Protein AF-A0A5C9C806-F1 (afdb_monomer_lite)

Radius of gyration: 51.01 Å; chains: 1; bounding box: 147×121×142 Å

Foldseek 3Di:
DEAFFDKDKDKDFDFDFFDWKKKFFWDKDKDKDFDPDKDFPFPDFQDHAPPKDKDFDKDKDDDPVVDDVPDQAQDDDDDRPDHFIWIWHPFDAFKGKIKIFPRVDWAWAAVQKKKKWKKAFAPVKGFQKKKKFWALPPDRQQMEMAHDPPDPFHDEQARSYDDQYHDDDHPHIDMRIGTCVRNVRHRTTTGMMMIMTHGTIMIIGTIGIIGHRIDMDMDIDGDDMWTKDFDPDDPPDDDDDDDDDDDDDDDDDDDRPRTMIMTMDGPNAWGWMDMWTAGPVRDIDDGDDIDIDHHDHFDFKDKAFPFPRAAAEAQFFFWFKTKMKIFGDFAWAWKWKWKAWDPDDTDIDTDDGDPDRDGIDIDIDTHGRVVVPDDAATKMWMKMKTAGPVGRIDIYDIYMYHHHHPDCPHLVNLLVVLLVLLVVLLVLLVVLLVLLVVLLVLLVVLCVLCPVLLVVLVVLVVVLVVVVVVVVVVVVVVVVVVVVPPPDDDDDDDDDDDDDDDDDDDDDDDDDDDDDDDDDDDDDDDDDDDDDDDDRDDRPDDPVSVVSLLVSLVSLVVSLVSLVVSLVSLVVSLVSLVVSLVSLCNRRRFDPQLSQLSVLLSVLSCVQANVLSVVLSVLSVVLSDPPDSDSPSVVSSVSSVSSSVSSVLSSVSSVLSSVLRVCVSPPNVVSSLLSLLVLLLSVLVVLLVLLVVLLVVLVVLLVQLVVLLVVLVVLLVCLQVDDLVCLVVSVVVLVVSLVSLVVSLVVLCLLLPPPDDPPPVVVPPDDDDDDDDDDDDDDDDDDDDDDDDDDDDDDDDDDDDDDDDDDDDDDDYDDDDDDDDDDDDDDDDDDDDDDDDDDDDDDDDDDDDDDDDDDDDDDDDPPPPDSNVSSVVSSVSSVVSSVSSVVSSVVSVVLSVLSVVLSVQSCCLNPPDPPPPDDDDDDDDDDDDDDDDDDDDDDDDDDDDDDDDDDPPPDDGGDPVSSVVSVVSCVDPSVLSSVSSSVSVVVVVVPDDDDDPDPPDDDSDDGDDDRDGDDDDDDDDDDDDPVPVLLVVQLPPDDPVVSVVLVPDDPVLSVCQSVLCVPVNPVSVVVSVVVVVVVVVCVVDPPD

Sequence (1088 aa):
SGPIGSNVEVTVNVEGDASVGEIQLLREEIKALSVDDRPLRTWFENQLPKGHAVEGRWDWGPQEKDLNPNAAPQRRGADPAEWAKWHSHPAAPGLSYHLFHSAAVPFEVHAGDVLFAEVFIEPDQPAEELMLQFHDGVSWERRAFWGDNRIEAGATDSPSRLRAGNLPKTGEWVRLEVPACDLDLEGRSIRGVNFTQFSGKCLWGRVGTLPAATREVREFVIAERFPLKLKDDDASATNETSKVKSSASKHFAAIHEARRWTGTFPITGDGWYRVELKNEINAANLPMKEARITSVPDNPPQIMIERPGFDLVLSEPVKVPVVVASFDDFGLGELLLSVQRGDGGFVGRPVKTYSTVTRSDTTLVMLDLVNEGLKNGDVMKYRAEIRDRKGQSAQTQDYQIRIVSNDPNAADKQLAQLEKKEEEFAKKLDKLIEDQAKVQEKLEKIAEKSEPLTQKIEAAQEAVEKAADDAAEKAEQAAAQEQANKDNPAAKDQPKDQPKDQPKDQPKPKDQPKPNDPPKAQDQPKTADAAAPMPTPEPQLDAATKQELAQLKQELAQVQQEEVQNAETAKQLNEELKQLAQEAEKQQLLPPELQREMAALSEAFKEAATEPIKNLAEEIKKSADAKTTDPKLEKLEARADQVQENLEALKNRLEAVREAQKDAKQDAAMALDELHREMLQQAGELTADQLEELRKAIEALREKLQNLANEEAQMLEVTPQAPESLLPEIKNKQRDLERRADKELAKTKELQKRDDYKALKQKAQKQKPQPTSDDPTANDEPMPNTDPANGDDTPEMTAPDGNDAPMPDAGMPPDNGDEFQPAIADPTKPTPKKPSAGKPEKGKDSAKPQPGKDKPQSSQSKDKPAPAEQREQLAEREAKKLDQLQKADDSLAADQRALDELLKDIGELLNSEMAEKGEGNSPMPGEPNAPEQPQTPPNGEPTDAKGDPANASDQPPLSAEKAAELSQLLQSPKAQKAMQMASRLQAMQAGDPPEQPNKNQKDPNAPPPPLKSNPKPRSGLEGDNSSQFAMQAVLKDLDPATRSMILKMQPRVREELLQSLREEGPEGYQRFIRDYFKRLTKAGQPAK

pLDDT: mean 70.01, std 24.13, range [23.8, 97.44]

Secondary structure (DSSP, 8-state):
-EETTPEEEEEEEE-S---EEEEEEEEEEEEEEE------EEEESSSPPTT-EEEE--EEE--TTT--TTSPP--SSS-SS----EEE----SSEEEEEEE--SS-EE--TTEEEEEEEEE-TTS--SEEEEEEE-SS----EEEEES-----S-TTBTTBEEEESPPPBTSEEEEEEETTTTT-TT-EE-EEEEEEESS-EEEEEEEEEE-SEEEEEEEEEEEEEEEEE------S---------------------EEEEEEEE--SSEEEEEEEE-TT-PBPS-PPPEEE-EE--PPPEEEEEES-S-EEESS--EEEEEEEEE-SS-EEEEEEEEEETTSPPEEEEEEE--S--SEEEEEEEEETTTTT--TT-EEEEEEEEEESSS-EEEPPPEEEEE-TT-TTSHHHHHHHHHHHHHHHHHHHHHHHHHHHHHHHHHHHHHHHHHHHHHHHHHHHHHHHHHHHHHHHHHHHHHHHHHHT------------------------------PPP------PPPPPPPPPPPP------HHHHHHHHHHHHHHHHHHHHHHHHHHHHHHHHHHHHHHHHHHHH-SSS-HHHHHHHHHHHHHHIIIIIHHHHHHHHHHHHHHSTT-S---HHHHHHHHHHHHHHHHHHHHHHHHHHHHHHHHHHHHHHHHHHHHHHHHHHHHHHHHHHHHHHHHHHHHHHHHHHHHHHHHHHHHHHTTT--GGGHHHHHHHHHHHHHHHHHHHHHHHHHT--S-SSSGGGTTTS--PPPP------------------------------------------------------------------------------------------PPPPHHHHHHHHHHHHHHHHHHHHHHHHHHHHHHHHHHHHHHHHHHHHH--SSSSS---PPPP--------------------------TT-PPPPPHHHHHHHHHHHTSHHHHHHHHHHHHHHHHHH-PPPPPPPTT------PSPPP---PPP-------TTHHHHHHHHTTSS-HHHHHHHTTS-HHHHHHHHHHHHHTHHHHHHHHHHHHHHHHHTTT-S--

Structure (mmCIF, N/CA/C/O backbone):
data_AF-A0A5C9C806-F1
#
_entry.id   AF-A0A5C9C806-F1
#
loop_
_atom_site.group_PDB
_atom_site.id
_atom_site.type_symbol
_atom_site.label_atom_id
_atom_site.label_alt_id
_atom_site.label_comp_id
_atom_site.label_asym_id
_atom_site.label_entity_id
_atom_site.label_seq_id
_atom_site.pdbx_PDB_ins_code
_atom_site.Cartn_x
_atom_site.Cartn_y
_atom_site.Cartn_z
_atom_site.occupancy
_atom_site.B_iso_or_equiv
_atom_site.auth_seq_id
_atom_site.auth_comp_id
_atom_site.auth_asym_id
_atom_site.auth_atom_id
_atom_site.pdbx_PDB_model_num
ATOM 1 N N . SER A 1 1 ? 13.560 4.162 -28.703 1.00 68.50 1 SER A N 1
ATOM 2 C CA . SER A 1 1 ? 14.135 2.876 -28.261 1.00 68.50 1 SER A CA 1
ATOM 3 C C . SER A 1 1 ? 13.080 1.801 -28.420 1.00 68.50 1 SER A C 1
ATOM 5 O O . SER A 1 1 ? 11.901 2.132 -28.387 1.00 68.50 1 SER A O 1
ATOM 7 N N . GLY A 1 2 ? 13.476 0.547 -28.617 1.00 68.19 2 GLY A N 1
ATOM 8 C CA . GLY A 1 2 ? 12.538 -0.567 -28.774 1.00 68.19 2 GLY A CA 1
ATOM 9 C C . GLY A 1 2 ? 13.259 -1.914 -28.791 1.00 68.19 2 GLY A C 1
ATOM 10 O O . GLY A 1 2 ? 14.492 -1.931 -28.888 1.00 68.19 2 GLY A O 1
ATOM 11 N N . PRO A 1 3 ? 12.525 -3.030 -28.669 1.00 71.50 3 PRO A N 1
ATOM 12 C CA . PRO A 1 3 ? 13.141 -4.341 -28.597 1.00 71.50 3 PRO A CA 1
ATOM 13 C C . PRO A 1 3 ? 13.762 -4.739 -29.940 1.00 71.50 3 PRO A C 1
ATOM 15 O O . PRO A 1 3 ? 13.242 -4.391 -31.006 1.00 71.50 3 PRO A O 1
ATOM 18 N N . ILE A 1 4 ? 14.871 -5.478 -29.894 1.00 77.19 4 ILE A N 1
ATOM 19 C CA . ILE A 1 4 ? 15.541 -6.005 -31.095 1.00 77.19 4 ILE A CA 1
ATOM 20 C C . ILE A 1 4 ? 14.533 -6.803 -31.944 1.00 77.19 4 ILE A C 1
ATOM 22 O O . ILE A 1 4 ? 13.748 -7.592 -31.419 1.00 77.19 4 ILE A O 1
ATOM 26 N N . GLY A 1 5 ? 14.523 -6.565 -33.258 1.00 71.50 5 GLY A N 1
ATOM 27 C CA . GLY A 1 5 ? 13.608 -7.206 -34.210 1.00 71.50 5 GLY A CA 1
ATOM 28 C C . GLY A 1 5 ? 12.204 -6.592 -34.306 1.00 71.50 5 GLY A C 1
ATOM 29 O O . GLY A 1 5 ? 11.428 -7.005 -35.164 1.00 71.50 5 GLY A O 1
ATOM 30 N N . SER A 1 6 ? 11.861 -5.596 -33.479 1.00 75.50 6 SER A N 1
ATOM 31 C CA . SER A 1 6 ? 10.623 -4.818 -33.659 1.00 75.50 6 SER A CA 1
ATOM 32 C C . SER A 1 6 ? 10.723 -3.829 -34.823 1.00 75.50 6 SER A C 1
ATOM 34 O O . SER A 1 6 ? 11.814 -3.373 -35.164 1.00 75.50 6 SER A O 1
ATOM 36 N N . ASN A 1 7 ? 9.582 -3.474 -35.418 1.00 82.50 7 ASN A N 1
ATOM 37 C CA . ASN A 1 7 ? 9.507 -2.436 -36.446 1.00 82.50 7 ASN A CA 1
ATOM 38 C C . ASN A 1 7 ? 9.177 -1.076 -35.820 1.00 82.50 7 ASN A C 1
ATOM 40 O O . ASN A 1 7 ? 8.252 -0.970 -35.016 1.00 82.50 7 ASN A O 1
ATOM 44 N N . VAL A 1 8 ? 9.889 -0.031 -36.239 1.00 82.19 8 VAL A N 1
ATOM 45 C CA . VAL A 1 8 ? 9.555 1.371 -35.963 1.00 82.19 8 VAL A CA 1
ATOM 46 C C . VAL A 1 8 ? 8.742 1.906 -37.135 1.00 82.19 8 VAL A C 1
ATOM 48 O O . VAL A 1 8 ? 9.208 1.839 -38.270 1.00 82.19 8 VAL A O 1
ATOM 51 N N . GLU A 1 9 ? 7.559 2.461 -36.869 1.00 86.06 9 GLU A N 1
ATOM 52 C CA . GLU A 1 9 ? 6.843 3.305 -37.831 1.00 86.06 9 GLU A CA 1
ATOM 53 C C . GLU A 1 9 ? 7.298 4.762 -37.674 1.00 86.06 9 GLU A C 1
ATOM 55 O O . GLU A 1 9 ? 7.284 5.317 -36.573 1.00 86.06 9 GLU A O 1
ATOM 60 N N . VAL A 1 10 ? 7.705 5.386 -38.779 1.00 83.81 10 VAL A N 1
ATOM 61 C CA . VAL A 1 10 ? 8.060 6.806 -38.852 1.00 83.81 10 VAL A CA 1
ATOM 62 C C . VAL A 1 10 ? 7.026 7.516 -39.707 1.00 83.81 10 VAL A C 1
ATOM 64 O O . VAL A 1 10 ? 6.952 7.292 -40.912 1.00 83.81 10 VAL A O 1
ATOM 67 N N . THR A 1 11 ? 6.260 8.409 -39.082 1.00 84.19 11 THR A N 1
ATOM 68 C CA . THR A 1 11 ? 5.344 9.326 -39.766 1.00 84.19 11 THR A CA 1
ATOM 69 C C . THR A 1 11 ? 5.980 10.712 -39.883 1.00 84.19 11 THR A C 1
ATOM 71 O O . THR A 1 11 ? 6.433 11.274 -38.887 1.00 84.19 11 THR A O 1
ATOM 74 N N . VAL A 1 12 ? 5.983 11.279 -41.089 1.00 82.38 12 VAL A N 1
ATOM 75 C CA . VAL A 1 12 ? 6.511 12.613 -41.408 1.00 82.38 12 VAL A CA 1
ATOM 76 C C . VAL A 1 12 ? 5.403 13.444 -42.051 1.00 82.38 12 VAL A C 1
ATOM 78 O O . VAL A 1 12 ? 4.803 13.021 -43.037 1.00 82.38 12 VAL A O 1
ATOM 81 N N . ASN A 1 13 ? 5.131 14.633 -41.516 1.00 82.62 13 ASN A N 1
ATOM 82 C CA . ASN A 1 13 ? 4.250 15.608 -42.162 1.00 82.62 13 ASN A CA 1
ATOM 83 C C . ASN A 1 13 ? 5.103 16.480 -43.096 1.00 82.62 13 ASN A C 1
ATOM 85 O O . ASN A 1 13 ? 6.137 16.990 -42.665 1.00 82.62 13 ASN A O 1
ATOM 89 N N . VAL A 1 14 ? 4.696 16.631 -44.358 1.00 77.56 14 VAL A N 1
ATOM 90 C CA . VAL A 1 14 ? 5.484 17.327 -45.386 1.00 77.56 14 VAL A CA 1
ATOM 91 C C . VAL A 1 14 ? 4.763 18.579 -45.876 1.00 77.56 14 VAL A C 1
ATOM 93 O O . VAL A 1 14 ? 3.625 18.512 -46.337 1.00 77.56 14 VAL A O 1
ATOM 96 N N . GLU A 1 15 ? 5.460 19.712 -45.822 1.00 71.31 15 GLU A N 1
ATOM 97 C CA . GLU A 1 15 ? 5.027 20.987 -46.392 1.00 71.31 15 GLU A CA 1
ATOM 98 C C . GLU A 1 15 ? 5.756 21.228 -47.725 1.00 71.31 15 GLU A C 1
ATOM 100 O O . GLU A 1 15 ? 6.958 21.492 -47.747 1.00 71.31 15 GLU A O 1
ATOM 105 N N . GLY A 1 16 ? 5.031 21.125 -48.845 1.00 70.00 16 GLY A N 1
ATOM 106 C CA . GLY A 1 16 ? 5.558 21.345 -50.200 1.00 70.00 16 GLY A CA 1
ATOM 107 C C . GLY A 1 16 ? 5.608 20.087 -51.076 1.00 70.00 16 GLY A C 1
ATOM 108 O O . GLY A 1 16 ? 5.084 19.030 -50.720 1.00 70.00 16 GLY A O 1
ATOM 109 N N . ASP A 1 17 ? 6.225 20.216 -52.252 1.00 69.31 17 ASP A N 1
ATOM 110 C CA . ASP A 1 17 ? 6.247 19.168 -53.277 1.00 69.31 17 ASP A CA 1
ATOM 111 C C . ASP A 1 17 ? 7.259 18.058 -52.950 1.00 69.31 17 ASP A C 1
ATOM 113 O O . ASP A 1 17 ? 8.452 18.176 -53.231 1.00 69.31 17 ASP A O 1
ATOM 117 N N . ALA A 1 18 ? 6.769 16.947 -52.398 1.00 76.19 18 ALA A N 1
ATOM 118 C CA . ALA A 1 18 ? 7.506 15.689 -52.289 1.00 76.19 18 ALA A CA 1
ATOM 119 C C . ALA A 1 18 ? 6.821 14.580 -53.101 1.00 76.19 18 ALA A C 1
ATOM 121 O O . ALA A 1 18 ? 5.599 14.419 -53.059 1.00 76.19 18 ALA A O 1
ATOM 122 N N . SER A 1 19 ? 7.638 13.804 -53.810 1.00 75.00 19 SER A N 1
ATOM 123 C CA . SER A 1 19 ? 7.235 12.768 -54.770 1.00 75.00 19 SER A CA 1
ATOM 124 C C . SER A 1 19 ? 7.816 11.394 -54.423 1.00 75.00 19 SER A C 1
ATOM 126 O O . SER A 1 19 ? 7.228 10.374 -54.774 1.00 75.00 19 SER A O 1
ATOM 128 N N . VAL A 1 20 ? 8.958 11.351 -53.727 1.00 79.38 20 VAL A N 1
ATOM 129 C CA . VAL A 1 20 ? 9.607 10.127 -53.229 1.00 79.38 20 VAL A CA 1
ATOM 130 C C . VAL A 1 20 ? 10.160 10.389 -51.828 1.00 79.38 20 VAL A C 1
ATOM 132 O O . VAL A 1 20 ? 10.747 11.445 -51.594 1.00 79.38 20 VAL A O 1
ATOM 135 N N . GLY A 1 21 ? 10.022 9.430 -50.910 1.00 83.12 21 GLY A N 1
ATOM 136 C CA . GLY A 1 21 ? 10.629 9.484 -49.578 1.00 83.12 21 GLY A CA 1
ATOM 137 C C . GLY A 1 21 ? 11.346 8.189 -49.206 1.00 83.12 21 GLY A C 1
ATOM 138 O O . GLY A 1 21 ? 10.843 7.099 -49.477 1.00 83.12 21 GLY A O 1
ATOM 139 N N . GLU A 1 22 ? 12.504 8.300 -48.557 1.00 87.69 22 GLU A N 1
ATOM 140 C CA . GLU A 1 22 ? 13.253 7.166 -48.006 1.00 87.69 22 GLU A CA 1
ATOM 141 C C . GLU A 1 22 ? 13.753 7.444 -46.576 1.00 87.69 22 GLU A C 1
ATOM 143 O O . GLU A 1 22 ? 14.249 8.525 -46.259 1.00 87.69 22 GLU A O 1
ATOM 148 N N . ILE A 1 23 ? 13.622 6.448 -45.699 1.00 85.62 23 ILE A N 1
ATOM 149 C CA . ILE A 1 23 ? 14.264 6.397 -44.386 1.00 85.62 23 ILE A CA 1
ATOM 150 C C . ILE A 1 23 ? 15.658 5.812 -44.601 1.00 85.62 23 ILE A C 1
ATOM 152 O O . ILE A 1 23 ? 15.788 4.700 -45.111 1.00 85.62 23 ILE A O 1
ATOM 156 N N . GLN A 1 24 ? 16.695 6.545 -44.216 1.00 86.44 24 GLN A N 1
ATOM 157 C CA . GLN A 1 24 ? 18.087 6.116 -44.302 1.00 86.44 24 GLN A CA 1
ATOM 158 C C . GLN A 1 24 ? 18.577 5.717 -42.911 1.00 86.44 24 GLN A C 1
ATOM 160 O O . GLN A 1 24 ? 18.606 6.558 -42.011 1.00 86.44 24 GLN A O 1
ATOM 165 N N . LEU A 1 25 ? 18.994 4.460 -42.746 1.00 84.12 25 LEU A N 1
ATOM 166 C CA . LEU A 1 25 ? 19.764 4.035 -41.577 1.00 84.12 25 LEU A CA 1
ATOM 167 C C . LEU A 1 25 ? 21.231 4.410 -41.781 1.00 84.12 25 LEU A C 1
ATOM 169 O O . LEU A 1 25 ? 21.788 4.212 -42.860 1.00 84.12 25 LEU A O 1
ATOM 173 N N . LEU A 1 26 ? 21.851 4.952 -40.739 1.00 84.19 26 LEU A N 1
ATOM 174 C CA . LEU A 1 26 ? 23.182 5.542 -40.765 1.00 84.19 26 LEU A CA 1
ATOM 175 C C . LEU A 1 26 ? 24.117 4.806 -39.799 1.00 84.19 26 LEU A C 1
ATOM 177 O O . LEU A 1 26 ? 23.770 4.549 -38.642 1.00 84.19 26 LEU A O 1
ATOM 181 N N . ARG A 1 27 ? 25.332 4.525 -40.273 1.00 79.06 27 ARG A N 1
ATOM 182 C CA . ARG A 1 27 ? 26.464 4.017 -39.493 1.00 79.06 27 ARG A CA 1
ATOM 183 C C . ARG A 1 27 ? 27.496 5.128 -39.319 1.00 79.06 27 ARG A C 1
ATOM 185 O O . ARG A 1 27 ? 27.755 5.878 -40.252 1.00 79.06 27 ARG A O 1
ATOM 192 N N . GLU A 1 28 ? 28.092 5.210 -38.136 1.00 77.81 28 GLU A N 1
ATOM 193 C CA . GLU A 1 28 ? 29.226 6.095 -37.865 1.00 77.81 28 GLU A CA 1
ATOM 194 C C . GLU A 1 28 ? 30.530 5.429 -38.342 1.00 77.81 28 GLU A C 1
ATOM 196 O O . GLU A 1 28 ? 30.860 4.326 -37.906 1.00 77.81 28 GLU A O 1
ATOM 201 N N . GLU A 1 29 ? 31.258 6.089 -39.242 1.00 76.75 29 GLU A N 1
ATOM 202 C CA . GLU A 1 29 ? 32.619 5.729 -39.654 1.00 76.75 29 GLU A CA 1
ATOM 203 C C . GLU A 1 29 ? 33.597 6.857 -39.296 1.00 76.75 29 GLU A C 1
ATOM 205 O O . GLU A 1 29 ? 33.223 8.028 -39.230 1.00 76.75 29 GLU A O 1
ATOM 210 N N . ILE A 1 30 ? 34.865 6.508 -39.071 1.00 74.25 30 ILE A N 1
ATOM 211 C CA . ILE A 1 30 ? 35.939 7.463 -38.780 1.00 74.25 30 ILE A CA 1
ATOM 212 C C . ILE A 1 30 ? 36.894 7.481 -39.974 1.00 74.25 30 ILE A C 1
ATOM 214 O O . ILE A 1 30 ? 37.442 6.442 -40.342 1.00 74.25 30 ILE A O 1
ATOM 218 N N . LYS A 1 31 ? 37.110 8.656 -40.574 1.00 72.81 31 LYS A N 1
ATOM 219 C CA . LYS A 1 31 ? 38.085 8.857 -41.658 1.00 72.81 31 LYS A CA 1
ATOM 220 C C . LYS A 1 31 ? 39.211 9.778 -41.206 1.00 72.81 31 LYS A C 1
ATOM 222 O O . LYS A 1 31 ? 38.956 10.871 -40.706 1.00 72.81 31 LYS A O 1
ATOM 227 N N . ALA A 1 32 ? 40.452 9.359 -41.435 1.00 68.38 32 ALA A N 1
ATOM 228 C CA . ALA A 1 32 ? 41.625 10.214 -41.291 1.00 68.38 32 ALA A CA 1
ATOM 229 C C . ALA A 1 32 ? 41.806 11.077 -42.553 1.00 68.38 32 ALA A C 1
ATOM 231 O O . ALA A 1 32 ? 41.915 10.552 -43.661 1.00 68.38 32 ALA A O 1
ATOM 232 N N . LEU A 1 33 ? 41.837 12.399 -42.384 1.00 71.88 33 LEU A N 1
ATOM 233 C CA . LEU A 1 33 ? 42.081 13.381 -43.444 1.00 71.88 33 LEU A CA 1
ATOM 234 C C . LEU A 1 33 ? 43.461 14.025 -43.265 1.00 71.88 33 LEU A C 1
ATOM 236 O O . LEU A 1 33 ? 43.851 14.311 -42.134 1.00 71.88 33 LEU A O 1
ATOM 240 N N . SER A 1 34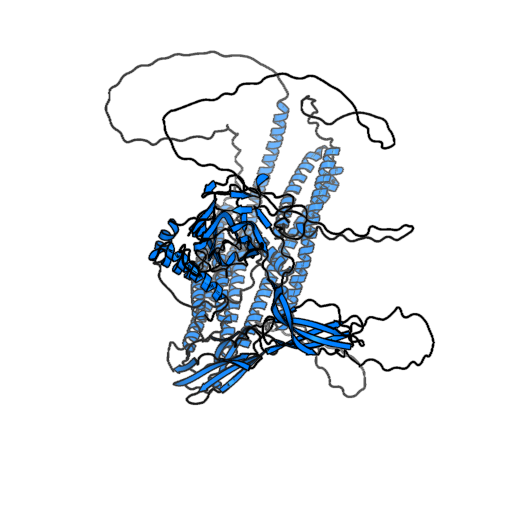 ? 44.174 14.277 -44.369 1.00 69.56 34 SER A N 1
ATOM 241 C CA . SER A 1 34 ? 45.434 15.045 -44.370 1.00 69.56 34 SER A CA 1
ATOM 242 C C . SER A 1 34 ? 45.198 16.479 -43.894 1.00 69.56 34 SER A C 1
ATOM 244 O O . SER A 1 34 ? 44.180 17.086 -44.237 1.00 69.56 34 SER A O 1
ATOM 246 N N . VAL A 1 35 ? 46.139 17.022 -43.123 1.00 73.19 35 VAL A N 1
ATOM 247 C CA . VAL A 1 35 ? 46.162 18.436 -42.727 1.00 73.19 35 VAL A CA 1
ATOM 248 C C . VAL A 1 35 ? 47.326 19.112 -43.445 1.00 73.19 35 VAL A C 1
ATOM 250 O O . VAL A 1 35 ? 48.472 19.032 -43.006 1.00 73.19 35 VAL A O 1
ATOM 253 N N . ASP A 1 36 ? 47.026 19.758 -44.572 1.00 63.28 36 ASP A N 1
ATOM 254 C CA . ASP A 1 36 ? 48.053 20.297 -45.474 1.00 63.28 36 ASP A CA 1
ATOM 255 C C . ASP A 1 36 ? 48.659 21.627 -44.976 1.00 63.28 36 ASP A C 1
ATOM 257 O O . ASP A 1 36 ? 49.808 21.937 -45.294 1.00 63.28 36 ASP A O 1
ATOM 261 N N . ASP A 1 37 ? 47.923 22.390 -44.157 1.00 71.69 37 ASP A N 1
ATOM 262 C CA . ASP A 1 37 ? 48.409 23.607 -43.492 1.00 71.69 37 ASP A CA 1
ATOM 263 C C . ASP A 1 37 ? 48.691 23.333 -42.005 1.00 71.69 37 ASP A C 1
ATOM 265 O O . ASP A 1 37 ? 47.776 23.151 -41.198 1.00 71.69 37 ASP A O 1
ATOM 269 N N . ARG A 1 38 ? 49.980 23.255 -41.649 1.00 79.31 38 ARG A N 1
ATOM 270 C CA . ARG A 1 38 ? 50.457 22.946 -40.291 1.00 79.31 38 ARG A CA 1
ATOM 271 C C . ARG A 1 38 ? 51.292 24.110 -39.743 1.00 79.31 38 ARG A C 1
ATOM 273 O O . ARG A 1 38 ? 52.505 24.140 -39.979 1.00 79.31 38 ARG A O 1
ATOM 280 N N . PRO A 1 39 ? 50.682 25.074 -39.025 1.00 80.88 39 PRO A N 1
ATOM 281 C CA . PRO A 1 39 ? 51.403 26.216 -38.471 1.00 80.88 39 PRO A CA 1
ATOM 282 C C . PRO A 1 39 ? 52.453 25.780 -37.439 1.00 80.88 39 PRO A C 1
ATOM 284 O O . PRO A 1 39 ? 52.230 24.877 -36.633 1.00 80.88 39 PRO A O 1
ATOM 287 N N . LEU A 1 40 ? 53.613 26.438 -37.467 1.00 82.75 40 LEU A N 1
ATOM 288 C CA . LEU A 1 40 ? 54.790 26.084 -36.668 1.00 82.75 40 LEU A CA 1
ATOM 289 C C . LEU A 1 40 ? 54.859 26.911 -35.383 1.00 82.75 40 LEU A C 1
ATOM 291 O O . LEU A 1 40 ? 55.103 28.119 -35.429 1.00 82.75 40 LEU A O 1
ATOM 295 N N . ARG A 1 41 ? 54.756 26.256 -34.227 1.00 89.31 41 ARG A N 1
ATOM 296 C CA . ARG A 1 41 ? 55.003 26.865 -32.916 1.00 89.31 41 ARG A CA 1
ATOM 297 C C . ARG A 1 41 ? 56.472 26.684 -32.542 1.00 89.31 41 ARG A C 1
ATOM 299 O O . ARG A 1 41 ? 56.854 25.738 -31.859 1.00 89.31 41 ARG A O 1
ATOM 306 N N . THR A 1 42 ? 57.311 27.590 -33.038 1.00 86.25 42 THR A N 1
ATOM 307 C CA . THR A 1 42 ? 58.759 27.598 -32.763 1.00 86.25 42 THR A CA 1
ATOM 308 C C . THR A 1 42 ? 59.027 27.944 -31.295 1.00 86.25 42 THR A C 1
ATOM 310 O O . THR A 1 42 ? 58.571 28.976 -30.811 1.00 86.25 42 THR A O 1
ATOM 313 N N . TRP A 1 43 ? 59.797 27.107 -30.600 1.00 85.19 43 TRP A N 1
ATOM 314 C CA . TRP A 1 43 ? 60.288 27.352 -29.243 1.00 85.19 43 TRP A CA 1
ATOM 315 C C . TRP A 1 43 ? 61.521 28.261 -29.246 1.00 85.19 43 TRP A C 1
ATOM 317 O O . TRP A 1 43 ? 61.570 29.238 -28.499 1.00 85.19 43 TRP A O 1
ATOM 327 N N . PHE A 1 44 ? 62.509 27.967 -30.096 1.00 82.81 44 PHE A N 1
ATOM 328 C CA . PHE A 1 44 ? 63.678 28.824 -30.293 1.00 82.81 44 PHE A CA 1
ATOM 329 C C . PHE A 1 44 ? 64.308 28.647 -31.686 1.00 82.81 44 PHE A C 1
ATOM 331 O O . PHE A 1 44 ? 64.027 27.688 -32.406 1.00 82.81 44 PHE A O 1
ATOM 338 N N . GLU A 1 45 ? 65.153 29.612 -32.061 1.00 75.31 45 GLU A N 1
ATOM 339 C CA . GLU A 1 45 ? 65.883 29.640 -33.342 1.00 75.31 45 GLU A CA 1
ATOM 340 C C . GLU A 1 45 ? 67.227 30.371 -33.215 1.00 75.31 45 GLU A C 1
ATOM 342 O O . GLU A 1 45 ? 68.259 29.864 -33.633 1.00 75.31 45 GLU A O 1
ATOM 347 N N . ASN A 1 46 ? 67.204 31.574 -32.624 1.00 72.25 46 ASN A N 1
ATOM 348 C CA . ASN A 1 46 ? 68.308 32.547 -32.686 1.00 72.25 46 ASN A CA 1
ATOM 349 C C . ASN A 1 46 ? 68.873 32.934 -31.309 1.00 72.25 46 ASN A C 1
ATOM 351 O O . ASN A 1 46 ? 69.886 33.621 -31.214 1.00 72.25 46 ASN A O 1
ATOM 355 N N . GLN A 1 47 ? 68.172 32.551 -30.244 1.00 78.62 47 GLN A N 1
ATOM 356 C CA . GLN A 1 47 ? 68.517 32.821 -28.856 1.00 78.62 47 GLN A CA 1
ATOM 357 C C . GLN A 1 47 ? 67.848 31.747 -28.000 1.00 78.62 47 GLN A C 1
ATOM 359 O O . GLN A 1 47 ? 66.675 31.439 -28.212 1.00 78.62 47 GLN A O 1
ATOM 364 N N . LEU A 1 48 ? 68.582 31.177 -27.047 1.00 83.31 48 LEU A N 1
ATOM 365 C CA . LEU A 1 48 ? 68.035 30.172 -26.136 1.00 83.31 48 LEU A CA 1
ATOM 366 C C . LEU A 1 48 ? 67.022 30.792 -25.151 1.00 83.31 48 LEU A C 1
ATOM 368 O O . LEU A 1 48 ? 67.179 31.962 -24.777 1.00 83.31 48 LEU A O 1
ATOM 372 N N . PRO A 1 49 ? 66.012 30.027 -24.689 1.00 84.19 49 PRO A N 1
ATOM 373 C CA . PRO A 1 49 ? 65.001 30.503 -23.740 1.00 84.19 49 PRO A CA 1
ATOM 374 C C . PRO A 1 49 ? 65.608 31.141 -22.482 1.00 84.19 49 PRO A C 1
ATOM 376 O O . PRO A 1 49 ? 66.653 30.710 -21.998 1.00 84.19 49 PRO A O 1
ATOM 379 N N . LYS A 1 50 ? 64.971 32.168 -21.909 1.00 80.00 50 LYS A N 1
ATOM 380 C CA . LYS A 1 50 ? 65.518 32.869 -20.729 1.00 80.00 50 LYS A CA 1
ATOM 381 C C . LYS A 1 50 ? 65.727 31.912 -19.543 1.00 80.00 50 LYS A C 1
ATOM 383 O O . LYS A 1 50 ? 64.913 31.024 -19.303 1.00 80.00 50 LYS A O 1
ATOM 388 N N . GLY A 1 51 ? 66.810 32.123 -18.793 1.00 77.94 51 GLY A N 1
ATOM 389 C CA . GLY A 1 51 ? 67.149 31.344 -17.594 1.00 77.94 51 GLY A CA 1
ATOM 390 C C . GLY A 1 51 ? 67.712 29.940 -17.846 1.00 77.94 51 GLY A C 1
ATOM 391 O O . GLY A 1 51 ? 67.894 29.202 -16.887 1.00 77.94 51 GLY A O 1
ATOM 392 N N . HIS A 1 52 ? 67.994 29.571 -19.099 1.00 84.25 52 HIS A N 1
ATOM 393 C CA . HIS A 1 52 ? 68.613 28.290 -19.433 1.00 84.25 52 HIS A CA 1
ATOM 394 C C . HIS A 1 52 ? 70.014 28.115 -18.811 1.00 84.25 52 HIS A C 1
ATOM 396 O O . HIS A 1 52 ? 70.787 29.066 -18.694 1.00 84.25 52 HIS A O 1
ATOM 402 N N . ALA A 1 53 ? 70.369 26.867 -18.516 1.00 85.25 53 ALA A N 1
ATOM 403 C CA . ALA A 1 53 ? 71.746 26.403 -18.393 1.00 85.25 53 ALA A CA 1
ATOM 404 C C . ALA A 1 53 ? 72.180 25.766 -19.726 1.00 85.25 53 ALA A C 1
ATOM 406 O O . ALA A 1 53 ? 71.367 25.108 -20.375 1.00 85.25 53 ALA A O 1
ATOM 407 N N . VAL A 1 54 ? 73.435 25.962 -20.145 1.00 87.38 54 VAL A N 1
ATOM 408 C CA . VAL A 1 54 ? 74.031 25.302 -21.325 1.00 87.38 54 VAL A CA 1
ATOM 409 C C . VAL A 1 54 ? 75.099 24.298 -20.912 1.00 87.38 54 VAL A C 1
ATOM 411 O O . VAL A 1 54 ? 75.904 24.581 -20.028 1.00 87.38 54 VAL A O 1
ATOM 414 N N . GLU A 1 55 ? 75.169 23.181 -21.633 1.00 83.25 55 GLU A N 1
ATOM 415 C CA . GLU A 1 55 ? 76.310 22.263 -21.606 1.00 83.25 55 GLU A CA 1
ATOM 416 C C . GLU A 1 55 ? 76.760 21.913 -23.034 1.00 83.25 55 GLU A C 1
ATOM 418 O O . GLU A 1 55 ? 76.011 22.037 -24.010 1.00 83.25 55 GLU A O 1
ATOM 423 N N . GLY A 1 56 ? 78.016 21.483 -23.163 1.00 80.69 56 GLY A N 1
ATOM 424 C CA . GLY A 1 56 ? 78.681 21.322 -24.456 1.00 80.69 56 GLY A CA 1
ATOM 425 C C . GLY A 1 56 ? 79.072 22.659 -25.100 1.00 80.69 56 GLY A C 1
ATOM 426 O O . GLY A 1 56 ? 78.766 23.746 -24.605 1.00 80.69 56 GLY A O 1
ATOM 427 N N . ARG A 1 57 ? 79.800 22.588 -26.219 1.00 82.06 57 ARG A N 1
ATOM 428 C CA . ARG A 1 57 ? 80.205 23.781 -26.978 1.00 82.06 57 ARG A CA 1
ATOM 429 C C . ARG A 1 57 ? 79.143 24.127 -28.018 1.00 82.06 57 ARG A C 1
ATOM 431 O O . ARG A 1 57 ? 78.855 23.306 -28.884 1.00 82.06 57 ARG A O 1
ATOM 438 N N . TRP A 1 58 ? 78.646 25.357 -27.941 1.00 85.25 58 TRP A N 1
ATOM 439 C CA . TRP A 1 58 ? 77.704 25.956 -28.881 1.00 85.25 58 TRP A CA 1
ATOM 440 C C . TRP A 1 58 ? 78.430 26.924 -29.823 1.00 85.25 58 TRP A C 1
ATOM 442 O O . TRP A 1 58 ? 78.874 27.988 -29.389 1.00 85.25 58 TRP A O 1
ATOM 452 N N . ASP A 1 59 ? 78.519 26.586 -31.108 1.00 83.75 59 ASP A N 1
ATOM 453 C CA . ASP A 1 59 ? 78.962 27.500 -32.163 1.00 83.75 59 ASP A CA 1
ATOM 454 C C . ASP A 1 59 ? 77.740 28.012 -32.943 1.00 83.75 59 ASP A C 1
ATOM 456 O O . ASP A 1 59 ? 77.102 27.263 -33.687 1.00 83.75 59 ASP A O 1
ATOM 460 N N . TRP A 1 60 ? 77.413 29.294 -32.750 1.00 82.75 60 TRP A N 1
ATOM 461 C CA . TRP A 1 60 ? 76.306 29.990 -33.416 1.00 82.75 60 TRP A CA 1
ATOM 462 C C . TRP A 1 60 ? 76.766 30.693 -34.692 1.00 82.75 60 TRP A C 1
ATOM 464 O O . TRP A 1 60 ? 77.833 31.321 -34.705 1.00 82.75 60 TRP A O 1
ATOM 474 N N . GLY A 1 61 ? 75.916 30.667 -35.718 1.00 76.19 61 GLY A N 1
ATOM 475 C CA . GLY A 1 61 ? 76.145 31.373 -36.970 1.00 76.19 61 GLY A CA 1
ATOM 476 C C . GLY A 1 61 ? 74.870 31.660 -37.780 1.00 76.19 61 GLY A C 1
ATOM 477 O O . GLY A 1 61 ? 73.763 31.348 -37.342 1.00 76.19 61 GLY A O 1
ATOM 478 N N . PRO A 1 62 ? 75.012 32.280 -38.965 1.00 68.69 62 PRO A N 1
ATOM 479 C CA . PRO A 1 62 ? 76.263 32.829 -39.488 1.00 68.69 62 PRO A CA 1
ATOM 480 C C . PRO A 1 62 ? 76.741 34.026 -38.653 1.00 68.69 62 PRO A C 1
ATOM 482 O O . PRO A 1 62 ? 75.940 34.877 -38.266 1.00 68.69 62 PRO A O 1
ATOM 485 N N . GLN A 1 63 ? 78.044 34.113 -38.372 1.00 65.94 63 GLN A N 1
ATOM 486 C CA . GLN A 1 63 ? 78.634 35.351 -37.854 1.00 65.94 63 GLN A CA 1
ATOM 487 C C . GLN A 1 63 ? 78.975 36.263 -39.036 1.00 65.94 63 GLN A C 1
ATOM 489 O O . GLN A 1 63 ? 79.164 35.792 -40.155 1.00 65.94 63 GLN A O 1
ATOM 494 N N . GLU A 1 64 ? 79.105 37.571 -38.810 1.00 61.56 64 GLU A N 1
ATOM 495 C CA . GLU A 1 64 ? 79.344 38.550 -39.887 1.00 61.56 64 GLU A CA 1
ATOM 496 C C . GLU A 1 64 ? 80.611 38.249 -40.718 1.00 61.56 64 GLU A C 1
ATOM 498 O O . GLU A 1 64 ? 80.654 38.507 -41.915 1.00 61.56 64 GLU A O 1
ATOM 503 N N . LYS A 1 65 ? 81.610 37.605 -40.101 1.00 56.78 65 LYS A N 1
ATOM 504 C CA . LYS A 1 65 ? 82.846 37.120 -40.743 1.00 56.78 65 LYS A CA 1
ATOM 505 C C . LYS A 1 65 ? 82.660 35.868 -41.627 1.00 56.78 65 LYS A C 1
ATOM 507 O O . LYS A 1 65 ? 83.512 35.594 -42.467 1.00 56.78 65 LYS A O 1
ATOM 512 N N . ASP A 1 66 ? 81.600 35.092 -41.391 1.00 58.91 66 ASP A N 1
ATOM 513 C CA . ASP A 1 66 ? 81.287 33.837 -42.092 1.00 58.91 66 ASP A CA 1
ATOM 514 C C . ASP A 1 66 ? 80.364 34.096 -43.303 1.00 58.91 66 ASP A C 1
ATOM 516 O O . ASP A 1 66 ? 80.178 33.230 -44.160 1.00 58.91 66 ASP A O 1
ATOM 520 N N . LEU A 1 67 ? 79.795 35.304 -43.393 1.00 59.34 67 LEU A N 1
ATOM 521 C CA . LEU A 1 67 ? 78.993 35.773 -44.518 1.00 59.34 67 LEU A CA 1
ATOM 522 C C . LEU A 1 67 ? 79.899 36.173 -45.690 1.00 59.34 67 LEU A C 1
ATOM 524 O O . LEU A 1 67 ? 80.495 37.248 -45.705 1.00 59.34 67 LEU A O 1
ATOM 528 N N . ASN A 1 68 ? 79.954 35.339 -46.729 1.00 58.66 68 ASN A N 1
ATOM 529 C CA . ASN A 1 68 ? 80.484 35.766 -48.022 1.00 58.66 68 ASN A CA 1
ATOM 530 C C . ASN A 1 68 ? 79.398 36.573 -48.768 1.00 58.66 68 ASN A C 1
ATOM 532 O O . ASN A 1 68 ? 78.395 35.976 -49.165 1.00 58.66 68 ASN A O 1
ATOM 536 N N . PRO A 1 69 ? 79.585 37.885 -49.030 1.00 55.47 69 PRO A N 1
ATOM 537 C CA . PRO A 1 69 ? 78.572 38.723 -49.680 1.00 55.47 69 PRO A CA 1
ATOM 538 C C . PRO A 1 69 ? 78.255 38.317 -51.131 1.00 55.47 69 PRO A C 1
ATOM 540 O O . PRO A 1 69 ? 77.251 38.765 -51.675 1.00 55.47 69 PRO A O 1
ATOM 543 N N . ASN A 1 70 ? 79.081 37.463 -51.749 1.00 55.34 70 ASN A N 1
ATOM 544 C CA . ASN A 1 70 ? 78.877 36.923 -53.096 1.00 55.34 70 ASN A CA 1
ATOM 545 C C . ASN A 1 70 ? 78.473 35.433 -53.114 1.00 55.34 70 ASN A C 1
ATOM 547 O O . ASN A 1 70 ? 78.366 34.852 -54.194 1.00 55.34 70 ASN A O 1
ATOM 551 N N . ALA A 1 71 ? 78.269 34.789 -51.959 1.00 56.31 71 ALA A N 1
ATOM 552 C CA . ALA A 1 71 ? 77.728 33.430 -51.909 1.00 56.31 71 ALA A CA 1
ATOM 553 C C . ALA A 1 71 ? 76.193 33.454 -51.916 1.00 56.31 71 ALA A C 1
ATOM 555 O O . ALA A 1 71 ? 75.568 34.342 -51.339 1.00 56.31 71 ALA A O 1
ATOM 556 N N . ALA A 1 72 ? 75.571 32.448 -52.536 1.00 55.06 72 ALA A N 1
ATOM 557 C CA . ALA A 1 72 ? 74.136 32.245 -52.379 1.00 55.06 72 ALA A CA 1
ATOM 558 C C . ALA A 1 72 ? 73.836 31.895 -50.906 1.00 55.06 72 ALA A C 1
ATOM 560 O O . ALA A 1 72 ? 74.478 30.983 -50.377 1.00 55.06 72 ALA A O 1
ATOM 561 N N . PRO A 1 73 ? 72.886 32.576 -50.236 1.00 54.44 73 PRO A N 1
ATOM 562 C CA . PRO A 1 73 ? 72.562 32.264 -48.851 1.00 54.44 73 PRO A CA 1
ATOM 563 C C . PRO A 1 73 ? 72.050 30.830 -48.720 1.00 54.44 73 PRO A C 1
ATOM 565 O O . PRO A 1 73 ? 71.253 30.380 -49.544 1.00 54.44 73 PRO A O 1
ATOM 568 N N . GLN A 1 74 ? 72.455 30.131 -47.656 1.00 57.25 74 GLN A N 1
ATOM 569 C CA . GLN A 1 74 ? 71.750 28.926 -47.218 1.00 57.25 74 GLN A CA 1
ATOM 570 C C . GLN A 1 74 ? 70.358 29.363 -46.742 1.00 57.25 74 GLN A C 1
ATOM 572 O O . GLN A 1 74 ? 70.235 30.059 -45.733 1.00 57.25 74 GLN A O 1
ATOM 577 N N . ARG A 1 75 ? 69.315 29.027 -47.510 1.00 61.81 75 ARG A N 1
ATOM 578 C CA . ARG A 1 75 ? 67.941 29.507 -47.280 1.00 61.81 75 ARG A CA 1
ATOM 579 C C . ARG A 1 75 ? 67.109 28.473 -46.531 1.00 61.81 75 ARG A C 1
ATOM 581 O O . ARG A 1 75 ? 67.202 27.282 -46.817 1.00 61.81 75 ARG A O 1
ATOM 588 N N . ARG A 1 76 ? 66.220 28.946 -45.654 1.00 61.31 76 ARG A N 1
ATOM 589 C CA . ARG A 1 76 ? 65.068 28.179 -45.155 1.00 61.31 76 ARG A CA 1
ATOM 590 C C . ARG A 1 76 ? 63.792 28.766 -45.755 1.00 61.31 76 ARG A C 1
ATOM 592 O O . ARG A 1 76 ? 63.244 29.722 -45.221 1.00 61.31 76 ARG A O 1
ATOM 599 N N . GLY A 1 77 ? 63.318 28.190 -46.859 1.00 53.03 77 GLY A N 1
ATOM 600 C CA . GLY A 1 77 ? 62.124 28.670 -47.562 1.00 53.03 77 GLY A CA 1
ATOM 601 C C . GLY A 1 77 ? 62.396 29.806 -48.558 1.00 53.03 77 GLY A C 1
ATOM 602 O O . GLY A 1 77 ? 63.501 29.936 -49.085 1.00 53.03 77 GLY A O 1
ATOM 603 N N . ALA A 1 78 ? 61.347 30.573 -48.872 1.00 45.34 78 ALA A N 1
ATOM 604 C CA . ALA A 1 78 ? 61.283 31.418 -50.068 1.00 45.34 78 ALA A CA 1
ATOM 605 C C . ALA A 1 78 ? 61.678 32.898 -49.878 1.00 45.34 78 ALA A C 1
ATOM 607 O O . ALA A 1 78 ? 61.855 33.589 -50.882 1.00 45.34 78 ALA A O 1
ATOM 608 N N . ASP A 1 79 ? 61.822 33.394 -48.644 1.00 45.59 79 ASP A N 1
ATOM 609 C CA . ASP A 1 79 ? 62.149 34.807 -48.403 1.00 45.59 79 ASP A CA 1
ATOM 610 C C . ASP A 1 79 ? 63.620 35.114 -48.783 1.00 45.59 79 ASP A C 1
ATOM 612 O O . ASP A 1 79 ? 64.528 34.426 -48.304 1.00 45.59 79 ASP A O 1
ATOM 616 N N . PRO A 1 80 ? 63.906 36.093 -49.667 1.00 45.69 80 PRO A N 1
ATOM 617 C CA . PRO A 1 80 ? 65.273 36.396 -50.091 1.00 45.69 80 PRO A CA 1
ATOM 618 C C . PRO A 1 80 ? 66.144 37.136 -49.065 1.00 45.69 80 PRO A C 1
ATOM 620 O O . PRO A 1 80 ? 67.345 37.251 -49.316 1.00 45.69 80 PRO A O 1
ATOM 623 N N . ALA A 1 81 ? 65.574 37.698 -47.991 1.00 50.12 81 ALA A N 1
ATOM 624 C CA . ALA A 1 81 ? 66.257 38.703 -47.168 1.00 50.12 81 ALA A CA 1
ATOM 625 C C . ALA A 1 81 ? 67.059 38.156 -45.970 1.00 50.12 81 ALA A C 1
ATOM 627 O O . ALA A 1 81 ? 67.980 38.832 -45.508 1.00 50.12 81 ALA A O 1
ATOM 628 N N . GLU A 1 82 ? 66.756 36.952 -45.471 1.00 56.56 82 GLU A N 1
ATOM 629 C CA . GLU A 1 82 ? 67.387 36.403 -44.261 1.00 56.56 82 GLU A CA 1
ATOM 630 C C . GLU A 1 82 ? 68.195 35.122 -44.525 1.00 56.56 82 GLU A C 1
ATOM 632 O O . GLU A 1 82 ? 67.732 34.167 -45.152 1.00 56.56 82 GLU A O 1
ATOM 637 N N . TRP A 1 83 ? 69.425 35.080 -44.003 1.00 61.78 83 TRP A N 1
ATOM 638 C CA . TRP A 1 83 ? 70.240 33.863 -43.971 1.00 61.78 83 TRP A CA 1
ATOM 639 C C . TRP A 1 83 ? 69.697 32.902 -42.909 1.00 61.78 83 TRP A C 1
ATOM 641 O O . TRP A 1 83 ? 69.346 33.334 -41.810 1.00 61.78 83 TRP A O 1
ATOM 651 N N . ALA A 1 84 ? 69.681 31.596 -43.193 1.00 67.44 84 ALA A N 1
ATOM 652 C CA . ALA A 1 84 ? 69.311 30.595 -42.198 1.00 67.44 84 ALA A CA 1
ATOM 653 C C . ALA A 1 84 ? 70.296 30.628 -41.020 1.00 67.44 84 ALA A C 1
ATOM 655 O O . ALA A 1 84 ? 71.453 30.237 -41.161 1.00 67.44 84 ALA A O 1
ATOM 656 N N . LYS A 1 85 ? 69.832 31.096 -39.860 1.00 77.88 85 LYS A N 1
ATOM 657 C CA . LYS A 1 85 ? 70.612 31.123 -38.618 1.00 77.88 85 LYS A CA 1
ATOM 658 C C . LYS A 1 85 ? 70.614 29.742 -37.967 1.00 77.88 85 LYS A C 1
ATOM 660 O O . LYS A 1 85 ? 69.616 29.015 -38.045 1.00 77.88 85 LYS A O 1
ATOM 665 N N . TRP A 1 86 ? 71.736 29.370 -37.370 1.00 83.31 86 TRP A N 1
ATOM 666 C CA . TRP A 1 86 ? 71.994 28.016 -36.904 1.00 83.31 86 TRP A CA 1
ATOM 667 C C . TRP A 1 86 ? 72.868 27.968 -35.654 1.00 83.31 86 TRP A C 1
ATOM 669 O O . TRP A 1 86 ? 73.629 28.890 -35.353 1.00 83.31 86 TRP A O 1
ATOM 679 N N . HIS A 1 87 ? 72.793 26.835 -34.964 1.00 86.19 87 HIS A N 1
ATOM 680 C CA . HIS A 1 87 ? 73.733 26.431 -33.926 1.00 86.19 87 HIS A CA 1
ATOM 681 C C . HIS A 1 87 ? 74.339 25.066 -34.259 1.00 86.19 87 HIS A C 1
ATOM 683 O O . HIS A 1 87 ? 73.734 24.245 -34.945 1.00 86.19 87 HIS A O 1
ATOM 689 N N . SER A 1 88 ? 75.571 24.833 -33.826 1.00 84.88 88 SER A N 1
ATOM 690 C CA . SER A 1 88 ? 76.327 23.627 -34.165 1.00 84.88 88 SER A CA 1
ATOM 691 C C . SER A 1 88 ? 77.358 23.283 -33.092 1.00 84.88 88 SER A C 1
ATOM 693 O O . SER A 1 88 ? 77.627 24.074 -32.185 1.00 84.88 88 SER A O 1
ATOM 695 N N . HIS A 1 89 ? 77.951 22.099 -33.229 1.00 80.69 89 HIS A N 1
ATOM 696 C CA . HIS A 1 89 ? 79.160 21.692 -32.520 1.00 80.69 89 HIS A CA 1
ATOM 697 C C . HIS A 1 89 ? 80.331 21.602 -33.520 1.00 80.69 89 HIS A C 1
ATOM 699 O O . HIS A 1 89 ? 80.087 21.317 -34.698 1.00 80.69 89 HIS A O 1
ATOM 705 N N . PRO A 1 90 ? 81.598 21.791 -33.101 1.00 75.25 90 PRO A N 1
ATOM 706 C CA . PRO A 1 90 ? 82.746 21.487 -33.950 1.00 75.25 90 PRO A CA 1
ATOM 707 C C . PRO A 1 90 ? 82.706 20.056 -34.493 1.00 75.25 90 PRO A C 1
ATOM 709 O O . PRO A 1 90 ? 82.339 19.129 -33.775 1.00 75.25 90 PRO A O 1
ATOM 712 N N . ALA A 1 91 ? 83.151 19.866 -35.735 1.00 72.75 91 ALA A N 1
ATOM 713 C CA . ALA A 1 91 ? 83.314 18.533 -36.305 1.00 72.75 91 ALA A CA 1
ATOM 714 C C . ALA A 1 91 ? 84.347 17.730 -35.495 1.00 72.75 91 ALA A C 1
ATOM 716 O O . ALA A 1 91 ? 85.503 18.145 -35.370 1.00 72.75 91 ALA A O 1
ATOM 717 N N . ALA A 1 92 ? 83.939 16.577 -34.968 1.00 72.69 92 ALA A N 1
ATOM 718 C CA . ALA A 1 92 ? 84.800 15.660 -34.230 1.00 72.69 92 ALA A CA 1
ATOM 719 C C . ALA A 1 92 ? 84.451 14.196 -34.568 1.00 72.69 92 ALA A C 1
ATOM 721 O O . ALA A 1 92 ? 83.297 13.895 -34.883 1.00 72.69 92 ALA A O 1
ATOM 722 N N . PRO A 1 93 ? 85.429 13.272 -34.534 1.00 72.25 93 PRO A N 1
ATOM 723 C CA . PRO A 1 93 ? 85.170 11.851 -34.744 1.00 72.25 93 PRO A CA 1
ATOM 724 C C . PRO A 1 93 ? 84.447 11.242 -33.531 1.00 72.25 93 PRO A C 1
ATOM 726 O O . PRO A 1 93 ? 84.896 11.403 -32.396 1.00 72.25 93 PRO A O 1
ATOM 729 N N . GLY A 1 94 ? 83.364 10.496 -33.773 1.00 79.81 94 GLY A N 1
ATOM 730 C CA . GLY A 1 94 ? 82.548 9.883 -32.719 1.00 79.81 94 GLY A CA 1
ATOM 731 C C . GLY A 1 94 ? 81.447 10.800 -32.173 1.00 79.81 94 GLY A C 1
ATOM 732 O O . GLY A 1 94 ? 80.963 11.695 -32.866 1.00 79.81 94 GLY A O 1
ATOM 733 N N . LEU A 1 95 ? 81.001 10.541 -30.941 1.00 83.75 95 LEU A N 1
ATOM 734 C CA . LEU A 1 95 ? 79.849 11.220 -30.340 1.00 83.75 95 LEU A CA 1
ATOM 735 C C . LEU A 1 95 ? 80.175 12.674 -29.971 1.00 83.75 95 LEU A C 1
ATOM 737 O O . LEU A 1 95 ? 81.099 12.938 -29.204 1.00 83.75 95 LEU A O 1
ATOM 741 N N . SER A 1 96 ? 79.364 13.602 -30.476 1.00 85.44 96 SER A N 1
ATOM 742 C CA . SER A 1 96 ? 79.429 15.039 -30.190 1.00 85.44 96 SER A CA 1
ATOM 743 C C . SER A 1 96 ? 78.053 15.568 -29.800 1.00 85.44 96 SER A C 1
ATOM 745 O O . SER A 1 96 ? 77.048 15.137 -30.367 1.00 85.44 96 SER A O 1
ATOM 747 N N . TYR A 1 97 ? 77.986 16.507 -28.853 1.00 88.88 97 TYR A N 1
ATOM 748 C CA . TYR A 1 97 ? 76.713 17.089 -28.427 1.00 88.88 97 TYR A CA 1
ATOM 749 C C . TYR A 1 97 ? 76.825 18.529 -27.921 1.00 88.88 97 TYR A C 1
ATOM 751 O O . TYR A 1 97 ? 77.874 18.985 -27.455 1.00 88.88 97 TYR A O 1
ATOM 759 N N . HIS A 1 98 ? 75.701 19.234 -27.990 1.00 90.12 98 HIS A N 1
ATOM 760 C CA . HIS A 1 98 ? 75.460 20.488 -27.285 1.00 90.12 98 HIS A CA 1
ATOM 761 C C . HIS A 1 98 ? 74.008 20.505 -26.806 1.00 90.12 98 HIS A C 1
ATOM 763 O O . HIS A 1 98 ? 73.103 20.055 -27.512 1.00 90.12 98 HIS A O 1
ATOM 769 N N . LEU A 1 99 ? 73.784 20.982 -25.584 1.00 89.75 99 LEU A N 1
ATOM 770 C CA . LEU A 1 99 ? 72.466 20.964 -24.960 1.00 89.75 99 LEU A CA 1
ATOM 771 C C . LEU A 1 99 ? 72.207 22.217 -24.136 1.00 89.75 99 LEU A C 1
ATOM 773 O O . LEU A 1 99 ? 73.125 22.945 -23.749 1.00 89.75 99 LEU A O 1
ATOM 777 N N . PHE A 1 100 ? 70.930 22.460 -23.876 1.00 90.50 100 PHE A N 1
ATOM 778 C CA . PHE A 1 100 ? 70.487 23.411 -22.870 1.00 90.50 100 PHE A CA 1
ATOM 779 C C . PHE A 1 100 ? 69.365 22.788 -22.045 1.00 90.50 100 PHE A C 1
ATOM 781 O O . PHE A 1 100 ? 68.615 21.947 -22.542 1.00 90.50 100 PHE A O 1
ATOM 788 N N . HIS A 1 101 ? 69.236 23.207 -20.792 1.00 87.31 101 HIS A N 1
ATOM 789 C CA . HIS A 1 101 ? 68.171 22.771 -19.894 1.00 87.31 101 HIS A CA 1
ATOM 790 C C . HIS A 1 101 ? 67.790 23.868 -18.900 1.00 87.31 101 HIS A C 1
ATOM 792 O O . HIS A 1 101 ? 68.299 24.986 -18.962 1.00 87.31 101 HIS A O 1
ATOM 798 N N . SER A 1 102 ? 66.871 23.552 -17.984 1.00 85.31 102 SER A N 1
ATOM 799 C CA . SER A 1 102 ? 66.399 24.465 -16.935 1.00 85.31 102 SER A CA 1
ATOM 800 C C . SER A 1 102 ? 65.889 25.820 -17.449 1.00 85.31 102 SER A C 1
ATOM 802 O O . SER A 1 102 ? 65.961 26.807 -16.725 1.00 85.31 102 SER A O 1
ATOM 804 N N . ALA A 1 103 ? 65.347 25.880 -18.673 1.00 85.94 103 ALA A N 1
ATOM 805 C CA . ALA A 1 103 ? 64.679 27.076 -19.180 1.00 85.94 103 ALA A CA 1
ATOM 806 C C . ALA A 1 103 ? 63.619 27.570 -18.175 1.00 85.94 103 ALA A C 1
ATOM 808 O O . ALA A 1 103 ? 62.763 26.794 -17.744 1.00 85.94 103 ALA A O 1
ATOM 809 N N . ALA A 1 104 ? 63.683 28.853 -17.798 1.00 81.94 104 ALA A N 1
ATOM 810 C CA . ALA A 1 104 ? 62.809 29.421 -16.768 1.00 81.94 104 ALA A CA 1
ATOM 811 C C . ALA A 1 104 ? 61.354 29.545 -17.245 1.00 81.94 104 ALA A C 1
ATOM 813 O O . ALA A 1 104 ? 60.433 29.434 -16.442 1.00 81.94 104 ALA A O 1
ATOM 814 N N . VAL A 1 105 ? 61.159 29.732 -18.554 1.00 85.12 105 VAL A N 1
ATOM 815 C CA . VAL A 1 105 ? 59.864 29.557 -19.218 1.00 85.12 105 VAL A CA 1
ATOM 816 C C . VAL A 1 105 ? 59.869 28.169 -19.869 1.00 85.12 105 VAL A C 1
ATOM 818 O O . VAL A 1 105 ? 60.646 27.963 -20.810 1.00 85.12 105 VAL A O 1
ATOM 821 N N . PRO A 1 106 ? 59.071 27.207 -19.374 1.00 85.25 106 PRO A N 1
ATOM 822 C CA . PRO A 1 106 ? 58.942 25.900 -20.003 1.00 85.25 106 PRO A CA 1
ATOM 823 C C . PRO A 1 106 ? 58.123 26.008 -21.298 1.00 85.25 106 PRO A C 1
ATOM 825 O O . PRO A 1 106 ? 57.319 26.923 -21.460 1.00 85.25 106 PRO A O 1
ATOM 828 N N . PHE A 1 107 ? 58.306 25.063 -22.217 1.00 88.69 107 PHE A N 1
ATOM 829 C CA . PHE A 1 107 ? 57.533 24.987 -23.456 1.00 88.69 107 PHE A CA 1
ATOM 830 C C . PHE A 1 107 ? 56.521 23.849 -23.369 1.00 88.69 107 PHE A C 1
ATOM 832 O O . PHE A 1 107 ? 56.890 22.683 -23.263 1.00 88.69 107 PHE A O 1
ATOM 839 N N . GLU A 1 108 ? 55.240 24.191 -23.365 1.00 89.81 108 GLU A N 1
ATOM 840 C CA . GLU A 1 108 ? 54.138 23.231 -23.259 1.00 89.81 108 GLU A CA 1
ATOM 841 C C . GLU A 1 108 ? 53.931 22.496 -24.582 1.00 89.81 108 GLU A C 1
ATOM 843 O O . GLU A 1 108 ? 53.865 23.138 -25.629 1.00 89.81 108 GLU A O 1
ATOM 848 N N . VAL A 1 109 ? 53.817 21.170 -24.537 1.00 89.56 109 VAL A N 1
ATOM 849 C CA . VAL A 1 109 ? 53.513 20.307 -25.685 1.00 89.56 109 VAL A CA 1
ATOM 850 C C . VAL A 1 109 ? 52.060 19.861 -25.555 1.00 89.56 109 VAL A C 1
ATOM 852 O O . VAL A 1 109 ? 51.688 19.253 -24.551 1.00 89.56 109 VAL A O 1
ATOM 855 N N . HIS A 1 110 ? 51.211 20.183 -26.530 1.00 87.88 110 HIS A N 1
ATOM 856 C CA . HIS A 1 110 ? 49.786 19.850 -26.448 1.00 87.88 110 HIS A CA 1
ATOM 857 C C . HIS A 1 110 ? 49.514 18.385 -26.843 1.00 87.88 110 HIS A C 1
ATOM 859 O O . HIS A 1 110 ? 50.372 17.699 -27.397 1.00 87.88 110 HIS A O 1
ATOM 865 N N . ALA A 1 111 ? 48.316 17.878 -26.545 1.00 80.69 111 ALA A N 1
ATOM 866 C CA . ALA A 1 111 ? 47.891 16.564 -27.032 1.00 80.69 111 ALA A CA 1
ATOM 867 C C . ALA A 1 111 ? 47.682 16.610 -28.558 1.00 80.69 111 ALA A C 1
ATOM 869 O O . ALA A 1 111 ? 46.999 17.506 -29.057 1.00 80.69 111 ALA A O 1
ATOM 870 N N . GLY A 1 112 ? 48.265 15.661 -29.293 1.00 80.44 112 GLY A N 1
ATOM 871 C CA . GLY A 1 112 ? 48.307 15.655 -30.756 1.00 80.44 112 GLY A CA 1
ATOM 872 C C . GLY A 1 112 ? 49.398 16.535 -31.385 1.00 80.44 112 GLY A C 1
ATOM 873 O O . GLY A 1 112 ? 49.429 16.650 -32.614 1.00 80.44 112 GLY A O 1
ATOM 874 N N . ASP A 1 113 ? 50.286 17.151 -30.593 1.00 87.75 113 ASP A N 1
ATOM 875 C CA . ASP A 1 113 ? 51.447 17.876 -31.125 1.00 87.75 113 ASP A CA 1
ATOM 876 C C . ASP A 1 113 ? 52.512 16.905 -31.671 1.00 87.75 113 ASP A C 1
ATOM 878 O O . ASP A 1 113 ? 52.811 15.846 -31.114 1.00 87.75 113 ASP A O 1
ATOM 882 N N . VAL A 1 114 ? 53.165 17.324 -32.748 1.00 90.19 114 VAL A N 1
ATOM 883 C CA . VAL A 1 114 ? 54.381 16.719 -33.294 1.00 90.19 114 VAL A CA 1
ATOM 884 C C . VAL A 1 114 ? 55.548 17.634 -32.942 1.00 90.19 114 VAL A C 1
ATOM 886 O O . VAL A 1 114 ? 55.516 18.829 -33.237 1.00 90.19 114 VAL A O 1
ATOM 889 N N . LEU A 1 115 ? 56.584 17.094 -32.305 1.00 90.81 115 LEU A N 1
ATOM 890 C CA . LEU A 1 115 ? 57.829 17.809 -32.026 1.00 90.81 115 LEU A CA 1
ATOM 891 C C . LEU A 1 115 ? 58.678 17.870 -33.295 1.00 90.81 115 LEU A C 1
ATOM 893 O O . LEU A 1 115 ? 58.789 16.878 -34.019 1.00 90.81 115 LEU A O 1
ATOM 897 N N . PHE A 1 116 ? 59.312 19.014 -33.551 1.00 91.69 116 PHE A N 1
ATOM 898 C CA . PHE A 1 116 ? 60.206 19.172 -34.693 1.00 91.69 116 PHE A CA 1
ATOM 899 C C . PHE A 1 116 ? 61.539 19.833 -34.352 1.00 91.69 116 PHE A C 1
ATOM 901 O O . PHE A 1 116 ? 61.627 20.668 -33.450 1.00 91.69 116 PHE A O 1
ATOM 908 N N . ALA A 1 117 ? 62.555 19.501 -35.149 1.00 89.25 117 ALA A N 1
ATOM 909 C CA . ALA A 1 117 ? 63.812 20.235 -35.237 1.00 89.25 117 ALA A CA 1
ATOM 910 C C . ALA A 1 117 ? 64.280 20.310 -36.696 1.00 89.25 117 ALA A C 1
ATOM 912 O O . ALA A 1 117 ? 64.232 19.323 -37.427 1.00 89.25 117 ALA A O 1
ATOM 913 N N . GLU A 1 118 ? 64.744 21.472 -37.138 1.00 88.06 118 GLU A N 1
ATOM 914 C CA . GLU A 1 118 ? 65.379 21.634 -38.448 1.00 88.06 118 GLU A CA 1
ATOM 915 C C . GLU A 1 118 ? 66.877 21.306 -38.358 1.00 88.06 118 GLU A C 1
ATOM 917 O O . GLU A 1 118 ? 67.562 21.763 -37.441 1.00 88.06 118 GLU A O 1
ATOM 922 N N . VAL A 1 119 ? 67.400 20.549 -39.323 1.00 87.62 119 VAL A N 1
ATOM 923 C CA . VAL A 1 119 ? 68.817 20.174 -39.410 1.00 87.62 119 VAL A CA 1
ATOM 924 C C . VAL A 1 119 ? 69.330 20.266 -40.848 1.00 87.62 119 VAL A C 1
ATOM 926 O O . VAL A 1 119 ? 68.601 20.011 -41.805 1.00 87.62 119 VAL A O 1
ATOM 929 N N . PHE A 1 120 ? 70.601 20.617 -40.995 1.00 83.81 120 PHE A N 1
ATOM 930 C CA . PHE A 1 120 ? 71.363 20.590 -42.238 1.00 83.81 120 PHE A CA 1
ATOM 931 C C . PHE A 1 120 ? 72.637 19.774 -41.996 1.00 83.81 120 PHE A C 1
ATOM 933 O O . PHE A 1 120 ? 73.444 20.131 -41.137 1.00 83.81 120 PHE A O 1
ATOM 940 N N . ILE A 1 121 ? 72.827 18.682 -42.739 1.00 85.12 121 ILE A N 1
ATOM 941 C CA . ILE A 1 121 ? 74.043 17.854 -42.663 1.00 85.12 121 ILE A CA 1
ATOM 942 C C . ILE A 1 121 ? 74.997 18.276 -43.784 1.00 85.12 121 ILE A C 1
ATOM 944 O O . ILE A 1 121 ? 74.588 18.334 -44.948 1.00 85.12 121 ILE A O 1
ATOM 948 N N . GLU A 1 122 ? 76.263 18.554 -43.464 1.00 81.69 122 GLU A N 1
ATOM 949 C CA . GLU A 1 122 ? 77.243 18.978 -44.471 1.00 81.69 122 GLU A CA 1
ATOM 950 C C . GLU A 1 122 ? 77.600 17.831 -45.442 1.00 81.69 122 GLU A C 1
ATOM 952 O O . GLU A 1 122 ? 77.989 16.754 -44.985 1.00 81.69 122 GLU A O 1
ATOM 957 N N . PRO A 1 123 ? 77.515 18.030 -46.778 1.00 80.56 123 PRO A N 1
ATOM 958 C CA . PRO A 1 123 ? 77.789 16.976 -47.765 1.00 80.56 123 PRO A CA 1
ATOM 959 C C . PRO A 1 123 ? 79.187 16.365 -47.670 1.00 80.56 123 PRO A C 1
ATOM 961 O O . PRO A 1 123 ? 79.343 15.159 -47.844 1.00 80.56 123 PRO A O 1
ATOM 964 N N . ASP A 1 124 ? 80.188 17.198 -47.379 1.00 79.69 124 ASP A N 1
ATOM 965 C CA . ASP A 1 124 ? 81.597 16.801 -47.328 1.00 79.69 124 ASP A CA 1
ATOM 966 C C . ASP A 1 124 ? 81.986 16.166 -45.977 1.00 79.69 124 ASP A C 1
ATOM 968 O O . ASP A 1 124 ? 83.087 15.632 -45.833 1.00 79.69 124 ASP A O 1
ATOM 972 N N . GLN A 1 125 ? 81.099 16.234 -44.974 1.00 78.06 125 GLN A N 1
ATOM 973 C CA . GLN A 1 125 ? 81.289 15.699 -43.620 1.00 78.06 125 GLN A CA 1
ATOM 974 C C . GLN A 1 125 ? 79.971 15.102 -43.077 1.00 78.06 125 GLN A C 1
ATOM 976 O O . GLN A 1 125 ? 79.427 15.609 -42.091 1.00 78.06 125 GLN A O 1
ATOM 981 N N . PRO A 1 126 ? 79.431 14.036 -43.700 1.00 79.94 126 PRO A N 1
ATOM 982 C CA . PRO A 1 126 ? 78.160 13.450 -43.289 1.00 79.94 126 PRO A CA 1
ATOM 983 C C . PRO A 1 126 ? 78.244 12.837 -41.883 1.00 79.94 126 PRO A C 1
ATOM 985 O O . PRO A 1 126 ? 79.249 12.225 -41.519 1.00 79.94 126 PRO A O 1
ATOM 988 N N . ALA A 1 127 ? 77.175 12.989 -41.099 1.00 84.94 127 ALA A N 1
ATOM 989 C CA . ALA A 1 127 ? 76.984 12.258 -39.846 1.00 84.94 127 ALA A CA 1
ATOM 990 C C . ALA A 1 127 ? 76.449 10.839 -40.118 1.00 84.94 127 ALA A C 1
ATOM 992 O O . ALA A 1 127 ? 75.772 10.620 -41.119 1.00 84.94 127 ALA A O 1
ATOM 993 N N . GLU A 1 128 ? 76.715 9.886 -39.222 1.00 85.62 128 GLU A N 1
ATOM 994 C CA . GLU A 1 128 ? 76.154 8.521 -39.295 1.00 85.62 128 GLU A CA 1
ATOM 995 C C . GLU A 1 128 ? 74.820 8.403 -38.532 1.00 85.62 128 GLU A C 1
ATOM 997 O O . GLU A 1 128 ? 73.967 7.572 -38.852 1.00 85.62 128 GLU A O 1
ATOM 1002 N N . GLU A 1 129 ? 74.619 9.250 -37.519 1.00 87.19 129 GLU A N 1
ATOM 1003 C CA . GLU A 1 129 ? 73.401 9.294 -36.711 1.00 87.19 129 GLU A CA 1
ATOM 1004 C C . GLU A 1 129 ? 73.178 10.683 -36.105 1.00 87.19 129 GLU A C 1
ATOM 1006 O O . GLU A 1 129 ? 74.128 11.359 -35.697 1.00 87.19 129 GLU A O 1
ATOM 1011 N N . LEU A 1 130 ? 71.906 11.070 -35.995 1.00 90.06 130 LEU A N 1
ATOM 1012 C CA . LEU A 1 130 ? 71.426 12.212 -35.221 1.00 90.06 130 LEU A CA 1
ATOM 1013 C C . LEU A 1 130 ? 70.480 11.734 -34.120 1.00 90.06 130 LEU A C 1
ATOM 1015 O O . LEU A 1 130 ? 69.625 10.889 -34.373 1.00 90.06 130 LEU A O 1
ATOM 1019 N N . MET A 1 131 ? 70.569 12.324 -32.930 1.00 89.12 131 MET A N 1
ATOM 1020 C CA . MET A 1 131 ? 69.648 12.062 -31.826 1.00 89.12 131 MET A CA 1
ATOM 1021 C C . MET A 1 131 ? 69.244 13.365 -31.131 1.00 89.12 131 MET A C 1
ATOM 1023 O O . MET A 1 131 ? 70.089 14.147 -30.693 1.00 89.12 131 MET A O 1
ATOM 1027 N N . LEU A 1 132 ? 67.934 13.562 -31.000 1.00 92.31 132 LEU A N 1
ATOM 1028 C CA . LEU A 1 132 ? 67.320 14.602 -30.181 1.00 92.31 132 LEU A CA 1
ATOM 1029 C C . LEU A 1 132 ? 66.917 13.997 -28.843 1.00 92.31 132 LEU A C 1
ATOM 1031 O O . LEU A 1 132 ? 66.281 12.945 -28.812 1.00 92.31 132 LEU A O 1
ATOM 1035 N N . GLN A 1 133 ? 67.257 14.668 -27.745 1.00 90.94 133 GLN A N 1
ATOM 1036 C CA . GLN A 1 133 ? 66.801 14.295 -26.405 1.00 90.94 133 GLN A CA 1
ATOM 1037 C C . GLN A 1 133 ? 66.095 15.493 -25.780 1.00 90.94 133 GLN A C 1
ATOM 1039 O O . GLN A 1 133 ? 66.662 16.583 -25.738 1.00 90.94 133 GLN A O 1
ATOM 1044 N N . PHE A 1 134 ? 64.876 15.306 -25.293 1.00 91.94 134 PHE A N 1
ATOM 1045 C CA . PHE A 1 134 ? 64.076 16.352 -24.665 1.00 91.94 134 PHE A CA 1
ATOM 1046 C C . PHE A 1 134 ? 64.114 16.190 -23.143 1.00 91.94 134 PHE A C 1
ATOM 1048 O O . PHE A 1 134 ? 64.063 15.073 -22.628 1.00 91.94 134 PHE A O 1
ATOM 1055 N N . HIS A 1 135 ? 64.204 17.303 -22.417 1.00 87.62 135 HIS A N 1
ATOM 1056 C CA . HIS A 1 135 ? 64.162 17.308 -20.957 1.00 87.62 135 HIS A CA 1
ATOM 1057 C C . HIS A 1 135 ? 62.778 17.744 -20.479 1.00 87.62 135 HIS A C 1
ATOM 1059 O O . HIS A 1 135 ? 62.411 18.906 -20.661 1.00 87.62 135 HIS A O 1
ATOM 1065 N N . ASP A 1 136 ? 62.031 16.852 -19.828 1.00 82.38 136 ASP A N 1
ATOM 1066 C CA . ASP A 1 136 ? 60.676 17.114 -19.301 1.00 82.38 136 ASP A CA 1
ATOM 1067 C C . ASP A 1 136 ? 60.664 17.911 -17.978 1.00 82.38 136 ASP A C 1
ATOM 1069 O O . ASP A 1 136 ? 59.621 18.141 -17.373 1.00 82.38 136 ASP A O 1
ATOM 1073 N N . GLY A 1 137 ? 61.842 18.346 -17.520 1.00 77.88 137 GLY A N 1
ATOM 1074 C CA . GLY A 1 137 ? 62.036 19.019 -16.236 1.00 77.88 137 GLY A CA 1
ATOM 1075 C C . GLY A 1 137 ? 62.547 18.097 -15.130 1.00 77.88 137 GLY A C 1
ATOM 1076 O O . GLY A 1 137 ? 63.061 18.617 -14.142 1.00 77.88 137 GLY A O 1
ATOM 1077 N N . VAL A 1 138 ? 62.475 16.774 -15.314 1.00 80.62 138 VAL A N 1
ATOM 1078 C CA . VAL A 1 138 ? 62.916 15.761 -14.338 1.00 80.62 138 VAL A CA 1
ATOM 1079 C C . VAL A 1 138 ? 63.952 14.802 -14.936 1.00 80.62 138 VAL A C 1
ATOM 1081 O O . VAL A 1 138 ? 64.872 14.383 -14.236 1.00 80.62 138 VAL A O 1
ATOM 1084 N N . SER A 1 139 ? 63.816 14.443 -16.215 1.00 84.56 139 SER A N 1
ATOM 1085 C CA . SER A 1 139 ? 64.632 13.422 -16.874 1.00 84.56 139 SER A CA 1
ATOM 1086 C C . SER A 1 139 ? 64.952 13.756 -18.335 1.00 84.56 139 SER A C 1
ATOM 1088 O O . SER A 1 139 ? 64.275 14.551 -18.986 1.00 84.56 139 SER A O 1
ATOM 1090 N N . TRP A 1 140 ? 65.984 13.093 -18.867 1.00 83.88 140 TRP A N 1
ATOM 1091 C CA . TRP A 1 140 ? 66.369 13.116 -20.287 1.00 83.88 140 TRP A CA 1
ATOM 1092 C C . TRP A 1 140 ? 65.909 11.864 -21.051 1.00 83.88 140 TRP A C 1
ATOM 1094 O O . TRP A 1 140 ? 66.390 11.589 -22.150 1.00 83.88 140 TRP A O 1
ATOM 1104 N N . GLU A 1 141 ? 65.021 11.049 -20.476 1.00 85.56 141 GLU A N 1
ATOM 1105 C CA . GLU A 1 141 ? 64.630 9.740 -21.027 1.00 85.56 141 GLU A CA 1
ATOM 1106 C C . GLU A 1 141 ? 63.596 9.839 -22.158 1.00 85.56 141 GLU A C 1
ATOM 1108 O O . GLU A 1 141 ? 62.704 9.003 -22.264 1.00 85.56 141 GLU A O 1
ATOM 1113 N N . ARG A 1 142 ? 63.717 10.873 -22.998 1.00 89.62 142 ARG A N 1
ATOM 1114 C CA . ARG A 1 142 ? 62.795 11.233 -24.083 1.00 89.62 142 ARG A CA 1
ATOM 1115 C C . ARG A 1 142 ? 63.603 11.485 -25.348 1.00 89.62 142 ARG A C 1
ATOM 1117 O O . ARG A 1 142 ? 64.022 12.614 -25.595 1.00 89.62 142 ARG A O 1
ATOM 1124 N N . ARG A 1 143 ? 63.922 10.425 -26.094 1.00 90.56 143 ARG A N 1
ATOM 1125 C CA . ARG A 1 143 ? 64.919 10.454 -27.176 1.00 90.56 143 ARG A CA 1
ATOM 1126 C C . ARG A 1 143 ? 64.368 9.920 -28.485 1.00 90.56 143 ARG A C 1
ATOM 1128 O O . ARG A 1 143 ? 63.836 8.816 -28.519 1.00 90.56 143 ARG A O 1
ATOM 1135 N N . ALA A 1 144 ? 64.602 10.663 -29.560 1.00 90.38 144 ALA A N 1
ATOM 1136 C CA . ALA A 1 144 ? 64.328 10.256 -30.933 1.00 90.38 144 ALA A CA 1
ATOM 1137 C C . ALA A 1 144 ? 65.630 10.276 -31.745 1.00 90.38 144 ALA A C 1
ATOM 1139 O O . ALA A 1 144 ? 66.393 11.239 -31.644 1.00 90.38 144 ALA A O 1
ATOM 1140 N N . PHE A 1 145 ? 65.892 9.236 -32.540 1.00 90.56 145 PHE A N 1
ATOM 1141 C CA . PHE A 1 145 ? 67.098 9.144 -33.369 1.00 90.56 145 PHE A CA 1
ATOM 1142 C C . PHE A 1 145 ? 66.821 8.799 -34.840 1.00 90.56 145 PHE A C 1
ATOM 1144 O O . PHE A 1 145 ? 65.831 8.144 -35.181 1.00 90.56 145 PHE A O 1
ATOM 1151 N N . TRP A 1 146 ? 67.740 9.233 -35.704 1.00 91.12 146 TRP A N 1
ATOM 1152 C CA . TRP A 1 146 ? 67.728 9.045 -37.153 1.00 91.12 146 TRP A CA 1
ATOM 1153 C C . TRP A 1 146 ? 69.108 8.578 -37.629 1.00 91.12 146 TRP A C 1
ATOM 1155 O O . TRP A 1 146 ? 70.097 9.275 -37.406 1.00 91.12 146 TRP A O 1
ATOM 1165 N N . GLY A 1 147 ? 69.178 7.430 -38.312 1.00 86.06 147 GLY A N 1
ATOM 1166 C CA . GLY A 1 147 ? 70.433 6.865 -38.837 1.00 86.06 147 GLY A CA 1
ATOM 1167 C C . GLY A 1 147 ? 70.784 5.479 -38.285 1.00 86.06 147 GLY A C 1
ATOM 1168 O O . GLY A 1 147 ? 69.891 4.669 -38.015 1.00 86.06 147 GLY A O 1
ATOM 1169 N N . ASP A 1 148 ? 72.087 5.214 -38.151 1.00 80.31 148 ASP A N 1
ATOM 1170 C CA . ASP A 1 148 ? 72.674 3.869 -37.984 1.00 80.31 148 ASP A CA 1
ATOM 1171 C C . ASP A 1 148 ? 72.684 3.310 -36.541 1.00 80.31 148 ASP A C 1
ATOM 1173 O O . ASP A 1 148 ? 73.196 2.214 -36.308 1.00 80.31 148 ASP A O 1
ATOM 1177 N N . ASN A 1 149 ? 72.081 4.014 -35.574 1.00 82.31 149 ASN A N 1
ATOM 1178 C CA . ASN A 1 149 ? 71.894 3.561 -34.184 1.00 82.31 149 ASN A CA 1
ATOM 1179 C C . ASN A 1 149 ? 73.200 3.233 -33.414 1.00 82.31 149 ASN A C 1
ATOM 1181 O O . ASN A 1 149 ? 73.277 2.255 -32.665 1.00 82.31 149 ASN A O 1
ATOM 1185 N N . ARG A 1 150 ? 74.233 4.060 -33.605 1.00 79.81 150 ARG A N 1
ATOM 1186 C CA . ARG A 1 150 ? 75.545 4.037 -32.935 1.00 79.81 150 ARG A CA 1
ATOM 1187 C C . ARG A 1 150 ? 75.518 4.592 -31.502 1.00 79.81 150 ARG A C 1
ATOM 1189 O O . ARG A 1 150 ? 76.411 4.277 -30.720 1.00 79.81 150 ARG A O 1
ATOM 1196 N N . ILE A 1 151 ? 74.537 5.426 -31.152 1.00 80.44 151 ILE A N 1
ATOM 1197 C CA . ILE A 1 151 ? 74.417 6.075 -29.840 1.00 80.44 151 ILE A CA 1
ATOM 1198 C C . ILE A 1 151 ? 73.636 5.162 -28.880 1.00 80.44 151 ILE A C 1
ATOM 1200 O O . ILE A 1 151 ? 72.405 5.112 -28.882 1.00 80.44 151 ILE A O 1
ATOM 1204 N N . GLU A 1 152 ? 74.359 4.439 -28.023 1.00 78.88 152 GLU A N 1
ATOM 1205 C CA . GLU A 1 152 ? 73.797 3.522 -27.018 1.00 78.88 152 GLU A CA 1
ATOM 1206 C C . GLU A 1 152 ? 73.302 4.257 -25.752 1.00 78.88 152 GLU A C 1
ATOM 1208 O O . GLU A 1 152 ? 73.811 4.057 -24.650 1.00 78.88 152 GLU A O 1
ATOM 1213 N N . ALA A 1 153 ? 72.298 5.128 -25.905 1.00 71.12 153 ALA A N 1
ATOM 1214 C CA . ALA A 1 153 ? 71.673 5.864 -24.802 1.00 71.12 153 ALA A CA 1
ATOM 1215 C C . ALA A 1 153 ? 70.169 5.553 -24.691 1.00 71.12 153 ALA A C 1
ATOM 1217 O O . ALA A 1 153 ? 69.387 5.941 -25.555 1.00 71.12 153 ALA A O 1
ATOM 1218 N N . GLY A 1 154 ? 69.763 4.894 -23.599 1.00 77.12 154 GLY A N 1
ATOM 1219 C CA . GLY A 1 154 ? 68.373 4.488 -23.338 1.00 77.12 154 GLY A CA 1
ATOM 1220 C C . GLY A 1 154 ? 68.000 3.103 -23.885 1.00 77.12 154 GLY A C 1
ATOM 1221 O O . GLY A 1 154 ? 68.800 2.429 -24.535 1.00 77.12 154 GLY A O 1
ATOM 1222 N N . ALA A 1 155 ? 66.774 2.664 -23.596 1.00 79.19 155 ALA A N 1
ATOM 1223 C CA . ALA A 1 155 ? 66.244 1.369 -24.017 1.00 79.19 155 ALA A CA 1
ATOM 1224 C C . ALA A 1 155 ? 65.589 1.462 -25.405 1.00 79.19 155 ALA A C 1
ATOM 1226 O O . ALA A 1 155 ? 64.677 2.264 -25.610 1.00 79.19 155 ALA A O 1
ATOM 1227 N N . THR A 1 156 ? 66.054 0.638 -26.346 1.00 77.38 156 THR A N 1
ATOM 1228 C CA . THR A 1 156 ? 65.561 0.571 -27.733 1.00 77.38 156 THR A CA 1
ATOM 1229 C C . THR A 1 156 ? 64.044 0.357 -27.797 1.00 77.38 156 THR A C 1
ATOM 1231 O O . THR A 1 156 ? 63.497 -0.381 -26.981 1.00 77.38 156 THR A O 1
ATOM 1234 N N . ASP A 1 157 ? 63.389 0.993 -28.772 1.00 77.75 157 ASP A N 1
ATOM 1235 C CA . ASP A 1 157 ? 61.940 0.912 -29.030 1.00 77.75 157 ASP A CA 1
ATOM 1236 C C . ASP A 1 157 ? 61.069 1.332 -27.827 1.00 77.75 157 ASP A C 1
ATOM 1238 O O . ASP A 1 157 ? 59.971 0.827 -27.600 1.00 77.75 157 ASP A O 1
ATOM 1242 N N . SER A 1 158 ? 61.564 2.305 -27.057 1.00 82.38 158 SER A N 1
ATOM 1243 C CA . SER A 1 158 ? 60.835 2.985 -25.981 1.00 82.38 158 SER A CA 1
ATOM 1244 C C . SER A 1 158 ? 60.978 4.507 -26.118 1.00 82.38 158 SER A C 1
ATOM 1246 O O . SER A 1 158 ? 61.901 4.955 -26.807 1.00 82.38 158 SER A O 1
ATOM 1248 N N . PRO A 1 159 ? 60.183 5.324 -25.394 1.00 81.62 159 PRO A N 1
ATOM 1249 C CA . PRO A 1 159 ? 60.378 6.776 -25.331 1.00 81.62 159 PRO A CA 1
ATOM 1250 C C . PRO A 1 159 ? 61.814 7.198 -24.977 1.00 81.62 159 PRO A C 1
ATOM 1252 O O . PRO A 1 159 ? 62.251 8.281 -25.359 1.00 81.62 159 PRO A O 1
ATOM 1255 N N . SER A 1 160 ? 62.582 6.335 -24.297 1.00 81.94 160 SER A N 1
ATOM 1256 C CA . SER A 1 160 ? 63.974 6.607 -23.920 1.00 81.94 160 SER A CA 1
ATOM 1257 C C . SER A 1 160 ? 65.009 6.413 -25.034 1.00 81.94 160 SER A C 1
ATOM 1259 O O . SER A 1 160 ? 66.135 6.888 -24.853 1.00 81.94 160 SER A O 1
ATOM 1261 N N . ARG A 1 161 ? 64.646 5.762 -26.156 1.00 84.69 161 ARG A N 1
ATOM 1262 C CA . ARG A 1 161 ? 65.445 5.596 -27.390 1.00 84.69 161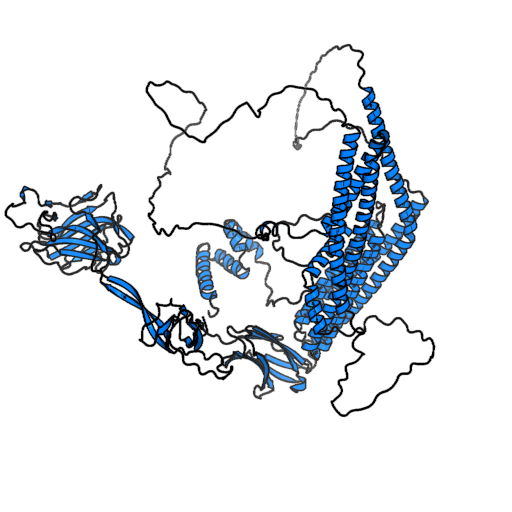 ARG A CA 1
ATOM 1263 C C . ARG A 1 161 ? 64.554 5.120 -28.556 1.00 84.69 161 ARG A C 1
ATOM 1265 O O . ARG A 1 161 ? 64.580 3.949 -28.943 1.00 84.69 161 ARG A O 1
ATOM 1272 N N . LEU A 1 162 ? 63.773 6.035 -29.125 1.00 86.75 162 LEU A N 1
ATOM 1273 C CA . LEU A 1 162 ? 62.857 5.778 -30.238 1.00 86.75 162 LEU A CA 1
ATOM 1274 C C . LEU A 1 162 ? 63.547 5.971 -31.599 1.00 86.75 162 LEU A C 1
ATOM 1276 O O . LEU A 1 162 ? 64.153 7.015 -31.853 1.00 86.75 162 LEU A O 1
ATOM 1280 N N . ARG A 1 163 ? 63.407 5.002 -32.513 1.00 87.81 163 ARG A N 1
ATOM 1281 C CA . ARG A 1 163 ? 63.878 5.138 -33.902 1.00 87.81 163 ARG A CA 1
ATOM 1282 C C . ARG A 1 163 ? 62.865 5.924 -34.736 1.00 87.81 163 ARG A C 1
ATOM 1284 O O . ARG A 1 163 ? 61.886 5.357 -35.208 1.00 87.81 163 ARG A O 1
ATOM 1291 N N . ALA A 1 164 ? 63.131 7.204 -34.969 1.00 84.88 164 ALA A N 1
ATOM 1292 C CA . ALA A 1 164 ? 62.229 8.093 -35.699 1.00 84.88 164 ALA A CA 1
ATOM 1293 C C . ALA A 1 164 ? 62.458 8.102 -37.226 1.00 84.88 164 ALA A C 1
ATOM 1295 O O . ALA A 1 164 ? 61.584 8.535 -37.976 1.00 84.88 164 ALA A O 1
ATOM 1296 N N . GLY A 1 165 ? 63.590 7.591 -37.732 1.00 85.62 165 GLY A N 1
ATOM 1297 C CA . GLY A 1 165 ? 63.750 7.386 -39.175 1.00 85.62 165 GLY A CA 1
ATOM 1298 C C . GLY A 1 165 ? 65.151 7.024 -39.666 1.00 85.62 165 GLY A C 1
ATOM 1299 O O . GLY A 1 165 ? 66.046 6.657 -38.906 1.00 85.62 165 GLY A O 1
ATOM 1300 N N . ASN A 1 166 ? 65.329 7.123 -40.983 1.00 87.44 166 ASN A N 1
ATOM 1301 C CA . ASN A 1 166 ? 66.647 7.117 -41.621 1.00 87.44 166 ASN A CA 1
ATOM 1302 C C . ASN A 1 166 ? 67.268 8.523 -41.532 1.00 87.44 166 ASN A C 1
ATOM 1304 O O . ASN A 1 166 ? 66.552 9.500 -41.312 1.00 87.44 166 ASN A O 1
ATOM 1308 N N . LEU A 1 167 ? 68.582 8.630 -41.736 1.00 84.81 167 LEU A N 1
ATOM 1309 C CA . LEU A 1 167 ? 69.278 9.918 -41.781 1.00 84.81 167 LEU A CA 1
ATOM 1310 C C . LEU A 1 167 ? 68.663 10.839 -42.866 1.00 84.81 167 LEU A C 1
ATOM 1312 O O . LEU A 1 167 ? 68.394 10.358 -43.974 1.00 84.81 167 LEU A O 1
ATOM 1316 N N . PRO A 1 168 ? 68.428 12.139 -42.591 1.00 84.94 168 PRO A N 1
ATOM 1317 C CA . PRO A 1 168 ? 67.953 13.077 -43.605 1.00 84.94 168 PRO A CA 1
ATOM 1318 C C . PRO A 1 168 ? 69.003 13.300 -44.705 1.00 84.94 168 PRO A C 1
ATOM 1320 O O . PRO A 1 168 ? 70.191 13.017 -44.538 1.00 84.94 168 PRO A O 1
ATOM 1323 N N . LYS A 1 169 ? 68.562 13.828 -45.850 1.00 80.94 169 LYS A N 1
ATOM 1324 C CA . LYS A 1 169 ? 69.447 14.143 -46.979 1.00 80.94 169 LYS A CA 1
ATOM 1325 C C . LYS A 1 169 ? 70.484 15.203 -46.593 1.00 80.94 169 LYS A C 1
ATOM 1327 O O . LYS A 1 169 ? 70.172 16.168 -45.899 1.00 80.94 169 LYS A O 1
ATOM 1332 N N . THR A 1 170 ? 71.707 15.037 -47.085 1.00 81.81 170 THR A N 1
ATOM 1333 C CA . THR A 1 170 ? 72.803 15.992 -46.885 1.00 81.81 170 THR A CA 1
ATOM 1334 C C . THR A 1 170 ? 72.711 17.156 -47.876 1.00 81.81 170 THR A C 1
ATOM 1336 O O . THR A 1 170 ? 72.202 17.007 -48.987 1.00 81.81 170 THR A O 1
ATOM 1339 N N . GLY A 1 171 ? 73.209 18.330 -47.482 1.00 77.69 171 GLY A N 1
ATOM 1340 C CA . GLY A 1 171 ? 73.265 19.519 -48.343 1.00 77.69 171 GLY A CA 1
ATOM 1341 C C . GLY A 1 171 ? 71.973 20.331 -48.469 1.00 77.69 171 GLY A C 1
ATOM 1342 O O . GLY A 1 171 ? 71.985 21.352 -49.155 1.00 77.69 171 GLY A O 1
ATOM 1343 N N . GLU A 1 172 ? 70.889 19.941 -47.796 1.00 81.12 172 GLU A N 1
ATOM 1344 C CA . GLU A 1 172 ? 69.651 20.721 -47.700 1.00 81.12 172 GLU A CA 1
ATOM 1345 C C . GLU A 1 172 ? 69.129 20.794 -46.255 1.00 81.12 172 GLU A C 1
ATOM 1347 O O . GLU A 1 172 ? 69.487 19.978 -45.406 1.00 81.12 172 GLU A O 1
ATOM 1352 N N . TRP A 1 173 ? 68.315 21.813 -45.956 1.00 81.25 173 TRP A N 1
ATOM 1353 C CA . TRP A 1 173 ? 67.653 21.953 -44.655 1.00 81.25 173 TRP A CA 1
ATOM 1354 C C . TRP A 1 173 ? 66.437 21.026 -44.603 1.00 81.25 173 TRP A C 1
ATOM 1356 O O . TRP A 1 173 ? 65.472 21.229 -45.340 1.00 81.25 173 TRP A O 1
ATOM 1366 N N . VAL A 1 174 ? 66.465 20.040 -43.710 1.00 83.44 174 VAL A N 1
ATOM 1367 C CA . VAL A 1 174 ? 65.390 19.060 -43.515 1.00 83.44 174 VAL A CA 1
ATOM 1368 C C . VAL A 1 174 ? 64.781 19.237 -42.128 1.00 83.44 174 VAL A C 1
ATOM 1370 O O . VAL A 1 174 ? 65.488 19.473 -41.150 1.00 83.44 174 VAL A O 1
ATOM 1373 N N . ARG A 1 175 ? 63.456 19.112 -42.025 1.00 87.94 175 ARG A N 1
ATOM 1374 C CA . ARG A 1 175 ? 62.762 19.046 -40.737 1.00 87.94 175 ARG A CA 1
ATOM 1375 C C . ARG A 1 175 ? 62.663 17.595 -40.281 1.00 87.94 175 ARG A C 1
ATOM 1377 O O . ARG A 1 175 ? 62.091 16.765 -40.982 1.00 87.94 175 ARG A O 1
ATOM 1384 N N . LEU A 1 176 ? 63.203 17.315 -39.105 1.00 89.31 176 LEU A N 1
ATOM 1385 C CA . LEU A 1 176 ? 62.930 16.102 -38.348 1.00 89.31 176 LEU A CA 1
ATOM 1386 C C . LEU A 1 176 ? 61.610 16.306 -37.602 1.00 89.31 176 LEU A C 1
ATOM 1388 O O . LEU A 1 176 ? 61.443 17.332 -36.945 1.00 89.31 176 LEU A O 1
ATOM 1392 N N . GLU A 1 177 ? 60.686 15.355 -37.713 1.00 90.50 177 GLU A N 1
ATOM 1393 C CA . GLU A 1 177 ? 59.389 15.354 -37.027 1.00 90.50 177 GLU A CA 1
ATOM 1394 C C . GLU A 1 177 ? 59.254 14.052 -36.221 1.00 90.50 177 GLU A C 1
ATOM 1396 O O . GLU A 1 177 ? 59.613 12.982 -36.715 1.00 90.50 177 GLU A O 1
ATOM 1401 N N . VAL A 1 178 ? 58.762 14.140 -34.983 1.00 89.69 178 VAL A N 1
ATOM 1402 C CA . VAL A 1 178 ? 58.453 12.988 -34.120 1.00 89.69 178 VAL A CA 1
ATOM 1403 C C . VAL A 1 178 ? 57.175 13.272 -33.315 1.00 89.69 178 VAL A C 1
ATOM 1405 O O . VAL A 1 178 ? 57.088 14.332 -32.688 1.00 89.69 178 VAL A O 1
ATOM 1408 N N . PRO A 1 179 ? 56.157 12.391 -33.328 1.00 89.88 179 PRO A N 1
ATOM 1409 C CA . PRO A 1 179 ? 54.947 12.583 -32.529 1.00 89.88 179 PRO A CA 1
ATOM 1410 C C . PRO A 1 179 ? 55.263 12.687 -31.033 1.00 89.88 179 PRO A C 1
ATOM 1412 O O . PRO A 1 179 ? 56.078 11.926 -30.508 1.00 89.88 179 PRO A O 1
ATOM 1415 N N . ALA A 1 180 ? 54.615 13.614 -30.322 1.00 88.12 180 ALA A N 1
ATOM 1416 C CA . ALA A 1 180 ? 54.828 13.745 -28.883 1.00 88.12 180 ALA A CA 1
ATOM 1417 C C . ALA A 1 180 ? 54.318 12.518 -28.106 1.00 88.12 180 ALA A C 1
ATOM 1419 O O . ALA A 1 180 ? 54.885 12.196 -27.061 1.00 88.12 180 ALA A O 1
ATOM 1420 N N . CYS A 1 181 ? 53.304 11.809 -28.617 1.00 87.44 181 CYS A N 1
ATOM 1421 C CA . CYS A 1 181 ? 52.760 10.587 -28.017 1.00 87.44 181 CYS A CA 1
ATOM 1422 C C . CYS A 1 181 ? 53.786 9.442 -27.969 1.00 87.44 181 CYS A C 1
ATOM 1424 O O . CYS A 1 181 ? 53.940 8.815 -26.923 1.00 87.44 181 CYS A O 1
ATOM 1426 N N . ASP A 1 182 ? 54.558 9.230 -29.040 1.00 86.00 182 ASP A N 1
ATOM 1427 C CA . ASP A 1 182 ? 55.594 8.186 -29.107 1.00 86.00 182 ASP A CA 1
ATOM 1428 C C . ASP A 1 182 ? 56.764 8.454 -28.137 1.00 86.00 182 ASP A C 1
ATOM 1430 O O . ASP A 1 182 ? 57.501 7.544 -27.750 1.00 86.00 182 ASP A O 1
ATOM 1434 N N . LEU A 1 183 ? 56.917 9.713 -27.712 1.00 85.88 183 LEU A N 1
ATOM 1435 C CA . LEU A 1 183 ? 57.839 10.141 -26.661 1.00 85.88 183 LEU A CA 1
ATOM 1436 C C . LEU A 1 183 ? 57.146 10.365 -25.301 1.00 85.88 183 LEU A C 1
ATOM 1438 O O . LEU A 1 183 ? 57.805 10.833 -24.377 1.00 85.88 183 LEU A O 1
ATOM 1442 N N . ASP A 1 184 ? 55.852 10.053 -25.136 1.00 87.31 184 ASP A N 1
ATOM 1443 C CA . ASP A 1 184 ? 55.055 10.285 -23.909 1.00 87.31 184 ASP A CA 1
ATOM 1444 C C . ASP A 1 184 ? 55.117 11.759 -23.409 1.00 87.31 184 ASP A C 1
ATOM 1446 O O . ASP A 1 184 ? 55.026 12.051 -22.217 1.00 87.31 184 ASP A O 1
ATOM 1450 N N . LEU A 1 185 ? 55.345 12.716 -24.316 1.00 86.56 185 LEU A N 1
ATOM 1451 C CA . LEU A 1 185 ? 55.517 14.148 -24.023 1.00 86.56 185 LEU A CA 1
ATOM 1452 C C . LEU A 1 185 ? 54.229 14.975 -24.170 1.00 86.56 185 LEU A C 1
ATOM 1454 O O . LEU A 1 185 ? 54.234 16.157 -23.835 1.00 86.56 185 LEU A O 1
ATOM 1458 N N . GLU A 1 186 ? 53.129 14.381 -24.632 1.00 87.44 186 GLU A N 1
ATOM 1459 C CA . GLU A 1 186 ? 51.832 15.064 -24.729 1.00 87.44 186 GLU A CA 1
ATOM 1460 C C . GLU A 1 186 ? 51.339 15.568 -23.368 1.00 87.44 186 GLU A C 1
ATOM 1462 O O . GLU A 1 186 ? 51.374 14.856 -22.364 1.00 87.44 186 GLU A O 1
ATOM 1467 N N . GLY A 1 187 ? 50.877 16.819 -23.331 1.00 85.94 187 GLY A N 1
ATOM 1468 C CA . GLY A 1 187 ? 50.421 17.480 -22.109 1.00 85.94 187 GLY A CA 1
ATOM 1469 C C . GLY A 1 187 ? 51.539 17.821 -21.116 1.00 85.94 187 GLY A C 1
ATOM 1470 O O . GLY A 1 187 ? 51.240 18.290 -20.018 1.00 85.94 187 GLY A O 1
ATOM 1471 N N . ARG A 1 188 ? 52.816 17.597 -21.463 1.00 87.75 188 ARG A N 1
ATOM 1472 C CA . ARG A 1 188 ? 53.973 17.916 -20.612 1.00 87.75 188 ARG A CA 1
ATOM 1473 C C . ARG A 1 188 ? 54.672 19.187 -21.079 1.00 87.75 188 ARG A C 1
ATOM 1475 O O . ARG A 1 188 ? 54.586 19.582 -22.240 1.00 87.75 188 ARG A O 1
ATOM 1482 N N . SER A 1 189 ? 55.418 19.817 -20.176 1.00 89.31 189 SER A N 1
ATOM 1483 C CA . SER A 1 189 ? 56.221 21.000 -20.492 1.00 89.31 189 SER A CA 1
ATOM 1484 C C . SER A 1 189 ? 57.710 20.650 -20.538 1.00 89.31 189 SER A C 1
ATOM 1486 O O . SER A 1 189 ? 58.288 20.240 -19.533 1.00 89.31 189 SER A O 1
ATOM 1488 N N . ILE A 1 190 ? 58.357 20.853 -21.684 1.00 90.75 190 ILE A N 1
ATOM 1489 C CA . ILE A 1 190 ? 59.796 20.621 -21.857 1.00 90.75 190 ILE A CA 1
ATOM 1490 C C . ILE A 1 190 ? 60.614 21.855 -21.441 1.00 90.75 190 ILE A C 1
ATOM 1492 O O . ILE A 1 190 ? 60.209 23.001 -21.634 1.00 90.75 190 ILE A O 1
ATOM 1496 N N . ARG A 1 191 ? 61.779 21.622 -20.826 1.00 89.19 191 ARG A N 1
ATOM 1497 C CA . ARG A 1 191 ? 62.684 22.653 -20.270 1.00 89.19 191 ARG A CA 1
ATOM 1498 C C . ARG A 1 191 ? 64.106 22.607 -20.829 1.00 89.19 191 ARG A C 1
ATOM 1500 O O . ARG A 1 191 ? 64.928 23.441 -20.450 1.00 89.19 191 ARG A O 1
ATOM 1507 N N . GLY A 1 192 ? 64.405 21.643 -21.696 1.00 88.06 192 GLY A N 1
ATOM 1508 C CA . GLY A 1 192 ? 65.690 21.517 -22.377 1.00 88.06 192 GLY A CA 1
ATOM 1509 C C . GLY A 1 192 ? 65.637 20.631 -23.616 1.00 88.06 192 GLY A C 1
ATOM 1510 O O . GLY A 1 192 ? 64.721 19.818 -23.757 1.00 88.06 192 GLY A O 1
ATOM 1511 N N . VAL A 1 193 ? 66.639 20.781 -24.482 1.00 91.62 193 VAL A N 1
ATOM 1512 C CA . VAL A 1 193 ? 66.907 19.895 -25.624 1.00 91.62 193 VAL A CA 1
ATOM 1513 C C . VAL A 1 193 ? 68.409 19.648 -25.726 1.00 91.62 193 VAL A C 1
ATOM 1515 O O . VAL A 1 193 ? 69.214 20.562 -25.535 1.00 91.62 193 VAL A O 1
ATOM 1518 N N . ASN A 1 194 ? 68.772 18.412 -26.045 1.00 90.69 194 ASN A N 1
ATOM 1519 C CA . ASN A 1 194 ? 70.119 17.974 -26.370 1.00 90.69 194 ASN A CA 1
ATOM 1520 C C . ASN A 1 194 ? 70.176 17.548 -27.840 1.00 90.69 194 ASN A C 1
ATOM 1522 O O . ASN A 1 194 ? 69.387 16.708 -28.279 1.00 90.69 194 ASN A O 1
ATOM 1526 N N . PHE A 1 195 ? 71.133 18.120 -28.565 1.00 90.94 195 PHE A N 1
ATOM 1527 C CA . PHE A 1 195 ? 71.433 17.834 -29.960 1.00 90.94 195 PHE A CA 1
ATOM 1528 C C . PHE A 1 195 ? 72.692 16.977 -30.001 1.00 90.94 195 PHE A C 1
ATOM 1530 O O . PHE A 1 195 ? 73.804 17.479 -29.827 1.00 90.94 195 PHE A O 1
ATOM 1537 N N . THR A 1 196 ? 72.517 15.672 -30.193 1.00 88.88 196 THR A N 1
ATOM 1538 C CA . THR A 1 196 ? 73.616 14.707 -30.289 1.00 88.88 196 THR A CA 1
ATOM 1539 C C . THR A 1 196 ? 73.792 14.260 -31.740 1.00 88.88 196 THR A C 1
ATOM 1541 O O . THR A 1 196 ? 72.817 14.007 -32.446 1.00 88.88 196 THR A O 1
ATOM 1544 N N . GLN A 1 197 ? 75.038 14.141 -32.188 1.00 88.06 197 GLN A N 1
ATOM 1545 C CA . GLN A 1 197 ? 75.407 13.606 -33.499 1.00 88.06 197 GLN A CA 1
ATOM 1546 C C . GLN A 1 197 ? 76.575 12.622 -33.364 1.00 88.06 197 GLN A C 1
ATOM 1548 O O . GLN A 1 197 ? 77.417 12.767 -32.471 1.00 88.06 197 GLN A O 1
ATOM 1553 N N . PHE A 1 198 ? 76.643 11.636 -34.256 1.00 86.06 198 PHE A N 1
ATOM 1554 C CA . PHE A 1 198 ? 77.749 10.684 -34.332 1.00 86.06 198 PHE A CA 1
ATOM 1555 C C . PHE A 1 198 ? 78.545 10.895 -35.625 1.00 86.06 198 PHE A C 1
ATOM 1557 O O . PHE A 1 198 ? 78.048 10.618 -36.720 1.00 86.06 198 PHE A O 1
ATOM 1564 N N . SER A 1 199 ? 79.783 11.382 -35.480 1.00 80.38 199 SER A N 1
ATOM 1565 C CA . SER A 1 199 ? 80.662 11.836 -36.568 1.00 80.38 199 SER A CA 1
ATOM 1566 C C . SER A 1 199 ? 80.067 12.980 -37.420 1.00 80.38 199 SER A C 1
ATOM 1568 O O . SER A 1 199 ? 78.940 13.434 -37.210 1.00 80.38 199 SER A O 1
ATOM 1570 N N . GLY A 1 200 ? 80.856 13.499 -38.367 1.00 83.19 200 GLY A N 1
ATOM 1571 C CA . GLY A 1 200 ? 80.422 14.530 -39.318 1.00 83.19 200 GLY A CA 1
ATOM 1572 C C . GLY A 1 200 ? 80.173 15.919 -38.715 1.00 83.19 200 GLY A C 1
ATOM 1573 O O . GLY A 1 200 ? 80.598 16.225 -37.597 1.00 83.19 200 GLY A O 1
ATOM 1574 N N . LYS A 1 201 ? 79.482 16.779 -39.473 1.00 83.94 201 LYS A N 1
ATOM 1575 C CA . LYS A 1 201 ? 79.109 18.145 -39.077 1.00 83.94 201 LYS A CA 1
ATOM 1576 C C . LYS A 1 201 ? 77.661 18.460 -39.449 1.00 83.94 201 LYS A C 1
ATOM 1578 O O . LYS A 1 201 ? 77.253 18.301 -40.600 1.00 83.94 201 LYS A O 1
ATOM 1583 N N . CYS A 1 202 ? 76.901 18.932 -38.461 1.00 84.62 202 CYS A N 1
ATOM 1584 C CA . CYS A 1 202 ? 75.491 19.278 -38.604 1.00 84.62 202 CYS A CA 1
ATOM 1585 C C . CYS A 1 202 ? 75.218 20.683 -38.063 1.00 84.62 202 CYS A C 1
ATOM 1587 O O . CYS A 1 202 ? 75.754 21.081 -37.025 1.00 84.62 202 CYS A O 1
ATOM 1589 N N . LEU A 1 203 ? 74.365 21.418 -38.769 1.00 85.81 203 LEU A N 1
ATOM 1590 C CA . LEU A 1 203 ? 73.850 22.722 -38.369 1.00 85.81 203 LEU A CA 1
ATOM 1591 C C . LEU A 1 203 ? 72.381 22.543 -37.976 1.00 85.81 203 LEU A C 1
ATOM 1593 O O . LEU A 1 203 ? 71.600 21.984 -38.743 1.00 85.81 203 LEU A O 1
ATOM 1597 N N . TRP A 1 204 ? 72.005 23.007 -36.793 1.00 86.81 204 TRP A N 1
ATOM 1598 C CA . TRP A 1 204 ? 70.657 22.892 -36.240 1.00 86.81 204 TRP A CA 1
ATOM 1599 C C . TRP A 1 204 ? 69.933 24.241 -36.302 1.00 86.81 204 TRP A C 1
ATOM 1601 O O . TRP A 1 204 ? 70.565 25.297 -36.228 1.00 86.81 204 TRP A O 1
ATOM 1611 N N . GLY A 1 205 ? 68.620 24.202 -36.527 1.00 85.12 205 GLY A N 1
ATOM 1612 C CA . GLY A 1 205 ? 67.770 25.355 -36.833 1.00 85.12 205 GLY A CA 1
ATOM 1613 C C . GLY A 1 205 ? 66.622 25.536 -35.842 1.00 85.12 205 GLY A C 1
ATOM 1614 O O . GLY A 1 205 ? 66.817 25.428 -34.636 1.00 85.12 205 GLY A O 1
ATOM 1615 N N . ARG A 1 206 ? 65.413 25.834 -36.3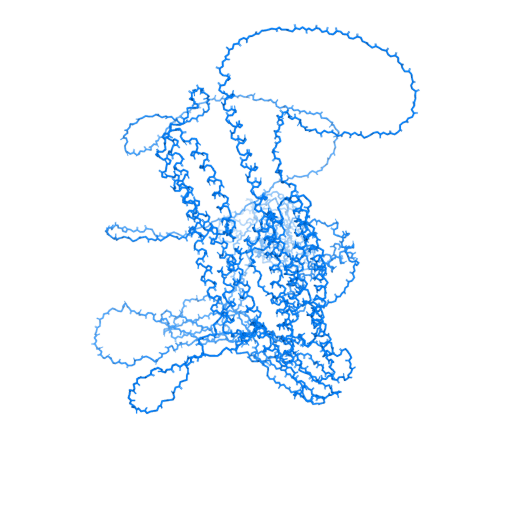39 1.00 87.75 206 ARG A N 1
ATOM 1616 C CA . ARG A 1 206 ? 64.237 25.974 -35.465 1.00 87.75 206 ARG A CA 1
ATOM 1617 C C . ARG A 1 206 ? 63.875 24.656 -34.805 1.00 87.75 206 ARG A C 1
ATOM 1619 O O . ARG A 1 206 ? 63.904 23.608 -35.449 1.00 87.75 206 ARG A O 1
ATOM 1626 N N . VAL A 1 207 ? 63.431 24.751 -33.559 1.00 88.81 207 VAL A N 1
ATOM 1627 C CA . VAL A 1 207 ? 62.884 23.639 -32.774 1.00 88.81 207 VAL A CA 1
ATOM 1628 C C . VAL A 1 207 ? 61.557 24.082 -32.168 1.00 88.81 207 VAL A C 1
ATOM 1630 O O . VAL A 1 207 ? 61.434 25.243 -31.778 1.00 88.81 207 VAL A O 1
ATOM 1633 N N . GLY A 1 208 ? 60.558 23.201 -32.093 1.00 89.19 208 GLY A N 1
ATOM 1634 C CA . GLY A 1 208 ? 59.227 23.534 -31.570 1.00 89.19 208 GLY A CA 1
ATOM 1635 C C . GLY A 1 208 ? 58.197 22.417 -31.757 1.00 89.19 208 GLY A C 1
ATOM 1636 O O . GLY A 1 208 ? 58.576 21.254 -31.893 1.00 89.19 208 GLY A O 1
ATOM 1637 N N . THR A 1 209 ? 56.907 22.769 -31.796 1.00 90.19 209 THR A N 1
ATOM 1638 C CA . THR A 1 209 ? 55.809 21.848 -32.158 1.00 90.19 209 THR A CA 1
ATOM 1639 C C . THR A 1 209 ? 55.008 22.313 -33.376 1.00 90.19 209 THR A C 1
ATOM 1641 O O . THR A 1 209 ? 55.044 23.484 -33.762 1.00 90.19 209 THR A O 1
ATOM 1644 N N . LEU A 1 210 ? 54.299 21.377 -34.008 1.00 88.62 210 LEU A N 1
ATOM 1645 C CA . LEU A 1 210 ? 53.280 21.614 -35.031 1.00 88.62 210 LEU A CA 1
ATOM 1646 C C . LEU A 1 210 ? 52.144 20.577 -34.900 1.00 88.62 210 LEU A C 1
ATOM 1648 O O . LEU A 1 210 ? 52.374 19.523 -34.308 1.00 88.62 210 LEU A O 1
ATOM 1652 N N . PRO A 1 211 ? 50.944 20.820 -35.460 1.00 83.06 211 PRO A N 1
ATOM 1653 C CA . PRO A 1 211 ? 49.849 19.849 -35.415 1.00 83.06 211 PRO A CA 1
ATOM 1654 C C . PRO A 1 211 ? 50.172 18.506 -36.094 1.00 83.06 211 PRO A C 1
ATOM 1656 O O . PRO A 1 211 ? 51.016 18.423 -36.996 1.00 83.06 211 PRO A O 1
ATOM 1659 N N . ALA A 1 212 ? 49.437 17.459 -35.711 1.00 77.88 212 ALA A N 1
ATOM 1660 C CA . ALA A 1 212 ? 49.448 16.164 -36.386 1.00 77.88 212 ALA A CA 1
ATOM 1661 C C . ALA A 1 212 ? 49.195 16.277 -37.905 1.00 77.88 212 ALA A C 1
ATOM 1663 O O . ALA A 1 212 ? 48.403 17.096 -38.371 1.00 77.88 212 ALA A O 1
ATOM 1664 N N . ALA A 1 213 ? 49.846 15.405 -38.683 1.00 74.31 213 ALA A N 1
ATOM 1665 C CA . ALA A 1 213 ? 49.702 15.347 -40.142 1.00 74.31 213 ALA A CA 1
ATOM 1666 C C . ALA A 1 213 ? 48.315 14.872 -40.617 1.00 74.31 213 ALA A C 1
ATOM 1668 O O . ALA A 1 213 ? 47.959 15.067 -41.779 1.00 74.31 213 ALA A O 1
ATOM 1669 N N . THR A 1 214 ? 47.527 14.258 -39.731 1.00 74.00 214 THR A N 1
ATOM 1670 C CA . THR A 1 214 ? 46.190 13.742 -40.032 1.00 74.00 214 THR A CA 1
ATOM 1671 C C . THR A 1 214 ? 45.203 14.068 -38.918 1.00 74.00 214 THR A C 1
ATOM 1673 O O . THR A 1 214 ? 45.554 13.975 -37.743 1.00 74.00 214 THR A O 1
ATOM 1676 N N . ARG A 1 215 ? 43.949 14.365 -39.276 1.00 70.25 215 ARG A N 1
ATOM 1677 C CA . ARG A 1 215 ? 42.833 14.526 -38.333 1.00 70.25 215 ARG A CA 1
ATOM 1678 C C . ARG A 1 215 ? 41.737 13.506 -38.612 1.00 70.25 215 ARG A C 1
ATOM 1680 O O . ARG A 1 215 ? 41.265 13.399 -39.742 1.00 70.25 215 ARG A O 1
ATOM 1687 N N . GLU A 1 216 ? 41.287 12.813 -37.575 1.00 75.81 216 GLU A N 1
ATOM 1688 C CA . GLU A 1 216 ? 40.110 11.949 -37.647 1.00 75.81 216 GLU A CA 1
ATOM 1689 C C . GLU A 1 216 ? 38.812 12.772 -37.658 1.00 75.81 216 GLU A C 1
ATOM 1691 O O . GLU A 1 216 ? 38.632 13.706 -36.873 1.00 75.81 216 GLU A O 1
ATOM 1696 N N . VAL A 1 217 ? 37.894 12.429 -38.562 1.00 74.00 217 VAL A N 1
ATOM 1697 C CA . VAL A 1 217 ? 36.560 13.030 -38.675 1.00 74.00 217 VAL A CA 1
ATOM 1698 C C . VAL A 1 217 ? 35.513 11.920 -38.715 1.00 74.00 217 VAL A C 1
ATOM 1700 O O . VAL A 1 217 ? 35.672 10.929 -39.427 1.00 74.00 217 VAL A O 1
ATOM 1703 N N . ARG A 1 218 ? 34.443 12.095 -37.933 1.00 72.38 218 ARG A N 1
ATOM 1704 C CA . ARG A 1 218 ? 33.273 11.207 -37.904 1.00 72.38 218 ARG A CA 1
ATOM 1705 C C . ARG A 1 218 ? 32.361 11.522 -39.087 1.00 72.38 218 ARG A C 1
ATOM 1707 O O . ARG A 1 218 ? 32.010 12.682 -39.293 1.00 72.38 218 ARG A O 1
ATOM 1714 N N . GLU A 1 219 ? 31.952 10.501 -39.825 1.00 78.06 219 GLU A N 1
ATOM 1715 C CA . GLU A 1 219 ? 31.049 10.605 -40.971 1.00 78.06 219 GLU A CA 1
ATOM 1716 C C . GLU A 1 219 ? 29.904 9.595 -40.829 1.00 78.06 219 GLU A C 1
ATOM 1718 O O . GLU A 1 219 ? 30.121 8.439 -40.465 1.00 78.06 219 GLU A O 1
ATOM 1723 N N . PHE A 1 220 ? 28.673 10.025 -41.118 1.00 77.69 220 PHE A N 1
ATOM 1724 C CA . PHE A 1 220 ? 27.506 9.144 -41.131 1.00 77.69 220 PHE A CA 1
ATOM 1725 C C . PHE A 1 220 ? 27.276 8.583 -42.536 1.00 77.69 220 PHE A C 1
ATOM 1727 O O . PHE A 1 220 ? 26.789 9.281 -43.427 1.00 77.69 220 PHE A O 1
ATOM 1734 N N . VAL A 1 221 ? 27.604 7.306 -42.725 1.00 80.06 221 VAL A N 1
ATOM 1735 C CA . VAL A 1 221 ? 27.435 6.584 -43.990 1.00 80.06 221 VAL A CA 1
ATOM 1736 C C . VAL A 1 221 ? 26.088 5.861 -43.996 1.00 80.06 221 VAL A C 1
ATOM 1738 O O . VAL A 1 221 ? 25.699 5.240 -43.007 1.00 80.06 221 VAL A O 1
ATOM 1741 N N . ILE A 1 222 ? 25.359 5.930 -45.114 1.00 83.31 222 ILE A N 1
ATOM 1742 C CA . ILE A 1 222 ? 24.071 5.240 -45.276 1.00 83.31 222 ILE A CA 1
ATOM 1743 C C . ILE A 1 222 ? 24.320 3.730 -45.350 1.00 83.31 222 ILE A C 1
ATOM 1745 O O . ILE A 1 222 ? 24.932 3.251 -46.303 1.00 83.31 222 ILE A O 1
ATOM 1749 N N . ALA A 1 223 ? 23.820 2.993 -44.361 1.00 80.88 223 ALA A N 1
ATOM 1750 C CA . ALA A 1 223 ? 23.899 1.539 -44.294 1.00 80.88 223 ALA A CA 1
ATOM 1751 C C . ALA A 1 223 ? 22.740 0.870 -45.051 1.00 80.88 223 ALA A C 1
ATOM 1753 O O . ALA A 1 223 ? 22.969 -0.015 -45.871 1.00 80.88 223 ALA A O 1
ATOM 1754 N N . GLU A 1 224 ? 21.502 1.312 -44.808 1.00 84.69 224 GLU A N 1
ATOM 1755 C CA . GLU A 1 224 ? 20.282 0.731 -45.390 1.00 84.69 224 GLU A CA 1
ATOM 1756 C C . GLU A 1 224 ? 19.243 1.816 -45.707 1.00 84.69 224 GLU A C 1
ATOM 1758 O O . GLU A 1 224 ? 19.322 2.940 -45.202 1.00 84.69 224 GLU A O 1
ATOM 1763 N N . ARG A 1 225 ? 18.267 1.484 -46.563 1.00 88.00 225 ARG A N 1
ATOM 1764 C CA . ARG A 1 225 ? 17.205 2.398 -47.009 1.00 88.00 225 ARG A CA 1
ATOM 1765 C C . ARG A 1 225 ? 15.846 1.704 -47.018 1.00 88.00 225 ARG A C 1
ATOM 1767 O O . ARG A 1 225 ? 15.724 0.615 -47.574 1.00 88.00 225 ARG A O 1
ATOM 1774 N N . PHE A 1 226 ? 14.825 2.370 -46.485 1.00 86.12 226 PHE A N 1
ATOM 1775 C CA . PHE A 1 226 ? 13.443 1.885 -46.441 1.00 86.12 226 PHE A CA 1
ATOM 1776 C C . PHE A 1 226 ? 12.505 2.914 -47.087 1.00 86.12 226 PHE A C 1
ATOM 1778 O O . PHE A 1 226 ? 12.652 4.106 -46.821 1.00 86.12 226 PHE A O 1
ATOM 1785 N N . PRO A 1 227 ? 11.545 2.514 -47.937 1.00 84.88 227 PRO A N 1
ATOM 1786 C CA . PRO A 1 227 ? 10.648 3.462 -48.591 1.00 84.88 227 PRO A CA 1
ATOM 1787 C C . PRO A 1 227 ? 9.629 4.046 -47.601 1.00 84.88 227 PRO A C 1
ATOM 1789 O O . PRO A 1 227 ? 8.981 3.301 -46.865 1.00 84.88 227 PRO A O 1
ATOM 1792 N N . LEU A 1 228 ? 9.419 5.365 -47.645 1.00 84.06 228 LEU A N 1
ATOM 1793 C CA . LEU A 1 228 ? 8.177 5.964 -47.154 1.00 84.06 228 LEU A CA 1
ATOM 1794 C C . LEU A 1 228 ? 7.130 5.951 -48.269 1.00 84.06 228 LEU A C 1
ATOM 1796 O O . LEU A 1 228 ? 7.446 6.087 -49.452 1.00 84.06 228 LEU A O 1
ATOM 1800 N N . LYS A 1 229 ? 5.865 5.841 -47.876 1.00 82.75 229 LYS A N 1
ATOM 1801 C CA . LYS A 1 229 ? 4.701 5.989 -48.750 1.00 82.75 229 LYS A CA 1
ATOM 1802 C C . LYS A 1 229 ? 3.848 7.146 -48.257 1.00 82.75 229 LYS A C 1
ATOM 1804 O O . LYS A 1 229 ? 3.803 7.404 -47.055 1.00 82.75 229 LYS A O 1
ATOM 1809 N N . LEU A 1 230 ? 3.149 7.814 -49.169 1.00 77.62 230 LEU A N 1
ATOM 1810 C CA . LEU A 1 230 ? 2.063 8.706 -48.783 1.00 77.62 230 LEU A CA 1
ATOM 1811 C C . LEU A 1 230 ? 1.013 7.882 -48.021 1.00 77.62 230 LEU A C 1
ATOM 1813 O O . LEU A 1 230 ? 0.691 6.761 -48.420 1.00 77.62 230 LEU A O 1
ATOM 1817 N N . LYS A 1 231 ? 0.527 8.410 -46.900 1.00 72.56 231 LYS A N 1
ATOM 1818 C CA . LYS A 1 231 ? -0.596 7.839 -46.170 1.00 72.56 231 LYS A CA 1
ATOM 1819 C C . LYS A 1 231 ? -1.872 8.375 -46.810 1.00 72.56 231 LYS A C 1
ATOM 1821 O O . LYS A 1 231 ? -2.161 9.563 -46.692 1.00 72.56 231 LYS A O 1
ATOM 1826 N N . ASP A 1 232 ? -2.592 7.501 -47.505 1.00 55.78 232 ASP A N 1
ATOM 1827 C CA . ASP A 1 232 ? -3.897 7.815 -48.086 1.00 55.78 232 ASP A CA 1
ATOM 1828 C C . ASP A 1 232 ? -4.930 7.975 -46.954 1.00 55.78 232 ASP A C 1
ATOM 1830 O O . ASP A 1 232 ? -5.564 7.007 -46.532 1.00 55.78 232 ASP A O 1
ATOM 1834 N N . ASP A 1 233 ? -5.066 9.192 -46.423 1.00 46.47 233 ASP A N 1
ATOM 1835 C CA . ASP A 1 233 ? -6.128 9.545 -45.477 1.00 46.47 233 ASP A CA 1
ATOM 1836 C C . ASP A 1 233 ? -7.454 9.737 -46.271 1.00 46.47 233 ASP A C 1
ATOM 1838 O O . ASP A 1 233 ? -7.621 10.706 -47.008 1.00 46.47 233 ASP A O 1
ATOM 1842 N N . ASP A 1 234 ? -8.362 8.758 -46.154 1.00 42.62 234 ASP A N 1
ATOM 1843 C CA . ASP A 1 234 ? -9.765 8.695 -46.624 1.00 42.62 234 ASP A CA 1
ATOM 1844 C C . ASP A 1 234 ? -10.157 9.384 -47.954 1.00 42.62 234 ASP A C 1
ATOM 1846 O O . ASP A 1 234 ? -10.801 10.436 -48.000 1.00 42.62 234 ASP A O 1
ATOM 1850 N N . ALA A 1 235 ? -9.978 8.664 -49.068 1.00 36.25 235 ALA A N 1
ATOM 1851 C CA . ALA A 1 235 ? -10.622 8.963 -50.355 1.00 36.25 235 ALA A CA 1
ATOM 1852 C C . ALA A 1 235 ? -12.134 8.602 -50.382 1.00 36.25 235 ALA A C 1
ATOM 1854 O O . ALA A 1 235 ? -12.619 7.966 -51.320 1.00 36.25 235 ALA A O 1
ATOM 1855 N N . SER A 1 236 ? -12.889 8.999 -49.349 1.00 36.06 236 SER A N 1
ATOM 1856 C CA . SER A 1 236 ? -14.327 8.722 -49.191 1.00 36.06 236 SER A CA 1
ATOM 1857 C C . SER A 1 236 ? -15.144 9.960 -48.780 1.00 36.06 236 SER A C 1
ATOM 1859 O O . SER A 1 236 ? -15.996 9.897 -47.892 1.00 36.06 236 SER A O 1
ATOM 1861 N N . ALA A 1 237 ? -14.948 11.086 -49.475 1.00 33.81 237 ALA A N 1
ATOM 1862 C CA . ALA A 1 237 ? -15.867 12.224 -49.412 1.00 33.81 237 ALA A CA 1
ATOM 1863 C C . ALA A 1 237 ? -16.143 12.832 -50.802 1.00 33.81 237 ALA A C 1
ATOM 1865 O O . ALA A 1 237 ? -15.281 13.439 -51.428 1.00 33.81 237 ALA A O 1
ATOM 1866 N N . THR A 1 238 ? -17.395 12.681 -51.245 1.00 30.86 238 THR A N 1
ATOM 1867 C CA . THR A 1 238 ? -18.091 13.506 -52.256 1.00 30.86 238 THR A CA 1
ATOM 1868 C C . THR A 1 238 ? -17.414 13.732 -53.615 1.00 30.86 238 THR A C 1
ATOM 1870 O O . THR A 1 238 ? -16.781 14.750 -53.884 1.00 30.86 238 THR A O 1
ATOM 1873 N N . ASN A 1 239 ? -17.734 12.834 -54.545 1.00 34.72 239 ASN A N 1
ATOM 1874 C CA . ASN A 1 239 ? -17.802 13.136 -55.971 1.00 34.72 239 ASN A CA 1
ATOM 1875 C C . ASN A 1 239 ? -19.026 14.033 -56.251 1.00 34.72 239 ASN A C 1
ATOM 1877 O O . ASN A 1 239 ? -20.145 13.527 -56.206 1.00 34.72 239 ASN A O 1
ATOM 1881 N N . GLU A 1 240 ? -18.843 15.316 -56.586 1.00 32.72 240 GLU A N 1
ATOM 1882 C CA . GLU A 1 240 ? -19.879 16.065 -57.312 1.00 32.72 240 GLU A CA 1
ATOM 1883 C C . GLU A 1 240 ? -19.324 17.158 -58.246 1.00 32.72 240 GLU A C 1
ATOM 1885 O O . GLU A 1 240 ? -18.199 17.641 -58.130 1.00 32.72 240 GLU A O 1
ATOM 1890 N N . THR A 1 241 ? -20.108 17.473 -59.274 1.00 37.34 241 THR A N 1
ATOM 1891 C CA . THR A 1 241 ? -19.677 18.127 -60.515 1.00 37.34 241 THR A CA 1
ATOM 1892 C C . THR A 1 241 ? -19.397 19.628 -60.414 1.00 37.34 241 THR A C 1
ATOM 1894 O O . THR A 1 241 ? -20.233 20.371 -59.909 1.00 37.34 241 THR A O 1
ATOM 1897 N N . SER A 1 242 ? -18.363 20.114 -61.120 1.00 30.84 242 SER A N 1
ATOM 1898 C CA . SER A 1 242 ? -18.392 21.443 -61.769 1.00 30.84 242 SER A CA 1
ATOM 1899 C C . SER A 1 242 ? -17.366 21.608 -62.901 1.00 30.84 242 SER A C 1
ATOM 1901 O O . SER A 1 242 ? -16.164 21.713 -62.678 1.00 30.84 242 SER A O 1
ATOM 1903 N N . LYS A 1 243 ? -17.850 21.712 -64.148 1.00 39.00 243 LYS A N 1
ATOM 1904 C CA . LYS A 1 243 ? -17.070 22.242 -65.282 1.00 39.00 243 LYS A CA 1
ATOM 1905 C C . LYS A 1 243 ? -17.107 23.771 -65.251 1.00 39.00 243 LYS A C 1
ATOM 1907 O O . LYS A 1 243 ? -18.154 24.334 -65.558 1.00 39.00 243 LYS A O 1
ATOM 1912 N N . VAL A 1 244 ? -15.965 24.437 -65.080 1.00 29.73 244 VAL A N 1
ATOM 1913 C CA . VAL A 1 244 ? -15.789 25.827 -65.544 1.00 29.73 244 VAL A CA 1
ATOM 1914 C C . VAL A 1 244 ? -14.442 25.973 -66.251 1.00 29.73 244 VAL A C 1
ATOM 1916 O O . VAL A 1 244 ? -13.396 25.631 -65.710 1.00 29.73 244 VAL A O 1
ATOM 1919 N N . LYS A 1 245 ? -14.472 26.492 -67.484 1.00 39.72 245 LYS A N 1
ATOM 1920 C CA . LYS A 1 245 ? -13.287 27.005 -68.182 1.00 39.72 245 LYS A CA 1
ATOM 1921 C C . LYS A 1 245 ? -13.200 28.510 -67.929 1.00 39.72 245 LYS A C 1
ATOM 1923 O O . LYS A 1 245 ? -14.078 29.221 -68.411 1.00 39.72 245 LYS A O 1
ATOM 1928 N N . SER A 1 246 ? -12.120 29.013 -67.336 1.00 30.02 246 SER A N 1
ATOM 1929 C CA . SER A 1 246 ? -11.717 30.411 -67.556 1.00 30.02 246 SER A CA 1
ATOM 1930 C C . SER A 1 246 ? -10.251 30.680 -67.231 1.00 30.02 246 SER A C 1
ATOM 1932 O O . SER A 1 246 ? -9.728 30.284 -66.196 1.00 30.02 246 SER A O 1
ATOM 1934 N N . SER A 1 247 ? -9.628 31.396 -68.160 1.00 31.20 247 SER A N 1
ATOM 1935 C CA . SER A 1 247 ? -8.268 31.930 -68.141 1.00 31.20 247 SER A CA 1
ATOM 1936 C C . SER A 1 247 ? -7.929 32.812 -66.925 1.00 31.20 247 SER A C 1
ATOM 1938 O O . SER A 1 247 ? -8.748 33.620 -66.504 1.00 31.20 247 SER A O 1
ATOM 1940 N N . ALA A 1 248 ? -6.665 32.722 -66.498 1.00 40.22 248 ALA A N 1
ATOM 1941 C CA . ALA A 1 248 ? -5.836 33.776 -65.896 1.00 40.22 248 ALA A CA 1
ATOM 1942 C C . ALA A 1 248 ? -6.338 34.558 -64.660 1.00 40.22 248 ALA A C 1
ATOM 1944 O O . ALA A 1 248 ? -6.999 35.588 -64.787 1.00 40.22 248 ALA A O 1
ATOM 1945 N N . SER A 1 249 ? -5.762 34.243 -63.490 1.00 30.88 249 SER A N 1
ATOM 1946 C CA . SER A 1 249 ? -4.857 35.171 -62.772 1.00 30.88 249 SER A CA 1
ATOM 1947 C C . SER A 1 249 ? -4.149 34.514 -61.575 1.00 30.88 249 SER A C 1
ATOM 1949 O O . SER A 1 249 ? -4.733 33.694 -60.881 1.00 30.88 249 SER A O 1
ATOM 1951 N N . LYS A 1 250 ? -2.880 34.902 -61.367 1.00 35.06 250 LYS A N 1
ATOM 1952 C CA . LYS A 1 250 ? -2.030 34.774 -60.157 1.00 35.06 250 LYS A CA 1
ATOM 1953 C C . LYS A 1 250 ? -2.449 33.740 -59.088 1.00 35.06 250 LYS A C 1
ATOM 1955 O O . LYS A 1 250 ? -3.257 34.035 -58.214 1.00 35.06 250 LYS A O 1
ATOM 1960 N N . HIS A 1 251 ? -1.776 32.586 -59.075 1.00 30.88 251 HIS A N 1
ATOM 1961 C CA . HIS A 1 251 ? -1.753 31.690 -57.912 1.00 30.88 251 HIS A CA 1
ATOM 1962 C C . HIS A 1 251 ? -0.989 32.335 -56.742 1.00 30.88 251 HIS A C 1
ATOM 1964 O O . HIS A 1 251 ? 0.230 32.466 -56.800 1.00 30.88 251 HIS A O 1
ATOM 1970 N N . PHE A 1 252 ? -1.712 32.703 -55.684 1.00 34.12 252 PHE A N 1
ATOM 1971 C CA . PHE A 1 252 ? -1.168 32.951 -54.343 1.00 34.12 252 PHE A CA 1
ATOM 1972 C C . PHE A 1 252 ? -2.232 32.586 -53.292 1.00 34.12 252 PHE A C 1
ATOM 1974 O O . PHE A 1 252 ? -2.749 33.436 -52.578 1.00 34.12 252 PHE A O 1
ATOM 1981 N N . ALA A 1 253 ? -2.622 31.307 -53.286 1.00 33.00 253 ALA A N 1
ATOM 1982 C CA . ALA A 1 253 ? -3.481 30.674 -52.278 1.00 33.00 253 ALA A CA 1
ATOM 1983 C C . ALA A 1 253 ? -3.457 29.142 -52.467 1.00 33.00 253 ALA A C 1
ATOM 1985 O O . ALA A 1 253 ? -4.487 28.520 -52.719 1.00 33.00 253 ALA A O 1
ATOM 1986 N N . ALA A 1 254 ? -2.270 28.531 -52.414 1.00 32.94 254 ALA A N 1
ATOM 1987 C CA . ALA A 1 254 ? -2.184 27.082 -52.266 1.00 32.94 254 ALA A CA 1
ATOM 1988 C C . ALA A 1 254 ? -2.441 26.752 -50.791 1.00 32.94 254 ALA A C 1
ATOM 1990 O O . ALA A 1 254 ? -1.672 27.151 -49.917 1.00 32.94 254 ALA A O 1
ATOM 1991 N N . ILE A 1 255 ? -3.545 26.059 -50.518 1.00 34.59 255 ILE A N 1
ATOM 1992 C CA . ILE A 1 255 ? -3.796 25.456 -49.211 1.00 34.59 255 ILE A CA 1
ATOM 1993 C C . ILE A 1 255 ? -2.714 24.388 -49.024 1.00 34.59 255 ILE A C 1
ATOM 1995 O O . ILE A 1 255 ? -2.664 23.424 -49.786 1.00 34.59 255 ILE A O 1
ATOM 1999 N N . HIS A 1 256 ? -1.820 24.580 -48.053 1.00 39.50 256 HIS A N 1
ATOM 2000 C CA . HIS A 1 256 ? -0.803 23.588 -47.711 1.00 39.50 256 HIS A CA 1
ATOM 2001 C C . HIS A 1 256 ? -1.464 22.415 -46.976 1.00 39.50 256 HIS A C 1
ATOM 2003 O O . HIS A 1 256 ? -1.453 22.341 -45.749 1.00 39.50 256 HIS A O 1
ATOM 2009 N N . GLU A 1 257 ? -2.044 21.485 -47.733 1.00 45.22 257 GLU A N 1
ATOM 2010 C CA . GLU A 1 257 ? -2.346 20.149 -47.225 1.00 45.22 257 GLU A CA 1
ATOM 2011 C C . GLU A 1 257 ? -1.022 19.471 -46.858 1.00 45.22 257 GLU A C 1
ATOM 2013 O O . GLU A 1 257 ? -0.235 19.095 -47.729 1.00 45.22 257 GLU A O 1
ATOM 2018 N N . ALA A 1 258 ? -0.756 19.355 -45.555 1.00 51.75 258 ALA A N 1
ATOM 2019 C CA . ALA A 1 258 ? 0.431 18.690 -45.041 1.00 51.75 258 ALA A CA 1
ATOM 2020 C C . ALA A 1 258 ? 0.368 17.196 -45.389 1.00 51.75 258 ALA A C 1
ATOM 2022 O O . ALA A 1 258 ? -0.259 16.398 -44.687 1.00 51.75 258 ALA A O 1
ATOM 2023 N N . ARG A 1 259 ? 1.014 16.813 -46.494 1.00 70.25 259 ARG A N 1
ATOM 2024 C CA . ARG A 1 259 ? 1.026 15.435 -46.987 1.00 70.25 259 ARG A CA 1
ATOM 2025 C C . ARG A 1 259 ? 1.766 14.560 -45.988 1.00 70.25 259 ARG A C 1
ATOM 2027 O O . ARG A 1 259 ? 2.962 14.736 -45.756 1.00 70.25 259 ARG A O 1
ATOM 2034 N N . ARG A 1 260 ? 1.047 13.623 -45.380 1.00 79.69 260 ARG A N 1
ATOM 2035 C CA . ARG A 1 260 ? 1.584 12.719 -44.368 1.00 79.69 260 ARG A CA 1
ATOM 2036 C C . ARG A 1 260 ? 2.197 11.499 -45.040 1.00 79.69 260 ARG A C 1
ATOM 2038 O O . ARG A 1 260 ? 1.509 10.761 -45.733 1.00 79.69 260 ARG A O 1
ATOM 2045 N N . TRP A 1 261 ? 3.484 11.274 -44.823 1.00 84.12 261 TRP A N 1
ATOM 2046 C CA . TRP A 1 261 ? 4.204 10.096 -45.299 1.00 84.12 261 TRP A CA 1
ATOM 2047 C C . TRP A 1 261 ? 4.472 9.158 -44.125 1.00 84.12 261 TRP A C 1
ATOM 2049 O O . TRP A 1 261 ? 4.870 9.622 -43.060 1.00 84.12 261 TRP A O 1
ATOM 2059 N N . THR A 1 262 ? 4.276 7.851 -44.303 1.00 84.31 262 THR A N 1
ATOM 2060 C CA . THR A 1 262 ? 4.646 6.837 -43.305 1.00 84.31 262 THR A CA 1
ATOM 2061 C C . THR A 1 262 ? 5.513 5.736 -43.913 1.00 84.31 262 THR A C 1
ATOM 2063 O O . THR A 1 262 ? 5.398 5.407 -45.095 1.00 84.31 262 THR A O 1
ATOM 2066 N N . GLY A 1 263 ? 6.418 5.178 -43.116 1.00 84.50 263 GLY A N 1
ATOM 2067 C CA . GLY A 1 263 ? 7.304 4.084 -43.504 1.00 84.50 263 GLY A CA 1
ATOM 2068 C C . GLY A 1 263 ? 7.786 3.314 -42.282 1.00 84.50 263 GLY A C 1
ATOM 2069 O O . GLY A 1 263 ? 7.811 3.852 -41.175 1.00 84.50 263 GLY A O 1
ATOM 2070 N N . THR A 1 264 ? 8.162 2.050 -42.472 1.00 87.38 264 THR A N 1
ATOM 2071 C CA . THR A 1 264 ? 8.575 1.155 -41.385 1.00 87.38 264 THR A CA 1
ATOM 2072 C C . THR A 1 264 ? 9.964 0.570 -41.621 1.00 87.38 264 THR A C 1
ATOM 2074 O O . THR A 1 264 ? 10.318 0.233 -42.752 1.00 87.38 264 THR A O 1
ATOM 2077 N N . PHE A 1 265 ? 10.748 0.425 -40.550 1.00 85.56 265 PHE A N 1
ATOM 2078 C CA . PHE A 1 265 ? 12.048 -0.256 -40.578 1.00 85.56 265 PHE A CA 1
ATOM 2079 C C . PHE A 1 265 ? 12.288 -1.079 -39.294 1.00 85.56 265 PHE A C 1
ATOM 2081 O O . PHE A 1 265 ? 11.780 -0.702 -38.234 1.00 85.56 265 PHE A O 1
ATOM 2088 N N . PRO A 1 266 ? 13.056 -2.183 -39.349 1.00 85.00 266 PRO A N 1
ATOM 2089 C CA . PRO A 1 266 ? 13.349 -3.019 -38.187 1.00 85.00 266 PRO A CA 1
ATOM 2090 C C . PRO A 1 266 ? 14.493 -2.462 -37.323 1.00 85.00 266 PRO A C 1
ATOM 2092 O O . PRO A 1 266 ? 15.502 -1.976 -37.834 1.00 85.00 266 PRO A O 1
ATOM 2095 N N . ILE A 1 267 ? 14.393 -2.609 -35.999 1.00 81.69 267 ILE A N 1
ATOM 2096 C CA . ILE A 1 267 ? 15.501 -2.358 -35.066 1.00 81.69 267 ILE A CA 1
ATOM 2097 C C . ILE A 1 267 ? 16.454 -3.558 -35.094 1.00 81.69 267 ILE A C 1
ATOM 2099 O O . ILE A 1 267 ? 16.234 -4.560 -34.411 1.00 81.69 267 ILE A O 1
ATOM 2103 N N . THR A 1 268 ? 17.528 -3.450 -35.872 1.00 79.56 268 THR A N 1
ATOM 2104 C CA . THR A 1 268 ? 18.600 -4.460 -35.952 1.00 79.56 268 THR A CA 1
ATOM 2105 C C . THR A 1 268 ? 19.713 -4.248 -34.919 1.00 79.56 268 THR A C 1
ATOM 2107 O O . THR A 1 268 ? 20.436 -5.188 -34.598 1.00 79.56 268 THR A O 1
ATOM 2110 N N . GLY A 1 269 ? 19.833 -3.038 -34.364 1.00 78.06 269 GLY A N 1
ATOM 2111 C CA . GLY A 1 269 ? 20.812 -2.677 -33.340 1.00 78.06 269 GLY A CA 1
ATOM 2112 C C . GLY A 1 269 ? 20.783 -1.183 -33.012 1.00 78.06 269 GLY A C 1
ATOM 2113 O O . GLY A 1 269 ? 19.872 -0.460 -33.423 1.00 78.06 269 GLY A O 1
ATOM 2114 N N . ASP A 1 270 ? 21.788 -0.722 -32.273 1.00 81.56 270 ASP A N 1
ATOM 2115 C CA . ASP A 1 270 ? 22.023 0.704 -32.032 1.00 81.56 270 ASP A CA 1
ATOM 2116 C C . ASP A 1 270 ? 22.541 1.398 -33.297 1.00 81.56 270 ASP A C 1
ATOM 2118 O O . ASP A 1 270 ? 23.345 0.847 -34.050 1.00 81.56 270 ASP A O 1
ATOM 2122 N N . GLY A 1 271 ? 22.101 2.634 -33.522 1.00 83.38 271 GLY A N 1
ATOM 2123 C CA . GLY A 1 271 ? 22.478 3.392 -34.711 1.00 83.38 271 GLY A CA 1
ATOM 2124 C C . GLY A 1 271 ? 21.745 4.720 -34.813 1.00 83.38 271 GLY A C 1
ATOM 2125 O O . GLY A 1 271 ? 21.198 5.227 -33.831 1.00 83.38 271 GLY A O 1
ATOM 2126 N N . TRP A 1 272 ? 21.715 5.274 -36.018 1.00 85.75 272 TRP A N 1
ATOM 2127 C CA . TRP A 1 272 ? 21.038 6.531 -36.317 1.00 85.75 272 TRP A CA 1
ATOM 2128 C C . TRP A 1 272 ? 20.142 6.359 -37.541 1.00 85.75 272 TRP A C 1
ATOM 2130 O O . TRP A 1 272 ? 20.416 5.522 -38.400 1.00 85.75 272 TRP A O 1
ATOM 2140 N N . TYR A 1 273 ? 19.082 7.155 -37.643 1.00 88.69 273 TYR A N 1
ATOM 2141 C CA . TYR A 1 273 ? 18.302 7.277 -38.870 1.00 88.69 273 TYR A CA 1
ATOM 2142 C C . TYR A 1 273 ? 18.031 8.738 -39.211 1.00 88.69 273 TYR A C 1
ATOM 2144 O O . TYR A 1 273 ? 18.006 9.608 -38.339 1.00 88.69 273 TYR A O 1
ATOM 2152 N N . ARG A 1 274 ? 17.789 8.993 -40.493 1.00 87.56 274 ARG A N 1
ATOM 2153 C CA . ARG A 1 274 ? 17.196 10.237 -40.994 1.00 87.56 274 ARG A CA 1
ATOM 2154 C C . ARG A 1 274 ? 16.206 9.914 -42.107 1.00 87.56 274 ARG A C 1
ATOM 2156 O O . ARG A 1 274 ? 16.149 8.781 -42.579 1.00 87.56 274 ARG A O 1
ATOM 2163 N N . VAL A 1 275 ? 15.445 10.909 -42.544 1.00 86.62 275 VAL A N 1
ATOM 2164 C CA . VAL A 1 275 ? 14.552 10.789 -43.701 1.00 86.62 275 VAL A CA 1
ATOM 2165 C C . VAL A 1 275 ? 15.003 11.761 -44.792 1.00 86.62 275 VAL A C 1
ATOM 2167 O O . VAL A 1 275 ? 15.320 12.915 -44.504 1.00 86.62 275 VAL A O 1
ATOM 2170 N N . GLU A 1 276 ? 15.036 11.287 -46.035 1.00 84.88 276 GLU A N 1
ATOM 2171 C CA . GLU A 1 276 ? 15.280 12.090 -47.236 1.00 84.88 276 GLU A CA 1
ATOM 2172 C C . GLU A 1 276 ? 14.008 12.082 -48.097 1.00 84.88 276 GLU A C 1
ATOM 2174 O O . GLU A 1 276 ? 13.419 11.032 -48.357 1.00 84.88 276 GLU A O 1
ATOM 2179 N N . LEU A 1 277 ? 13.570 13.266 -48.518 1.00 84.25 277 LEU A N 1
ATOM 2180 C CA . LEU A 1 277 ? 12.394 13.504 -49.355 1.00 84.25 277 LEU A CA 1
ATOM 2181 C C . LEU A 1 277 ? 12.848 14.198 -50.638 1.00 84.25 277 LEU A C 1
ATOM 2183 O O . LEU A 1 277 ? 13.675 15.109 -50.585 1.00 84.25 277 LEU A O 1
ATOM 2187 N N . LYS A 1 278 ? 12.310 13.781 -51.785 1.00 83.75 278 LYS A N 1
ATOM 2188 C CA . LYS A 1 278 ? 12.670 14.304 -53.111 1.00 83.75 278 LYS A CA 1
ATOM 2189 C C . LYS A 1 278 ? 11.442 14.730 -53.886 1.00 83.75 278 LYS A C 1
ATOM 2191 O O . LYS A 1 278 ? 10.419 14.046 -53.848 1.00 83.75 278 LYS A O 1
ATOM 2196 N N . ASN A 1 279 ? 11.567 15.835 -54.608 1.00 80.19 279 ASN A N 1
ATOM 2197 C CA . ASN A 1 279 ? 10.542 16.333 -55.524 1.00 80.19 279 ASN A CA 1
ATOM 2198 C C . ASN A 1 279 ? 10.661 15.696 -56.926 1.00 80.19 279 ASN A C 1
ATOM 2200 O O . ASN A 1 279 ? 11.562 14.895 -57.186 1.00 80.19 279 ASN A O 1
ATOM 2204 N N . GLU A 1 280 ? 9.775 16.073 -57.852 1.00 77.00 280 GLU A N 1
ATOM 2205 C CA . GLU A 1 280 ? 9.725 15.515 -59.217 1.00 77.00 280 GLU A CA 1
ATOM 2206 C C . GLU A 1 280 ? 11.007 15.744 -60.038 1.00 77.00 280 GLU A C 1
ATOM 2208 O O . GLU A 1 280 ? 11.323 14.951 -60.924 1.00 77.00 280 GLU A O 1
ATOM 2213 N N . ILE A 1 281 ? 11.781 16.790 -59.724 1.00 78.88 281 ILE A N 1
ATOM 2214 C CA . ILE A 1 281 ? 13.083 17.073 -60.355 1.00 78.88 281 ILE A CA 1
ATOM 2215 C C . ILE A 1 281 ? 14.262 16.410 -59.621 1.00 78.88 281 ILE A C 1
ATOM 2217 O O . ILE A 1 281 ? 15.418 16.733 -59.893 1.00 78.88 281 ILE A O 1
ATOM 2221 N N . ASN A 1 282 ? 13.980 15.469 -58.710 1.00 74.69 282 ASN A N 1
ATOM 2222 C CA . ASN A 1 282 ? 14.950 14.697 -57.927 1.00 74.69 282 ASN A CA 1
ATOM 2223 C C . ASN A 1 282 ? 15.851 15.553 -57.005 1.00 74.69 282 ASN A C 1
ATOM 2225 O O . ASN A 1 282 ? 16.932 15.115 -56.608 1.00 74.69 282 ASN A O 1
ATOM 2229 N N . ALA A 1 283 ? 15.413 16.765 -56.647 1.00 74.69 283 ALA A N 1
ATOM 2230 C CA . ALA A 1 283 ? 16.079 17.592 -55.646 1.00 74.69 283 ALA A CA 1
ATOM 2231 C C . ALA A 1 283 ? 15.662 17.143 -54.238 1.00 74.69 283 ALA A C 1
ATOM 2233 O O . ALA A 1 283 ? 14.471 16.970 -53.966 1.00 74.69 283 ALA A O 1
ATOM 2234 N N . ALA A 1 284 ? 16.646 16.946 -53.360 1.00 79.44 284 ALA A N 1
ATOM 2235 C CA . ALA A 1 284 ? 16.435 16.534 -51.976 1.00 79.44 284 ALA A CA 1
ATOM 2236 C C . ALA A 1 284 ? 16.021 17.707 -51.072 1.00 79.44 284 ALA A C 1
ATOM 2238 O O . ALA A 1 284 ? 16.357 18.866 -51.330 1.00 79.44 284 ALA A O 1
ATOM 2239 N N . ASN A 1 285 ? 15.319 17.387 -49.987 1.00 79.38 285 ASN A N 1
ATOM 2240 C CA . ASN A 1 285 ? 15.017 18.309 -48.899 1.00 79.38 285 ASN A CA 1
ATOM 2241 C C . ASN A 1 285 ? 16.286 18.777 -48.160 1.00 79.38 285 ASN A C 1
ATOM 2243 O O . ASN A 1 285 ? 17.361 18.185 -48.273 1.00 79.38 285 ASN A O 1
ATOM 2247 N N . LEU A 1 286 ? 16.147 19.838 -47.358 1.00 75.94 286 LEU A N 1
ATOM 2248 C CA . LEU A 1 286 ? 17.202 20.259 -46.432 1.00 75.94 286 LEU A CA 1
ATOM 2249 C C . LEU A 1 286 ? 17.586 19.100 -45.491 1.00 75.94 286 LEU A C 1
ATOM 2251 O O . LEU A 1 286 ? 16.698 18.352 -45.068 1.00 75.94 286 LEU A O 1
ATOM 2255 N N . PRO A 1 287 ? 18.879 18.951 -45.142 1.00 67.56 287 PRO A N 1
ATOM 2256 C CA . PRO A 1 287 ? 19.355 17.834 -44.335 1.00 67.56 287 PRO A CA 1
ATOM 2257 C C . PRO A 1 287 ? 18.662 17.820 -42.970 1.00 67.56 287 PRO A C 1
ATOM 2259 O O . PRO A 1 287 ? 18.837 18.727 -42.154 1.00 67.56 287 PRO A O 1
ATOM 2262 N N . MET A 1 288 ? 17.857 16.784 -42.727 1.00 73.38 288 MET A N 1
ATOM 2263 C CA . MET A 1 288 ? 17.192 16.594 -41.442 1.00 73.38 288 MET A CA 1
ATOM 2264 C C . MET A 1 288 ? 18.151 15.999 -40.416 1.00 73.38 288 MET A C 1
ATOM 2266 O O . MET A 1 288 ? 18.933 15.102 -40.725 1.00 73.38 288 MET A O 1
ATOM 2270 N N . LYS A 1 289 ? 18.039 16.496 -39.181 1.00 76.75 289 LYS A N 1
ATOM 2271 C CA . LYS A 1 289 ? 18.833 16.053 -38.034 1.00 76.75 289 LYS A CA 1
ATOM 2272 C C . LYS A 1 289 ? 18.628 14.562 -37.767 1.00 76.75 289 LYS A C 1
ATOM 2274 O O . LYS A 1 289 ? 17.497 14.082 -37.723 1.00 76.75 289 LYS A O 1
ATOM 2279 N N . GLU A 1 290 ? 19.726 13.859 -37.533 1.00 84.56 290 GLU A N 1
ATOM 2280 C CA . GLU A 1 290 ? 19.747 12.431 -37.251 1.00 84.56 290 GLU A CA 1
ATOM 2281 C C . GLU A 1 290 ? 19.071 12.112 -35.908 1.00 84.56 290 GLU A C 1
ATOM 2283 O O . GLU A 1 290 ? 19.310 12.761 -34.883 1.00 84.56 290 GLU A O 1
ATOM 2288 N N . ALA A 1 291 ? 18.246 11.067 -35.901 1.00 83.38 291 ALA A N 1
ATOM 2289 C CA . ALA A 1 291 ? 17.566 10.552 -34.722 1.00 83.38 291 ALA A CA 1
ATOM 2290 C C . ALA A 1 291 ? 18.186 9.215 -34.287 1.00 83.38 291 ALA A C 1
ATOM 2292 O O . ALA A 1 291 ? 18.471 8.342 -35.108 1.00 83.38 291 ALA A O 1
ATOM 2293 N N . ARG A 1 292 ? 18.412 9.049 -32.979 1.00 85.44 292 ARG A N 1
ATOM 2294 C CA . ARG A 1 292 ? 19.107 7.878 -32.430 1.00 85.44 292 ARG A CA 1
ATOM 2295 C C . ARG A 1 292 ? 18.173 6.678 -32.272 1.00 85.44 292 ARG A C 1
ATOM 2297 O O . ARG A 1 292 ? 17.101 6.781 -31.675 1.00 85.44 292 ARG A O 1
ATOM 2304 N N . ILE A 1 293 ? 18.639 5.521 -32.727 1.00 83.69 293 ILE A N 1
ATOM 2305 C CA . ILE A 1 293 ? 18.063 4.208 -32.444 1.00 83.69 293 ILE A CA 1
ATOM 2306 C C . ILE A 1 293 ? 18.808 3.625 -31.242 1.00 83.69 293 ILE A C 1
ATOM 2308 O O . ILE A 1 293 ? 20.038 3.640 -31.182 1.00 83.69 293 ILE A O 1
ATOM 2312 N N . THR A 1 294 ? 18.046 3.106 -30.284 1.00 78.38 294 THR A N 1
ATOM 2313 C CA . THR A 1 294 ? 18.574 2.336 -29.155 1.00 78.38 294 THR A CA 1
ATOM 2314 C C . THR A 1 294 ? 17.790 1.044 -29.075 1.00 78.38 294 THR A C 1
ATOM 2316 O O . THR A 1 294 ? 16.569 1.061 -28.871 1.00 78.38 294 THR A O 1
ATOM 2319 N N . SER A 1 295 ? 18.510 -0.044 -29.286 1.00 80.38 295 SER A N 1
ATOM 2320 C CA . SER A 1 295 ? 18.035 -1.408 -29.188 1.00 80.38 295 SER A CA 1
ATOM 2321 C C . SER A 1 295 ? 18.006 -1.845 -27.727 1.00 80.38 295 SER A C 1
ATOM 2323 O O . SER A 1 295 ? 18.903 -1.537 -26.945 1.00 80.38 295 SER A O 1
ATOM 2325 N N . VAL A 1 296 ? 16.935 -2.528 -27.337 1.00 80.06 296 VAL A N 1
ATOM 2326 C CA . VAL A 1 296 ? 16.774 -3.086 -25.992 1.00 80.06 296 VAL A CA 1
ATOM 2327 C C . VAL A 1 296 ? 16.646 -4.606 -26.136 1.00 80.06 296 VAL A C 1
ATOM 2329 O O . VAL A 1 296 ? 15.876 -5.059 -26.986 1.00 80.06 296 VAL A O 1
ATOM 2332 N N . PRO A 1 297 ? 17.402 -5.417 -25.379 1.00 76.31 297 PRO A N 1
ATOM 2333 C CA . PRO A 1 297 ? 17.151 -6.851 -25.305 1.00 76.31 297 PRO A CA 1
ATOM 2334 C C . PRO A 1 297 ? 15.761 -7.120 -24.724 1.00 76.31 297 PRO A C 1
ATOM 2336 O O . PRO A 1 297 ? 15.369 -6.496 -23.745 1.00 76.31 297 PRO A O 1
ATOM 2339 N N . ASP A 1 298 ? 15.039 -8.036 -25.353 1.00 82.12 298 ASP A N 1
ATOM 2340 C CA . ASP A 1 298 ? 13.690 -8.462 -24.985 1.00 82.12 298 ASP A CA 1
ATOM 2341 C C . ASP A 1 298 ? 13.810 -9.692 -24.085 1.00 82.12 298 ASP A C 1
ATOM 2343 O O . ASP A 1 298 ? 14.215 -10.757 -24.560 1.00 82.12 298 ASP A O 1
ATOM 2347 N N . ASN A 1 299 ? 13.575 -9.534 -22.784 1.00 84.31 299 ASN A N 1
ATOM 2348 C CA . ASN A 1 299 ? 13.796 -10.618 -21.830 1.00 84.31 299 ASN A CA 1
ATOM 2349 C C . ASN A 1 299 ? 12.583 -11.558 -21.803 1.00 84.31 299 ASN A C 1
ATOM 2351 O O . ASN A 1 299 ? 11.464 -11.100 -22.003 1.00 84.31 299 ASN A O 1
ATOM 2355 N N . PRO A 1 300 ? 12.766 -12.862 -21.530 1.00 86.69 300 PRO A N 1
ATOM 2356 C CA . PRO A 1 300 ? 11.628 -13.735 -21.299 1.00 86.69 300 PRO A CA 1
ATOM 2357 C C . PRO A 1 300 ? 10.874 -13.291 -20.033 1.00 86.69 300 PRO A C 1
ATOM 2359 O O . PRO A 1 300 ? 11.511 -12.831 -19.072 1.00 86.69 300 PRO A O 1
ATOM 2362 N N . PRO A 1 301 ? 9.546 -13.490 -19.991 1.00 93.19 301 PRO A N 1
ATOM 2363 C CA . PRO A 1 301 ? 8.729 -13.116 -18.846 1.00 93.19 301 PRO A CA 1
ATOM 2364 C C . PRO A 1 301 ? 9.167 -13.874 -17.589 1.00 93.19 301 PRO A C 1
ATOM 2366 O O . PRO A 1 301 ? 9.755 -14.953 -17.648 1.00 93.19 301 PRO A O 1
ATOM 2369 N N . GLN A 1 302 ? 8.851 -13.333 -16.419 1.00 93.44 302 GLN A N 1
ATOM 2370 C CA . GLN A 1 302 ? 9.081 -13.974 -15.127 1.00 93.44 302 GLN A CA 1
ATOM 2371 C C . GLN A 1 302 ? 7.750 -14.354 -14.485 1.00 93.44 302 GLN A C 1
ATOM 2373 O O . GLN A 1 302 ? 6.769 -13.616 -14.568 1.00 93.44 302 GLN A O 1
ATOM 2378 N N . ILE A 1 303 ? 7.723 -15.506 -13.818 1.00 94.38 303 ILE A N 1
ATOM 2379 C CA . ILE A 1 303 ? 6.542 -16.029 -13.134 1.00 94.38 303 ILE A CA 1
ATOM 2380 C C . ILE A 1 303 ? 6.936 -16.723 -11.834 1.00 94.38 303 ILE A C 1
ATOM 2382 O O . ILE A 1 303 ? 7.931 -17.447 -11.778 1.00 94.38 303 ILE A O 1
ATOM 2386 N N . MET A 1 304 ? 6.131 -16.530 -10.793 1.00 93.19 304 MET A N 1
ATOM 2387 C CA . MET A 1 304 ? 6.204 -17.306 -9.558 1.00 93.19 304 MET A CA 1
ATOM 2388 C C . MET A 1 304 ? 4.806 -17.578 -9.002 1.00 93.19 304 MET A C 1
ATOM 2390 O O . MET A 1 304 ? 3.895 -16.767 -9.157 1.00 93.19 304 MET A O 1
ATOM 2394 N N . ILE A 1 305 ? 4.652 -18.711 -8.318 1.00 92.50 305 ILE A N 1
ATOM 2395 C CA . ILE A 1 305 ? 3.496 -18.946 -7.452 1.00 92.50 305 ILE A CA 1
ATOM 2396 C C . ILE A 1 305 ? 3.855 -18.366 -6.084 1.00 92.50 305 ILE A C 1
ATOM 2398 O O . ILE A 1 305 ? 4.699 -18.927 -5.388 1.00 92.50 305 ILE A O 1
ATOM 2402 N N . GLU A 1 306 ? 3.256 -17.231 -5.721 1.00 88.88 306 GLU A N 1
ATOM 2403 C CA . GLU A 1 306 ? 3.488 -16.580 -4.425 1.00 88.88 306 GLU A CA 1
ATOM 2404 C C . GLU A 1 306 ? 2.877 -17.392 -3.279 1.00 88.88 306 GLU A C 1
ATOM 2406 O O . GLU A 1 306 ? 3.496 -17.524 -2.224 1.00 88.88 306 GLU A O 1
ATOM 2411 N N . ARG A 1 307 ? 1.678 -17.958 -3.488 1.00 87.12 307 ARG A N 1
ATOM 2412 C CA . ARG A 1 307 ? 0.999 -18.849 -2.534 1.00 87.12 307 ARG A CA 1
ATOM 2413 C C . ARG A 1 307 ? 0.280 -20.006 -3.248 1.00 87.12 307 ARG A C 1
ATOM 2415 O O . ARG A 1 307 ? -0.267 -19.779 -4.326 1.00 87.12 307 ARG A O 1
ATOM 2422 N N . PRO A 1 308 ? 0.283 -21.233 -2.690 1.00 83.50 308 PRO A N 1
ATOM 2423 C CA . PRO A 1 308 ? 0.960 -21.622 -1.446 1.00 83.50 308 PRO A CA 1
ATOM 2424 C C . PRO A 1 308 ? 2.497 -21.602 -1.549 1.00 83.50 308 PRO A C 1
ATOM 2426 O O . PRO A 1 308 ? 3.163 -21.434 -0.537 1.00 83.50 308 PRO A O 1
ATOM 2429 N N . GLY A 1 309 ? 3.070 -21.664 -2.758 1.00 83.50 309 GLY A N 1
ATOM 2430 C CA . GLY A 1 309 ? 4.504 -21.419 -2.987 1.00 83.50 309 GLY A CA 1
ATOM 2431 C C . GLY A 1 309 ? 5.449 -22.539 -2.523 1.00 83.50 309 GLY A C 1
ATOM 2432 O O . GLY A 1 309 ? 6.666 -22.388 -2.637 1.00 83.50 309 GLY A O 1
ATOM 2433 N N . PHE A 1 310 ? 4.907 -23.661 -2.042 1.00 88.19 310 PHE A N 1
ATOM 2434 C CA . PHE A 1 310 ? 5.603 -24.906 -1.698 1.00 88.19 310 PHE A CA 1
ATOM 2435 C C . PHE A 1 310 ? 4.630 -26.102 -1.747 1.00 88.19 310 PHE A C 1
ATOM 2437 O O . PHE A 1 310 ? 3.459 -25.936 -2.090 1.00 88.19 310 PHE A O 1
ATOM 2444 N N . ASP A 1 311 ? 5.124 -27.310 -1.454 1.00 90.75 311 ASP A N 1
ATOM 2445 C CA . ASP A 1 311 ? 4.320 -28.538 -1.472 1.00 90.75 311 ASP A CA 1
ATOM 2446 C C . ASP A 1 311 ? 3.289 -28.562 -0.328 1.00 90.75 311 ASP A C 1
ATOM 2448 O O . ASP A 1 311 ? 3.630 -28.414 0.847 1.00 90.75 311 ASP A O 1
ATOM 2452 N N . LEU A 1 312 ? 2.025 -28.794 -0.678 1.00 92.19 312 LEU A N 1
ATOM 2453 C CA . LEU A 1 312 ? 0.868 -28.693 0.208 1.00 92.19 312 LEU A CA 1
ATOM 2454 C C . LEU A 1 312 ? 0.385 -30.076 0.674 1.00 92.19 312 LEU A C 1
ATOM 2456 O O . LEU A 1 312 ? 0.231 -31.008 -0.121 1.00 92.19 312 LEU A O 1
ATOM 2460 N N . VAL A 1 313 ? 0.071 -30.191 1.966 1.00 92.88 313 VAL A N 1
ATOM 2461 C CA . VAL A 1 313 ? -0.595 -31.363 2.554 1.00 92.88 313 VAL A CA 1
ATOM 2462 C C . VAL A 1 313 ? -1.987 -30.958 3.029 1.00 92.88 313 VAL A C 1
ATOM 2464 O O . VAL A 1 313 ? -2.134 -29.994 3.782 1.00 92.88 313 VAL A O 1
ATOM 2467 N N . LEU A 1 314 ? -2.997 -31.701 2.582 1.00 93.06 314 LEU A N 1
ATOM 2468 C CA . LEU A 1 314 ? -4.412 -31.511 2.910 1.00 93.06 314 LEU A CA 1
ATOM 2469 C C . LEU A 1 314 ? -4.990 -32.813 3.459 1.00 93.06 314 LEU A C 1
ATOM 2471 O O . LEU A 1 314 ? -4.552 -33.884 3.050 1.00 93.06 314 LEU A O 1
ATOM 2475 N N . SER A 1 315 ? -5.978 -32.766 4.348 1.00 92.00 315 SER A N 1
ATOM 2476 C CA . SER A 1 315 ? -6.601 -33.986 4.879 1.00 92.00 315 SER A CA 1
ATOM 2477 C C . SER A 1 315 ? -7.752 -34.518 4.016 1.00 92.00 315 SER A C 1
ATOM 2479 O O . SER A 1 315 ? -8.049 -35.717 4.051 1.00 92.00 315 SER A O 1
ATOM 2481 N N . GLU A 1 316 ? -8.336 -33.643 3.193 1.00 90.38 316 GLU A N 1
ATOM 2482 C CA . GLU A 1 316 ? -9.420 -33.906 2.244 1.00 90.38 316 GLU A CA 1
ATOM 2483 C C . GLU A 1 316 ? -9.287 -33.000 0.996 1.00 90.38 316 GLU A C 1
ATOM 2485 O O . GLU A 1 316 ? -8.614 -31.966 1.064 1.00 90.38 316 GLU A O 1
ATOM 2490 N N . PRO A 1 317 ? -9.857 -33.371 -0.168 1.00 89.00 317 PRO A N 1
ATOM 2491 C CA . PRO A 1 317 ? -9.793 -32.538 -1.368 1.00 89.00 317 PRO A CA 1
ATOM 2492 C C . PRO A 1 317 ? -10.689 -31.299 -1.218 1.00 89.00 317 PRO A C 1
ATOM 2494 O O . PRO A 1 317 ? -11.913 -31.401 -1.207 1.00 89.00 317 PRO A O 1
ATOM 2497 N N . VAL A 1 318 ? -10.065 -30.123 -1.139 1.00 90.06 318 VAL A N 1
ATOM 2498 C CA . VAL A 1 318 ? -10.717 -28.802 -1.074 1.00 90.06 318 VAL A CA 1
ATOM 2499 C C . VAL A 1 318 ? -10.252 -27.914 -2.231 1.00 90.06 318 VAL A C 1
ATOM 2501 O O . VAL A 1 318 ? -9.269 -28.233 -2.899 1.00 90.06 318 VAL A O 1
ATOM 2504 N N . LYS A 1 319 ? -10.928 -26.790 -2.485 1.00 90.94 319 LYS A N 1
ATOM 2505 C CA . LYS A 1 319 ? -10.417 -25.765 -3.408 1.00 90.94 319 LYS A CA 1
ATOM 2506 C C . LYS A 1 319 ? -9.203 -25.067 -2.781 1.00 90.94 319 LYS A C 1
ATOM 2508 O O . LYS A 1 319 ? -9.225 -24.741 -1.597 1.00 90.94 319 LYS A O 1
ATOM 2513 N N . VAL A 1 320 ? -8.153 -24.840 -3.568 1.00 91.56 320 VAL A N 1
ATOM 2514 C CA . VAL A 1 320 ? -6.903 -24.206 -3.117 1.00 91.56 320 VAL A CA 1
ATOM 2515 C C . VAL A 1 320 ? -6.717 -22.863 -3.830 1.00 91.56 320 VAL A C 1
ATOM 2517 O O . VAL A 1 320 ? -6.646 -22.863 -5.060 1.00 91.56 320 VAL A O 1
ATOM 2520 N N . PRO A 1 321 ? -6.596 -21.730 -3.113 1.00 92.00 321 PRO A N 1
ATOM 2521 C CA . PRO A 1 321 ? -6.220 -20.463 -3.728 1.00 92.00 321 PRO A CA 1
ATOM 2522 C C . PRO A 1 321 ? -4.746 -20.497 -4.151 1.00 92.00 321 PRO A C 1
ATOM 2524 O O . PRO A 1 321 ? -3.840 -20.656 -3.332 1.00 92.00 321 PRO A O 1
ATOM 2527 N N . VAL A 1 322 ? -4.504 -20.337 -5.449 1.00 92.38 322 VAL A N 1
ATOM 2528 C CA . VAL A 1 322 ? -3.173 -20.251 -6.053 1.00 92.38 322 VAL A CA 1
ATOM 2529 C C . VAL A 1 322 ? -2.957 -18.818 -6.525 1.00 92.38 322 VAL A C 1
ATOM 2531 O O . VAL A 1 322 ? -3.627 -18.353 -7.445 1.00 92.38 322 VAL A O 1
ATOM 2534 N N . VAL A 1 323 ? -2.023 -18.111 -5.893 1.00 91.75 323 VAL A N 1
ATOM 2535 C CA . VAL A 1 323 ? -1.662 -16.730 -6.241 1.00 91.75 323 VAL A CA 1
ATOM 2536 C C . VAL A 1 323 ? -0.447 -16.767 -7.153 1.00 91.75 323 VAL A C 1
ATOM 2538 O O . VAL A 1 323 ? 0.622 -17.228 -6.747 1.00 91.75 323 VAL A O 1
ATOM 2541 N N . VAL A 1 324 ? -0.603 -16.286 -8.383 1.00 93.44 324 VAL A N 1
ATOM 2542 C CA . VAL A 1 324 ? 0.450 -16.286 -9.401 1.00 93.44 324 VAL A CA 1
ATOM 2543 C C . VAL A 1 324 ? 0.827 -14.852 -9.743 1.00 93.44 324 VAL A C 1
ATOM 2545 O O . VAL A 1 324 ? -0.001 -14.100 -10.252 1.00 93.44 324 VAL A O 1
ATOM 2548 N N . ALA A 1 325 ? 2.082 -14.486 -9.488 1.00 93.62 325 ALA A N 1
ATOM 2549 C CA . ALA A 1 325 ? 2.644 -13.199 -9.876 1.00 93.62 325 ALA A CA 1
ATOM 2550 C C . ALA A 1 325 ? 3.466 -13.352 -11.160 1.00 93.62 325 ALA A C 1
ATOM 2552 O O . ALA A 1 325 ? 4.281 -14.271 -11.291 1.00 93.62 325 ALA A O 1
ATOM 2553 N N . SER A 1 326 ? 3.240 -12.447 -12.109 1.00 94.00 326 SER A N 1
ATOM 2554 C CA . SER A 1 326 ? 3.844 -12.463 -13.441 1.00 94.00 326 SER A CA 1
ATOM 2555 C C . SER A 1 326 ? 4.360 -11.077 -13.827 1.00 94.00 326 SER A C 1
ATOM 2557 O O . SER A 1 326 ? 3.722 -10.070 -13.518 1.00 94.00 326 SER A O 1
ATOM 2559 N N . PHE A 1 327 ? 5.528 -11.021 -14.470 1.00 92.94 327 PHE A N 1
ATOM 2560 C CA . PHE A 1 327 ? 6.252 -9.786 -14.788 1.00 92.94 327 PHE A CA 1
ATOM 2561 C C . PHE A 1 327 ? 6.918 -9.874 -16.162 1.00 92.94 327 PHE A C 1
ATOM 2563 O O . PHE A 1 327 ? 7.464 -10.917 -16.507 1.00 92.94 327 PHE A O 1
ATOM 2570 N N . ASP A 1 328 ? 6.919 -8.780 -16.918 1.00 92.12 328 ASP A N 1
ATOM 2571 C CA . ASP A 1 328 ? 7.555 -8.681 -18.234 1.00 92.12 328 ASP A CA 1
ATOM 2572 C C . ASP A 1 328 ? 7.946 -7.223 -18.555 1.00 92.12 328 ASP A C 1
ATOM 2574 O O . ASP A 1 328 ? 7.305 -6.279 -18.079 1.00 92.12 328 ASP A O 1
ATOM 2578 N N . ASP A 1 329 ? 8.998 -7.002 -19.347 1.00 85.75 329 ASP A N 1
ATOM 2579 C CA . ASP A 1 329 ? 9.466 -5.659 -19.713 1.00 85.75 329 ASP A CA 1
ATOM 2580 C C . ASP A 1 329 ? 8.710 -5.046 -20.913 1.00 85.75 329 ASP A C 1
ATOM 2582 O O . ASP A 1 329 ? 8.543 -3.812 -20.971 1.00 85.75 329 ASP A O 1
ATOM 2586 N N . PHE A 1 330 ? 8.153 -5.869 -21.809 1.00 80.06 330 PHE A N 1
ATOM 2587 C CA . PHE A 1 330 ? 7.425 -5.434 -23.012 1.00 80.06 330 PHE A CA 1
ATOM 2588 C C . PHE A 1 330 ? 5.923 -5.762 -23.023 1.00 80.06 330 PHE A C 1
ATOM 2590 O O . PHE A 1 330 ? 5.163 -5.076 -23.714 1.00 80.06 330 PHE A O 1
ATOM 2597 N N . GLY A 1 331 ? 5.469 -6.707 -22.207 1.00 86.12 331 GLY A N 1
ATOM 2598 C CA . GLY A 1 331 ? 4.074 -6.977 -21.884 1.00 86.12 331 GLY A CA 1
ATOM 2599 C C . GLY A 1 331 ? 3.713 -8.465 -21.892 1.00 86.12 331 GLY A C 1
ATOM 2600 O O . GLY A 1 331 ? 3.980 -9.191 -22.850 1.00 86.12 331 GLY A O 1
ATOM 2601 N N . LEU A 1 332 ? 2.986 -8.873 -20.853 1.00 91.44 332 LEU A N 1
ATOM 2602 C CA . LEU A 1 332 ? 2.372 -10.190 -20.705 1.00 91.44 332 LEU A CA 1
ATOM 2603 C C . LEU A 1 332 ? 1.392 -10.483 -21.863 1.00 91.44 332 LEU A C 1
ATOM 2605 O O . LEU A 1 332 ? 0.780 -9.567 -22.431 1.00 91.44 332 LEU A O 1
ATOM 2609 N N . GLY A 1 333 ? 1.245 -11.766 -22.204 1.00 89.00 333 GLY A N 1
ATOM 2610 C CA . GLY A 1 333 ? 0.374 -12.280 -23.268 1.00 89.00 333 GLY A CA 1
ATOM 2611 C C . GLY A 1 333 ? -0.681 -13.266 -22.757 1.00 89.00 333 GLY A C 1
ATOM 2612 O O . GLY A 1 333 ? -1.871 -12.954 -22.782 1.00 89.00 333 GLY A O 1
ATOM 2613 N N . GLU A 1 334 ? -0.269 -14.432 -22.254 1.00 92.62 334 GLU A N 1
ATOM 2614 C CA . GLU A 1 334 ? -1.174 -15.507 -21.802 1.00 92.62 334 GLU A CA 1
ATOM 2615 C C . GLU A 1 334 ? -0.634 -16.199 -20.540 1.00 92.62 334 GLU A C 1
ATOM 2617 O O . GLU A 1 334 ? 0.505 -16.659 -20.528 1.00 92.62 334 GLU A O 1
ATOM 2622 N N . LEU A 1 335 ? -1.456 -16.294 -19.490 1.00 93.19 335 LEU A N 1
ATOM 2623 C CA . LEU A 1 335 ? -1.178 -17.060 -18.272 1.00 93.19 335 LEU A CA 1
ATOM 2624 C C . LEU A 1 335 ? -1.930 -18.396 -18.314 1.00 93.19 335 LEU A C 1
ATOM 2626 O O . LEU A 1 335 ? -3.153 -18.409 -18.459 1.00 93.19 335 LEU A O 1
ATOM 2630 N N . LEU A 1 336 ? -1.217 -19.506 -18.119 1.00 93.88 336 LEU A N 1
ATOM 2631 C CA . LEU A 1 336 ? -1.759 -20.861 -18.058 1.00 93.88 336 LEU A CA 1
ATOM 2632 C C . LEU A 1 336 ? -1.437 -21.520 -16.710 1.00 93.88 336 LEU A C 1
ATOM 2634 O O . LEU A 1 336 ? -0.314 -21.431 -16.213 1.00 93.88 336 LEU A O 1
ATOM 2638 N N . LEU A 1 337 ? -2.397 -22.258 -16.154 1.00 93.56 337 LEU A N 1
ATOM 2639 C CA . LEU A 1 337 ? -2.181 -23.156 -15.017 1.00 93.56 337 LEU A CA 1
ATOM 2640 C C . LEU A 1 337 ? -2.236 -24.599 -15.522 1.00 93.56 337 LEU A C 1
ATOM 2642 O O . LEU A 1 337 ? -3.192 -24.992 -16.191 1.00 93.56 337 LEU A O 1
ATOM 2646 N N . SER A 1 338 ? -1.201 -25.383 -15.226 1.00 93.00 338 SER A N 1
ATOM 2647 C CA . SER A 1 338 ? -1.074 -26.773 -15.670 1.00 93.00 338 SER A CA 1
ATOM 2648 C C . SER A 1 338 ? -1.044 -27.735 -14.495 1.00 93.00 338 SER A C 1
ATOM 2650 O O . SER A 1 338 ? -0.287 -27.528 -13.549 1.00 93.00 338 SER A O 1
ATOM 2652 N N . VAL A 1 339 ? -1.814 -28.821 -14.587 1.00 93.44 339 VAL A N 1
ATOM 2653 C CA . VAL A 1 339 ? -1.912 -29.870 -13.558 1.00 93.44 339 VAL A CA 1
ATOM 2654 C C . VAL A 1 339 ? -1.517 -31.241 -14.108 1.00 93.44 339 VAL A C 1
ATOM 2656 O O . VAL A 1 339 ? -1.750 -31.539 -15.277 1.00 93.44 339 VAL A O 1
ATOM 2659 N N . GLN A 1 340 ? -0.921 -32.087 -13.271 1.00 92.06 340 GLN A N 1
ATOM 2660 C CA . GLN A 1 340 ? -0.506 -33.454 -13.588 1.00 92.06 340 GLN A CA 1
ATOM 2661 C C . GLN A 1 340 ? -1.007 -34.403 -12.494 1.00 92.06 340 GLN A C 1
ATOM 2663 O O . GLN A 1 340 ? -0.699 -34.219 -11.315 1.00 92.06 340 GLN A O 1
ATOM 2668 N N . ARG A 1 341 ? -1.742 -35.451 -12.881 1.00 86.44 341 ARG A N 1
ATOM 2669 C CA . ARG A 1 341 ? -2.212 -36.508 -11.972 1.00 86.44 341 ARG A CA 1
ATOM 2670 C C . ARG A 1 341 ? -1.514 -37.832 -12.276 1.00 86.44 341 ARG A C 1
ATOM 2672 O O . ARG A 1 341 ? -1.522 -38.278 -13.423 1.00 86.44 341 ARG A O 1
ATOM 2679 N N . GLY A 1 342 ? -0.954 -38.469 -11.244 1.00 76.56 342 GLY A N 1
ATOM 2680 C CA . GLY A 1 342 ? -0.201 -39.720 -11.383 1.00 76.56 342 GLY A CA 1
ATOM 2681 C C . GLY A 1 342 ? 0.916 -39.614 -12.430 1.00 76.56 342 GLY A C 1
ATOM 2682 O O . GLY A 1 342 ? 1.579 -38.584 -12.531 1.00 76.56 342 GLY A O 1
ATOM 2683 N N . ASP A 1 343 ? 1.070 -40.659 -13.245 1.00 72.31 343 ASP A N 1
ATOM 2684 C CA . ASP A 1 343 ? 2.074 -40.735 -14.320 1.00 72.31 343 ASP A CA 1
ATOM 2685 C C . ASP A 1 343 ? 1.610 -40.103 -15.656 1.00 72.31 343 ASP A C 1
ATOM 2687 O O . ASP A 1 343 ? 2.232 -40.307 -16.700 1.00 72.31 343 ASP A O 1
ATOM 2691 N N . GLY A 1 344 ? 0.495 -39.359 -15.657 1.00 76.94 344 GLY A N 1
ATOM 2692 C CA . GLY A 1 344 ? -0.027 -38.673 -16.845 1.00 76.94 344 GLY A CA 1
ATOM 2693 C C . GLY A 1 344 ? 0.827 -37.476 -17.289 1.00 76.94 344 GLY A C 1
ATOM 2694 O O . GLY A 1 344 ? 1.765 -37.069 -16.611 1.00 76.94 344 GLY A O 1
ATOM 2695 N N . GLY A 1 345 ? 0.494 -36.871 -18.433 1.00 86.56 345 GLY A N 1
ATOM 2696 C CA . GLY A 1 345 ? 1.083 -35.590 -18.849 1.00 86.56 345 GLY A CA 1
ATOM 2697 C C . GLY A 1 345 ? 0.499 -34.394 -18.083 1.00 86.56 345 GLY A C 1
ATOM 2698 O O . GLY A 1 345 ? -0.569 -34.500 -17.482 1.00 86.56 345 GLY A O 1
ATOM 2699 N N . PHE A 1 346 ? 1.176 -33.242 -18.138 1.00 90.69 346 PHE A N 1
ATOM 2700 C CA . PHE A 1 346 ? 0.595 -31.974 -17.685 1.00 90.69 346 PHE A CA 1
ATOM 2701 C C . PHE A 1 346 ? -0.531 -31.528 -18.630 1.00 90.69 346 PHE A C 1
ATOM 2703 O O . PHE A 1 346 ? -0.344 -31.484 -19.846 1.00 90.69 346 PHE A O 1
ATOM 2710 N N . VAL A 1 347 ? -1.677 -31.154 -18.063 1.00 89.38 347 VAL A N 1
ATOM 2711 C CA . VAL A 1 347 ? -2.830 -30.582 -18.766 1.00 89.38 347 VAL A CA 1
ATOM 2712 C C . VAL A 1 347 ? -2.934 -29.106 -18.389 1.00 89.38 347 VAL A C 1
ATOM 2714 O O . VAL A 1 347 ? -3.242 -28.782 -17.244 1.00 89.38 347 VAL A O 1
ATOM 2717 N N . GLY A 1 348 ? -2.645 -28.223 -19.345 1.00 86.50 348 GLY A N 1
ATOM 2718 C CA . GLY A 1 348 ? -2.723 -26.769 -19.183 1.00 86.50 348 GLY A CA 1
ATOM 2719 C C . GLY A 1 348 ? -4.104 -26.203 -19.505 1.00 86.50 348 GLY A C 1
ATOM 2720 O O . GLY A 1 348 ? -4.733 -26.622 -20.477 1.00 86.50 348 GLY A O 1
ATOM 2721 N N . ARG A 1 349 ? -4.559 -25.225 -18.716 1.00 89.75 349 ARG A N 1
ATOM 2722 C CA . ARG A 1 349 ? -5.746 -24.400 -18.995 1.00 89.75 349 ARG A CA 1
ATOM 2723 C C . ARG A 1 349 ? -5.355 -22.916 -18.979 1.00 89.75 349 ARG A C 1
ATOM 2725 O O . ARG A 1 349 ? -4.613 -22.521 -18.076 1.00 89.75 349 ARG A O 1
ATOM 2732 N N . PRO A 1 350 ? -5.827 -22.093 -19.933 1.00 89.88 350 PRO A N 1
ATOM 2733 C CA . PRO A 1 350 ? -5.627 -20.652 -19.872 1.00 89.88 350 PRO A CA 1
ATOM 2734 C C . PRO A 1 350 ? -6.422 -20.074 -18.695 1.00 89.88 350 PRO A C 1
ATOM 2736 O O . PRO A 1 350 ? -7.594 -20.393 -18.507 1.00 89.88 350 PRO A O 1
ATOM 2739 N N . VAL A 1 351 ? -5.763 -19.236 -17.901 1.00 90.38 351 VAL A N 1
ATOM 2740 C CA . VAL A 1 351 ? -6.333 -18.526 -16.748 1.00 90.38 351 VAL A CA 1
ATOM 2741 C C . VAL A 1 351 ? -6.715 -17.104 -17.146 1.00 90.38 351 VAL A C 1
ATOM 2743 O O . VAL A 1 351 ? -7.807 -16.642 -16.832 1.00 90.38 351 VAL A O 1
ATOM 2746 N N . LYS A 1 352 ? -5.810 -16.394 -17.833 1.00 90.62 352 LYS A N 1
ATOM 2747 C CA . LYS A 1 352 ? -5.969 -14.973 -18.170 1.00 90.62 352 LYS A CA 1
ATOM 2748 C C . LYS A 1 352 ? -5.193 -14.638 -19.441 1.00 90.62 352 LYS A C 1
ATOM 2750 O O . LYS A 1 352 ? -4.071 -15.103 -19.625 1.00 90.62 352 LYS A O 1
ATOM 2755 N N . THR A 1 353 ? -5.793 -13.827 -20.309 1.00 91.00 353 THR A N 1
ATOM 2756 C CA . THR A 1 353 ? -5.179 -13.351 -21.560 1.00 91.00 353 THR A CA 1
ATOM 2757 C C . THR A 1 353 ? -5.114 -11.829 -21.540 1.00 91.00 353 THR A C 1
ATOM 2759 O O . THR A 1 353 ? -6.112 -11.172 -21.246 1.00 91.00 353 THR A O 1
ATOM 2762 N N . TYR A 1 354 ? -3.955 -11.259 -21.854 1.00 88.19 354 TYR A N 1
ATOM 2763 C CA . TYR A 1 354 ? -3.689 -9.826 -21.746 1.00 88.19 354 TYR A CA 1
ATOM 2764 C C . TYR A 1 354 ? -3.757 -9.164 -23.124 1.00 88.19 354 TYR A C 1
ATOM 2766 O O . TYR A 1 354 ? -2.782 -9.152 -23.876 1.00 88.19 354 TYR A O 1
ATOM 2774 N N . SER A 1 355 ? -4.909 -8.585 -23.468 1.00 82.75 355 SER A N 1
ATOM 2775 C CA . SER A 1 355 ? -5.102 -7.836 -24.721 1.00 82.75 355 SER A CA 1
ATOM 2776 C C . SER A 1 355 ? -4.382 -6.478 -24.725 1.00 82.75 355 SER A C 1
ATOM 2778 O O . SER A 1 355 ? -3.881 -6.043 -25.766 1.00 82.75 355 SER A O 1
ATOM 2780 N N . THR A 1 356 ? -4.215 -5.846 -23.562 1.00 84.00 356 THR A N 1
ATOM 2781 C CA . THR A 1 356 ? -3.477 -4.587 -23.350 1.00 84.00 356 THR A CA 1
ATOM 2782 C C . THR A 1 356 ? -2.048 -4.816 -22.833 1.00 84.00 356 THR A C 1
ATOM 2784 O O . THR A 1 356 ? -1.716 -5.888 -22.331 1.00 84.00 356 THR A O 1
ATOM 2787 N N . VAL A 1 357 ? -1.163 -3.820 -22.998 1.00 84.94 357 VAL A N 1
ATOM 2788 C CA . VAL A 1 357 ? 0.246 -3.903 -22.561 1.00 84.94 357 VAL A CA 1
ATOM 2789 C C . VAL A 1 357 ? 0.329 -3.850 -21.031 1.00 84.94 357 VAL A C 1
ATOM 2791 O O . VAL A 1 357 ? 0.467 -2.781 -20.439 1.00 84.94 357 VAL A O 1
ATOM 2794 N N . THR A 1 358 ? 0.261 -5.018 -20.397 1.00 87.44 358 THR A N 1
ATOM 2795 C CA . THR A 1 358 ? 0.392 -5.188 -18.945 1.00 87.44 358 THR A CA 1
ATOM 2796 C C . THR A 1 358 ? 1.776 -5.738 -18.622 1.00 87.44 358 THR A C 1
ATOM 2798 O O . THR A 1 358 ? 2.128 -6.817 -19.085 1.00 87.44 358 THR A O 1
ATOM 2801 N N . ARG A 1 359 ? 2.580 -5.002 -17.845 1.00 88.56 359 ARG A N 1
ATOM 2802 C CA . ARG A 1 359 ? 3.956 -5.400 -17.465 1.00 88.56 359 ARG A CA 1
ATOM 2803 C C . ARG A 1 359 ? 4.050 -6.234 -16.193 1.00 88.56 359 ARG A C 1
ATOM 2805 O O . ARG A 1 359 ? 5.067 -6.868 -15.945 1.00 88.56 359 ARG A O 1
ATOM 2812 N N . SER A 1 360 ? 3.027 -6.191 -15.353 1.00 91.50 360 SER A N 1
ATOM 2813 C CA . SER A 1 360 ? 2.988 -6.942 -14.105 1.00 91.50 360 SER A CA 1
ATOM 2814 C C . SER A 1 360 ? 1.547 -7.207 -13.723 1.00 91.50 360 SER A C 1
ATOM 2816 O O . SER A 1 360 ? 0.745 -6.272 -13.745 1.00 91.50 360 SER A O 1
ATOM 2818 N N . ASP A 1 361 ? 1.238 -8.438 -13.344 1.00 90.94 361 ASP A N 1
ATOM 2819 C CA . ASP A 1 361 ? -0.082 -8.825 -12.861 1.00 90.94 361 ASP A CA 1
ATOM 2820 C C . ASP A 1 361 ? 0.040 -9.953 -11.834 1.00 90.94 361 ASP A C 1
ATOM 2822 O O . ASP A 1 361 ? 0.828 -10.890 -12.016 1.00 90.94 361 ASP A O 1
ATOM 2826 N N . THR A 1 362 ? -0.757 -9.853 -10.772 1.00 90.88 362 THR A N 1
ATOM 2827 C CA . THR A 1 362 ? -0.931 -10.900 -9.765 1.00 90.88 362 THR A CA 1
ATOM 2828 C C . THR A 1 362 ? -2.361 -11.409 -9.875 1.00 90.88 362 THR A C 1
ATOM 2830 O O . THR A 1 362 ? -3.304 -10.662 -9.626 1.00 90.88 362 THR A O 1
ATOM 2833 N N . THR A 1 363 ? -2.525 -12.672 -10.261 1.00 89.31 363 THR A N 1
ATOM 2834 C CA . THR A 1 363 ? -3.834 -13.311 -10.441 1.00 89.31 363 THR A CA 1
ATOM 2835 C C . THR A 1 363 ? -4.048 -14.389 -9.378 1.00 89.31 363 THR A C 1
ATOM 2837 O O . THR A 1 363 ? -3.193 -15.254 -9.175 1.00 89.31 363 THR A O 1
ATOM 2840 N N . LEU A 1 364 ? -5.210 -14.346 -8.724 1.00 89.94 364 LEU A N 1
ATOM 2841 C CA . LEU A 1 364 ? -5.717 -15.384 -7.828 1.00 89.94 364 LEU A CA 1
ATOM 2842 C C . LEU A 1 364 ? -6.509 -16.422 -8.640 1.00 89.94 364 LEU A C 1
ATOM 2844 O O . LEU A 1 364 ? -7.378 -16.058 -9.429 1.00 89.94 364 LEU A O 1
ATOM 2848 N N . VAL A 1 365 ? -6.217 -17.709 -8.450 1.00 90.25 365 VAL A N 1
ATOM 2849 C CA . VAL A 1 365 ? -6.869 -18.826 -9.153 1.00 90.25 365 VAL A CA 1
ATOM 2850 C C . VAL A 1 365 ? -7.342 -19.868 -8.148 1.00 90.25 365 VAL A C 1
ATOM 2852 O O . VAL A 1 365 ? -6.541 -20.374 -7.367 1.00 90.25 365 VAL A O 1
ATOM 2855 N N . MET A 1 366 ? -8.619 -20.246 -8.194 1.00 89.75 366 MET A N 1
ATOM 2856 C CA . MET A 1 366 ? -9.148 -21.332 -7.362 1.00 89.75 366 MET A CA 1
ATOM 2857 C C . MET A 1 366 ? -8.911 -22.687 -8.038 1.00 89.75 366 MET A C 1
ATOM 2859 O O . MET A 1 366 ? -9.582 -23.045 -9.005 1.00 89.75 366 MET A O 1
ATOM 2863 N N . LEU A 1 367 ? -7.942 -23.449 -7.529 1.00 91.06 367 LEU A N 1
ATOM 2864 C CA . LEU A 1 367 ? -7.629 -24.798 -7.994 1.00 91.06 367 LEU A CA 1
ATOM 2865 C C . LEU A 1 367 ? -8.531 -25.819 -7.287 1.00 91.06 367 LEU A C 1
ATOM 2867 O O . LEU A 1 367 ? -8.313 -26.172 -6.128 1.00 91.06 367 LEU A O 1
ATOM 2871 N N . ASP A 1 368 ? -9.563 -26.282 -7.986 1.00 90.06 368 ASP A N 1
ATOM 2872 C CA . ASP A 1 368 ? -10.585 -27.176 -7.440 1.00 90.06 368 ASP A CA 1
ATOM 2873 C C . ASP A 1 368 ? -10.166 -28.655 -7.497 1.00 90.06 368 ASP A C 1
ATOM 2875 O O . ASP A 1 368 ? -10.320 -29.337 -8.511 1.00 90.06 368 ASP A O 1
ATOM 2879 N N . LEU A 1 369 ? -9.653 -29.173 -6.378 1.00 89.56 369 LEU A N 1
ATOM 2880 C CA . LEU A 1 369 ? -9.174 -30.556 -6.277 1.00 89.56 369 LEU A CA 1
ATOM 2881 C C . LEU A 1 369 ? -10.290 -31.610 -6.374 1.00 89.56 369 LEU A C 1
ATOM 2883 O O . LEU A 1 369 ? -10.004 -32.768 -6.695 1.00 89.56 369 LEU A O 1
ATOM 2887 N N . VAL A 1 370 ? -11.545 -31.228 -6.114 1.00 87.62 370 VAL A N 1
ATOM 2888 C CA . VAL A 1 370 ? -12.711 -32.116 -6.234 1.00 87.62 370 VAL A CA 1
ATOM 2889 C C . VAL A 1 370 ? -13.071 -32.287 -7.706 1.00 87.62 370 VAL A C 1
ATOM 2891 O O . VAL A 1 370 ? -13.249 -33.417 -8.162 1.00 87.62 370 VAL A O 1
ATOM 2894 N N . ASN A 1 371 ? -13.089 -31.192 -8.470 1.00 86.69 371 ASN A N 1
ATOM 2895 C CA . ASN A 1 371 ? -13.290 -31.218 -9.921 1.00 86.69 371 ASN A CA 1
ATOM 2896 C C . ASN A 1 371 ? -12.093 -31.826 -10.676 1.00 86.69 371 ASN A C 1
ATOM 2898 O O . ASN A 1 371 ? -12.297 -32.558 -11.644 1.00 86.69 371 ASN A O 1
ATOM 2902 N N . GLU A 1 372 ? -10.857 -31.646 -10.191 1.00 85.75 372 GLU A N 1
ATOM 2903 C CA . GLU A 1 372 ? -9.710 -32.435 -10.670 1.00 85.75 372 GLU A CA 1
ATOM 2904 C C . GLU A 1 372 ? -9.788 -33.918 -10.264 1.00 85.75 372 GLU A C 1
ATOM 2906 O O . GLU A 1 372 ? -9.021 -34.735 -10.776 1.00 85.75 372 GLU A O 1
ATOM 2911 N N . GLY A 1 373 ? -10.727 -34.305 -9.392 1.00 82.31 373 GLY A N 1
ATOM 2912 C CA . GLY A 1 373 ? -11.080 -35.690 -9.077 1.00 82.31 373 GLY A CA 1
ATOM 2913 C C . GLY A 1 373 ? -10.099 -36.420 -8.159 1.00 82.31 373 GLY A C 1
ATOM 2914 O O . GLY A 1 373 ? -9.958 -37.644 -8.293 1.00 82.31 373 GLY A O 1
ATOM 2915 N N . LEU A 1 374 ? -9.381 -35.695 -7.293 1.00 86.12 374 LEU A N 1
ATOM 2916 C CA . LEU A 1 374 ? -8.436 -36.262 -6.323 1.00 86.12 374 LEU A CA 1
ATOM 2917 C C . LEU A 1 374 ? -9.152 -37.058 -5.227 1.00 86.12 374 LEU A C 1
ATOM 2919 O O . LEU A 1 374 ? -10.271 -36.745 -4.823 1.00 86.12 374 LEU A O 1
ATOM 2923 N N . LYS A 1 375 ? -8.470 -38.083 -4.717 1.00 87.00 375 LYS A N 1
ATOM 2924 C CA . LYS A 1 375 ? -8.918 -38.912 -3.591 1.00 87.00 375 LYS A CA 1
ATOM 2925 C C . LYS A 1 375 ? -7.888 -38.917 -2.465 1.00 87.00 375 LYS A C 1
ATOM 2927 O O . LYS A 1 375 ? -6.727 -38.569 -2.658 1.00 87.00 375 LYS A O 1
ATOM 2932 N N . ASN A 1 376 ? -8.306 -39.364 -1.286 1.00 85.00 376 ASN A N 1
ATOM 2933 C CA . ASN A 1 376 ? -7.409 -39.540 -0.146 1.00 85.00 376 ASN A CA 1
ATOM 2934 C C . ASN A 1 376 ? -6.288 -40.533 -0.503 1.00 85.00 376 ASN A C 1
ATOM 2936 O O . ASN A 1 376 ? -6.565 -41.648 -0.943 1.00 85.00 376 ASN A O 1
ATOM 2940 N N . GLY A 1 377 ? -5.034 -40.119 -0.311 1.00 83.31 377 GLY A N 1
ATOM 2941 C CA . GLY A 1 377 ? -3.832 -40.839 -0.738 1.00 83.31 377 GLY A CA 1
ATOM 2942 C C . GLY A 1 377 ? -3.254 -40.398 -2.091 1.00 83.31 377 GLY A C 1
ATOM 2943 O O . GLY A 1 377 ? -2.100 -40.725 -2.366 1.00 83.31 377 GLY A O 1
ATOM 2944 N N . ASP A 1 378 ? -3.993 -39.644 -2.915 1.00 88.19 378 ASP A N 1
ATOM 2945 C CA . ASP A 1 378 ? -3.488 -39.150 -4.203 1.00 88.19 378 ASP A CA 1
ATOM 2946 C C . ASP A 1 378 ? -2.432 -38.042 -4.021 1.00 88.19 378 ASP A C 1
ATOM 2948 O O . ASP A 1 378 ? -2.446 -37.263 -3.059 1.00 88.19 378 ASP A O 1
ATOM 2952 N N . VAL A 1 379 ? -1.550 -37.937 -5.021 1.00 91.06 379 VAL A N 1
ATOM 2953 C CA . VAL A 1 379 ? -0.655 -36.795 -5.245 1.00 91.06 379 VAL A CA 1
ATOM 2954 C C . VAL A 1 379 ? -0.952 -36.200 -6.620 1.00 91.06 379 VAL A C 1
ATOM 2956 O O . VAL A 1 379 ? -1.035 -36.923 -7.617 1.00 91.06 379 VAL A O 1
ATOM 2959 N N . MET A 1 380 ? -1.076 -34.877 -6.679 1.00 92.50 380 MET A N 1
ATOM 2960 C CA . MET A 1 380 ? -1.149 -34.099 -7.916 1.00 92.50 380 MET A CA 1
ATOM 2961 C C . MET A 1 380 ? 0.014 -33.112 -7.952 1.00 92.50 380 MET A C 1
ATOM 2963 O O . MET A 1 380 ? 0.365 -32.547 -6.919 1.00 92.50 380 MET A O 1
ATOM 2967 N N . LYS A 1 381 ? 0.589 -32.874 -9.132 1.00 93.62 381 LYS A N 1
ATOM 2968 C CA . LYS A 1 381 ? 1.513 -31.756 -9.343 1.00 93.62 381 LYS A CA 1
ATOM 2969 C C . LYS A 1 381 ? 0.831 -30.629 -10.095 1.00 93.62 381 LYS A C 1
ATOM 2971 O O . LYS A 1 381 ? -0.055 -30.879 -10.910 1.00 93.62 381 LYS A O 1
ATOM 2976 N N . TYR A 1 382 ? 1.267 -29.402 -9.867 1.00 94.00 382 TYR A N 1
ATOM 2977 C CA . TYR A 1 382 ? 0.805 -28.236 -10.603 1.00 94.00 382 TYR A CA 1
ATOM 2978 C C . TYR A 1 382 ? 1.942 -27.233 -10.810 1.00 94.00 382 TYR A C 1
ATOM 2980 O O . TYR A 1 382 ? 2.911 -27.195 -10.053 1.00 94.00 382 TYR A O 1
ATOM 2988 N N . ARG A 1 383 ? 1.829 -26.435 -11.869 1.00 94.31 383 ARG A N 1
ATOM 2989 C CA . ARG A 1 383 ? 2.770 -25.365 -12.217 1.00 94.31 383 ARG A CA 1
ATOM 2990 C C . ARG A 1 383 ? 2.061 -24.296 -13.036 1.00 94.31 383 ARG A C 1
ATOM 2992 O O . ARG A 1 383 ? 1.093 -24.602 -13.734 1.00 94.31 383 ARG A O 1
ATOM 2999 N N . ALA A 1 384 ? 2.565 -23.072 -12.996 1.00 95.19 384 ALA A N 1
ATOM 3000 C CA . ALA A 1 384 ? 2.076 -21.995 -13.846 1.00 95.19 384 ALA A CA 1
ATOM 3001 C C . ALA A 1 384 ? 3.063 -21.721 -14.995 1.00 95.19 384 ALA A C 1
ATOM 3003 O O . ALA A 1 384 ? 4.274 -21.883 -14.834 1.00 95.19 384 ALA A O 1
ATOM 3004 N N . GLU A 1 385 ? 2.543 -21.311 -16.150 1.00 94.19 385 GLU A N 1
ATOM 3005 C CA . GLU A 1 385 ? 3.296 -20.897 -17.339 1.00 94.19 385 GLU A CA 1
ATOM 3006 C C . GLU A 1 385 ? 2.777 -19.527 -17.789 1.00 94.19 385 GLU A C 1
ATOM 3008 O O . GLU A 1 385 ? 1.570 -19.336 -17.913 1.00 94.19 385 GLU A O 1
ATOM 3013 N N . ILE A 1 386 ? 3.674 -18.576 -18.039 1.00 94.69 386 ILE A N 1
ATOM 3014 C CA . ILE A 1 386 ? 3.355 -17.285 -18.656 1.00 94.69 386 ILE A CA 1
ATOM 3015 C C . ILE A 1 386 ? 3.994 -17.231 -20.040 1.00 94.69 386 ILE A C 1
ATOM 3017 O O . ILE A 1 386 ? 5.116 -17.702 -20.239 1.00 94.69 386 ILE A O 1
ATOM 3021 N N . ARG A 1 387 ? 3.287 -16.619 -20.985 1.00 92.44 387 ARG A N 1
ATOM 3022 C CA . ARG A 1 387 ? 3.791 -16.253 -22.308 1.00 92.44 387 ARG A CA 1
ATOM 3023 C C . ARG A 1 387 ? 3.738 -14.746 -22.472 1.00 92.44 387 ARG A C 1
ATOM 3025 O O . ARG A 1 387 ? 2.763 -14.119 -22.051 1.00 92.44 387 ARG A O 1
ATOM 3032 N N . ASP A 1 388 ? 4.770 -14.181 -23.083 1.00 89.06 388 ASP A N 1
ATOM 3033 C CA . ASP A 1 388 ? 4.777 -12.790 -23.528 1.00 89.06 388 ASP A CA 1
ATOM 3034 C C . ASP A 1 388 ? 3.942 -12.623 -24.816 1.00 89.06 388 ASP A C 1
ATOM 3036 O O . ASP A 1 388 ? 3.238 -13.527 -25.279 1.00 89.06 388 ASP A O 1
ATOM 3040 N N . ARG A 1 389 ? 4.037 -11.442 -25.424 1.00 83.19 389 ARG A N 1
ATOM 3041 C CA . ARG A 1 389 ? 3.356 -11.097 -26.682 1.00 83.19 389 ARG A CA 1
ATOM 3042 C C . ARG A 1 389 ? 4.071 -11.567 -27.956 1.00 83.19 389 ARG A C 1
ATOM 3044 O O . ARG A 1 389 ? 3.527 -11.376 -29.043 1.00 83.19 389 ARG A O 1
ATOM 3051 N N . LYS A 1 390 ? 5.267 -12.155 -27.854 1.00 80.19 390 LYS A N 1
ATOM 3052 C CA . LYS A 1 390 ? 6.072 -12.666 -28.980 1.00 80.19 390 LYS A CA 1
ATOM 3053 C C . LYS A 1 390 ? 6.236 -14.190 -28.979 1.00 80.19 390 LYS A C 1
ATOM 3055 O O . LYS A 1 390 ? 6.806 -14.734 -29.923 1.00 80.19 390 LYS A O 1
ATOM 3060 N N . GLY A 1 391 ? 5.714 -14.878 -27.966 1.00 80.88 391 GLY A N 1
ATOM 3061 C CA . GLY A 1 391 ? 5.822 -16.322 -27.786 1.00 80.88 391 GLY A CA 1
ATOM 3062 C C . GLY A 1 391 ? 7.028 -16.776 -26.956 1.00 80.88 391 GLY A C 1
ATOM 3063 O O . GLY A 1 391 ? 7.275 -17.981 -26.903 1.00 80.88 391 GLY A O 1
ATOM 3064 N N . GLN A 1 392 ? 7.768 -15.872 -26.300 1.00 87.44 392 GLN A N 1
ATOM 3065 C CA . GLN A 1 392 ? 8.677 -16.269 -25.221 1.00 87.44 392 GLN A CA 1
ATOM 3066 C C . GLN A 1 392 ? 7.846 -16.748 -24.026 1.00 87.44 392 GLN A C 1
ATOM 3068 O O . GLN A 1 392 ? 6.800 -16.176 -23.715 1.00 87.44 392 GLN A O 1
ATOM 3073 N N . SER A 1 393 ? 8.303 -17.797 -23.343 1.00 91.50 393 SER A N 1
ATOM 3074 C CA . SER A 1 393 ? 7.588 -18.372 -22.205 1.00 91.50 393 SER A CA 1
ATOM 3075 C C . SER A 1 393 ? 8.497 -18.641 -21.016 1.00 91.50 393 SER A C 1
ATOM 3077 O O . SER A 1 393 ? 9.680 -18.956 -21.162 1.00 91.50 393 SER A O 1
ATOM 3079 N N . ALA A 1 394 ? 7.912 -18.558 -19.825 1.00 92.00 394 ALA A N 1
ATOM 3080 C CA . ALA A 1 394 ? 8.524 -19.014 -18.589 1.00 92.00 394 ALA A CA 1
ATOM 3081 C C . ALA A 1 394 ? 7.533 -19.852 -17.789 1.00 92.00 394 ALA A C 1
ATOM 3083 O O . ALA A 1 394 ? 6.324 -19.638 -17.838 1.00 92.00 394 ALA A O 1
ATOM 3084 N N . GLN A 1 395 ? 8.064 -20.808 -17.034 1.00 94.06 395 GLN A N 1
ATOM 3085 C CA . GLN A 1 395 ? 7.294 -21.723 -16.200 1.00 94.06 395 GLN A CA 1
ATOM 3086 C C . GLN A 1 395 ? 7.863 -21.739 -14.783 1.00 94.06 395 GLN A C 1
ATOM 3088 O O . GLN A 1 395 ? 9.068 -21.566 -14.585 1.00 94.06 395 GLN A O 1
ATOM 3093 N N . THR A 1 396 ? 7.001 -21.976 -13.801 1.00 94.12 396 THR A N 1
ATOM 3094 C CA . THR A 1 396 ? 7.423 -22.188 -12.414 1.00 94.12 396 THR A CA 1
ATOM 3095 C C . THR A 1 396 ? 8.027 -23.581 -12.235 1.00 94.12 396 THR A C 1
ATOM 3097 O O . THR A 1 396 ? 7.923 -24.443 -13.109 1.00 94.12 396 THR A O 1
ATOM 3100 N N . GLN A 1 397 ? 8.628 -23.831 -11.070 1.00 92.19 397 GLN A N 1
ATOM 3101 C CA . GLN A 1 397 ? 8.874 -25.205 -10.626 1.00 92.19 397 GLN A CA 1
ATOM 3102 C C . GLN A 1 397 ? 7.550 -25.977 -10.461 1.00 92.19 397 GLN A C 1
ATOM 3104 O O . GLN A 1 397 ? 6.482 -25.368 -10.323 1.00 92.19 397 GLN A O 1
ATOM 3109 N N . ASP A 1 398 ? 7.638 -27.307 -10.474 1.00 93.56 398 ASP A N 1
ATOM 3110 C CA . ASP A 1 398 ? 6.515 -28.197 -10.177 1.00 93.56 398 ASP A CA 1
ATOM 3111 C C . ASP A 1 398 ? 6.271 -28.219 -8.659 1.00 93.56 398 ASP A C 1
ATOM 3113 O O . ASP A 1 398 ? 7.160 -28.596 -7.894 1.00 93.56 398 ASP A O 1
ATOM 3117 N N . TYR A 1 399 ? 5.059 -27.872 -8.235 1.00 93.50 399 TYR A N 1
ATOM 3118 C CA . TYR A 1 399 ? 4.596 -27.959 -6.848 1.00 93.50 399 TYR A CA 1
ATOM 3119 C C . TYR A 1 399 ? 3.674 -29.163 -6.669 1.00 93.50 399 TYR A C 1
ATOM 3121 O O . TYR A 1 399 ? 2.963 -29.536 -7.603 1.00 93.50 399 TYR A O 1
ATOM 3129 N N . GLN A 1 400 ? 3.654 -29.777 -5.488 1.00 93.69 400 GLN A N 1
ATOM 3130 C CA . GLN A 1 400 ? 2.854 -30.972 -5.205 1.00 93.69 400 GLN A CA 1
ATOM 3131 C C . GLN A 1 400 ? 1.739 -30.690 -4.198 1.00 93.69 400 GLN A C 1
ATOM 3133 O O . GLN A 1 400 ? 1.931 -29.964 -3.230 1.00 93.69 400 GLN A O 1
ATOM 3138 N N . ILE A 1 401 ? 0.583 -31.319 -4.392 1.00 93.44 401 ILE A N 1
ATOM 3139 C CA . ILE A 1 401 ? -0.507 -31.373 -3.417 1.00 93.44 401 ILE A CA 1
ATOM 3140 C C . ILE A 1 401 ? -0.765 -32.843 -3.094 1.00 93.44 401 ILE A C 1
ATOM 3142 O O . ILE A 1 401 ? -0.961 -33.653 -4.004 1.00 93.44 401 ILE A O 1
ATOM 3146 N N . ARG A 1 402 ? -0.761 -33.195 -1.805 1.00 92.44 402 ARG A N 1
ATOM 3147 C CA . ARG A 1 402 ? -1.025 -34.555 -1.312 1.00 92.44 402 ARG A CA 1
ATOM 3148 C C . ARG A 1 402 ? -2.211 -34.562 -0.358 1.00 92.44 402 ARG A C 1
ATOM 3150 O O . ARG A 1 402 ? -2.240 -33.774 0.585 1.00 92.44 402 ARG A O 1
ATOM 3157 N N . ILE A 1 403 ? -3.125 -35.515 -0.545 1.00 93.00 403 ILE A N 1
ATOM 3158 C CA . ILE A 1 403 ? -4.239 -35.730 0.385 1.00 93.00 403 ILE A CA 1
ATOM 3159 C C . ILE A 1 403 ? -3.862 -36.816 1.411 1.00 93.00 403 ILE A C 1
ATOM 3161 O O . ILE A 1 403 ? -3.758 -37.990 1.058 1.00 93.00 403 ILE A O 1
ATOM 3165 N N . VAL A 1 404 ? -3.655 -36.448 2.678 1.00 91.19 404 VAL A N 1
ATOM 3166 C CA . VAL A 1 404 ? -3.284 -37.335 3.797 1.00 91.19 404 VAL A CA 1
ATOM 3167 C C . VAL A 1 404 ? -4.350 -37.277 4.890 1.00 91.19 404 VAL A C 1
ATOM 3169 O O . VAL A 1 404 ? -4.378 -36.368 5.717 1.00 91.19 404 VAL A O 1
ATOM 3172 N N . SER A 1 405 ? -5.227 -38.279 4.929 1.00 85.31 405 SER A N 1
ATOM 3173 C CA . SER A 1 405 ? -6.269 -38.360 5.958 1.00 85.31 405 SER A CA 1
ATOM 3174 C C . SER A 1 405 ? -5.687 -38.379 7.375 1.00 85.31 405 SER A C 1
ATOM 3176 O O . SER A 1 405 ? -4.748 -39.121 7.657 1.00 85.31 405 SER A O 1
ATOM 3178 N N . ASN A 1 406 ? -6.322 -37.625 8.275 1.00 81.56 406 ASN A N 1
ATOM 3179 C CA . ASN A 1 406 ? -6.002 -37.521 9.705 1.00 81.56 406 ASN A CA 1
ATOM 3180 C C . ASN A 1 406 ? -4.638 -36.889 10.061 1.00 81.56 406 ASN A C 1
ATOM 3182 O O . ASN A 1 406 ? -4.195 -37.053 11.198 1.00 81.56 406 ASN A O 1
ATOM 3186 N N . ASP A 1 407 ? -3.984 -36.147 9.160 1.00 86.88 407 ASP A N 1
ATOM 3187 C CA . ASP A 1 407 ? -2.835 -35.311 9.543 1.00 86.88 407 ASP A CA 1
ATOM 3188 C C . ASP A 1 407 ? -3.317 -34.017 10.243 1.00 86.88 407 ASP A C 1
ATOM 3190 O O . ASP A 1 407 ? -4.019 -33.216 9.619 1.00 86.88 407 ASP A O 1
ATOM 3194 N N . PRO A 1 408 ? -2.978 -33.776 11.528 1.00 85.12 408 PRO A N 1
ATOM 3195 C CA . PRO A 1 408 ? -3.380 -32.562 12.242 1.00 85.12 408 PRO A CA 1
ATOM 3196 C C . PRO A 1 408 ? -2.653 -31.295 11.760 1.00 85.12 408 PRO A C 1
ATOM 3198 O O . PRO A 1 408 ? -3.096 -30.196 12.088 1.00 85.12 408 PRO A O 1
ATOM 3201 N N . ASN A 1 409 ? -1.559 -31.435 11.000 1.00 88.00 409 ASN A N 1
ATOM 3202 C CA . ASN A 1 409 ? -0.798 -30.325 10.420 1.00 88.00 409 ASN A CA 1
ATOM 3203 C C . ASN A 1 409 ? -1.197 -30.022 8.966 1.00 88.00 409 ASN A C 1
ATOM 3205 O O . ASN A 1 409 ? -0.589 -29.156 8.339 1.00 88.00 409 ASN A O 1
ATOM 3209 N N . ALA A 1 410 ? -2.192 -30.726 8.417 1.00 91.44 410 ALA A N 1
ATOM 3210 C CA . ALA A 1 410 ? -2.735 -30.423 7.099 1.00 91.44 410 ALA A CA 1
ATOM 3211 C C . ALA A 1 410 ? -3.335 -29.005 7.064 1.00 91.44 410 ALA A C 1
ATOM 3213 O O . ALA A 1 410 ? -3.979 -28.572 8.023 1.00 91.44 410 ALA A O 1
ATOM 3214 N N . ALA A 1 411 ? -3.145 -28.279 5.960 1.00 91.12 411 ALA A N 1
ATOM 3215 C CA . ALA A 1 411 ? -3.459 -26.848 5.900 1.00 91.12 411 ALA A CA 1
ATOM 3216 C C . ALA A 1 411 ? -4.961 -26.544 6.083 1.00 91.12 411 ALA A C 1
ATOM 3218 O O . ALA A 1 411 ? -5.318 -25.530 6.675 1.00 91.12 411 ALA A O 1
ATOM 3219 N N . ASP A 1 412 ? -5.848 -27.444 5.652 1.00 90.62 412 ASP A N 1
ATOM 3220 C CA . ASP A 1 412 ? -7.297 -27.367 5.890 1.00 90.62 412 ASP A CA 1
ATOM 3221 C C . ASP A 1 412 ? -7.660 -27.556 7.371 1.00 90.62 412 ASP A C 1
ATOM 3223 O O . ASP A 1 412 ? -8.588 -26.925 7.876 1.00 90.62 412 ASP A O 1
ATOM 3227 N N . LYS A 1 413 ? -6.903 -28.384 8.101 1.00 91.69 413 LYS A N 1
ATOM 3228 C CA . LYS A 1 413 ? -7.093 -28.595 9.543 1.00 91.69 413 LYS A CA 1
ATOM 3229 C C . LYS A 1 413 ? -6.491 -27.464 10.374 1.00 91.69 413 LYS A C 1
ATOM 3231 O O . LYS A 1 413 ? -7.025 -27.185 11.444 1.00 91.69 413 LYS A O 1
ATOM 3236 N N . GLN A 1 414 ? -5.450 -26.791 9.883 1.00 91.38 414 GLN A N 1
ATOM 3237 C CA . GLN A 1 414 ? -4.925 -25.560 10.485 1.00 91.38 414 GLN A CA 1
ATOM 3238 C C . GLN A 1 414 ? -5.885 -24.378 10.283 1.00 91.38 414 GLN A C 1
ATOM 3240 O O . GLN A 1 414 ? -6.205 -23.695 11.254 1.00 91.38 414 GLN A O 1
ATOM 3245 N N . LEU A 1 415 ? -6.440 -24.205 9.079 1.00 91.75 415 LEU A N 1
ATOM 3246 C CA . LEU A 1 415 ? -7.468 -23.195 8.812 1.00 91.75 415 LEU A CA 1
ATOM 3247 C C . LEU A 1 415 ? -8.722 -23.417 9.686 1.00 91.75 415 LEU A C 1
ATOM 3249 O O . LEU A 1 415 ? -9.158 -22.509 10.386 1.00 91.75 415 LEU A O 1
ATOM 3253 N N . ALA A 1 416 ? -9.224 -24.653 9.777 1.00 91.81 416 ALA A N 1
ATOM 3254 C CA . ALA A 1 416 ? -10.359 -24.987 10.648 1.00 91.81 416 ALA A CA 1
ATOM 3255 C C . ALA A 1 416 ? -10.066 -24.877 12.167 1.00 91.81 416 ALA A C 1
ATOM 3257 O O . ALA A 1 416 ? -10.991 -24.953 12.980 1.00 91.81 416 ALA A O 1
ATOM 3258 N N . GLN A 1 417 ? -8.798 -24.747 12.580 1.00 92.44 417 GLN A N 1
ATOM 3259 C CA . GLN A 1 417 ? -8.428 -24.390 13.957 1.00 92.44 417 GLN A CA 1
ATOM 3260 C C . GLN A 1 417 ? -8.435 -22.873 14.163 1.00 92.44 417 GLN A C 1
ATOM 3262 O O . GLN A 1 417 ? -8.893 -22.426 15.213 1.00 92.44 417 GLN A O 1
ATOM 3267 N N . LEU A 1 418 ? -7.976 -22.097 13.174 1.00 93.44 418 LEU A N 1
ATOM 3268 C CA . LEU A 1 418 ? -8.037 -20.635 13.196 1.00 93.44 418 LEU A CA 1
ATOM 3269 C C . LEU A 1 418 ? -9.491 -20.153 13.319 1.00 93.44 418 LEU A C 1
ATOM 3271 O O . LEU A 1 418 ? -9.813 -19.450 14.270 1.00 93.44 418 LEU A O 1
ATOM 3275 N N . GLU A 1 419 ? -10.382 -20.643 12.455 1.00 93.62 419 GLU A N 1
ATOM 3276 C CA . GLU A 1 419 ? -11.815 -20.292 12.437 1.00 93.62 419 GLU A CA 1
ATOM 3277 C C . GLU A 1 419 ? -12.513 -20.511 13.791 1.00 93.62 419 GLU A C 1
ATOM 3279 O O . GLU A 1 419 ? -13.377 -19.733 14.196 1.00 93.62 419 GLU A O 1
ATOM 3284 N N . LYS A 1 420 ? -12.114 -21.553 14.534 1.00 95.12 420 LYS A N 1
ATOM 3285 C CA . LYS A 1 420 ? -12.635 -21.825 15.883 1.00 95.12 420 LYS A CA 1
ATOM 3286 C C . LYS A 1 420 ? -12.127 -20.831 16.918 1.00 95.12 420 LYS A C 1
ATOM 3288 O O . LYS A 1 420 ? -12.897 -20.413 17.776 1.00 95.12 420 LYS A O 1
ATOM 3293 N N . LYS A 1 421 ? -10.849 -20.446 16.847 1.00 95.25 421 LYS A N 1
ATOM 3294 C CA . LYS A 1 421 ? -10.298 -19.411 17.730 1.00 95.25 421 LYS A CA 1
ATOM 3295 C C . LYS A 1 421 ? -10.906 -18.039 17.420 1.00 95.25 421 LYS A C 1
ATOM 3297 O O . LYS A 1 421 ? -11.151 -17.276 18.344 1.00 95.25 421 LYS A O 1
ATOM 3302 N N . GLU A 1 422 ? -11.199 -17.745 16.153 1.00 94.81 422 GLU A N 1
ATOM 3303 C CA . GLU A 1 422 ? -11.942 -16.544 15.747 1.00 94.81 422 GLU A CA 1
ATOM 3304 C C . GLU A 1 422 ? -13.387 -16.554 16.277 1.00 94.81 422 GLU A C 1
ATOM 3306 O O . GLU A 1 422 ? -13.877 -15.527 16.738 1.00 94.81 422 GLU A O 1
ATOM 3311 N N . GLU A 1 423 ? -14.063 -17.710 16.288 1.00 95.31 423 GLU A N 1
ATOM 3312 C CA . GLU A 1 423 ? -15.388 -17.861 16.910 1.00 95.31 423 GLU A CA 1
ATOM 3313 C C . GLU A 1 423 ? -15.344 -17.677 18.440 1.00 95.31 423 GLU A C 1
ATOM 3315 O O . GLU A 1 423 ? -16.237 -17.059 19.022 1.00 95.31 423 GLU A O 1
ATOM 3320 N N . GLU A 1 424 ? -14.306 -18.188 19.112 1.00 96.00 424 GLU A N 1
ATOM 3321 C CA . GLU A 1 424 ? -14.076 -17.943 20.543 1.00 96.00 424 GLU A CA 1
ATOM 3322 C C . GLU A 1 424 ? -13.743 -16.472 20.832 1.00 96.00 424 GLU A C 1
ATOM 3324 O O . GLU A 1 424 ? -14.216 -15.931 21.831 1.00 96.00 424 GLU A O 1
ATOM 3329 N N . PHE A 1 425 ? -12.976 -15.813 19.960 1.00 97.00 425 PHE A N 1
ATOM 3330 C CA . PHE A 1 425 ? -12.672 -14.387 20.052 1.00 97.00 425 PHE A CA 1
ATOM 3331 C C . PHE A 1 425 ? -13.930 -13.526 19.888 1.00 97.00 425 PHE A C 1
ATOM 3333 O O . PHE A 1 425 ? -14.188 -12.676 20.738 1.00 97.00 425 PHE A O 1
ATOM 3340 N N . ALA A 1 426 ? -14.753 -13.793 18.867 1.00 96.31 426 ALA A N 1
ATOM 3341 C CA . ALA A 1 426 ? -16.009 -13.080 18.633 1.00 96.31 426 ALA A CA 1
ATOM 3342 C C . ALA A 1 426 ? -16.924 -13.114 19.870 1.00 96.31 426 ALA A C 1
ATOM 3344 O O . ALA A 1 426 ? -17.371 -12.070 20.329 1.00 96.31 426 ALA A O 1
ATOM 3345 N N . LYS A 1 427 ? -17.079 -14.280 20.513 1.00 97.19 427 LYS A N 1
ATOM 3346 C CA . LYS A 1 427 ? -17.869 -14.422 21.754 1.00 97.19 427 LYS A CA 1
ATOM 3347 C C . LYS A 1 427 ? -17.320 -13.615 22.933 1.00 97.19 427 LYS A C 1
ATOM 3349 O O . LYS A 1 427 ? -18.083 -13.208 23.808 1.00 97.19 427 LYS A O 1
ATOM 3354 N N . LYS A 1 428 ? -16.001 -13.406 23.009 1.00 97.44 428 LYS A N 1
ATOM 3355 C CA . LYS A 1 428 ? -15.403 -12.534 24.033 1.00 97.44 428 LYS A CA 1
ATOM 3356 C C . LYS A 1 428 ? -15.563 -11.053 23.681 1.00 97.44 428 LYS A C 1
ATOM 3358 O O . LYS A 1 428 ? -15.704 -10.250 24.599 1.00 97.44 428 LYS A O 1
ATOM 3363 N N . LEU A 1 429 ? -15.556 -10.702 22.393 1.00 97.25 429 LEU A N 1
ATOM 3364 C CA . LEU A 1 429 ? -15.857 -9.354 21.912 1.00 97.25 429 LEU A CA 1
ATOM 3365 C C . LEU A 1 429 ? -17.320 -8.985 22.190 1.00 97.25 429 LEU A C 1
ATOM 3367 O O . LEU A 1 429 ? -17.556 -7.946 22.794 1.00 97.25 429 LEU A O 1
ATOM 3371 N N . ASP A 1 430 ? -18.274 -9.867 21.876 1.00 97.44 430 ASP A N 1
ATOM 3372 C CA . ASP A 1 430 ? -19.687 -9.718 22.257 1.00 97.44 430 ASP A CA 1
ATOM 3373 C C . ASP A 1 430 ? -19.831 -9.453 23.762 1.00 97.44 430 ASP A C 1
ATOM 3375 O O . ASP A 1 430 ? -20.519 -8.526 24.180 1.00 97.44 430 ASP A O 1
ATOM 3379 N N . LYS A 1 431 ? -19.106 -10.213 24.595 1.00 97.38 431 LYS A N 1
ATOM 3380 C CA . LYS A 1 431 ? -19.108 -9.994 26.044 1.00 97.38 431 LYS A CA 1
ATOM 3381 C C . LYS A 1 431 ? -18.525 -8.631 26.443 1.00 97.38 431 LYS A C 1
ATOM 3383 O O . LYS A 1 431 ? -19.042 -8.014 27.368 1.00 97.38 431 LYS A O 1
ATOM 3388 N N . LEU A 1 432 ? -17.459 -8.163 25.789 1.00 97.25 432 LEU A N 1
ATOM 3389 C CA . LEU A 1 432 ? -16.908 -6.828 26.048 1.00 97.25 432 LEU A CA 1
ATOM 3390 C C . LEU A 1 432 ? -17.912 -5.733 25.656 1.00 97.25 432 LEU A C 1
ATOM 3392 O O . LEU A 1 432 ? -18.074 -4.792 26.419 1.00 97.25 432 LEU A O 1
ATOM 3396 N N . ILE A 1 433 ? -18.621 -5.889 24.535 1.00 97.31 433 ILE A N 1
ATOM 3397 C CA . ILE A 1 433 ? -19.711 -4.997 24.102 1.00 97.31 433 ILE A CA 1
ATOM 3398 C C . ILE A 1 433 ? -20.833 -4.972 25.154 1.00 97.31 433 ILE A C 1
ATOM 3400 O O . ILE A 1 433 ? -21.255 -3.902 25.582 1.00 97.31 433 ILE A O 1
ATOM 3404 N N . GLU A 1 434 ? -21.269 -6.133 25.656 1.00 97.44 434 GLU A N 1
ATOM 3405 C CA . GLU A 1 434 ? -22.253 -6.202 26.747 1.00 97.44 434 GLU A CA 1
ATOM 3406 C C . GLU A 1 434 ? -21.751 -5.565 28.056 1.00 97.44 434 GLU A C 1
ATOM 3408 O O . GLU A 1 434 ? -22.531 -4.964 28.796 1.00 97.44 434 GLU A O 1
ATOM 3413 N N . ASP A 1 435 ? -20.479 -5.761 28.411 1.00 95.94 435 ASP A N 1
ATOM 3414 C CA . ASP A 1 435 ? -19.881 -5.208 29.631 1.00 95.94 435 ASP A CA 1
ATOM 3415 C C . ASP A 1 435 ? -19.612 -3.690 29.509 1.00 95.94 435 ASP A C 1
ATOM 3417 O O . ASP A 1 435 ? -19.677 -2.985 30.519 1.00 95.94 435 ASP A O 1
ATOM 3421 N N . GLN A 1 436 ? -19.420 -3.168 28.293 1.00 96.25 436 GLN A N 1
ATOM 3422 C CA . GLN A 1 436 ? -19.303 -1.736 27.999 1.00 96.25 436 GLN A CA 1
ATOM 3423 C C . GLN A 1 436 ? -20.665 -1.027 28.006 1.00 96.25 436 GLN A C 1
ATOM 3425 O O . GLN A 1 436 ? -20.810 0.002 28.668 1.00 96.25 436 GLN A O 1
ATOM 3430 N N . ALA A 1 437 ? -21.696 -1.616 27.392 1.00 96.12 437 ALA A N 1
ATOM 3431 C CA . ALA A 1 437 ? -23.064 -1.091 27.430 1.00 96.12 437 ALA A CA 1
ATOM 3432 C C . ALA A 1 437 ? -23.592 -0.934 28.875 1.00 96.12 437 ALA A C 1
ATOM 3434 O O . ALA A 1 437 ? -24.313 0.009 29.193 1.00 96.12 437 ALA A O 1
ATOM 3435 N N . LYS A 1 438 ? -23.176 -1.812 29.804 1.00 95.69 438 LYS A N 1
ATOM 3436 C CA . LYS A 1 438 ? -23.481 -1.680 31.246 1.00 95.69 438 LYS A CA 1
ATOM 3437 C C . LYS A 1 438 ? -22.779 -0.488 31.905 1.00 95.69 438 LYS A C 1
ATOM 3439 O O . LYS A 1 438 ? -23.298 0.031 32.892 1.00 95.69 438 LYS A O 1
ATOM 3444 N N . VAL A 1 439 ? -21.603 -0.086 31.421 1.00 93.75 439 VAL A N 1
ATOM 3445 C CA . VAL A 1 439 ? -20.898 1.119 31.886 1.00 93.75 439 VAL A CA 1
ATOM 3446 C C . VAL A 1 439 ? -21.581 2.368 31.333 1.00 93.75 439 VAL A C 1
ATOM 3448 O O . VAL A 1 439 ? -21.865 3.275 32.112 1.00 93.75 439 VAL A O 1
ATOM 3451 N N . GLN A 1 440 ? -21.931 2.374 30.045 1.00 92.75 440 GLN A N 1
ATOM 3452 C CA . GLN A 1 440 ? -22.710 3.430 29.388 1.00 92.75 440 GLN A CA 1
ATOM 3453 C C . GLN A 1 440 ? -24.042 3.689 30.122 1.00 92.75 440 GLN A C 1
ATOM 3455 O O . GLN A 1 440 ? -24.243 4.780 30.651 1.00 92.75 440 GLN A O 1
ATOM 3460 N N . GLU A 1 441 ? -24.874 2.656 30.313 1.00 94.19 441 GLU A N 1
ATOM 3461 C CA . GLU A 1 441 ? -26.163 2.734 31.032 1.00 94.19 441 GLU A CA 1
ATOM 3462 C C . GLU A 1 441 ? -26.004 3.223 32.492 1.00 94.19 441 GLU A C 1
ATOM 3464 O O . GLU A 1 441 ? -26.905 3.828 33.080 1.00 94.19 441 GLU A O 1
ATOM 3469 N N . LYS A 1 442 ? -24.853 2.962 33.131 1.00 93.00 442 LYS A N 1
ATOM 3470 C CA . LYS A 1 442 ? -24.548 3.485 34.474 1.00 93.00 442 LYS A CA 1
ATOM 3471 C C . LYS A 1 442 ? -24.097 4.941 34.445 1.00 93.00 442 LYS A C 1
ATOM 3473 O O . LYS A 1 442 ? -24.409 5.654 35.396 1.00 93.00 442 LYS A O 1
ATOM 3478 N N . LEU A 1 443 ? -23.373 5.375 33.414 1.00 91.00 443 LEU A N 1
ATOM 3479 C CA . LEU A 1 443 ? -22.954 6.766 33.246 1.00 91.00 443 LEU A CA 1
ATOM 3480 C C . LEU A 1 443 ? -24.153 7.665 32.937 1.00 91.00 443 LEU A C 1
ATOM 3482 O O . LEU A 1 443 ? -24.314 8.650 33.650 1.00 91.00 443 LEU A O 1
ATOM 3486 N N . GLU A 1 444 ? -25.035 7.268 32.016 1.00 89.62 444 GLU A N 1
ATOM 3487 C CA . GLU A 1 444 ? -26.326 7.922 31.727 1.00 89.62 444 GLU A CA 1
ATOM 3488 C C . GLU A 1 444 ? -27.141 8.110 33.026 1.00 89.62 444 GLU A C 1
ATOM 3490 O O . GLU A 1 444 ? -27.437 9.227 33.452 1.00 89.62 444 GLU A O 1
ATOM 3495 N N . LYS A 1 445 ? -27.363 7.030 33.790 1.00 89.62 445 LYS A N 1
ATOM 3496 C CA . LYS A 1 445 ? -28.062 7.086 35.095 1.00 89.62 445 LYS A CA 1
ATOM 3497 C C . LYS A 1 445 ? -27.345 7.900 36.175 1.00 89.62 445 LYS A C 1
ATOM 3499 O O . LYS A 1 445 ? -27.960 8.218 37.196 1.00 89.62 445 LYS A O 1
ATOM 3504 N N . ILE A 1 446 ? -26.045 8.164 36.048 1.00 87.38 446 ILE A N 1
ATOM 3505 C CA . ILE A 1 446 ? -25.322 9.085 36.936 1.00 87.38 446 ILE A CA 1
ATOM 3506 C C . ILE A 1 446 ? -25.483 10.522 36.423 1.00 87.38 446 ILE A C 1
ATOM 3508 O O . ILE A 1 446 ? -25.700 11.412 37.246 1.00 87.38 446 ILE A O 1
ATOM 3512 N N . ALA A 1 447 ? -25.444 10.742 35.106 1.00 84.75 447 ALA A N 1
ATOM 3513 C CA . ALA A 1 447 ? -25.667 12.026 34.455 1.00 84.75 447 ALA A CA 1
ATOM 3514 C C . ALA A 1 447 ? -27.071 12.574 34.769 1.00 84.75 447 ALA A C 1
ATOM 3516 O O . ALA A 1 447 ? -27.160 13.655 35.357 1.00 84.75 447 ALA A O 1
ATOM 3517 N N . GLU A 1 448 ? -28.140 11.795 34.557 1.00 84.69 448 GLU A N 1
ATOM 3518 C CA . GLU A 1 448 ? -29.529 12.166 34.895 1.00 84.69 448 GLU A CA 1
ATOM 3519 C C . GLU A 1 448 ? -29.684 12.610 36.363 1.00 84.69 448 GLU A C 1
ATOM 3521 O O . GLU A 1 448 ? -30.260 13.654 36.672 1.00 84.69 448 GLU A O 1
ATOM 3526 N N . LYS A 1 449 ? -29.130 11.837 37.311 1.00 82.19 449 LYS A N 1
ATOM 3527 C CA . LYS A 1 449 ? -29.156 12.186 38.748 1.00 82.19 449 LYS A CA 1
ATOM 3528 C C . LYS A 1 449 ? -28.353 13.450 39.060 1.00 82.19 449 LYS A C 1
ATOM 3530 O O . LYS A 1 449 ? -28.594 14.089 40.087 1.00 82.19 449 LYS A O 1
ATOM 3535 N N . SER A 1 450 ? -27.351 13.758 38.239 1.00 73.50 450 SER A N 1
ATOM 3536 C CA . SER A 1 450 ? -26.406 14.852 38.452 1.00 73.50 450 SER A CA 1
ATOM 3537 C C . SER A 1 450 ? -26.852 16.180 37.860 1.00 73.50 450 SER A C 1
ATOM 3539 O O . SER A 1 450 ? -26.392 17.210 38.332 1.00 73.50 450 SER A O 1
ATOM 3541 N N . GLU A 1 451 ? -27.749 16.194 36.878 1.00 74.12 451 GLU A N 1
ATOM 3542 C CA . GLU A 1 451 ? -28.201 17.417 36.210 1.00 74.12 451 GLU A CA 1
ATOM 3543 C C . GLU A 1 451 ? -28.621 18.539 37.201 1.00 74.12 451 GLU A C 1
ATOM 3545 O O . GLU A 1 451 ? -28.065 19.643 37.129 1.00 74.12 451 GLU A O 1
ATOM 3550 N N . PRO A 1 452 ? -29.468 18.290 38.231 1.00 74.12 452 PRO A N 1
ATOM 3551 C CA . PRO A 1 452 ? -29.805 19.308 39.233 1.00 74.12 452 PRO A CA 1
ATOM 3552 C C . PRO A 1 452 ? -28.670 19.615 40.227 1.00 74.12 452 PRO A C 1
ATOM 3554 O O . PRO A 1 452 ? -28.772 20.574 40.992 1.00 74.12 452 PRO A O 1
ATOM 3557 N N . LEU A 1 453 ? -27.609 18.806 40.277 1.00 71.69 453 LEU A N 1
ATOM 3558 C CA . LEU A 1 453 ? -26.388 19.076 41.044 1.00 71.69 453 LEU A CA 1
ATOM 3559 C C . LEU A 1 453 ? -25.437 19.978 40.261 1.00 71.69 453 LEU A C 1
ATOM 3561 O O . LEU A 1 453 ? -24.948 20.956 40.823 1.00 71.69 453 LEU A O 1
ATOM 3565 N N . THR A 1 454 ? -25.227 19.693 38.977 1.00 69.31 454 THR A N 1
ATOM 3566 C CA . THR A 1 454 ? -24.422 20.500 38.056 1.00 69.31 454 THR A CA 1
ATOM 3567 C C . THR A 1 454 ? -24.962 21.925 38.004 1.00 69.31 454 THR A C 1
ATOM 3569 O O . THR A 1 454 ? -24.219 22.850 38.315 1.00 69.31 454 THR A O 1
ATOM 3572 N N . GLN A 1 455 ? -26.275 22.109 37.818 1.00 72.88 455 GLN A N 1
ATOM 3573 C CA . GLN A 1 455 ? -26.912 23.436 37.839 1.00 72.88 455 GLN A CA 1
ATOM 3574 C C . GLN A 1 455 ? -26.698 24.199 39.165 1.00 72.88 455 GLN A C 1
ATOM 3576 O O . GLN A 1 455 ? -26.476 25.410 39.155 1.00 72.88 455 GLN A O 1
ATOM 3581 N N . LYS A 1 456 ? -26.721 23.521 40.327 1.00 73.50 456 LYS A N 1
ATOM 3582 C CA . LYS A 1 456 ? -26.405 24.151 41.631 1.00 73.50 456 LYS A CA 1
ATOM 3583 C C . LYS A 1 456 ? -24.927 24.535 41.738 1.00 73.50 456 LYS A C 1
ATOM 3585 O O . LYS A 1 456 ? -24.608 25.561 42.338 1.00 73.50 456 LYS A O 1
ATOM 3590 N N . ILE A 1 457 ? -24.029 23.699 41.214 1.00 69.25 457 ILE A N 1
ATOM 3591 C CA . ILE A 1 457 ? -22.579 23.915 41.240 1.00 69.25 457 ILE A CA 1
ATOM 3592 C C . ILE A 1 457 ? -22.204 25.069 40.306 1.00 69.25 457 ILE A C 1
ATOM 3594 O O . ILE A 1 457 ? -21.477 25.960 40.735 1.00 69.25 457 ILE A O 1
ATOM 3598 N N . GLU A 1 458 ? -22.741 25.101 39.087 1.00 69.75 458 GLU A N 1
ATOM 3599 C CA . GLU A 1 458 ? -22.571 26.199 38.133 1.00 69.75 458 GLU A CA 1
ATOM 3600 C C . GLU A 1 458 ? -23.143 27.502 38.689 1.00 69.75 458 GLU A C 1
ATOM 3602 O O . GLU A 1 458 ? -22.409 28.479 38.783 1.00 69.75 458 GLU A O 1
ATOM 3607 N N . ALA A 1 459 ? -24.380 27.517 39.201 1.00 71.44 459 ALA A N 1
ATOM 3608 C CA . ALA A 1 459 ? -24.950 28.714 39.824 1.00 71.44 459 ALA A CA 1
ATOM 3609 C C . ALA A 1 459 ? -24.131 29.211 41.036 1.00 71.44 459 ALA A C 1
ATOM 3611 O O . ALA A 1 459 ? -24.039 30.416 41.278 1.00 71.44 459 ALA A O 1
ATOM 3612 N N . ALA A 1 460 ? -23.503 28.307 41.799 1.00 67.12 460 ALA A N 1
ATOM 3613 C CA . ALA A 1 460 ? -22.589 28.671 42.883 1.00 67.12 460 ALA A CA 1
ATOM 3614 C C . ALA A 1 460 ? -21.231 29.194 42.372 1.00 67.12 460 ALA A C 1
ATOM 3616 O O . ALA A 1 460 ? -20.642 30.068 43.009 1.00 67.12 460 ALA A O 1
ATOM 3617 N N . GLN A 1 461 ? -20.736 28.689 41.238 1.00 67.69 461 GLN A N 1
ATOM 3618 C CA . GLN A 1 461 ? -19.522 29.175 40.576 1.00 67.69 461 GLN A CA 1
ATOM 3619 C C . GLN A 1 461 ? -19.756 30.541 39.921 1.00 67.69 461 GLN A C 1
ATOM 3621 O O . GLN A 1 461 ? -19.000 31.463 40.209 1.00 67.69 461 GLN A O 1
ATOM 3626 N N . GLU A 1 462 ? -20.840 30.722 39.162 1.00 70.00 462 GLU A N 1
ATOM 3627 C CA . GLU A 1 462 ? -21.266 32.013 38.606 1.00 70.00 462 GLU A CA 1
ATOM 3628 C C . GLU A 1 462 ? -21.489 33.055 39.708 1.00 70.00 462 GLU A C 1
ATOM 3630 O O . GLU A 1 462 ? -21.095 34.209 39.558 1.00 70.00 462 GLU A O 1
ATOM 3635 N N . ALA A 1 463 ? -22.072 32.671 40.850 1.00 66.38 463 ALA A N 1
ATOM 3636 C CA . ALA A 1 463 ? -22.222 33.573 41.990 1.00 66.38 463 ALA A CA 1
ATOM 3637 C C . ALA A 1 463 ? -20.870 34.002 42.592 1.00 66.38 463 ALA A C 1
ATOM 3639 O O . ALA A 1 463 ? -20.754 35.133 43.064 1.00 66.38 463 ALA A O 1
ATOM 3640 N N . VAL A 1 464 ? -19.849 33.136 42.568 1.00 65.06 464 VAL A N 1
ATOM 3641 C CA . VAL A 1 464 ? -18.483 33.468 43.008 1.00 65.06 464 VAL A CA 1
ATOM 3642 C C . VAL A 1 464 ? -17.730 34.288 41.962 1.00 65.06 464 VAL A C 1
ATOM 3644 O O . VAL A 1 464 ? -17.060 35.243 42.345 1.00 65.06 464 VAL A O 1
ATOM 3647 N N . GLU A 1 465 ? -17.857 33.980 40.670 1.00 63.88 465 GLU A N 1
ATOM 3648 C CA . GLU A 1 465 ? -17.250 34.752 39.576 1.00 63.88 465 GLU A CA 1
ATOM 3649 C C . GLU A 1 465 ? -17.836 36.168 39.543 1.00 63.88 465 GLU A C 1
ATOM 3651 O O . GLU A 1 465 ? -17.101 37.145 39.656 1.00 63.88 465 GLU A O 1
ATOM 3656 N N . LYS A 1 466 ? -19.166 36.292 39.603 1.00 66.44 466 LYS A N 1
ATOM 3657 C CA . LYS A 1 466 ? -19.868 37.574 39.732 1.00 66.44 466 LYS A CA 1
ATOM 3658 C C . LYS A 1 466 ? -19.493 38.338 41.005 1.00 66.44 466 LYS A C 1
ATOM 3660 O O . LYS A 1 466 ? -19.342 39.554 40.959 1.00 66.44 466 LYS A O 1
ATOM 3665 N N . ALA A 1 467 ? -19.303 37.655 42.137 1.00 62.00 467 ALA A N 1
ATOM 3666 C CA . ALA A 1 467 ? -18.827 38.295 43.367 1.00 62.00 467 ALA A CA 1
ATOM 3667 C C . ALA A 1 467 ? -17.346 38.719 43.291 1.00 62.00 467 ALA A C 1
ATOM 3669 O O . ALA A 1 467 ? -16.958 39.685 43.953 1.00 62.00 467 ALA A O 1
ATOM 3670 N N . ALA A 1 468 ? -16.522 38.020 42.507 1.00 59.34 468 ALA A N 1
ATOM 3671 C CA . ALA A 1 468 ? -15.132 38.379 42.245 1.00 59.34 468 ALA A CA 1
ATOM 3672 C C . ALA A 1 468 ? -15.034 39.577 41.288 1.00 59.34 468 ALA A C 1
ATOM 3674 O O . ALA A 1 468 ? -14.251 40.488 41.556 1.00 59.34 468 ALA A O 1
ATOM 3675 N N . ASP A 1 469 ? -15.876 39.633 40.255 1.00 58.75 469 ASP A N 1
ATOM 3676 C CA . ASP A 1 469 ? -15.995 40.773 39.342 1.00 58.75 469 ASP A CA 1
ATOM 3677 C C . ASP A 1 469 ? -16.550 42.015 40.068 1.00 58.75 469 ASP A C 1
ATOM 3679 O O . ASP A 1 469 ? -15.925 43.076 40.030 1.00 58.75 469 ASP A O 1
ATOM 3683 N N . ASP A 1 470 ? -17.622 41.872 40.861 1.00 62.50 470 ASP A N 1
ATOM 3684 C CA . ASP A 1 470 ? -18.156 42.926 41.746 1.00 62.50 470 ASP A CA 1
ATOM 3685 C C . ASP A 1 470 ? -17.105 43.446 42.753 1.00 62.50 470 ASP A C 1
ATOM 3687 O O . ASP A 1 470 ? -17.196 44.583 43.235 1.00 62.50 470 ASP A O 1
ATOM 3691 N N . ALA A 1 471 ? -16.146 42.603 43.154 1.00 59.16 471 ALA A N 1
ATOM 3692 C CA . ALA A 1 471 ? -15.053 42.970 44.054 1.00 59.16 471 ALA A CA 1
ATOM 3693 C C . ALA A 1 471 ? -13.885 43.635 43.307 1.00 59.16 471 ALA A C 1
ATOM 3695 O O . ALA A 1 471 ? -13.295 44.585 43.829 1.00 59.16 471 ALA A O 1
ATOM 3696 N N . ALA A 1 472 ? -13.580 43.186 42.087 1.00 57.88 472 ALA A N 1
ATOM 3697 C CA . ALA A 1 472 ? -12.593 43.799 41.206 1.00 57.88 472 ALA A CA 1
ATOM 3698 C C . ALA A 1 472 ? -13.028 45.211 40.782 1.00 57.88 472 ALA A C 1
ATOM 3700 O O . ALA A 1 472 ? -12.235 46.148 40.888 1.00 57.88 472 ALA A O 1
ATOM 3701 N N . GLU A 1 473 ? -14.301 45.398 40.418 1.00 59.28 473 GLU A N 1
ATOM 3702 C CA . GLU A 1 473 ? -14.850 46.709 40.063 1.00 59.28 473 GLU A CA 1
ATOM 3703 C C . GLU A 1 473 ? -14.771 47.686 41.250 1.00 59.28 473 GLU A C 1
ATOM 3705 O O . GLU A 1 473 ? -14.299 48.817 41.111 1.00 59.28 473 GLU A O 1
ATOM 3710 N N . LYS A 1 474 ? -15.130 47.237 42.462 1.00 60.06 474 LYS A N 1
ATOM 3711 C CA . LYS A 1 474 ? -14.988 48.044 43.690 1.00 60.06 474 LYS A CA 1
ATOM 3712 C C . LYS A 1 474 ? -13.532 48.382 44.014 1.00 60.06 474 LYS A C 1
ATOM 3714 O O . LYS A 1 474 ? -13.267 49.478 44.508 1.00 60.06 474 LYS A O 1
ATOM 3719 N N . ALA A 1 475 ? -12.586 47.483 43.735 1.00 56.16 475 ALA A N 1
ATOM 3720 C CA . ALA A 1 475 ? -11.161 47.751 43.917 1.00 56.16 475 ALA A CA 1
ATOM 3721 C C . ALA A 1 475 ? -10.638 48.801 42.916 1.00 56.16 475 ALA A C 1
ATOM 3723 O O . ALA A 1 475 ? -9.876 49.688 43.307 1.00 56.16 475 ALA A O 1
ATOM 3724 N N . GLU A 1 476 ? -11.086 48.763 41.657 1.00 54.00 476 GLU A N 1
ATOM 3725 C CA . GLU A 1 476 ? -10.734 49.765 40.641 1.00 54.00 476 GLU A CA 1
ATOM 3726 C C . GLU A 1 476 ? -11.352 51.143 40.963 1.00 54.00 476 GLU A C 1
ATOM 3728 O O . GLU A 1 476 ? -10.664 52.168 40.899 1.00 54.00 476 GLU A O 1
ATOM 3733 N N . GLN A 1 477 ? -12.607 51.178 41.429 1.00 55.53 477 GLN A N 1
ATOM 3734 C CA . GLN A 1 477 ? -13.265 52.401 41.912 1.00 55.53 477 GLN A CA 1
ATOM 3735 C C . GLN A 1 477 ? -12.561 53.001 43.150 1.00 55.53 477 GLN A C 1
ATOM 3737 O O . GLN A 1 477 ? -12.386 54.221 43.233 1.00 55.53 477 GLN A O 1
ATOM 3742 N N . ALA A 1 478 ? -12.096 52.168 44.090 1.00 53.94 478 ALA A N 1
ATOM 3743 C CA . ALA A 1 478 ? -11.335 52.617 45.259 1.00 53.94 478 ALA A CA 1
ATOM 3744 C C . ALA A 1 478 ? -9.951 53.181 44.879 1.00 53.94 478 ALA A C 1
ATOM 3746 O O . ALA A 1 478 ? -9.552 54.236 45.382 1.00 53.94 478 ALA A O 1
ATOM 3747 N N . ALA A 1 479 ? -9.243 52.540 43.941 1.00 51.88 479 ALA A N 1
ATOM 3748 C CA . ALA A 1 479 ? -7.969 53.038 43.421 1.00 51.88 479 ALA A CA 1
ATOM 3749 C C . ALA A 1 479 ? -8.123 54.408 42.727 1.00 51.88 479 ALA A C 1
ATOM 3751 O O . ALA A 1 479 ? -7.292 55.301 42.918 1.00 51.88 479 ALA A O 1
ATOM 3752 N N . ALA A 1 480 ? -9.221 54.617 41.992 1.00 51.78 480 ALA A N 1
ATOM 3753 C CA . ALA A 1 480 ? -9.540 55.906 41.379 1.00 51.78 480 ALA A CA 1
ATOM 3754 C C . ALA A 1 480 ? -9.777 57.027 42.416 1.00 51.78 480 ALA A C 1
ATOM 3756 O O . ALA A 1 480 ? -9.371 58.169 42.184 1.00 51.78 480 ALA A O 1
ATOM 3757 N N . GLN A 1 481 ? -10.369 56.717 43.578 1.00 51.41 481 GLN A N 1
ATOM 3758 C CA . GLN A 1 481 ? -10.516 57.674 44.685 1.00 51.41 481 GLN A CA 1
ATOM 3759 C C . GLN A 1 481 ? -9.192 57.970 45.405 1.00 51.41 481 GLN A C 1
ATOM 3761 O O . GLN A 1 481 ? -8.921 59.127 45.729 1.00 51.41 481 GLN A O 1
ATOM 3766 N N . GLU A 1 482 ? -8.337 56.969 45.635 1.00 49.00 482 GLU A N 1
ATOM 3767 C CA . GLU A 1 482 ? -7.052 57.191 46.314 1.00 49.00 482 GLU A CA 1
ATOM 3768 C C . GLU A 1 482 ? -6.081 58.025 45.458 1.00 49.00 482 GLU A C 1
ATOM 3770 O O . GLU A 1 482 ? -5.287 58.815 45.978 1.00 49.00 482 GLU A O 1
ATOM 3775 N N . GLN A 1 483 ? -6.171 57.902 44.131 1.00 47.31 483 GLN A N 1
ATOM 3776 C CA . GLN A 1 483 ? -5.341 58.662 43.199 1.00 47.31 483 GLN A CA 1
ATOM 3777 C C . GLN A 1 483 ? -5.786 60.128 43.044 1.00 47.31 483 GLN A C 1
ATOM 3779 O O . GLN A 1 483 ? -4.948 60.980 42.753 1.00 47.31 483 GLN A O 1
ATOM 3784 N N . ALA A 1 484 ? -7.053 60.451 43.331 1.00 45.06 484 ALA A N 1
ATOM 3785 C CA . ALA A 1 484 ? -7.556 61.828 43.382 1.00 45.06 484 ALA A CA 1
ATOM 3786 C C . ALA A 1 484 ? -7.113 62.605 44.642 1.00 45.06 484 ALA A C 1
ATOM 3788 O O . ALA A 1 484 ? -7.175 63.832 44.664 1.00 45.06 484 ALA A O 1
ATOM 3789 N N . ASN A 1 485 ? -6.645 61.913 45.689 1.00 50.38 485 ASN A N 1
ATOM 3790 C CA . ASN A 1 485 ? -6.300 62.507 46.988 1.00 50.38 485 ASN A CA 1
ATOM 3791 C C . ASN A 1 485 ? -4.800 62.842 47.161 1.00 50.38 485 ASN A C 1
ATOM 3793 O O . ASN A 1 485 ? -4.384 63.230 48.253 1.00 50.38 485 ASN A O 1
ATOM 3797 N N . LYS A 1 486 ? -3.970 62.686 46.115 1.00 47.09 486 LYS A N 1
ATOM 3798 C CA . LYS A 1 486 ? -2.504 62.897 46.180 1.00 47.09 486 LYS A CA 1
ATOM 3799 C C . LYS A 1 486 ? -2.007 64.261 45.665 1.00 47.09 486 LYS A C 1
ATOM 3801 O O . LYS A 1 486 ? -0.833 64.566 45.853 1.00 47.09 486 LYS A O 1
ATOM 3806 N N . ASP A 1 487 ? -2.883 65.116 45.132 1.00 39.62 487 ASP A N 1
ATOM 3807 C CA . ASP A 1 487 ? -2.548 66.475 44.657 1.00 39.62 487 ASP A CA 1
ATOM 3808 C C . ASP A 1 487 ? -2.782 67.575 45.722 1.00 39.62 487 ASP A C 1
ATOM 3810 O O . ASP A 1 487 ? -3.485 68.559 45.489 1.00 39.62 487 ASP A O 1
ATOM 3814 N N . ASN A 1 488 ? -2.189 67.441 46.918 1.00 35.59 488 ASN A N 1
ATOM 3815 C CA . ASN A 1 488 ? -2.199 68.517 47.925 1.00 35.59 488 ASN A CA 1
ATOM 3816 C C . ASN A 1 488 ? -0.922 68.529 48.807 1.00 35.59 488 ASN A C 1
ATOM 3818 O O . ASN A 1 488 ? -0.751 67.630 49.633 1.00 35.59 488 ASN A O 1
ATOM 3822 N N . PRO A 1 489 ? -0.004 69.511 48.661 1.00 39.59 489 PRO A N 1
ATOM 3823 C CA . PRO A 1 489 ? 1.293 69.496 49.344 1.00 39.59 489 PRO A CA 1
ATOM 3824 C C . PRO A 1 489 ? 1.372 70.430 50.570 1.00 39.59 489 PRO A C 1
ATOM 3826 O O . PRO A 1 489 ? 1.357 71.654 50.427 1.00 39.59 489 PRO A O 1
ATOM 3829 N N . ALA A 1 490 ? 1.587 69.882 51.775 1.00 33.31 490 ALA A N 1
ATOM 3830 C CA . ALA A 1 490 ? 1.974 70.670 52.955 1.00 33.31 490 ALA A CA 1
ATOM 3831 C C . ALA A 1 490 ? 2.775 69.878 54.019 1.00 33.31 490 ALA A C 1
ATOM 3833 O O . ALA A 1 490 ? 2.505 68.708 54.263 1.00 33.31 490 ALA A O 1
ATOM 3834 N N . ALA A 1 491 ? 3.672 70.600 54.712 1.00 31.88 491 ALA A N 1
ATOM 3835 C CA . ALA A 1 491 ? 4.503 70.223 55.876 1.00 31.88 491 ALA A CA 1
ATOM 3836 C C . ALA A 1 491 ? 5.826 69.442 55.636 1.00 31.88 491 ALA A C 1
ATOM 3838 O O . ALA A 1 491 ? 5.988 68.699 54.673 1.00 31.88 491 ALA A O 1
ATOM 3839 N N . LYS A 1 492 ? 6.813 69.711 56.512 1.00 29.88 492 LYS A N 1
ATOM 3840 C CA . LYS A 1 492 ? 8.263 69.420 56.407 1.00 29.88 492 LYS A CA 1
ATOM 3841 C C . LYS A 1 492 ? 8.879 69.081 57.787 1.00 29.88 492 LYS A C 1
ATOM 3843 O O . LYS A 1 492 ? 8.246 69.388 58.790 1.00 29.88 492 LYS A O 1
ATOM 3848 N N . ASP A 1 493 ? 10.165 68.672 57.778 1.00 32.84 493 ASP A N 1
ATOM 3849 C CA . ASP A 1 493 ? 11.189 68.838 58.851 1.00 32.84 493 ASP A CA 1
ATOM 3850 C C . ASP A 1 493 ? 10.986 67.976 60.143 1.00 32.84 493 ASP A C 1
ATOM 3852 O O . ASP A 1 493 ? 9.855 67.729 60.533 1.00 32.84 493 ASP A O 1
ATOM 3856 N N . GLN A 1 494 ? 11.975 67.456 60.907 1.00 36.47 494 GLN A N 1
ATOM 3857 C CA . GLN A 1 494 ? 13.462 67.376 60.852 1.00 36.47 494 GLN A CA 1
ATOM 3858 C C . GLN A 1 494 ? 13.975 66.211 61.807 1.00 36.47 494 GLN A C 1
ATOM 3860 O O . GLN A 1 494 ? 13.209 65.264 61.955 1.00 36.47 494 GLN A O 1
ATOM 3865 N N . PRO A 1 495 ? 15.217 66.107 62.374 1.00 44.47 495 PRO A N 1
ATOM 3866 C CA . PRO A 1 495 ? 16.317 65.283 61.832 1.00 44.47 495 PRO A CA 1
ATOM 3867 C C . PRO A 1 495 ? 16.994 64.259 62.821 1.00 44.47 495 PRO A C 1
ATOM 3869 O O . PRO A 1 495 ? 16.399 63.816 63.795 1.00 44.47 495 PRO A O 1
ATOM 3872 N N . LYS A 1 496 ? 18.236 63.839 62.493 1.00 34.12 496 LYS A N 1
ATOM 3873 C CA . LYS A 1 496 ? 19.076 62.701 62.981 1.00 34.12 496 LYS A CA 1
ATOM 3874 C C . LYS A 1 496 ? 19.725 62.837 64.379 1.00 34.12 496 LYS A C 1
ATOM 3876 O O . LYS A 1 496 ? 19.934 63.960 64.812 1.00 34.12 496 LYS A O 1
ATOM 3881 N N . ASP A 1 497 ? 20.279 61.722 64.906 1.00 28.31 497 ASP A N 1
ATOM 3882 C CA . ASP A 1 497 ? 21.654 61.695 65.480 1.00 28.31 497 ASP A CA 1
ATOM 3883 C C . ASP A 1 497 ? 22.357 60.295 65.511 1.00 28.31 497 ASP A C 1
ATOM 3885 O O . ASP A 1 497 ? 21.750 59.288 65.142 1.00 28.31 497 ASP A O 1
ATOM 3889 N N . GLN A 1 498 ? 23.662 60.244 65.857 1.00 32.66 498 GLN A N 1
ATOM 3890 C CA . GLN A 1 498 ? 24.627 59.101 65.765 1.00 32.66 498 GLN A CA 1
ATOM 3891 C C . GLN A 1 498 ? 25.413 58.848 67.114 1.00 32.66 498 GLN A C 1
ATOM 3893 O O . GLN A 1 498 ? 24.989 59.403 68.121 1.00 32.66 498 GLN A O 1
ATOM 3898 N N . PRO A 1 499 ? 26.596 58.162 67.206 1.00 49.81 499 PRO A N 1
ATOM 3899 C CA . PRO A 1 499 ? 26.932 56.719 67.007 1.00 49.81 499 PRO A CA 1
ATOM 3900 C C . PRO A 1 499 ? 27.841 56.044 68.108 1.00 49.81 499 PRO A C 1
ATOM 3902 O O . PRO A 1 499 ? 28.482 56.755 68.865 1.00 49.81 499 PRO A O 1
ATOM 3905 N N . LYS A 1 500 ? 28.023 54.693 68.046 1.00 30.83 500 LYS A N 1
ATOM 3906 C CA . LYS A 1 500 ? 29.228 53.832 68.390 1.00 30.83 500 LYS A CA 1
ATOM 3907 C C . LYS A 1 500 ? 29.907 53.934 69.805 1.00 30.83 500 LYS A C 1
ATOM 3909 O O . LYS A 1 500 ? 29.698 54.901 70.509 1.00 30.83 500 LYS A O 1
ATOM 3914 N N . ASP A 1 501 ? 30.687 52.981 70.369 1.00 31.52 501 ASP A N 1
ATOM 3915 C CA . ASP A 1 501 ? 31.663 51.975 69.862 1.00 31.52 501 ASP A CA 1
ATOM 3916 C C . ASP A 1 501 ? 32.023 50.844 70.907 1.00 31.52 501 ASP A C 1
ATOM 3918 O O . ASP A 1 501 ? 32.102 51.149 72.089 1.00 31.52 501 ASP A O 1
ATOM 3922 N N . GLN A 1 502 ? 32.311 49.596 70.446 1.00 31.92 502 GLN A N 1
ATOM 3923 C CA . GLN A 1 502 ? 33.436 48.637 70.784 1.00 31.92 502 GLN A CA 1
ATOM 3924 C C . GLN A 1 502 ? 33.879 48.229 72.244 1.00 31.92 502 GLN A C 1
ATOM 3926 O O . GLN A 1 502 ? 33.398 48.838 73.193 1.00 31.92 502 GLN A O 1
ATOM 3931 N N . PRO A 1 503 ? 34.835 47.260 72.498 1.00 44.19 503 PRO A N 1
ATOM 3932 C CA . PRO A 1 503 ? 35.494 46.169 71.705 1.00 44.19 503 PRO A CA 1
ATOM 3933 C C . PRO A 1 503 ? 35.585 44.746 72.410 1.00 44.19 503 PRO A C 1
ATOM 3935 O O . PRO A 1 503 ? 34.771 44.424 73.269 1.00 44.19 503 PRO A O 1
ATOM 3938 N N . LYS A 1 504 ? 36.544 43.867 72.007 1.00 30.12 504 LYS A N 1
ATOM 3939 C CA . LYS A 1 504 ? 36.735 42.401 72.289 1.00 30.12 504 LYS A CA 1
ATOM 3940 C C . LYS A 1 504 ? 38.054 42.046 73.041 1.00 30.12 504 LYS A C 1
ATOM 3942 O O . LYS A 1 504 ? 38.926 42.903 73.055 1.00 30.12 504 LYS A O 1
ATOM 3947 N N . ASP A 1 505 ? 38.235 40.781 73.508 1.00 31.38 505 ASP A N 1
ATOM 3948 C CA . ASP A 1 505 ? 39.382 39.831 73.225 1.00 31.38 505 ASP A CA 1
ATOM 3949 C C . ASP A 1 505 ? 39.470 38.600 74.206 1.00 31.38 505 ASP A C 1
ATOM 3951 O O . ASP A 1 505 ? 39.307 38.789 75.403 1.00 31.38 505 ASP A O 1
ATOM 3955 N N . GLN A 1 506 ? 39.461 37.310 73.765 1.00 30.02 506 GLN A N 1
ATOM 3956 C CA . GLN A 1 506 ? 40.566 36.319 73.465 1.00 30.02 506 GLN A CA 1
ATOM 3957 C C . GLN A 1 506 ? 41.169 35.525 74.678 1.00 30.02 506 GLN A C 1
ATOM 3959 O O . GLN A 1 506 ? 40.978 36.001 75.793 1.00 30.02 506 GLN A O 1
ATOM 3964 N N . PRO A 1 507 ? 41.923 34.374 74.557 1.00 45.84 507 PRO A N 1
ATOM 3965 C CA . PRO A 1 507 ? 42.253 33.434 73.437 1.00 45.84 507 PRO A CA 1
ATOM 3966 C C . PRO A 1 507 ? 42.125 31.876 73.741 1.00 45.84 507 PRO A C 1
ATOM 3968 O O . PRO A 1 507 ? 41.477 31.476 74.701 1.00 45.84 507 PRO A O 1
ATOM 3971 N N . LYS A 1 508 ? 42.713 30.987 72.886 1.00 33.53 508 LYS A N 1
ATOM 3972 C CA . LYS A 1 508 ? 42.586 29.482 72.765 1.00 33.53 508 LYS A CA 1
ATOM 3973 C C . LYS A 1 508 ? 43.727 28.627 73.410 1.00 33.53 508 LYS A C 1
ATOM 3975 O O . LYS A 1 508 ? 44.717 29.230 73.817 1.00 33.53 508 LYS A O 1
ATOM 3980 N N . PRO A 1 509 ? 43.666 27.256 73.441 1.00 41.00 509 PRO A N 1
ATOM 3981 C CA . PRO A 1 509 ? 44.234 26.345 72.380 1.00 41.00 509 PRO A CA 1
ATOM 3982 C C . PRO A 1 509 ? 43.450 25.002 72.112 1.00 41.00 509 PRO A C 1
ATOM 3984 O O . PRO A 1 509 ? 42.876 24.441 73.032 1.00 41.00 509 PRO A O 1
ATOM 3987 N N . LYS A 1 510 ? 43.190 24.562 70.856 1.00 29.67 510 LYS A N 1
ATOM 3988 C CA . LYS A 1 510 ? 43.876 23.544 69.978 1.00 29.67 510 LYS A CA 1
ATOM 3989 C C . LYS A 1 510 ? 43.870 22.041 70.397 1.00 29.67 510 LYS A C 1
ATOM 3991 O O . LYS A 1 510 ? 44.622 21.684 71.290 1.00 29.67 510 LYS A O 1
ATOM 3996 N N . ASP A 1 511 ? 43.142 21.164 69.670 1.00 30.84 511 ASP A N 1
ATOM 3997 C CA . ASP A 1 511 ? 43.658 20.232 68.617 1.00 30.84 511 ASP A CA 1
ATOM 3998 C C . ASP A 1 511 ? 42.521 19.443 67.879 1.00 30.84 511 ASP A C 1
ATOM 4000 O O . ASP A 1 511 ? 41.348 19.720 68.121 1.00 30.84 511 ASP A O 1
ATOM 4004 N N . GLN A 1 512 ? 42.843 18.610 66.866 1.00 31.42 512 GLN A N 1
ATOM 4005 C CA . GLN A 1 512 ? 42.003 18.230 65.683 1.00 31.42 512 GLN A CA 1
ATOM 4006 C C . GLN A 1 512 ? 41.624 16.707 65.615 1.00 31.42 512 GLN A C 1
ATOM 4008 O O . GLN A 1 512 ? 42.015 16.012 66.552 1.00 31.42 512 GLN A O 1
ATOM 4013 N N . PRO A 1 513 ? 40.978 16.113 64.553 1.00 41.44 513 PRO A N 1
ATOM 4014 C CA . PRO A 1 513 ? 40.462 16.641 63.262 1.00 41.44 513 PRO A CA 1
ATOM 4015 C C . PRO A 1 513 ? 39.041 16.185 62.788 1.00 41.44 513 PRO A C 1
ATOM 4017 O O . PRO A 1 513 ? 38.320 15.465 63.470 1.00 41.44 513 PRO A O 1
ATOM 4020 N N . LYS A 1 514 ? 38.646 16.669 61.591 1.00 30.27 514 LYS A N 1
ATOM 4021 C CA . LYS A 1 514 ? 37.327 16.587 60.906 1.00 30.27 514 LYS A CA 1
ATOM 4022 C C . LYS A 1 514 ? 37.155 15.404 59.914 1.00 30.27 514 LYS A C 1
ATOM 4024 O O . LYS A 1 514 ? 38.148 14.781 59.546 1.00 30.27 514 LYS A O 1
ATOM 4029 N N . PRO A 1 515 ? 35.935 15.203 59.357 1.00 32.09 515 PRO A N 1
ATOM 4030 C CA . PRO A 1 515 ? 35.721 15.364 57.893 1.00 32.09 515 PRO A CA 1
ATOM 4031 C C . PRO A 1 515 ? 34.835 16.574 57.493 1.00 32.09 515 PRO A C 1
ATOM 4033 O O . PRO A 1 515 ? 34.212 17.201 58.345 1.00 32.09 515 PRO A O 1
ATOM 4036 N N . ASN A 1 516 ? 34.832 16.951 56.205 1.00 30.30 516 ASN A N 1
ATOM 4037 C CA . ASN A 1 516 ? 34.442 18.295 55.726 1.00 30.30 516 ASN A CA 1
ATOM 4038 C C . ASN A 1 516 ? 33.028 18.452 55.123 1.00 30.30 516 ASN A C 1
ATOM 4040 O O . ASN A 1 516 ? 32.486 17.532 54.517 1.00 30.30 516 ASN A O 1
ATOM 4044 N N . ASP A 1 517 ? 32.536 19.695 55.205 1.00 29.06 517 ASP A N 1
ATOM 4045 C CA . ASP A 1 517 ? 31.389 20.280 54.489 1.00 29.06 517 ASP A CA 1
ATOM 4046 C C . ASP A 1 517 ? 31.616 20.485 52.968 1.00 29.06 517 ASP A C 1
ATOM 4048 O O . ASP A 1 517 ? 32.767 20.550 52.519 1.00 29.06 517 ASP A O 1
ATOM 4052 N N . PRO A 1 518 ? 30.537 20.696 52.180 1.00 38.78 518 PRO A N 1
ATOM 4053 C CA . PRO A 1 518 ? 30.590 21.159 50.788 1.00 38.78 518 PRO A CA 1
ATOM 4054 C C . PRO A 1 518 ? 30.708 22.699 50.654 1.00 38.78 518 PRO A C 1
ATOM 4056 O O . PRO A 1 518 ? 30.414 23.432 51.602 1.00 38.78 518 PRO A O 1
ATOM 4059 N N . PRO A 1 519 ? 31.027 23.228 49.453 1.00 33.97 519 PRO A N 1
ATOM 4060 C CA . PRO A 1 519 ? 30.840 24.643 49.126 1.00 33.97 519 PRO A CA 1
ATOM 4061 C C . PRO A 1 519 ? 29.817 24.916 47.996 1.00 33.97 519 PRO A C 1
ATOM 4063 O O . PRO A 1 519 ? 29.926 24.370 46.906 1.00 33.97 519 PRO A O 1
ATOM 4066 N N . LYS A 1 520 ? 28.880 25.832 48.307 1.00 28.92 520 LYS A N 1
ATOM 4067 C CA . LYS A 1 520 ? 28.399 27.033 47.562 1.00 28.92 520 LYS A CA 1
ATOM 4068 C C . LYS A 1 520 ? 28.123 26.965 46.038 1.00 28.92 520 LYS A C 1
ATOM 4070 O O . LYS A 1 520 ? 28.968 26.506 45.290 1.00 28.92 520 LYS A O 1
ATOM 4075 N N . ALA A 1 521 ? 26.986 27.420 45.485 1.00 29.56 521 ALA A N 1
ATOM 4076 C CA . ALA A 1 521 ? 26.126 28.619 45.685 1.00 29.56 521 ALA A CA 1
ATOM 4077 C C . ALA A 1 521 ? 26.545 29.872 44.884 1.00 29.56 521 ALA A C 1
ATOM 4079 O O . ALA A 1 521 ? 27.700 30.265 44.994 1.00 29.56 521 ALA A O 1
ATOM 4080 N N . GLN A 1 522 ? 25.573 30.475 44.165 1.00 28.58 522 GLN A N 1
ATOM 4081 C CA . GLN A 1 522 ? 25.436 31.851 43.608 1.00 28.58 522 GLN A CA 1
ATOM 4082 C C . GLN A 1 522 ? 24.434 31.808 42.422 1.00 28.58 522 GLN A C 1
ATOM 4084 O O . GLN A 1 522 ? 24.373 30.787 41.745 1.00 28.58 522 GLN A O 1
ATOM 4089 N N . ASP A 1 523 ? 23.648 32.825 42.048 1.00 28.41 523 ASP A N 1
ATOM 4090 C CA . ASP A 1 523 ? 23.119 34.031 42.720 1.00 28.41 523 ASP A CA 1
ATOM 4091 C C . ASP A 1 523 ? 22.003 34.594 41.799 1.00 28.41 523 ASP A C 1
ATOM 4093 O O . ASP A 1 523 ? 22.276 34.780 40.615 1.00 28.41 523 ASP A O 1
ATOM 4097 N N . GLN A 1 524 ? 20.782 34.885 42.278 1.00 28.17 524 GLN A N 1
ATOM 4098 C CA . GLN A 1 524 ? 19.794 35.726 41.557 1.00 28.17 524 GLN A CA 1
ATOM 4099 C C . GLN A 1 524 ? 18.885 36.507 42.538 1.00 28.17 524 GLN A C 1
ATOM 4101 O O . GLN A 1 524 ? 18.661 36.047 43.660 1.00 28.17 524 GLN A O 1
ATOM 4106 N N . PRO A 1 525 ? 18.414 37.720 42.171 1.00 33.62 525 PRO A N 1
ATOM 4107 C CA . PRO A 1 525 ? 18.014 38.740 43.144 1.00 33.62 525 PRO A CA 1
ATOM 4108 C C . PRO A 1 525 ? 16.546 38.673 43.593 1.00 33.62 525 PRO A C 1
ATOM 4110 O O . PRO A 1 525 ? 15.649 38.341 42.824 1.00 33.62 525 PRO A O 1
ATOM 4113 N N . LYS A 1 526 ? 16.295 39.104 44.837 1.00 29.48 526 LYS A N 1
ATOM 4114 C CA . LYS A 1 526 ? 14.948 39.370 45.367 1.00 29.48 526 LYS A CA 1
ATOM 4115 C C . LYS A 1 526 ? 14.476 40.777 44.988 1.00 29.48 526 LYS A C 1
ATOM 4117 O O . LYS A 1 526 ? 15.153 41.751 45.312 1.00 29.48 526 LYS A O 1
ATOM 4122 N N . THR A 1 527 ? 13.289 40.884 44.400 1.00 27.67 527 THR A N 1
ATOM 4123 C CA . THR A 1 527 ? 12.486 42.118 44.375 1.00 27.67 527 THR A CA 1
ATOM 4124 C C . THR A 1 527 ? 11.547 42.182 45.588 1.00 27.67 527 THR A C 1
ATOM 4126 O O . THR A 1 527 ? 11.304 41.172 46.247 1.00 27.67 527 THR A O 1
ATOM 4129 N N . ALA A 1 528 ? 11.113 43.396 45.938 1.00 30.64 528 ALA A N 1
ATOM 4130 C CA . ALA A 1 528 ? 10.460 43.718 47.210 1.00 30.64 528 ALA A CA 1
ATOM 4131 C C . ALA A 1 528 ? 8.968 43.332 47.285 1.00 30.64 528 ALA A C 1
ATOM 4133 O O . ALA A 1 528 ? 8.344 43.042 46.265 1.00 30.64 528 ALA A O 1
ATOM 4134 N N . ASP A 1 529 ? 8.423 43.372 48.508 1.00 33.22 529 ASP A N 1
ATOM 4135 C CA . ASP A 1 529 ? 7.035 43.047 48.853 1.00 33.22 529 ASP A CA 1
ATOM 4136 C C . ASP A 1 529 ? 5.992 43.684 47.921 1.00 33.22 529 ASP A C 1
ATOM 4138 O O . ASP A 1 529 ? 5.890 44.908 47.804 1.00 33.22 529 ASP A O 1
ATOM 4142 N N . ALA A 1 530 ? 5.150 42.831 47.338 1.00 29.95 530 ALA A N 1
ATOM 4143 C CA . ALA A 1 530 ? 3.822 43.201 46.869 1.00 29.95 530 ALA A CA 1
ATOM 4144 C C . ALA A 1 530 ? 2.801 42.830 47.955 1.00 29.95 530 ALA A C 1
ATOM 4146 O O . ALA A 1 530 ? 2.940 41.797 48.613 1.00 29.95 530 ALA A O 1
ATOM 4147 N N . ALA A 1 531 ? 1.783 43.670 48.151 1.00 34.12 531 ALA A N 1
ATOM 4148 C CA . ALA A 1 531 ? 0.734 43.419 49.136 1.00 34.12 531 ALA A CA 1
ATOM 4149 C C . ALA A 1 531 ? 0.020 42.082 48.866 1.00 34.12 531 ALA A C 1
ATOM 4151 O O . ALA A 1 531 ? -0.237 41.729 47.714 1.00 34.12 531 ALA A O 1
ATOM 4152 N N . ALA A 1 532 ? -0.306 41.348 49.932 1.00 33.38 532 ALA A N 1
ATOM 4153 C CA . ALA A 1 532 ? -1.000 40.070 49.820 1.00 33.38 532 ALA A CA 1
ATOM 4154 C C . ALA A 1 532 ? -2.384 40.253 49.162 1.00 33.38 532 ALA A C 1
ATOM 4156 O O . ALA A 1 532 ? -3.119 41.162 49.562 1.00 33.38 532 ALA A O 1
ATOM 4157 N N . PRO A 1 533 ? -2.772 39.400 48.194 1.00 34.19 533 PRO A N 1
ATOM 4158 C CA . PRO A 1 533 ? -4.131 39.408 47.672 1.00 34.19 533 PRO A CA 1
ATOM 4159 C C . PRO A 1 533 ? -5.111 39.010 48.782 1.00 34.19 533 PRO A C 1
ATOM 4161 O O . PRO A 1 533 ? -4.834 38.111 49.581 1.00 34.19 533 PRO A O 1
ATOM 4164 N N . MET A 1 534 ? -6.267 39.675 48.829 1.00 37.78 534 MET A N 1
ATOM 4165 C CA . MET A 1 534 ? -7.378 39.236 49.675 1.00 37.78 534 MET A CA 1
ATOM 4166 C C . MET A 1 534 ? -7.843 37.842 49.220 1.00 37.78 534 MET A C 1
ATOM 4168 O O . MET A 1 534 ? -7.812 37.568 48.019 1.00 37.78 534 MET A O 1
ATOM 4172 N N . PRO A 1 535 ? -8.259 36.952 50.140 1.00 39.62 535 PRO A N 1
ATOM 4173 C CA . PRO A 1 535 ? -8.726 35.627 49.760 1.00 39.62 535 PRO A CA 1
ATOM 4174 C C . PRO A 1 535 ? -10.001 35.744 48.922 1.00 39.62 535 PRO A C 1
ATOM 4176 O O . PRO A 1 535 ? -10.989 36.334 49.364 1.00 39.62 535 PRO A O 1
ATOM 4179 N N . THR A 1 536 ? -9.982 35.153 47.730 1.00 42.31 536 THR A N 1
ATOM 4180 C CA . THR A 1 536 ? -11.191 34.872 46.953 1.00 42.31 536 THR A CA 1
ATOM 4181 C C . THR A 1 536 ? -12.144 34.044 47.823 1.00 42.31 536 THR A C 1
ATOM 4183 O O . THR A 1 536 ? -11.683 33.095 48.466 1.00 42.31 536 THR A O 1
ATOM 4186 N N . PRO A 1 537 ? -13.449 34.361 47.889 1.00 43.94 537 PRO A N 1
ATOM 4187 C CA . PRO A 1 537 ? -14.393 33.511 48.600 1.00 43.94 537 PRO A CA 1
ATOM 4188 C C . PRO A 1 537 ? -14.479 32.152 47.894 1.00 43.94 537 PRO A C 1
ATOM 4190 O O . PRO A 1 537 ? -14.944 32.065 46.761 1.00 43.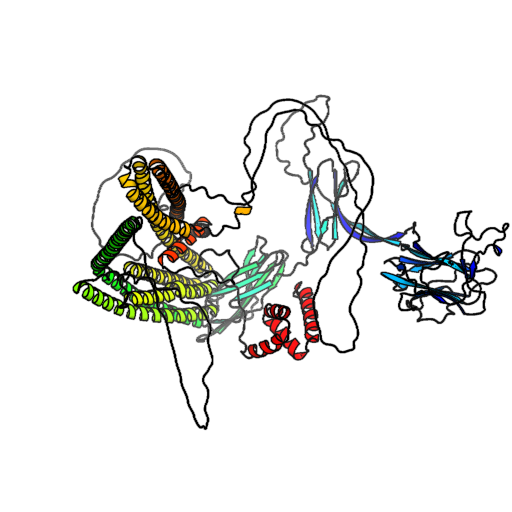94 537 PRO A O 1
ATOM 4193 N N . GLU A 1 538 ? -14.024 31.085 48.555 1.00 50.72 538 GLU A N 1
ATOM 4194 C CA . GLU A 1 538 ? -14.246 29.722 48.062 1.00 50.72 538 GLU A CA 1
ATOM 4195 C C . GLU A 1 538 ? -15.761 29.452 47.963 1.00 50.72 538 GLU A C 1
ATOM 4197 O O . GLU A 1 538 ? -16.494 29.819 48.892 1.00 50.72 538 GLU A O 1
ATOM 4202 N N . PRO A 1 539 ? -16.254 28.795 46.893 1.00 52.25 539 PRO A N 1
ATOM 4203 C CA . PRO A 1 539 ? -17.666 28.452 46.760 1.00 52.25 539 PRO A CA 1
ATOM 4204 C C . PRO A 1 539 ? -18.084 27.508 47.890 1.00 52.25 539 PRO A C 1
ATOM 4206 O O . PRO A 1 539 ? -17.817 26.303 47.873 1.00 52.25 539 PRO A O 1
ATOM 4209 N N . GLN A 1 540 ? -18.761 28.056 48.901 1.00 56.19 540 GLN A N 1
ATOM 4210 C CA . GLN A 1 540 ? -19.299 27.276 50.010 1.00 56.19 540 GLN A CA 1
ATOM 4211 C C . GLN A 1 540 ? -20.573 26.551 49.575 1.00 56.19 540 GLN A C 1
ATOM 4213 O O . GLN A 1 540 ? -21.678 26.919 49.964 1.00 56.19 540 GLN A O 1
ATOM 4218 N N . LEU A 1 541 ? -20.387 25.469 48.812 1.00 65.00 541 LEU A N 1
ATOM 4219 C CA . LEU A 1 541 ? -21.404 24.438 48.611 1.00 65.00 541 LEU A CA 1
ATOM 4220 C C . LEU A 1 541 ? -21.964 24.030 49.980 1.00 65.00 541 LEU A C 1
ATOM 4222 O O . LEU A 1 541 ? -21.202 23.796 50.932 1.00 65.00 541 LEU A O 1
ATOM 4226 N N . ASP A 1 542 ? -23.285 23.976 50.090 1.00 74.12 542 ASP A N 1
ATOM 4227 C CA . ASP A 1 542 ? -23.972 23.628 51.326 1.00 74.12 542 ASP A CA 1
ATOM 4228 C C . ASP A 1 542 ? -23.730 22.156 51.714 1.00 74.12 542 ASP A C 1
ATOM 4230 O O . ASP A 1 542 ? -23.186 21.350 50.952 1.00 74.12 542 ASP A O 1
ATOM 4234 N N . ALA A 1 543 ? -24.100 21.799 52.944 1.00 75.62 543 ALA A N 1
ATOM 4235 C CA . ALA A 1 543 ? -23.819 20.470 53.479 1.00 75.62 543 ALA A CA 1
ATOM 4236 C C . ALA A 1 543 ? -24.562 19.339 52.740 1.00 75.62 543 ALA A C 1
ATOM 4238 O O . ALA A 1 543 ? -24.026 18.233 52.683 1.00 75.62 543 ALA A O 1
ATOM 4239 N N . ALA A 1 544 ? -25.742 19.600 52.161 1.00 76.56 544 ALA A N 1
ATOM 4240 C CA . ALA A 1 544 ? -26.486 18.597 51.401 1.00 76.56 544 ALA A CA 1
ATOM 4241 C C . ALA A 1 544 ? -25.845 18.384 50.024 1.00 76.56 544 ALA A C 1
ATOM 4243 O O . ALA A 1 544 ? -25.485 17.256 49.699 1.00 76.56 544 ALA A O 1
ATOM 4244 N N . THR A 1 545 ? -25.563 19.461 49.284 1.00 73.94 545 THR A N 1
ATOM 4245 C CA . THR A 1 545 ? -24.876 19.390 47.979 1.00 73.94 545 THR A CA 1
ATOM 4246 C C . THR A 1 545 ? -23.495 18.720 48.090 1.00 73.94 545 THR A C 1
ATOM 4248 O O . THR A 1 545 ? -23.103 17.944 47.221 1.00 73.94 545 THR A O 1
ATOM 4251 N N . LYS A 1 546 ? -22.765 18.921 49.201 1.00 77.44 546 LYS A N 1
ATOM 4252 C CA . LYS A 1 546 ? -21.508 18.196 49.491 1.00 77.44 546 LYS A CA 1
ATOM 4253 C C . LYS A 1 546 ? -21.696 16.692 49.720 1.00 77.44 546 LYS A C 1
ATOM 4255 O O . LYS A 1 546 ? -20.811 15.919 49.359 1.00 77.44 546 LYS A O 1
ATOM 4260 N N . GLN A 1 547 ? -22.806 16.275 50.326 1.00 81.94 547 GLN A N 1
ATOM 4261 C CA . GLN A 1 547 ? -23.117 14.862 50.554 1.00 81.94 547 GLN A CA 1
ATOM 4262 C C . GLN A 1 547 ? -23.593 14.178 49.263 1.00 81.94 547 GLN A C 1
ATOM 4264 O O . GLN A 1 547 ? -23.132 13.082 48.954 1.00 81.94 547 GLN A O 1
ATOM 4269 N N . GLU A 1 548 ? -24.439 14.854 48.483 1.00 80.19 548 GLU A N 1
ATOM 4270 C CA . GLU A 1 548 ? -24.886 14.427 47.151 1.00 80.19 548 GLU A CA 1
ATOM 4271 C C . GLU A 1 548 ? -23.682 14.234 46.198 1.00 80.19 548 GLU A C 1
ATOM 4273 O O . GLU A 1 548 ? -23.524 13.170 45.599 1.00 80.19 548 GLU A O 1
ATOM 4278 N N . LEU A 1 549 ? -22.748 15.194 46.155 1.00 78.12 549 LEU A N 1
ATOM 4279 C CA . LEU A 1 549 ? -21.505 15.098 45.373 1.00 78.12 549 LEU A CA 1
ATOM 4280 C C . LEU A 1 549 ? -20.563 13.979 45.861 1.00 78.12 549 LEU A C 1
ATOM 4282 O O . LEU A 1 549 ? -19.883 13.349 45.050 1.00 78.12 549 LEU A O 1
ATOM 4286 N N . ALA A 1 550 ? -20.516 13.696 47.166 1.00 82.31 550 ALA A N 1
ATOM 4287 C CA . ALA A 1 550 ? -19.735 12.576 47.697 1.00 82.31 550 ALA A CA 1
ATOM 4288 C C . ALA A 1 550 ? -20.326 11.212 47.294 1.00 82.31 550 ALA A C 1
ATOM 4290 O O . ALA A 1 550 ? -19.569 10.299 46.960 1.00 82.31 550 ALA A O 1
ATOM 4291 N N . GLN A 1 551 ? -21.657 11.084 47.271 1.00 86.31 551 GLN A N 1
ATOM 4292 C CA . GLN A 1 551 ? -22.334 9.879 46.788 1.00 86.31 551 GLN A CA 1
ATOM 4293 C C . GLN A 1 551 ? -22.115 9.680 45.281 1.00 86.31 551 GLN A C 1
ATOM 4295 O O . GLN A 1 551 ? -21.749 8.583 44.863 1.00 86.31 551 GLN A O 1
ATOM 4300 N N . LEU A 1 552 ? -22.237 10.741 44.477 1.00 85.69 552 LEU A N 1
ATOM 4301 C CA . LEU A 1 552 ? -21.965 10.695 43.038 1.00 85.69 552 LEU A CA 1
ATOM 4302 C C . LEU A 1 552 ? -20.533 10.224 42.738 1.00 85.69 552 LEU A C 1
ATOM 4304 O O . LEU A 1 552 ? -20.330 9.360 41.889 1.00 85.69 552 LEU A O 1
ATOM 4308 N N . LYS A 1 553 ? -19.534 10.711 43.488 1.00 84.94 553 LYS A N 1
ATOM 4309 C CA . LYS A 1 553 ? -18.144 10.236 43.363 1.00 84.94 553 LYS A CA 1
ATOM 4310 C C . LYS A 1 553 ? -17.973 8.768 43.758 1.00 84.94 553 LYS A C 1
ATOM 4312 O O . LYS A 1 553 ? -17.120 8.092 43.191 1.00 84.94 553 LYS A O 1
ATOM 4317 N N . GLN A 1 554 ? -18.778 8.255 44.690 1.00 88.56 554 GLN A N 1
ATOM 4318 C CA . GLN A 1 554 ? -18.781 6.834 45.048 1.00 88.56 554 GLN A CA 1
ATOM 4319 C C . GLN A 1 554 ? -19.452 5.956 43.975 1.00 88.56 554 GLN A C 1
ATOM 4321 O O . GLN A 1 554 ? -19.012 4.824 43.767 1.00 88.56 554 GLN A O 1
ATOM 4326 N N . GLU A 1 555 ? -20.491 6.446 43.293 1.00 89.75 555 GLU A N 1
ATOM 4327 C CA . GLU A 1 555 ? -21.098 5.761 42.141 1.00 89.75 555 GLU A CA 1
ATOM 4328 C C . GLU A 1 555 ? -20.118 5.757 40.950 1.00 89.75 555 GLU A C 1
ATOM 4330 O O . GLU A 1 555 ? -19.790 4.682 40.445 1.00 89.75 555 GLU A O 1
ATOM 4335 N N . LEU A 1 556 ? -19.503 6.899 40.609 1.00 89.38 556 LEU A N 1
ATOM 4336 C CA . LEU A 1 556 ? -18.437 6.969 39.596 1.00 89.38 556 LEU A CA 1
ATOM 4337 C C . LEU A 1 556 ? -17.240 6.067 39.919 1.00 89.38 556 LEU A C 1
ATOM 4339 O O . LEU A 1 556 ? -16.716 5.417 39.023 1.00 89.38 556 LEU A O 1
ATOM 4343 N N . ALA A 1 557 ? -16.810 5.974 41.181 1.00 89.50 557 ALA A N 1
ATOM 4344 C CA . ALA A 1 557 ? -15.698 5.105 41.572 1.00 89.50 557 ALA A CA 1
ATOM 4345 C C . ALA A 1 557 ? -16.000 3.599 41.424 1.00 89.50 557 ALA A C 1
ATOM 4347 O O . ALA A 1 557 ? -15.061 2.810 41.342 1.00 89.50 557 ALA A O 1
ATOM 4348 N N . GLN A 1 558 ? -17.275 3.190 41.389 1.00 92.25 558 GLN A N 1
ATOM 4349 C CA . GLN A 1 558 ? -17.666 1.810 41.069 1.00 92.25 558 GLN A CA 1
ATOM 4350 C C . GLN A 1 558 ? -17.606 1.575 39.557 1.00 92.25 558 GLN A C 1
ATOM 4352 O O . GLN A 1 558 ? -16.943 0.639 39.118 1.00 92.25 558 GLN A O 1
ATOM 4357 N N . VAL A 1 559 ? -18.193 2.480 38.767 1.00 93.75 559 VAL A N 1
ATOM 4358 C CA . VAL A 1 559 ? -18.120 2.439 37.295 1.00 93.75 559 VAL A CA 1
ATOM 4359 C C . VAL A 1 559 ? -16.661 2.470 36.814 1.00 93.75 559 VAL A C 1
ATOM 4361 O O . VAL A 1 559 ? -16.284 1.728 35.918 1.00 93.75 559 VAL A O 1
ATOM 4364 N N . GLN A 1 560 ? -15.795 3.237 37.482 1.00 93.81 560 GLN A N 1
ATOM 4365 C CA . GLN A 1 560 ? -14.356 3.298 37.208 1.00 93.81 560 GLN A CA 1
ATOM 4366 C C . GLN A 1 560 ? -13.648 1.939 37.351 1.00 93.81 560 GLN A C 1
ATOM 4368 O O . GLN A 1 560 ? -12.704 1.670 36.613 1.00 93.81 560 GLN A O 1
ATOM 4373 N N . GLN A 1 561 ? -14.071 1.090 38.295 1.00 93.06 561 GLN A N 1
ATOM 4374 C CA . GLN A 1 561 ? -13.481 -0.242 38.487 1.00 93.06 561 GLN A CA 1
ATOM 4375 C C . GLN A 1 561 ? -13.934 -1.217 37.401 1.00 93.06 561 GLN A C 1
ATOM 4377 O O . GLN A 1 561 ? -13.122 -2.003 36.915 1.00 93.06 561 GLN A O 1
ATOM 4382 N N . GLU A 1 562 ? -15.204 -1.139 37.005 1.00 94.12 562 GLU A N 1
ATOM 4383 C CA . GLU A 1 562 ? -15.745 -1.907 35.883 1.00 94.12 562 GLU A CA 1
ATOM 4384 C C . GLU A 1 562 ? -15.050 -1.505 34.574 1.00 94.12 562 GLU A C 1
ATOM 4386 O O . GLU A 1 562 ? -14.544 -2.369 33.865 1.00 94.12 562 GLU A O 1
ATOM 4391 N N . GLU A 1 563 ? -14.871 -0.206 34.327 1.00 95.12 563 GLU A N 1
ATOM 4392 C CA . GLU A 1 563 ? -14.209 0.285 33.115 1.00 95.12 563 GLU A CA 1
ATOM 4393 C C . GLU A 1 563 ? -12.706 -0.050 33.065 1.00 95.12 563 GLU A C 1
ATOM 4395 O O . GLU A 1 563 ? -12.159 -0.343 32.003 1.00 95.12 563 GLU A O 1
ATOM 4400 N N . VAL A 1 564 ? -12.015 -0.110 34.212 1.00 96.00 564 VAL A N 1
ATOM 4401 C CA . VAL A 1 564 ? -10.649 -0.669 34.268 1.00 96.00 564 VAL A CA 1
ATOM 4402 C C . VAL A 1 564 ? -10.644 -2.158 33.910 1.00 96.00 564 VAL A C 1
ATOM 4404 O O . VAL A 1 564 ? -9.735 -2.609 33.210 1.00 96.00 564 VAL A O 1
ATOM 4407 N N . GLN A 1 565 ? -11.649 -2.925 34.341 1.00 95.69 565 GLN A N 1
ATOM 4408 C CA . GLN A 1 565 ? -11.760 -4.339 33.984 1.00 95.69 565 GLN A CA 1
ATOM 4409 C C . GLN A 1 565 ? -12.082 -4.530 32.492 1.00 95.69 565 GLN A C 1
ATOM 4411 O O . GLN A 1 565 ? -11.529 -5.447 31.872 1.00 95.69 565 GLN A O 1
ATOM 4416 N N . ASN A 1 566 ? -12.898 -3.649 31.905 1.00 96.19 566 ASN A N 1
ATOM 4417 C CA . ASN A 1 566 ? -13.150 -3.581 30.465 1.00 96.19 566 ASN A CA 1
ATOM 4418 C C . ASN A 1 566 ? -11.857 -3.242 29.707 1.00 96.19 566 ASN A C 1
ATOM 4420 O O . ASN A 1 566 ? -11.497 -3.958 28.776 1.00 96.19 566 ASN A O 1
ATOM 4424 N N . ALA A 1 567 ? -11.080 -2.251 30.163 1.00 96.56 567 ALA A N 1
ATOM 4425 C CA . ALA A 1 567 ? -9.795 -1.879 29.563 1.00 96.56 567 ALA A CA 1
ATOM 4426 C C . ALA A 1 567 ? -8.761 -3.024 29.604 1.00 96.56 567 ALA A C 1
ATOM 4428 O O . ALA A 1 567 ? -8.041 -3.258 28.629 1.00 96.56 567 ALA A O 1
ATOM 4429 N N . GLU A 1 568 ? -8.689 -3.778 30.707 1.00 96.00 568 GLU A N 1
ATOM 4430 C CA . GLU A 1 568 ? -7.848 -4.980 30.786 1.00 96.00 568 GLU A CA 1
ATOM 4431 C C . GLU A 1 568 ? -8.332 -6.094 29.846 1.00 96.00 568 GLU A C 1
ATOM 4433 O O . GLU A 1 568 ? -7.505 -6.762 29.220 1.00 96.00 568 GLU A O 1
ATOM 4438 N N . THR A 1 569 ? -9.649 -6.271 29.710 1.00 96.81 569 THR A N 1
ATOM 4439 C CA . THR A 1 569 ? -10.258 -7.260 28.806 1.00 96.81 569 THR A CA 1
ATOM 4440 C C . THR A 1 569 ? -9.997 -6.898 27.343 1.00 96.81 569 THR A C 1
ATOM 4442 O O . THR A 1 569 ? -9.504 -7.735 26.589 1.00 96.81 569 THR A O 1
ATOM 4445 N N . ALA A 1 570 ? -10.207 -5.637 26.955 1.00 96.06 570 ALA A N 1
ATOM 4446 C CA . ALA A 1 570 ? -9.869 -5.109 25.636 1.00 96.06 570 ALA A CA 1
ATOM 4447 C C . ALA A 1 570 ? -8.379 -5.309 25.320 1.00 96.06 570 ALA A C 1
ATOM 4449 O O . ALA A 1 570 ? -8.025 -5.821 24.261 1.00 96.06 570 ALA A O 1
ATOM 4450 N N . LYS A 1 571 ? -7.484 -5.017 26.269 1.00 96.12 571 LYS A N 1
ATOM 4451 C CA . LYS A 1 571 ? -6.045 -5.251 26.094 1.00 96.12 571 LYS A CA 1
ATOM 4452 C C . LYS A 1 571 ? -5.696 -6.732 25.883 1.00 96.12 571 LYS A C 1
ATOM 4454 O O . LYS A 1 571 ? -4.808 -7.028 25.084 1.00 96.12 571 LYS A O 1
ATOM 4459 N N . GLN A 1 572 ? -6.358 -7.653 26.587 1.00 96.38 572 GLN A N 1
ATOM 4460 C CA . GLN A 1 572 ? -6.183 -9.096 26.372 1.00 96.38 572 GLN A CA 1
ATOM 4461 C C . GLN A 1 572 ? -6.682 -9.505 24.981 1.00 96.38 572 GLN A C 1
ATOM 4463 O O . GLN A 1 572 ? -5.948 -10.163 24.245 1.00 96.38 572 GLN A O 1
ATOM 4468 N N . LEU A 1 573 ? -7.871 -9.040 24.588 1.00 97.00 573 LEU A N 1
ATOM 4469 C CA . LEU A 1 573 ? -8.445 -9.282 23.264 1.00 97.00 573 LEU A CA 1
ATOM 4470 C C . LEU A 1 573 ? -7.566 -8.739 22.138 1.00 97.00 573 LEU A C 1
ATOM 4472 O O . LEU A 1 573 ? -7.353 -9.436 21.153 1.00 97.00 573 LEU A O 1
ATOM 4476 N N . ASN A 1 574 ? -6.961 -7.566 22.300 1.00 95.81 574 ASN A N 1
ATOM 4477 C CA . ASN A 1 574 ? -6.038 -7.022 21.310 1.00 95.81 574 ASN A CA 1
ATOM 4478 C C . ASN A 1 574 ? -4.813 -7.933 21.076 1.00 95.81 574 ASN A C 1
ATOM 4480 O O . ASN A 1 574 ? -4.379 -8.114 19.939 1.00 95.81 574 ASN A O 1
ATOM 4484 N N . GLU A 1 575 ? -4.254 -8.541 22.129 1.00 96.25 575 GLU A N 1
ATOM 4485 C CA . GLU A 1 575 ? -3.144 -9.497 21.984 1.00 96.25 575 GLU A CA 1
ATOM 4486 C C . GLU A 1 575 ? -3.603 -10.875 21.465 1.00 96.25 575 GLU A C 1
ATOM 4488 O O . GLU A 1 575 ? -2.826 -11.538 20.775 1.00 96.25 575 GLU A O 1
ATOM 4493 N N . GLU A 1 576 ? -4.843 -11.305 21.732 1.00 96.50 576 GLU A N 1
ATOM 4494 C CA . GLU A 1 576 ? -5.440 -12.494 21.098 1.00 96.50 576 GLU A CA 1
ATOM 4495 C C . GLU A 1 576 ? -5.680 -12.274 19.594 1.00 96.50 576 GLU A C 1
ATOM 4497 O O . GLU A 1 576 ? -5.244 -13.081 18.777 1.00 96.50 576 GLU A O 1
ATOM 4502 N N . LEU A 1 577 ? -6.285 -11.149 19.205 1.00 96.06 577 LEU A N 1
ATOM 4503 C CA . LEU A 1 577 ? -6.549 -10.778 17.811 1.00 96.06 577 LEU A CA 1
ATOM 4504 C C . LEU A 1 577 ? -5.259 -10.628 16.996 1.00 96.06 577 LEU A C 1
ATOM 4506 O O . LEU A 1 577 ? -5.171 -11.067 15.851 1.00 96.06 577 LEU A O 1
ATOM 4510 N N . LYS A 1 578 ? -4.211 -10.084 17.612 1.00 95.38 578 LYS A N 1
ATOM 4511 C CA . LYS A 1 578 ? -2.867 -10.010 17.031 1.00 95.38 578 LYS A CA 1
ATOM 4512 C C . LYS A 1 578 ? -2.224 -11.387 16.843 1.00 95.38 578 LYS A C 1
ATOM 4514 O O . LYS A 1 578 ? -1.498 -11.585 15.869 1.00 95.38 578 LYS A O 1
ATOM 4519 N N . GLN A 1 579 ? -2.488 -12.348 17.733 1.00 95.81 579 GLN A N 1
ATOM 4520 C CA . GLN A 1 579 ? -2.085 -13.746 17.533 1.00 95.81 579 GLN A CA 1
ATOM 4521 C C . GLN A 1 579 ? -2.886 -14.395 16.398 1.00 95.81 579 GLN A C 1
ATOM 4523 O O . GLN A 1 579 ? -2.280 -15.030 15.538 1.00 95.81 579 GLN A O 1
ATOM 4528 N N . LEU A 1 580 ? -4.204 -14.165 16.327 1.00 95.94 580 LEU A N 1
ATOM 4529 C CA . LEU A 1 580 ? -5.049 -14.614 15.213 1.00 95.94 580 LEU A CA 1
ATOM 4530 C C . LEU A 1 580 ? -4.539 -14.082 13.870 1.00 95.94 580 LEU A C 1
ATOM 4532 O O . LEU A 1 580 ? -4.327 -14.869 12.955 1.00 95.94 580 LEU A O 1
ATOM 4536 N N . ALA A 1 581 ? -4.228 -12.788 13.765 1.00 94.69 581 ALA A N 1
ATOM 4537 C CA . ALA A 1 581 ? -3.661 -12.196 12.553 1.00 94.69 581 ALA A CA 1
ATOM 4538 C C . ALA A 1 581 ? -2.303 -12.822 12.157 1.00 94.69 581 ALA A C 1
ATOM 4540 O O . ALA A 1 581 ? -2.057 -13.084 10.979 1.00 94.69 581 ALA A O 1
ATOM 4541 N N . GLN A 1 582 ? -1.432 -13.132 13.126 1.00 93.94 582 GLN A N 1
ATOM 4542 C CA . GLN A 1 582 ? -0.156 -13.825 12.876 1.00 93.94 582 GLN A CA 1
ATOM 4543 C C . GLN A 1 582 ? -0.317 -15.308 12.506 1.00 93.94 582 GLN A C 1
ATOM 4545 O O . GLN A 1 582 ? 0.555 -15.879 11.845 1.00 93.94 582 GLN A O 1
ATOM 4550 N N . GLU A 1 583 ? -1.382 -15.966 12.964 1.00 93.12 583 GLU A N 1
ATOM 4551 C CA . GLU A 1 583 ? -1.739 -17.322 12.541 1.00 93.12 583 GLU A CA 1
ATOM 4552 C C . GLU A 1 583 ? -2.387 -17.318 11.149 1.00 93.12 583 GLU A C 1
ATOM 4554 O O . GLU A 1 583 ? -2.059 -18.188 10.340 1.00 93.12 583 GLU A O 1
ATOM 4559 N N . ALA A 1 584 ? -3.214 -16.314 10.843 1.00 92.81 584 ALA A N 1
ATOM 4560 C CA . ALA A 1 584 ? -3.823 -16.060 9.539 1.00 92.81 584 ALA A CA 1
ATOM 4561 C C . ALA A 1 584 ? -2.769 -15.803 8.450 1.00 92.81 584 ALA A C 1
ATOM 4563 O O . ALA A 1 584 ? -2.819 -16.436 7.398 1.00 92.81 584 ALA A O 1
ATOM 4564 N N . GLU A 1 585 ? -1.755 -14.965 8.713 1.00 90.75 585 GLU A N 1
ATOM 4565 C CA . GLU A 1 585 ? -0.653 -14.684 7.771 1.00 90.75 585 GLU A CA 1
ATOM 4566 C C . GLU A 1 585 ? 0.082 -15.966 7.316 1.00 90.75 585 GLU A C 1
ATOM 4568 O O . GLU A 1 585 ? 0.542 -16.078 6.171 1.00 90.75 585 GLU A O 1
ATOM 4573 N N . LYS A 1 586 ? 0.159 -16.960 8.211 1.00 89.75 586 LYS A N 1
ATOM 4574 C CA . LYS A 1 586 ? 0.788 -18.269 7.977 1.00 89.75 586 LYS A CA 1
ATOM 4575 C C . LYS A 1 586 ? -0.134 -19.271 7.277 1.00 89.75 586 LYS A C 1
ATOM 4577 O O . LYS A 1 586 ? 0.370 -20.276 6.775 1.00 89.75 586 LYS A O 1
ATOM 4582 N N . GLN A 1 587 ? -1.446 -19.026 7.211 1.00 90.31 587 GLN A N 1
ATOM 4583 C CA . GLN A 1 587 ? -2.354 -19.910 6.485 1.00 90.31 587 GLN A CA 1
ATOM 4584 C C . GLN A 1 587 ? -2.101 -19.820 4.976 1.00 90.31 587 GLN A C 1
ATOM 4586 O O . GLN A 1 587 ? -1.959 -18.749 4.383 1.00 90.31 587 GLN A O 1
ATOM 4591 N N . GLN A 1 588 ? -2.042 -20.986 4.340 1.00 84.62 588 GLN A N 1
ATOM 4592 C CA . GLN A 1 588 ? -1.828 -21.110 2.895 1.00 84.62 588 GLN A CA 1
ATOM 4593 C C . GLN A 1 588 ? -3.134 -21.094 2.101 1.00 84.62 588 GLN A C 1
ATOM 4595 O O . GLN A 1 588 ? -3.145 -20.667 0.952 1.00 84.62 588 GLN A O 1
ATOM 4600 N N . LEU A 1 589 ? -4.217 -21.576 2.716 1.00 89.62 589 LEU A N 1
ATOM 4601 C CA . LEU A 1 589 ? -5.551 -21.657 2.118 1.00 89.62 589 LEU A CA 1
ATOM 4602 C C . LEU A 1 589 ? -6.379 -20.381 2.309 1.00 89.62 589 LEU A C 1
ATOM 4604 O O . LEU A 1 589 ? -7.474 -20.288 1.769 1.00 89.62 589 LEU A O 1
ATOM 4608 N N . LEU A 1 590 ? -5.869 -19.414 3.073 1.00 91.25 590 LEU A N 1
ATOM 4609 C CA . LEU A 1 590 ? -6.514 -18.126 3.282 1.00 91.25 590 LEU A CA 1
ATOM 4610 C C . LEU A 1 590 ? -5.966 -17.122 2.251 1.00 91.25 590 LEU A C 1
ATOM 4612 O O . LEU A 1 590 ? -4.744 -16.943 2.212 1.00 91.25 590 LEU A O 1
ATOM 4616 N N . PRO A 1 591 ? -6.803 -16.470 1.421 1.00 91.06 591 PRO A N 1
ATOM 4617 C CA . PRO A 1 591 ? -6.352 -15.451 0.473 1.00 91.06 591 PRO A CA 1
ATOM 4618 C C . PRO A 1 591 ? -5.530 -14.331 1.139 1.00 91.06 591 PRO A C 1
ATOM 4620 O O . PRO A 1 591 ? -5.865 -13.926 2.256 1.00 91.06 591 PRO A O 1
ATOM 4623 N N . PRO A 1 592 ? -4.475 -13.798 0.485 1.00 87.94 592 PRO A N 1
ATOM 4624 C CA . PRO A 1 592 ? -3.633 -12.744 1.057 1.00 87.94 592 PRO A CA 1
ATOM 4625 C C . PRO A 1 592 ? -4.419 -11.524 1.539 1.00 87.94 592 PRO A C 1
ATOM 4627 O O . PRO A 1 592 ? -4.063 -10.925 2.544 1.00 87.94 592 PRO A O 1
ATOM 4630 N N . GLU A 1 593 ? -5.481 -11.154 0.835 1.00 88.56 593 GLU A N 1
ATOM 4631 C CA . GLU A 1 593 ? -6.339 -10.010 1.128 1.00 88.56 593 GLU A CA 1
ATOM 4632 C C . GLU A 1 593 ? -7.030 -10.169 2.496 1.00 88.56 593 GLU A C 1
ATOM 4634 O O . GLU A 1 593 ? -6.909 -9.283 3.338 1.00 88.56 593 GLU A O 1
ATOM 4639 N N . LEU A 1 594 ? -7.603 -11.340 2.798 1.00 91.81 594 LEU A N 1
ATOM 4640 C CA . LEU A 1 594 ? -8.208 -11.638 4.108 1.00 91.81 594 LEU A CA 1
ATOM 4641 C C . LEU A 1 594 ? -7.186 -11.624 5.256 1.00 91.81 594 LEU A C 1
ATOM 4643 O O . LEU A 1 594 ? -7.480 -11.141 6.347 1.00 91.81 594 LEU A O 1
ATOM 4647 N N . GLN A 1 595 ? -5.954 -12.084 5.012 1.00 90.56 595 GLN A N 1
ATOM 4648 C CA . GLN A 1 595 ? -4.871 -12.006 6.008 1.00 90.56 595 GLN A CA 1
ATOM 4649 C C . GLN A 1 595 ? -4.537 -10.554 6.374 1.00 90.56 595 GLN A C 1
ATOM 4651 O O . GLN A 1 595 ? -4.190 -10.245 7.515 1.00 90.56 595 GLN A O 1
ATOM 4656 N N . ARG A 1 596 ? -4.632 -9.655 5.390 1.00 90.56 596 ARG A N 1
ATOM 4657 C CA . ARG A 1 596 ? -4.354 -8.226 5.550 1.00 90.56 596 ARG A CA 1
ATOM 4658 C C . ARG A 1 596 ? -5.493 -7.520 6.265 1.00 90.56 596 ARG A C 1
ATOM 4660 O O . ARG A 1 596 ? -5.205 -6.699 7.129 1.00 90.56 596 ARG A O 1
ATOM 4667 N N . GLU A 1 597 ? -6.741 -7.891 5.985 1.00 91.38 597 GLU A N 1
ATOM 4668 C CA . GLU A 1 597 ? -7.894 -7.396 6.741 1.00 91.38 597 GLU A CA 1
ATOM 4669 C C . GLU A 1 597 ? -7.852 -7.849 8.206 1.00 91.38 597 GLU A C 1
ATOM 4671 O O . GLU A 1 597 ? -8.031 -7.014 9.086 1.00 91.38 597 GLU A O 1
ATOM 4676 N N . MET A 1 598 ? -7.471 -9.097 8.506 1.00 92.31 598 MET A N 1
ATOM 4677 C CA . MET A 1 598 ? -7.244 -9.545 9.893 1.00 92.31 598 MET A CA 1
ATOM 4678 C C . MET A 1 598 ? -6.139 -8.741 10.605 1.00 92.31 598 MET A C 1
ATOM 4680 O O . MET A 1 598 ? -6.284 -8.363 11.770 1.00 92.31 598 MET A O 1
ATOM 4684 N N . ALA A 1 599 ? -5.041 -8.421 9.912 1.00 91.00 599 ALA A N 1
ATOM 4685 C CA . ALA A 1 599 ? -3.990 -7.561 10.459 1.00 91.00 599 ALA A CA 1
ATOM 4686 C C . ALA A 1 599 ? -4.454 -6.101 10.651 1.00 91.00 599 ALA A C 1
ATOM 4688 O O . ALA A 1 599 ? -4.120 -5.473 11.657 1.00 91.00 599 ALA A O 1
ATOM 4689 N N . ALA A 1 600 ? -5.247 -5.563 9.721 1.00 90.00 600 ALA A N 1
ATOM 4690 C CA . ALA A 1 600 ? -5.816 -4.220 9.809 1.00 90.00 600 ALA A CA 1
ATOM 4691 C C . ALA A 1 600 ? -6.910 -4.112 10.886 1.00 90.00 600 ALA A C 1
ATOM 4693 O O . ALA A 1 600 ? -7.042 -3.061 11.511 1.00 90.00 600 ALA A O 1
ATOM 4694 N N . LEU A 1 601 ? -7.660 -5.188 11.134 1.00 92.00 601 LEU A N 1
ATOM 4695 C CA . LEU A 1 601 ? -8.618 -5.310 12.231 1.00 92.00 601 LEU A CA 1
ATOM 4696 C C . LEU A 1 601 ? -7.902 -5.279 13.588 1.00 92.00 601 LEU A C 1
ATOM 4698 O O . LEU A 1 601 ? -8.372 -4.603 14.497 1.00 92.00 601 LEU A O 1
ATOM 4702 N N . SER A 1 602 ? -6.729 -5.915 13.717 1.00 90.12 602 SER A N 1
ATOM 4703 C CA . SER A 1 602 ? -5.923 -5.843 14.946 1.00 90.12 602 SER A CA 1
ATOM 4704 C C . SER A 1 602 ? -5.436 -4.426 15.272 1.00 90.12 602 SER A C 1
ATOM 4706 O O . SER A 1 602 ? -5.457 -4.048 16.440 1.00 90.12 602 SER A O 1
ATOM 4708 N N . GLU A 1 603 ? -5.008 -3.629 14.287 1.00 89.50 603 GLU A N 1
ATOM 4709 C CA . GLU A 1 603 ? -4.609 -2.237 14.561 1.00 89.50 603 GLU A CA 1
ATOM 4710 C C . GLU A 1 603 ? -5.838 -1.349 14.828 1.00 89.50 603 GLU A C 1
ATOM 4712 O O . GLU A 1 603 ? -5.822 -0.558 15.769 1.00 89.50 603 GLU A O 1
ATOM 4717 N N . ALA A 1 604 ? -6.936 -1.544 14.085 1.00 89.31 604 ALA A N 1
ATOM 4718 C CA . ALA A 1 604 ? -8.195 -0.836 14.324 1.00 89.31 604 ALA A CA 1
ATOM 4719 C C . ALA A 1 604 ? -8.758 -1.111 15.730 1.00 89.31 604 ALA A C 1
ATOM 4721 O O . ALA A 1 604 ? -9.194 -0.186 16.406 1.00 89.31 604 ALA A O 1
ATOM 4722 N N . PHE A 1 605 ? -8.686 -2.353 16.220 1.00 94.69 605 PHE A N 1
ATOM 4723 C CA . PHE A 1 605 ? -9.127 -2.714 17.571 1.00 94.69 605 PHE A CA 1
ATOM 4724 C C . PHE A 1 605 ? -8.337 -1.977 18.665 1.00 94.69 605 PHE A C 1
ATOM 4726 O O . PHE A 1 605 ? -8.880 -1.548 19.689 1.00 94.69 605 PHE A O 1
ATOM 4733 N N . LYS A 1 606 ? -7.035 -1.781 18.448 1.00 89.62 606 LYS A N 1
ATOM 4734 C CA . LYS A 1 606 ? -6.188 -1.006 19.355 1.00 89.62 606 LYS A CA 1
ATOM 4735 C C . LYS A 1 606 ? -6.590 0.474 19.387 1.00 89.62 606 LYS A C 1
ATOM 4737 O O . LYS A 1 606 ? -6.693 1.041 20.475 1.00 89.62 606 LYS A O 1
ATOM 4742 N N . GLU A 1 607 ? -6.808 1.077 18.219 1.00 87.75 607 GLU A N 1
ATOM 4743 C CA . GLU A 1 607 ? -7.129 2.504 18.077 1.00 87.75 607 GLU A CA 1
ATOM 4744 C C . GLU A 1 607 ? -8.569 2.845 18.496 1.00 87.75 607 GLU A C 1
ATOM 4746 O O . GLU A 1 607 ? -8.771 3.861 19.156 1.00 87.75 607 GLU A O 1
ATOM 4751 N N . ALA A 1 608 ? -9.551 1.997 18.173 1.00 87.94 608 ALA A N 1
ATOM 4752 C CA . ALA A 1 608 ? -10.975 2.277 18.378 1.00 87.94 608 ALA A CA 1
ATOM 4753 C C . ALA A 1 608 ? -11.559 1.695 19.684 1.00 87.94 608 ALA A C 1
ATOM 4755 O O . ALA A 1 608 ? -12.511 2.261 20.218 1.00 87.94 608 ALA A O 1
ATOM 4756 N N . ALA A 1 609 ? -10.967 0.633 20.253 1.00 92.50 609 ALA A N 1
ATOM 4757 C CA . ALA A 1 609 ? -11.401 0.059 21.535 1.00 92.50 609 ALA A CA 1
ATOM 4758 C C . ALA A 1 609 ? -10.357 0.202 22.654 1.00 92.50 609 ALA A C 1
ATOM 4760 O O . ALA A 1 609 ? -10.650 0.751 23.715 1.00 92.50 609 ALA A O 1
ATOM 4761 N N . THR A 1 610 ? -9.121 -0.267 22.445 1.00 92.50 610 THR A N 1
ATOM 4762 C CA . THR A 1 610 ? -8.167 -0.437 23.564 1.00 92.50 610 THR A CA 1
ATOM 4763 C C . THR A 1 610 ? -7.736 0.886 24.206 1.00 92.50 610 THR A C 1
ATOM 4765 O O . THR A 1 610 ? -7.754 0.999 25.433 1.00 92.50 610 THR A O 1
ATOM 4768 N N . GLU A 1 611 ? -7.341 1.889 23.415 1.00 89.88 611 GLU A N 1
ATOM 4769 C CA . GLU A 1 611 ? -7.000 3.210 23.966 1.00 89.88 611 GLU A CA 1
ATOM 4770 C C . GLU A 1 611 ? -8.246 4.017 24.396 1.00 89.88 611 GLU A C 1
ATOM 4772 O O . GLU A 1 611 ? -8.196 4.593 25.483 1.00 89.88 611 GLU A O 1
ATOM 4777 N N . PRO A 1 612 ? -9.377 4.035 23.656 1.00 91.81 612 PRO A N 1
ATOM 4778 C CA . PRO A 1 612 ? -10.597 4.726 24.085 1.00 91.81 612 PRO A CA 1
ATOM 4779 C C . PRO A 1 612 ? -11.179 4.252 25.427 1.00 91.81 612 PRO A C 1
ATOM 4781 O O . PRO A 1 612 ? -11.364 5.093 26.305 1.00 91.81 612 PRO A O 1
ATOM 4784 N N . ILE A 1 613 ? -11.352 2.939 25.650 1.00 94.06 613 ILE A N 1
ATOM 4785 C CA . ILE A 1 613 ? -11.833 2.376 26.937 1.00 94.06 613 ILE A CA 1
ATOM 4786 C C . ILE A 1 613 ? -10.868 2.753 28.078 1.00 94.06 613 ILE A C 1
ATOM 4788 O O . ILE A 1 613 ? -11.270 3.188 29.157 1.00 94.06 613 ILE A O 1
ATOM 4792 N N . LYS A 1 614 ? -9.553 2.669 27.838 1.00 94.19 614 LYS A N 1
ATOM 4793 C CA . LYS A 1 614 ? -8.533 3.084 28.815 1.00 94.19 614 LYS A CA 1
ATOM 4794 C C . LYS A 1 614 ? -8.601 4.585 29.130 1.00 94.19 614 LYS A C 1
ATOM 4796 O O . LYS A 1 614 ? -8.469 4.971 30.292 1.00 94.19 614 LYS A O 1
ATOM 4801 N N . ASN A 1 615 ? -8.798 5.433 28.124 1.00 91.44 615 ASN A N 1
ATOM 4802 C CA . ASN A 1 615 ? -8.911 6.879 28.306 1.00 91.44 615 ASN A CA 1
ATOM 4803 C C . ASN A 1 615 ? -10.202 7.243 29.058 1.00 91.44 615 ASN A C 1
ATOM 4805 O O . ASN A 1 615 ? -10.163 8.099 29.942 1.00 91.44 615 ASN A O 1
ATOM 4809 N N . LEU A 1 616 ? -11.310 6.549 28.779 1.00 92.62 616 LEU A N 1
ATOM 4810 C CA . LEU A 1 616 ? -12.566 6.664 29.519 1.00 92.62 616 LEU A CA 1
ATOM 4811 C C . LEU A 1 616 ? -12.377 6.246 30.990 1.00 92.62 616 LEU A C 1
ATOM 4813 O O . LEU A 1 616 ? -12.699 7.023 31.890 1.00 92.62 616 LEU A O 1
ATOM 4817 N N . ALA A 1 617 ? -11.710 5.117 31.263 1.00 93.25 617 ALA A N 1
ATOM 4818 C CA . ALA A 1 617 ? -11.347 4.689 32.621 1.00 93.25 617 ALA A CA 1
ATOM 4819 C C . ALA A 1 617 ? -10.502 5.730 33.388 1.00 93.25 617 ALA A C 1
ATOM 4821 O O . ALA A 1 617 ? -10.663 5.905 34.604 1.00 93.25 617 ALA A O 1
ATOM 4822 N N . GLU A 1 618 ? -9.581 6.417 32.700 1.00 91.81 618 GLU A N 1
ATOM 4823 C CA . GLU A 1 618 ? -8.770 7.499 33.269 1.00 91.81 618 GLU A CA 1
ATOM 4824 C C . GLU A 1 618 ? -9.568 8.787 33.510 1.00 91.81 618 GLU A C 1
ATOM 4826 O O . GLU A 1 618 ? -9.276 9.510 34.465 1.00 91.81 618 GLU A O 1
ATOM 4831 N N . GLU A 1 619 ? -10.569 9.096 32.688 1.00 89.44 619 GLU A N 1
ATOM 4832 C CA . GLU A 1 619 ? -11.401 10.290 32.856 1.00 89.44 619 GLU A CA 1
ATOM 4833 C C . GLU A 1 619 ? -12.491 10.112 33.911 1.00 89.44 619 GLU A C 1
ATOM 4835 O O . GLU A 1 619 ? -12.597 10.972 34.785 1.00 89.44 619 GLU A O 1
ATOM 4840 N N . ILE A 1 620 ? -13.172 8.963 33.966 1.00 90.62 620 ILE A N 1
ATOM 4841 C CA . ILE A 1 620 ? -14.069 8.614 35.084 1.00 90.62 620 ILE A CA 1
ATOM 4842 C C . ILE A 1 620 ? -13.296 8.703 36.414 1.00 90.62 620 ILE A C 1
ATOM 4844 O O . ILE A 1 620 ? -13.793 9.247 37.402 1.00 90.62 620 ILE A O 1
ATOM 4848 N N . LYS A 1 621 ? -12.030 8.260 36.436 1.00 90.06 621 LYS A N 1
ATOM 4849 C CA . LYS A 1 621 ? -11.139 8.400 37.599 1.00 90.06 621 LYS A CA 1
ATOM 4850 C C . LYS A 1 621 ? -10.826 9.857 37.957 1.00 90.06 621 LYS A C 1
ATOM 4852 O O . LYS A 1 621 ? -10.791 10.179 39.144 1.00 90.06 621 LYS A O 1
ATOM 4857 N N . LYS A 1 622 ? -10.596 10.737 36.974 1.00 88.00 622 LYS A N 1
ATOM 4858 C CA . LYS A 1 622 ? -10.412 12.185 37.211 1.00 88.00 622 LYS A CA 1
ATOM 4859 C C . LYS A 1 622 ? -11.697 12.805 37.777 1.00 88.00 622 LYS A C 1
ATOM 4861 O O . LYS A 1 622 ? -11.619 13.584 38.725 1.00 88.00 622 LYS A O 1
ATOM 4866 N N . SER A 1 623 ? -12.865 12.419 37.271 1.00 83.62 623 SER A N 1
ATOM 4867 C CA . SER A 1 623 ? -14.168 12.910 37.743 1.00 83.62 623 SER A CA 1
ATOM 4868 C C . SER A 1 623 ? -14.549 12.393 39.137 1.00 83.62 623 SER A C 1
ATOM 4870 O O . SER A 1 623 ? -15.169 13.118 39.917 1.00 83.62 623 SER A O 1
ATOM 4872 N N . ALA A 1 624 ? -14.095 11.192 39.505 1.00 85.00 624 ALA A N 1
ATOM 4873 C CA . ALA A 1 624 ? -14.238 10.632 40.849 1.00 85.00 624 ALA A CA 1
ATOM 4874 C C . ALA A 1 624 ? -13.264 11.227 41.898 1.00 85.00 624 ALA A C 1
ATOM 4876 O O . ALA A 1 624 ? -13.471 11.020 43.097 1.00 85.00 624 ALA A O 1
ATOM 4877 N N . ASP A 1 625 ? -12.212 11.963 41.504 1.00 82.12 625 ASP A N 1
ATOM 4878 C CA . ASP A 1 625 ? -11.222 12.512 42.449 1.00 82.12 625 ASP A CA 1
ATOM 4879 C C . ASP A 1 625 ? -11.864 13.518 43.422 1.00 82.12 625 ASP A C 1
ATOM 4881 O O . ASP A 1 625 ? -12.665 14.380 43.049 1.00 82.12 625 ASP A O 1
ATOM 4885 N N . ALA A 1 626 ? -11.482 13.449 44.700 1.00 66.62 626 ALA A N 1
ATOM 4886 C CA . ALA A 1 626 ? -11.975 14.334 45.751 1.00 66.62 626 ALA A CA 1
ATOM 4887 C C . ALA A 1 626 ? -11.804 15.834 45.427 1.00 66.62 626 ALA A C 1
ATOM 4889 O O . ALA A 1 626 ? -12.648 16.630 45.837 1.00 66.62 626 ALA A O 1
ATOM 4890 N N . LYS A 1 627 ? -10.767 16.214 44.668 1.00 68.94 627 LYS A N 1
ATOM 4891 C CA . LYS A 1 627 ? -10.451 17.603 44.289 1.00 68.94 627 LYS A CA 1
ATOM 4892 C C . LYS A 1 627 ? -11.258 18.139 43.107 1.00 68.94 627 LYS A C 1
ATOM 4894 O O . LYS A 1 627 ? -11.279 19.350 42.909 1.00 68.94 627 LYS A O 1
ATOM 4899 N N . THR A 1 628 ? -11.897 17.275 42.323 1.00 69.31 628 THR A N 1
ATOM 4900 C CA . THR A 1 628 ? -12.646 17.686 41.129 1.00 69.31 628 THR A CA 1
ATOM 4901 C C . THR A 1 628 ? -13.961 18.359 41.526 1.00 69.31 628 THR A C 1
ATOM 4903 O O . THR A 1 628 ? -14.759 17.776 42.260 1.00 69.31 628 THR A O 1
ATOM 4906 N N . THR A 1 629 ? -14.175 19.599 41.087 1.00 63.28 629 THR A N 1
ATOM 4907 C CA . THR A 1 629 ? -15.367 20.407 41.416 1.00 63.28 629 THR A CA 1
ATOM 4908 C C . THR A 1 629 ? -16.506 20.250 40.413 1.00 63.28 629 THR A C 1
ATOM 4910 O O . THR A 1 629 ? -17.658 20.397 40.799 1.00 63.28 629 THR A O 1
ATOM 4913 N N . ASP A 1 630 ? -16.180 19.929 39.162 1.00 69.25 630 ASP A N 1
ATOM 4914 C CA . ASP A 1 630 ? -17.108 19.622 38.070 1.00 69.25 630 ASP A CA 1
ATOM 4915 C C . ASP A 1 630 ? -16.673 18.283 37.430 1.00 69.25 630 ASP A C 1
ATOM 4917 O O . ASP A 1 630 ? -15.544 18.202 36.930 1.00 69.25 630 ASP A O 1
ATOM 4921 N N . PRO A 1 631 ? -17.507 17.225 37.486 1.00 69.00 631 PRO A N 1
ATOM 4922 C CA . PRO A 1 631 ? -17.189 15.906 36.944 1.00 69.00 631 PRO A CA 1
ATOM 4923 C C . PRO A 1 631 ? -17.393 15.765 35.421 1.00 69.00 631 PRO A C 1
ATOM 4925 O O . PRO A 1 631 ? -17.034 14.712 34.896 1.00 69.00 631 PRO A O 1
ATOM 4928 N N . LYS A 1 632 ? -17.932 16.771 34.709 1.00 78.31 632 LYS A N 1
ATOM 4929 C CA . LYS A 1 632 ? -18.105 16.787 33.236 1.00 78.31 632 LYS A CA 1
ATOM 4930 C C . LYS A 1 632 ? -18.804 15.550 32.664 1.00 78.31 632 LYS A C 1
ATOM 4932 O O . LYS A 1 632 ? -18.306 14.925 31.730 1.00 78.31 632 LYS A O 1
ATOM 4937 N N . LEU A 1 633 ? -19.947 15.193 33.242 1.00 80.31 633 LEU A N 1
ATOM 4938 C CA . LEU A 1 633 ? -20.620 13.916 32.980 1.00 80.31 633 LEU A CA 1
ATOM 4939 C C . LEU A 1 633 ? -21.079 13.749 31.525 1.00 80.31 633 LEU A C 1
ATOM 4941 O O . LEU A 1 633 ? -20.786 12.707 30.951 1.00 80.31 633 LEU A O 1
ATOM 4945 N N . GLU A 1 634 ? -21.612 14.799 30.892 1.00 80.12 634 GLU A N 1
ATOM 4946 C CA . GLU A 1 634 ? -21.959 14.814 29.454 1.00 80.12 634 GLU A CA 1
ATOM 4947 C C . GLU A 1 634 ? -20.792 14.367 28.549 1.00 80.12 634 GLU A C 1
ATOM 4949 O O . GLU A 1 634 ? -20.983 13.721 27.523 1.00 80.12 634 GLU A O 1
ATOM 4954 N N . LYS A 1 635 ? -19.545 14.691 28.931 1.00 81.06 635 LYS A N 1
ATOM 4955 C CA . LYS A 1 635 ? -18.346 14.298 28.171 1.00 81.06 635 LYS A CA 1
ATOM 4956 C C . LYS A 1 635 ? -17.915 12.855 28.413 1.00 81.06 635 LYS A C 1
ATOM 4958 O O . LYS A 1 635 ? -17.182 12.314 27.591 1.00 81.06 635 LYS A O 1
ATOM 4963 N N . LEU A 1 636 ? -18.286 12.272 29.552 1.00 85.81 636 LEU A N 1
ATOM 4964 C CA . LEU A 1 636 ? -18.034 10.862 29.849 1.00 85.81 636 LEU A CA 1
ATOM 4965 C C . LEU A 1 636 ? -19.069 9.979 29.151 1.00 85.81 636 LEU A C 1
ATOM 4967 O O . LEU A 1 636 ? -18.699 8.945 28.612 1.00 85.81 636 LEU A O 1
ATOM 4971 N N . GLU A 1 637 ? -20.323 10.426 29.124 1.00 87.38 637 GLU A N 1
ATOM 4972 C CA . GLU A 1 637 ? -21.444 9.807 28.413 1.00 87.38 637 GLU A CA 1
ATOM 4973 C C . GLU A 1 637 ? -21.183 9.756 26.903 1.00 87.38 637 GLU A C 1
ATOM 4975 O O . GLU A 1 637 ? -20.954 8.671 26.381 1.00 87.38 637 GLU A O 1
ATOM 4980 N N . ALA A 1 638 ? -20.980 10.906 26.246 1.00 84.31 638 ALA A N 1
ATOM 4981 C CA . ALA A 1 638 ? -20.669 10.961 24.811 1.00 84.31 638 ALA A CA 1
ATOM 4982 C C . ALA A 1 638 ? -19.410 10.158 24.409 1.00 84.31 638 ALA A C 1
ATOM 4984 O O . ALA A 1 638 ? -19.261 9.732 23.265 1.00 84.31 638 ALA A O 1
ATOM 4985 N N . ARG A 1 639 ? -18.473 9.936 25.343 1.00 86.38 639 ARG A N 1
ATOM 4986 C CA . ARG A 1 639 ? -17.319 9.051 25.119 1.00 86.38 639 ARG A CA 1
ATOM 4987 C C . ARG A 1 639 ? -17.638 7.577 25.332 1.00 86.38 639 ARG A C 1
ATOM 4989 O O . ARG A 1 639 ? -17.034 6.758 24.650 1.00 86.38 639 ARG A O 1
ATOM 4996 N N . ALA A 1 640 ? -18.529 7.233 26.257 1.00 90.75 640 ALA A N 1
ATOM 4997 C CA . ALA A 1 640 ? -19.024 5.871 26.411 1.00 90.75 640 ALA A CA 1
ATOM 4998 C C . ALA A 1 640 ? -19.823 5.447 25.173 1.00 90.75 640 ALA A C 1
ATOM 5000 O O . ALA A 1 640 ? -19.578 4.359 24.659 1.00 90.75 640 ALA A O 1
ATOM 5001 N N . ASP A 1 641 ? -20.662 6.343 24.645 1.00 88.81 641 ASP A N 1
ATOM 5002 C CA . ASP A 1 641 ? -21.397 6.159 23.390 1.00 88.81 641 ASP A CA 1
ATOM 5003 C C . ASP A 1 641 ? -20.430 5.905 22.224 1.00 88.81 641 ASP A C 1
ATOM 5005 O O . ASP A 1 641 ? -20.490 4.862 21.576 1.00 88.81 641 ASP A O 1
ATOM 5009 N N . GLN A 1 642 ? -19.439 6.785 22.033 1.00 85.75 642 GLN A N 1
ATOM 5010 C CA . GLN A 1 642 ? -18.442 6.623 20.971 1.00 85.75 642 GLN A CA 1
ATOM 5011 C C . GLN A 1 642 ? -17.638 5.317 21.095 1.00 85.75 642 GLN A C 1
ATOM 5013 O O . GLN A 1 642 ? -17.268 4.713 20.087 1.00 85.75 642 GLN A O 1
ATOM 5018 N N . VAL A 1 643 ? -17.329 4.880 22.321 1.00 91.62 643 VAL A N 1
ATOM 5019 C CA . VAL A 1 643 ? -16.646 3.603 22.580 1.00 91.62 643 VAL A CA 1
ATOM 5020 C C . VAL A 1 643 ? -17.546 2.413 22.235 1.00 91.62 643 VAL A C 1
ATOM 5022 O O . VAL A 1 643 ? -17.050 1.432 21.678 1.00 91.62 643 VAL A O 1
ATOM 5025 N N . GLN A 1 644 ? -18.843 2.497 22.533 1.00 93.12 644 GLN A N 1
ATOM 5026 C CA . GLN A 1 644 ? -19.831 1.476 22.194 1.00 93.12 644 GLN A CA 1
ATOM 5027 C C . GLN A 1 644 ? -19.969 1.330 20.669 1.00 93.12 644 GLN A C 1
ATOM 5029 O O . GLN A 1 644 ? -19.759 0.236 20.144 1.00 93.12 644 GLN A O 1
ATOM 5034 N N . GLU A 1 645 ? -20.194 2.436 19.950 1.00 88.38 645 GLU A N 1
ATOM 5035 C CA . GLU A 1 645 ? -20.253 2.478 18.478 1.00 88.38 645 GLU A CA 1
ATOM 5036 C C . GLU A 1 645 ? -18.984 1.894 17.836 1.00 88.38 645 GLU A C 1
ATOM 5038 O O . GLU A 1 645 ? -19.049 1.063 16.928 1.00 88.38 645 GLU A O 1
ATOM 5043 N N . ASN A 1 646 ? -17.807 2.271 18.349 1.00 89.81 646 ASN A N 1
ATOM 5044 C CA . ASN A 1 646 ? -16.526 1.753 17.873 1.00 89.81 646 ASN A CA 1
ATOM 5045 C C . ASN A 1 646 ? -16.411 0.228 18.026 1.00 89.81 646 ASN A C 1
ATOM 5047 O O . ASN A 1 646 ? -15.870 -0.443 17.143 1.00 89.81 646 ASN A O 1
ATOM 5051 N N . LEU A 1 647 ? -16.877 -0.334 19.147 1.00 93.38 647 LEU A N 1
ATOM 5052 C CA . LEU A 1 647 ? -16.859 -1.780 19.379 1.00 93.38 647 LEU A CA 1
ATOM 5053 C C . LEU A 1 647 ? -17.844 -2.519 18.461 1.00 93.38 647 LEU A C 1
ATOM 5055 O O . LEU A 1 647 ? -17.515 -3.599 17.967 1.00 93.38 647 LEU A O 1
ATOM 5059 N N . GLU A 1 648 ? -19.014 -1.938 18.197 1.00 92.12 648 GLU A N 1
ATOM 5060 C CA . GLU A 1 648 ? -20.011 -2.491 17.275 1.00 92.12 648 GLU A CA 1
ATOM 5061 C C . GLU A 1 648 ? -19.508 -2.465 15.822 1.00 92.12 648 GLU A C 1
ATOM 5063 O O . GLU A 1 648 ? -19.552 -3.490 15.140 1.00 92.12 648 GLU A O 1
ATOM 5068 N N . ALA A 1 649 ? -18.881 -1.371 15.378 1.00 88.94 649 ALA A N 1
ATOM 5069 C CA . ALA A 1 649 ? -18.215 -1.302 14.076 1.00 88.94 649 ALA A CA 1
ATOM 5070 C C . ALA A 1 649 ? -17.077 -2.338 13.938 1.00 88.94 649 ALA A C 1
ATOM 5072 O O . ALA A 1 649 ? -16.935 -2.992 12.901 1.00 88.94 649 ALA A O 1
ATOM 5073 N N . LEU A 1 650 ? -16.279 -2.549 14.996 1.00 91.94 650 LEU A N 1
ATOM 5074 C CA . LEU A 1 650 ? -15.243 -3.591 15.030 1.00 91.94 650 LEU A CA 1
ATOM 5075 C C . LEU A 1 650 ? -15.827 -5.010 14.962 1.00 91.94 650 LEU A C 1
ATOM 5077 O O . LEU A 1 650 ? -15.223 -5.881 14.330 1.00 91.94 650 LEU A O 1
ATOM 5081 N N . LYS A 1 651 ? -16.983 -5.249 15.592 1.00 94.88 651 LYS A N 1
ATOM 5082 C CA . LYS A 1 651 ? -17.714 -6.518 15.506 1.00 94.88 651 LYS A CA 1
ATOM 5083 C C . LYS A 1 651 ? -18.236 -6.762 14.092 1.00 94.88 651 LYS A C 1
ATOM 5085 O O . LYS A 1 651 ? -17.950 -7.822 13.542 1.00 94.88 651 LYS A O 1
ATOM 5090 N N . ASN A 1 652 ? -18.923 -5.790 13.494 1.00 90.81 652 ASN A N 1
ATOM 5091 C CA . ASN A 1 652 ? -19.474 -5.914 12.142 1.00 90.81 652 ASN A CA 1
ATOM 5092 C C . ASN A 1 652 ? -18.354 -6.198 11.130 1.00 90.81 652 ASN A C 1
ATOM 5094 O O . ASN A 1 652 ? -18.456 -7.113 10.318 1.00 90.81 652 ASN A O 1
ATOM 5098 N N . ARG A 1 653 ? -17.211 -5.513 11.260 1.00 92.38 653 ARG A N 1
ATOM 5099 C CA . ARG A 1 653 ? -16.017 -5.793 10.454 1.00 92.38 653 ARG A CA 1
ATOM 5100 C C . ARG A 1 653 ? -15.438 -7.196 10.673 1.00 92.38 653 ARG A C 1
ATOM 5102 O O . ARG A 1 653 ? -14.986 -7.827 9.718 1.00 92.38 653 ARG A O 1
ATOM 5109 N N . LEU A 1 654 ? -15.400 -7.690 11.912 1.00 94.31 654 LEU A N 1
ATOM 5110 C CA . LEU A 1 654 ? -14.965 -9.062 12.201 1.00 94.31 654 LEU A CA 1
ATOM 5111 C C . LEU A 1 654 ? -15.905 -10.087 11.549 1.00 94.31 654 LEU A C 1
ATOM 5113 O O . LEU A 1 654 ? -15.433 -11.092 11.023 1.00 94.31 654 LEU A O 1
ATOM 5117 N N . GLU A 1 655 ? -17.214 -9.846 11.597 1.00 94.38 655 GLU A N 1
ATOM 5118 C CA . GLU A 1 655 ? -18.234 -10.723 11.021 1.00 94.38 655 GLU A CA 1
ATOM 5119 C C . GLU A 1 655 ? -18.141 -10.757 9.488 1.00 94.38 655 GLU A C 1
ATOM 5121 O O . GLU A 1 655 ? -17.989 -11.846 8.931 1.00 94.38 655 GLU A O 1
ATOM 5126 N N . ALA A 1 656 ? -18.044 -9.589 8.841 1.00 92.75 656 ALA A N 1
ATOM 5127 C CA . ALA A 1 656 ? -17.755 -9.425 7.413 1.00 92.75 656 ALA A CA 1
ATOM 5128 C C . ALA A 1 656 ? -16.522 -10.231 6.967 1.00 92.75 656 ALA A C 1
ATOM 5130 O O . ALA A 1 656 ? -16.576 -11.054 6.050 1.00 92.75 656 ALA A O 1
ATOM 5131 N N . VAL A 1 657 ? -15.391 -10.052 7.667 1.00 93.62 657 VAL A N 1
ATOM 5132 C CA . VAL A 1 657 ? -14.153 -10.785 7.366 1.00 93.62 657 VAL A CA 1
ATOM 5133 C C . VAL A 1 657 ? -14.362 -12.290 7.523 1.00 93.62 657 VAL A C 1
ATOM 5135 O O . VAL A 1 657 ? -13.935 -13.040 6.649 1.00 93.62 657 VAL A O 1
ATOM 5138 N N . ARG A 1 658 ? -15.020 -12.755 8.593 1.00 94.12 658 ARG A N 1
ATOM 5139 C CA . ARG A 1 658 ? -15.250 -14.189 8.852 1.00 94.12 658 ARG A CA 1
ATOM 5140 C C . ARG A 1 658 ? -16.182 -14.838 7.829 1.00 94.12 658 ARG A C 1
ATOM 5142 O O . ARG A 1 658 ? -15.915 -15.970 7.421 1.00 94.12 658 ARG A O 1
ATOM 5149 N N . GLU A 1 659 ? -17.224 -14.144 7.381 1.00 92.94 659 GLU A N 1
ATOM 5150 C CA . GLU A 1 659 ? -18.110 -14.655 6.333 1.00 92.94 659 GLU A CA 1
ATOM 5151 C C . GLU A 1 659 ? -17.381 -14.704 4.983 1.00 92.94 659 GLU A C 1
ATOM 5153 O O . GLU A 1 659 ? -17.374 -15.742 4.318 1.00 92.94 659 GLU A O 1
ATOM 5158 N N . ALA A 1 660 ? -16.599 -13.673 4.658 1.00 93.56 660 ALA A N 1
ATOM 5159 C CA . ALA A 1 660 ? -15.718 -13.690 3.496 1.00 93.56 660 ALA A CA 1
ATOM 5160 C C . ALA A 1 660 ? -14.635 -14.790 3.570 1.00 93.56 660 ALA A C 1
ATOM 5162 O O . ALA A 1 660 ? -14.320 -15.397 2.546 1.00 93.56 660 ALA A O 1
ATOM 5163 N N . GLN A 1 661 ? -14.096 -15.136 4.754 1.00 91.81 661 GLN A N 1
ATOM 5164 C CA . GLN A 1 661 ? -13.227 -16.318 4.914 1.00 91.81 661 GLN A CA 1
ATOM 5165 C C . GLN A 1 661 ? -13.972 -17.622 4.591 1.00 91.81 661 GLN A C 1
ATOM 5167 O O . GLN A 1 661 ? -13.417 -18.515 3.940 1.00 91.81 661 GLN A O 1
ATOM 5172 N N . LYS A 1 662 ? -15.222 -17.752 5.052 1.00 91.44 662 LYS A N 1
ATOM 5173 C CA . LYS A 1 662 ? -16.066 -18.932 4.829 1.00 91.44 662 LYS A CA 1
ATOM 5174 C C . LYS A 1 662 ? -16.393 -19.105 3.347 1.00 91.44 662 LYS A C 1
ATOM 5176 O O . LYS A 1 662 ? -16.235 -20.210 2.820 1.00 91.44 662 LYS A O 1
ATOM 5181 N N . ASP A 1 663 ? -16.764 -18.027 2.672 1.00 90.75 663 ASP A N 1
ATOM 5182 C CA . ASP A 1 663 ? -17.201 -18.057 1.278 1.00 90.75 663 ASP A CA 1
ATOM 5183 C C . ASP A 1 663 ? -16.025 -18.077 0.293 1.00 90.75 663 ASP A C 1
ATOM 5185 O O . ASP A 1 663 ? -16.116 -18.711 -0.763 1.00 90.75 663 ASP A O 1
ATOM 5189 N N . ALA A 1 664 ? -14.852 -17.564 0.687 1.00 89.19 664 ALA A N 1
ATOM 5190 C CA . ALA A 1 664 ? -13.617 -17.715 -0.082 1.00 89.19 664 ALA A CA 1
ATOM 5191 C C . ALA A 1 664 ? -13.182 -19.179 -0.275 1.00 89.19 664 ALA A C 1
ATOM 5193 O O . ALA A 1 664 ? -12.450 -19.486 -1.218 1.00 89.19 664 ALA A O 1
ATOM 5194 N N . LYS A 1 665 ? -13.673 -20.118 0.548 1.00 87.44 665 LYS A N 1
ATOM 5195 C CA . LYS A 1 665 ? -13.508 -21.566 0.314 1.00 87.44 665 LYS A CA 1
ATOM 5196 C C . LYS A 1 665 ? -14.230 -22.044 -0.947 1.00 87.44 665 LYS A C 1
ATOM 5198 O O . LYS A 1 665 ? -13.864 -23.084 -1.493 1.00 87.44 665 LYS A O 1
ATOM 5203 N N . GLN A 1 666 ? -15.266 -21.329 -1.387 1.00 88.00 666 GLN A N 1
ATOM 5204 C CA . GLN A 1 666 ? -16.04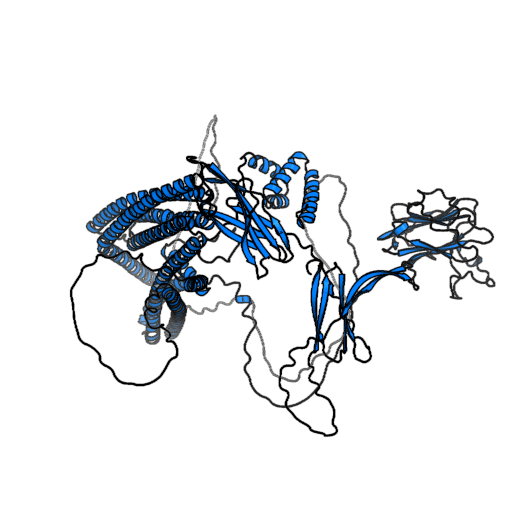2 -21.631 -2.587 1.00 88.00 666 GLN A CA 1
ATOM 5205 C C . GLN A 1 666 ? -15.645 -20.753 -3.768 1.00 88.00 666 GLN A C 1
ATOM 5207 O O . GLN A 1 666 ? -15.341 -21.305 -4.830 1.00 88.00 666 GLN A O 1
ATOM 5212 N N . ASP A 1 667 ? -15.623 -19.437 -3.574 1.00 87.75 667 ASP A N 1
ATOM 5213 C CA . ASP A 1 667 ? -15.197 -18.453 -4.566 1.00 87.75 667 ASP A CA 1
ATOM 5214 C C . ASP A 1 667 ? -14.503 -17.272 -3.872 1.00 87.75 667 ASP A C 1
ATOM 5216 O O . ASP A 1 667 ? -15.133 -16.329 -3.394 1.00 87.75 667 ASP A O 1
ATOM 5220 N N . ALA A 1 668 ? -13.172 -17.333 -3.808 1.00 87.88 668 ALA A N 1
ATOM 5221 C CA . ALA A 1 668 ? -12.367 -16.275 -3.212 1.00 87.88 668 ALA A CA 1
ATOM 5222 C C . ALA A 1 668 ? -12.397 -14.959 -3.999 1.00 87.88 668 ALA A C 1
ATOM 5224 O O . ALA A 1 668 ? -12.102 -13.926 -3.413 1.00 87.88 668 ALA A O 1
ATOM 5225 N N . ALA A 1 669 ? -12.729 -14.957 -5.294 1.00 84.75 669 ALA A N 1
ATOM 5226 C CA . ALA A 1 669 ? -12.813 -13.707 -6.045 1.00 84.75 669 ALA A CA 1
ATOM 5227 C C . ALA A 1 669 ? -14.101 -12.955 -5.688 1.00 84.75 669 ALA A C 1
ATOM 5229 O O . ALA A 1 669 ? -14.048 -11.764 -5.394 1.00 84.75 669 ALA A O 1
ATOM 5230 N N . MET A 1 670 ? -15.232 -13.668 -5.646 1.00 87.69 670 MET A N 1
ATOM 5231 C CA . MET A 1 670 ? -16.526 -13.099 -5.264 1.00 87.69 670 MET A CA 1
ATOM 5232 C C . MET A 1 670 ? -16.538 -12.645 -3.797 1.00 87.69 670 MET A C 1
ATOM 5234 O O . MET A 1 670 ? -16.897 -11.504 -3.524 1.00 87.69 670 MET A O 1
ATOM 5238 N N . ALA A 1 671 ? -16.065 -13.487 -2.871 1.00 91.25 671 ALA A N 1
ATOM 5239 C CA . ALA A 1 671 ? -16.048 -13.167 -1.441 1.00 91.25 671 ALA A CA 1
ATOM 5240 C C . ALA A 1 671 ? -15.147 -11.964 -1.094 1.00 91.25 671 ALA A C 1
ATOM 5242 O O . ALA A 1 671 ? -15.461 -11.193 -0.192 1.00 91.25 671 ALA A O 1
ATOM 5243 N N . LEU A 1 672 ? -14.031 -11.773 -1.812 1.00 89.56 672 LEU A N 1
ATOM 5244 C CA . LEU A 1 672 ? -13.158 -10.607 -1.622 1.00 89.56 672 LEU A CA 1
ATOM 5245 C C . LEU A 1 672 ? -13.750 -9.313 -2.194 1.00 89.56 672 LEU A C 1
ATOM 5247 O O . LEU A 1 672 ? -13.517 -8.245 -1.630 1.00 89.56 672 LEU A O 1
ATOM 5251 N N . ASP A 1 673 ? -14.487 -9.394 -3.302 1.00 87.12 673 ASP A N 1
ATOM 5252 C CA . ASP A 1 673 ? -15.200 -8.250 -3.878 1.00 87.12 673 ASP A CA 1
ATOM 5253 C C . ASP A 1 673 ? -16.375 -7.817 -2.987 1.00 87.12 673 ASP A C 1
ATOM 5255 O O . ASP A 1 673 ? -16.537 -6.632 -2.707 1.00 87.12 673 ASP A O 1
ATOM 5259 N N . GLU A 1 674 ? -17.144 -8.778 -2.475 1.00 89.38 674 GLU A N 1
ATOM 5260 C CA . GLU A 1 674 ? -18.232 -8.541 -1.525 1.00 89.38 674 GLU A CA 1
ATOM 5261 C C . GLU A 1 674 ? -17.722 -7.927 -0.217 1.00 89.38 674 GLU A C 1
ATOM 5263 O O . GLU A 1 674 ? -18.193 -6.856 0.166 1.00 89.38 674 GLU A O 1
ATOM 5268 N N . LEU A 1 675 ? -16.660 -8.495 0.373 1.00 91.44 675 LEU A N 1
ATOM 5269 C CA . LEU A 1 675 ? -15.978 -7.900 1.523 1.00 91.44 675 LEU A CA 1
ATOM 5270 C C . LEU A 1 675 ? -15.514 -6.469 1.233 1.00 91.44 675 LEU A C 1
ATOM 5272 O O . LEU A 1 675 ? -15.699 -5.589 2.064 1.00 91.44 675 LEU A O 1
ATOM 5276 N N . HIS A 1 676 ? -14.919 -6.197 0.067 1.00 89.00 676 HIS A N 1
ATOM 5277 C CA . HIS A 1 676 ? -14.482 -4.838 -0.270 1.00 89.00 676 HIS A CA 1
ATOM 5278 C C . HIS A 1 676 ? -15.658 -3.853 -0.315 1.00 89.00 676 HIS A C 1
ATOM 5280 O O . HIS A 1 676 ? -15.518 -2.716 0.136 1.00 89.00 676 HIS A O 1
ATOM 5286 N N . ARG A 1 677 ? -16.810 -4.277 -0.849 1.00 88.19 677 ARG A N 1
ATOM 5287 C CA . ARG A 1 677 ? -18.018 -3.446 -0.940 1.00 88.19 677 ARG A CA 1
ATOM 5288 C C . ARG A 1 677 ? -18.634 -3.193 0.436 1.00 88.19 677 ARG A C 1
ATOM 5290 O O . ARG A 1 677 ? -18.946 -2.043 0.730 1.00 88.19 677 ARG A O 1
ATOM 5297 N N . GLU A 1 678 ? -18.702 -4.205 1.297 1.00 88.31 678 GLU A N 1
ATOM 5298 C CA . GLU A 1 678 ? -19.150 -4.061 2.689 1.00 88.31 678 GLU A CA 1
ATOM 5299 C C . GLU A 1 678 ? -18.204 -3.161 3.506 1.00 88.31 678 GLU A C 1
ATOM 5301 O O . GLU A 1 678 ? -18.641 -2.212 4.156 1.00 88.31 678 GLU A O 1
ATOM 5306 N N . MET A 1 679 ? -16.889 -3.373 3.391 1.00 88.06 679 MET A N 1
ATOM 5307 C CA . MET A 1 679 ? -15.876 -2.530 4.035 1.00 88.06 679 MET A CA 1
ATOM 5308 C C . MET A 1 679 ? -15.964 -1.060 3.608 1.00 88.06 679 MET A C 1
ATOM 5310 O O . MET A 1 679 ? -15.695 -0.157 4.404 1.00 88.06 679 MET A O 1
ATOM 5314 N N . LEU A 1 680 ? -16.309 -0.809 2.343 1.00 87.12 680 LEU A N 1
ATOM 5315 C CA . LEU A 1 680 ? -16.486 0.537 1.814 1.00 87.12 680 LEU A CA 1
ATOM 5316 C C . LEU A 1 680 ? -17.805 1.168 2.280 1.00 87.12 680 LEU A C 1
ATOM 5318 O O . LEU A 1 680 ? -17.822 2.361 2.577 1.00 87.12 680 LEU A O 1
ATOM 5322 N N . GLN A 1 681 ? -18.879 0.382 2.367 1.00 86.62 681 GLN A N 1
ATOM 5323 C CA . GLN A 1 681 ? -20.160 0.813 2.920 1.00 86.62 681 GLN A CA 1
ATOM 5324 C C . GLN A 1 681 ? -19.997 1.260 4.381 1.00 86.62 681 GLN A C 1
ATOM 5326 O O . GLN A 1 681 ? -20.277 2.418 4.682 1.00 86.62 681 GLN A O 1
ATOM 5331 N N . GLN A 1 682 ? -19.407 0.415 5.235 1.00 85.25 682 GLN A N 1
ATOM 5332 C CA . GLN A 1 682 ? -19.102 0.741 6.638 1.00 85.25 682 GLN A CA 1
ATOM 5333 C C . GLN A 1 682 ? -18.226 2.005 6.764 1.00 85.25 682 GLN A C 1
ATOM 5335 O O . GLN A 1 682 ? -18.443 2.847 7.634 1.00 85.25 682 GLN A O 1
ATOM 5340 N N . ALA A 1 683 ? -17.239 2.180 5.875 1.00 85.00 683 ALA A N 1
ATOM 5341 C CA . ALA A 1 683 ? -16.416 3.391 5.844 1.00 85.00 683 ALA A CA 1
ATOM 5342 C C . ALA A 1 683 ? -17.196 4.640 5.388 1.00 85.00 683 ALA A C 1
ATOM 5344 O O . ALA A 1 683 ? -16.882 5.748 5.827 1.00 85.00 683 ALA A O 1
ATOM 5345 N N . GLY A 1 684 ? -18.191 4.478 4.512 1.00 85.69 684 GLY A N 1
ATOM 5346 C CA . GLY A 1 684 ? -19.101 5.534 4.075 1.00 85.69 684 GLY A CA 1
ATOM 5347 C C . GLY A 1 684 ? -20.052 5.982 5.182 1.00 85.69 684 GLY A C 1
ATOM 5348 O O . GLY A 1 684 ? -20.176 7.183 5.404 1.00 85.69 684 GLY A O 1
ATOM 5349 N N . GLU A 1 685 ? -20.650 5.030 5.899 1.00 85.44 685 GLU A N 1
ATOM 5350 C CA . GLU A 1 685 ? -21.526 5.253 7.060 1.00 85.44 685 GLU A CA 1
ATOM 5351 C C . GLU A 1 685 ? -20.774 6.006 8.169 1.00 85.44 685 GLU A C 1
ATOM 5353 O O . GLU A 1 685 ? -21.113 7.150 8.464 1.00 85.44 685 GLU A O 1
ATOM 5358 N N . LEU A 1 686 ? -19.640 5.468 8.639 1.00 81.50 686 LEU A N 1
ATOM 5359 C CA . LEU A 1 686 ? -18.789 6.124 9.643 1.00 81.50 686 LEU A CA 1
ATOM 5360 C C . LEU A 1 686 ? -18.327 7.529 9.211 1.00 81.50 686 LEU A C 1
ATOM 5362 O O . LEU A 1 686 ? -18.178 8.434 10.035 1.00 81.50 686 LEU A O 1
ATOM 5366 N N . THR A 1 687 ? -18.081 7.729 7.911 1.00 85.19 687 THR A N 1
ATOM 5367 C CA . THR A 1 687 ? -17.763 9.059 7.377 1.00 85.19 687 THR A CA 1
ATOM 5368 C C . THR A 1 687 ? -18.977 9.984 7.456 1.00 85.19 687 THR A C 1
ATOM 5370 O O . THR A 1 687 ? -18.817 11.138 7.840 1.00 85.19 687 THR A O 1
ATOM 5373 N N . ALA A 1 688 ? -20.182 9.519 7.116 1.00 87.25 688 ALA A N 1
ATOM 5374 C CA . ALA A 1 688 ? -21.397 10.323 7.218 1.00 87.25 688 ALA A CA 1
ATOM 5375 C C . ALA A 1 688 ? -21.642 10.792 8.663 1.00 87.25 688 ALA A C 1
ATOM 5377 O O . ALA A 1 688 ? -21.850 11.987 8.874 1.00 87.25 688 ALA A O 1
ATOM 5378 N N . ASP A 1 689 ? -21.498 9.908 9.651 1.00 84.38 689 ASP A N 1
ATOM 5379 C CA . ASP A 1 689 ? -21.726 10.232 11.065 1.00 84.38 689 ASP A CA 1
ATOM 5380 C C . ASP A 1 689 ? -20.748 11.305 11.582 1.00 84.38 689 ASP A C 1
ATOM 5382 O O . ASP A 1 689 ? -21.161 12.340 12.118 1.00 84.38 689 ASP A O 1
ATOM 5386 N N . GLN A 1 690 ? -19.444 11.137 11.322 1.00 84.19 690 GLN A N 1
ATOM 5387 C CA . GLN A 1 690 ? -18.415 12.128 11.685 1.00 84.19 690 GLN A CA 1
ATOM 5388 C C . GLN A 1 690 ? -18.624 13.482 10.988 1.00 84.19 690 GLN A C 1
ATOM 5390 O O . GLN A 1 690 ? -18.332 14.549 11.543 1.00 84.19 690 GLN A O 1
ATOM 5395 N N . LEU A 1 691 ? -19.129 13.461 9.753 1.00 90.06 691 LEU A N 1
ATOM 5396 C CA . LEU A 1 691 ? -19.455 14.669 9.005 1.00 90.06 691 LEU A CA 1
ATOM 5397 C C . LEU A 1 691 ? -20.744 15.338 9.510 1.00 90.06 691 LEU A C 1
ATOM 5399 O O . LEU A 1 691 ? -20.829 16.569 9.471 1.00 90.06 691 LEU A O 1
ATOM 5403 N N . GLU A 1 692 ? -21.712 14.589 10.043 1.00 89.19 692 GLU A N 1
ATOM 5404 C CA . GLU A 1 692 ? -22.897 15.156 10.692 1.00 89.19 692 GLU A CA 1
ATOM 5405 C C . GLU A 1 692 ? -22.562 15.774 12.064 1.00 89.19 692 GLU A C 1
ATOM 5407 O O . GLU A 1 692 ? -23.062 16.858 12.386 1.00 89.19 692 GLU A O 1
ATOM 5412 N N . GLU A 1 693 ? -21.656 15.172 12.845 1.00 86.94 693 GLU A N 1
ATOM 5413 C CA . GLU A 1 693 ? -21.124 15.785 14.075 1.00 86.94 693 GLU A CA 1
ATOM 5414 C C . GLU A 1 693 ? -20.455 17.138 13.765 1.00 86.94 693 GLU A C 1
ATOM 5416 O O . GLU A 1 693 ? -20.782 18.173 14.361 1.00 86.94 693 GLU A O 1
ATOM 5421 N N . LEU A 1 694 ? -19.589 17.169 12.741 1.00 91.38 694 LEU A N 1
ATOM 5422 C CA . LEU A 1 694 ? -18.958 18.398 12.258 1.00 91.38 694 LEU A CA 1
ATOM 5423 C C . LEU A 1 694 ? -19.992 19.442 11.810 1.00 91.38 694 LEU A C 1
ATOM 5425 O O . LEU A 1 694 ? -19.826 20.633 12.090 1.00 91.38 694 LEU A O 1
ATOM 5429 N N . ARG A 1 695 ? -21.063 19.014 11.135 1.00 94.44 695 ARG A N 1
ATOM 5430 C CA . ARG A 1 695 ? -22.152 19.881 10.671 1.00 94.44 695 ARG A CA 1
ATOM 5431 C C . ARG A 1 695 ? -22.845 20.565 11.848 1.00 94.44 695 ARG A C 1
ATOM 5433 O O . ARG A 1 695 ? -22.957 21.792 11.846 1.00 94.44 695 ARG A O 1
ATOM 5440 N N . LYS A 1 696 ? -23.232 19.796 12.871 1.00 91.81 696 LYS A N 1
ATOM 5441 C CA . LYS A 1 696 ? -23.848 20.295 14.116 1.00 91.81 696 LYS A CA 1
ATOM 5442 C C . LYS A 1 696 ? -22.922 21.278 14.846 1.00 91.81 696 LYS A C 1
ATOM 5444 O O . LYS A 1 696 ? -23.362 22.342 15.283 1.00 91.81 696 LYS A O 1
ATOM 5449 N N . ALA A 1 697 ? -21.623 20.985 14.916 1.00 89.44 697 ALA A N 1
ATOM 5450 C CA . ALA A 1 697 ? -20.646 21.869 15.551 1.00 89.44 697 ALA A CA 1
ATOM 5451 C C . ALA A 1 697 ? -20.395 23.179 14.779 1.00 89.44 697 ALA A C 1
ATOM 5453 O O . ALA A 1 697 ? -20.246 24.236 15.399 1.00 89.44 697 ALA A O 1
ATOM 5454 N N . ILE A 1 698 ? -20.370 23.140 13.440 1.00 92.06 698 ILE A N 1
ATOM 5455 C CA . ILE A 1 698 ? -20.298 24.348 12.603 1.00 92.06 698 ILE A CA 1
ATOM 5456 C C . ILE A 1 698 ? -21.553 25.203 12.813 1.00 92.06 698 ILE A C 1
ATOM 5458 O O . ILE A 1 698 ? -21.429 26.402 13.051 1.00 92.06 698 ILE A O 1
ATOM 5462 N N . GLU A 1 699 ? -22.741 24.599 12.796 1.00 93.38 699 GLU A N 1
ATOM 5463 C CA . GLU A 1 699 ? -24.023 25.278 13.023 1.00 93.38 699 GLU A CA 1
ATOM 5464 C C . GLU A 1 699 ? -24.051 25.999 14.389 1.00 93.38 699 GLU A C 1
ATOM 5466 O O . GLU A 1 699 ? -24.293 27.208 14.449 1.00 93.38 699 GLU A O 1
ATOM 5471 N N . ALA A 1 700 ? -23.634 25.322 15.465 1.00 91.75 700 ALA A N 1
ATOM 5472 C CA . ALA A 1 700 ? -23.532 25.908 16.806 1.00 91.75 700 ALA A CA 1
ATOM 5473 C C . ALA A 1 700 ? -22.450 27.004 16.949 1.00 91.75 700 ALA A C 1
ATOM 5475 O O . ALA A 1 700 ? -22.559 27.880 17.814 1.00 91.75 700 ALA A O 1
ATOM 5476 N N . LEU A 1 701 ? -21.378 26.977 16.145 1.00 91.25 701 LEU A N 1
ATOM 5477 C CA . LEU A 1 701 ? -20.389 28.066 16.090 1.00 91.25 701 LEU A CA 1
ATOM 5478 C C . LEU A 1 701 ? -20.936 29.283 15.336 1.00 91.25 701 LEU A C 1
ATOM 5480 O O . LEU A 1 701 ? -20.726 30.415 15.777 1.00 91.25 701 LEU A O 1
ATOM 5484 N N . ARG A 1 702 ? -21.657 29.061 14.232 1.00 95.62 702 ARG A N 1
ATOM 5485 C CA . ARG A 1 702 ? -22.288 30.123 13.438 1.00 95.62 702 ARG A CA 1
ATOM 5486 C C . ARG A 1 702 ? -23.321 30.894 14.251 1.00 95.62 702 ARG A C 1
ATOM 5488 O O . ARG A 1 702 ? -23.254 32.120 14.285 1.00 95.62 702 ARG A O 1
ATOM 5495 N N . GLU A 1 703 ? -24.187 30.201 14.989 1.00 95.19 703 GLU A N 1
ATOM 5496 C CA . GLU A 1 703 ? -25.162 30.837 15.885 1.00 95.19 703 GLU A CA 1
ATOM 5497 C C . GLU A 1 703 ? -24.479 31.769 16.907 1.00 95.19 703 GLU A C 1
ATOM 5499 O O . GLU A 1 703 ? -24.875 32.923 17.084 1.00 95.19 703 GLU A O 1
ATOM 5504 N N . LYS A 1 704 ? -23.376 31.320 17.524 1.00 93.12 704 LYS A N 1
ATOM 5505 C CA . LYS A 1 704 ? -22.590 32.129 18.474 1.00 93.12 704 LYS A CA 1
ATOM 5506 C C . LYS A 1 704 ? -21.987 33.372 17.817 1.00 93.12 704 LYS A C 1
ATOM 5508 O O . LYS A 1 704 ? -22.030 34.447 18.414 1.00 93.12 704 LYS A O 1
ATOM 5513 N N . LEU A 1 705 ? -21.456 33.256 16.598 1.00 93.94 705 LEU A N 1
ATOM 5514 C CA . LEU A 1 705 ? -20.932 34.400 15.841 1.00 93.94 705 LEU A CA 1
ATOM 5515 C C . LEU A 1 705 ? -22.039 35.390 15.447 1.00 93.94 705 LEU A C 1
ATOM 5517 O O . LEU A 1 705 ? -21.817 36.596 15.536 1.00 93.94 705 LEU A O 1
ATOM 5521 N N . GLN A 1 706 ? -23.221 34.902 15.060 1.00 94.62 706 GLN A N 1
ATOM 5522 C CA . GLN A 1 706 ? -24.375 35.738 14.717 1.00 94.62 706 GLN A CA 1
ATOM 5523 C C . GLN A 1 706 ? -24.930 36.479 15.938 1.00 94.62 706 GLN A C 1
ATOM 5525 O O . GLN A 1 706 ? -25.174 37.681 15.859 1.00 94.62 706 GLN A O 1
ATOM 5530 N N . ASN A 1 707 ? -25.050 35.811 17.088 1.00 94.44 707 ASN A N 1
ATOM 5531 C CA . ASN A 1 707 ? -25.461 36.449 18.341 1.00 94.44 707 ASN A CA 1
ATOM 5532 C C . ASN A 1 707 ? -24.471 37.551 18.760 1.00 94.44 707 ASN A C 1
ATOM 5534 O O . ASN A 1 707 ? -24.885 38.677 19.032 1.00 94.44 707 ASN A O 1
ATOM 5538 N N . LEU A 1 708 ? -23.163 37.281 18.688 1.00 94.25 708 LEU A N 1
ATOM 5539 C CA . LEU A 1 708 ? -22.124 38.289 18.929 1.00 94.25 708 LEU A CA 1
ATOM 5540 C C . LEU A 1 708 ? -22.184 39.455 17.927 1.00 94.25 708 LEU A C 1
ATOM 5542 O O . LEU A 1 708 ? -22.016 40.606 18.324 1.00 94.25 708 LEU A O 1
ATOM 5546 N N . ALA A 1 709 ? -22.446 39.184 16.645 1.00 93.75 709 ALA A N 1
ATOM 5547 C CA . ALA A 1 709 ? -22.601 40.220 15.624 1.00 93.75 709 ALA A CA 1
ATOM 5548 C C . ALA A 1 709 ? -23.841 41.096 15.879 1.00 93.75 709 ALA A C 1
ATOM 5550 O O . ALA A 1 709 ? -23.781 42.311 15.709 1.00 93.75 709 ALA A O 1
ATOM 5551 N N . ASN A 1 710 ? -24.945 40.505 16.339 1.00 94.12 710 ASN A N 1
ATOM 5552 C CA . ASN A 1 710 ? -26.154 41.239 16.710 1.00 94.12 710 ASN A CA 1
ATOM 5553 C C . ASN A 1 710 ? -25.924 42.145 17.935 1.00 94.12 710 ASN A C 1
ATOM 5555 O O . ASN A 1 710 ? -26.420 43.270 17.955 1.00 94.12 710 ASN A O 1
ATOM 5559 N N . GLU A 1 711 ? -25.152 41.695 18.930 1.00 92.31 711 GLU A N 1
ATOM 5560 C CA . GLU A 1 711 ? -24.768 42.516 20.089 1.00 92.31 711 GLU A CA 1
ATOM 5561 C C . GLU A 1 711 ? -23.828 43.677 19.698 1.00 92.31 711 GLU A C 1
ATOM 5563 O O . GLU A 1 711 ? -24.067 44.818 20.093 1.00 92.31 711 GLU A O 1
ATOM 5568 N N . GLU A 1 712 ? -22.813 43.428 18.862 1.00 91.62 712 GLU A N 1
ATOM 5569 C CA . GLU A 1 712 ? -21.917 44.468 18.316 1.00 91.62 712 GLU A CA 1
ATOM 5570 C C . GLU A 1 712 ? -22.676 45.493 17.450 1.00 91.62 712 GLU A C 1
ATOM 5572 O O . GLU A 1 712 ? -22.417 46.694 17.528 1.00 91.62 712 GLU A O 1
ATOM 5577 N N . ALA A 1 713 ? -23.662 45.055 16.658 1.00 91.81 713 ALA A N 1
ATOM 5578 C CA . ALA A 1 713 ? -24.504 45.949 15.861 1.00 91.81 713 ALA A CA 1
ATOM 5579 C C . ALA A 1 713 ? -25.404 46.849 16.731 1.00 91.81 713 ALA A C 1
ATOM 5581 O O . ALA A 1 713 ? -25.554 48.035 16.432 1.00 91.81 713 ALA A O 1
ATOM 5582 N N . GLN A 1 714 ? -25.960 46.319 17.828 1.00 90.88 714 GLN A N 1
ATOM 5583 C CA . GLN A 1 714 ? -26.733 47.110 18.795 1.00 90.88 714 GLN A CA 1
ATOM 5584 C C . GLN A 1 714 ? -25.857 48.139 19.524 1.00 90.88 714 GLN A C 1
ATOM 5586 O O . GLN A 1 714 ? -26.280 49.279 19.715 1.00 90.88 714 GLN A O 1
ATOM 5591 N N . MET A 1 715 ? -24.625 47.771 19.892 1.00 87.06 715 MET A N 1
ATOM 5592 C CA . MET A 1 715 ? -23.650 48.716 20.450 1.00 87.06 715 MET A CA 1
ATOM 5593 C C . MET A 1 715 ? -23.353 49.849 19.463 1.00 87.06 715 MET A C 1
ATOM 5595 O O . MET A 1 715 ? -23.490 51.017 19.826 1.00 87.06 715 MET A O 1
ATOM 5599 N N . LEU A 1 716 ? -23.074 49.516 18.199 1.00 89.88 716 LEU A N 1
ATOM 5600 C CA . LEU A 1 716 ? -22.770 50.482 17.139 1.00 89.88 716 LEU A CA 1
ATOM 5601 C C . LEU A 1 716 ? -23.907 51.489 16.869 1.00 89.88 716 LEU A C 1
ATOM 5603 O O . LEU A 1 716 ? -23.643 52.636 16.504 1.00 89.88 716 LEU A O 1
ATOM 5607 N N . GLU A 1 717 ? -25.171 51.101 17.066 1.00 89.25 717 GLU A N 1
ATOM 5608 C CA . GLU A 1 717 ? -26.326 52.006 16.944 1.00 89.25 717 GLU A CA 1
ATOM 5609 C C . GLU A 1 717 ? -26.463 52.966 18.149 1.00 89.25 717 GLU A C 1
ATOM 5611 O O . GLU A 1 717 ? -26.858 54.131 17.995 1.00 89.25 717 GLU A O 1
ATOM 5616 N N . VAL A 1 718 ? -26.106 52.498 19.351 1.00 87.75 718 VAL A N 1
ATOM 5617 C CA . VAL A 1 718 ? -26.258 53.232 20.620 1.00 87.75 718 VAL A CA 1
ATOM 5618 C C . VAL A 1 718 ? -25.057 54.139 20.924 1.00 87.75 718 VAL A C 1
ATOM 5620 O O . VAL A 1 718 ? -25.249 55.270 21.383 1.00 87.75 718 VAL A O 1
ATOM 5623 N N . THR A 1 719 ? -23.826 53.698 20.647 1.00 86.62 719 THR A N 1
ATOM 5624 C CA . THR A 1 719 ? -22.567 54.406 20.957 1.00 86.62 719 THR A CA 1
ATOM 5625 C C . THR A 1 719 ? -22.518 55.861 20.447 1.00 86.62 719 THR A C 1
ATOM 5627 O O . THR A 1 719 ? -22.120 56.741 21.221 1.00 86.62 719 THR A O 1
ATOM 5630 N N . PRO A 1 720 ? -22.978 56.203 19.223 1.00 83.81 720 PRO A N 1
ATOM 5631 C CA . PRO A 1 720 ? -23.028 57.595 18.761 1.00 83.81 720 PRO A CA 1
ATOM 5632 C C . PRO A 1 720 ? -23.978 58.481 19.588 1.00 83.81 720 PRO A C 1
ATOM 5634 O O . PRO A 1 720 ? -23.686 59.656 19.839 1.00 83.81 720 PRO A O 1
ATOM 5637 N N . GLN A 1 721 ? -25.103 57.914 20.033 1.00 83.81 721 GLN A N 1
ATOM 5638 C CA . GLN A 1 721 ? -26.218 58.623 20.673 1.00 83.81 721 GLN A CA 1
ATOM 5639 C C . GLN A 1 721 ? -26.095 58.706 22.205 1.00 83.81 721 GLN A C 1
ATOM 5641 O O . GLN A 1 721 ? -26.746 59.542 22.834 1.00 83.81 721 GLN A O 1
ATOM 5646 N N . ALA A 1 722 ? -25.248 57.875 22.815 1.00 80.44 722 ALA A N 1
ATOM 5647 C CA . ALA A 1 722 ? -25.115 57.763 24.264 1.00 80.44 722 ALA A CA 1
ATOM 5648 C C . ALA A 1 722 ? -24.706 59.086 24.958 1.00 80.44 722 ALA A C 1
ATOM 5650 O O . ALA A 1 722 ? -23.857 59.819 24.451 1.00 80.44 722 ALA A O 1
ATOM 5651 N N . PRO A 1 723 ? -25.248 59.426 26.142 1.00 83.69 723 PRO A N 1
ATOM 5652 C CA . PRO A 1 723 ? -24.764 60.554 26.941 1.00 83.69 723 PRO A CA 1
ATOM 5653 C C . PRO A 1 723 ? -23.346 60.305 27.486 1.00 83.69 723 PRO A C 1
ATOM 5655 O O . PRO A 1 723 ? -22.942 59.171 27.729 1.00 83.69 723 PRO A O 1
ATOM 5658 N N . GLU A 1 724 ? -22.588 61.382 27.721 1.00 80.25 724 GLU A N 1
ATOM 5659 C CA . GLU A 1 724 ? -21.170 61.324 28.130 1.00 80.25 724 GLU A CA 1
ATOM 5660 C C . GLU A 1 724 ? -20.924 60.505 29.410 1.00 80.25 724 GLU A C 1
ATOM 5662 O O . GLU A 1 724 ? -19.907 59.822 29.519 1.00 80.25 724 GLU A O 1
ATOM 5667 N N . SER A 1 725 ? -21.884 60.499 30.339 1.00 82.12 725 SER A N 1
ATOM 5668 C CA . SER A 1 725 ? -21.827 59.719 31.579 1.00 82.12 725 SER A CA 1
ATOM 5669 C C . SER A 1 725 ? -21.804 58.200 31.374 1.00 82.12 725 SER A C 1
ATOM 5671 O O . SER A 1 725 ? -21.316 57.502 32.254 1.00 82.12 725 SER A O 1
ATOM 5673 N N . LEU A 1 726 ? -22.305 57.685 30.242 1.00 83.56 726 LEU A N 1
ATOM 5674 C CA . LEU A 1 726 ? -22.376 56.243 29.953 1.00 83.56 726 LEU A CA 1
ATOM 5675 C C . LEU A 1 726 ? -21.200 55.729 29.103 1.00 83.56 726 LEU A C 1
ATOM 5677 O O . LEU A 1 726 ? -21.051 54.521 28.931 1.00 83.56 726 LEU A O 1
ATOM 5681 N N . LEU A 1 727 ? -20.325 56.611 28.604 1.00 80.94 727 LEU A N 1
ATOM 5682 C CA . LEU A 1 727 ? -19.155 56.207 27.811 1.00 80.94 727 LEU A CA 1
ATOM 5683 C C . LEU A 1 727 ? -18.196 55.238 28.542 1.00 80.94 727 LEU A C 1
ATOM 5685 O O . LEU A 1 727 ? -17.657 54.356 27.871 1.00 80.94 727 LEU A O 1
ATOM 5689 N N . PRO A 1 728 ? -17.972 55.324 29.874 1.00 82.75 728 PRO A N 1
ATOM 5690 C CA . PRO A 1 728 ? -17.173 54.328 30.592 1.00 82.75 728 PRO A CA 1
ATOM 5691 C C . PRO A 1 728 ? -17.810 52.931 30.589 1.00 82.75 728 PRO A C 1
ATOM 5693 O O . PRO A 1 728 ? -17.111 51.950 30.348 1.00 82.75 728 PRO A O 1
ATOM 5696 N N . GLU A 1 729 ? -19.128 52.839 30.793 1.00 84.62 729 GLU A N 1
ATOM 5697 C CA . GLU A 1 729 ? -19.867 51.568 30.795 1.00 84.62 729 GLU A CA 1
ATOM 5698 C C . GLU A 1 729 ? -19.887 50.926 29.404 1.00 84.62 729 GLU A C 1
ATOM 5700 O O . GLU A 1 729 ? -19.600 49.739 29.268 1.00 84.62 729 GLU A O 1
ATOM 5705 N N . ILE A 1 730 ? -20.160 51.721 28.362 1.00 86.19 730 ILE A N 1
ATOM 5706 C CA . ILE A 1 730 ? -20.124 51.287 26.956 1.00 86.19 730 ILE A CA 1
ATOM 5707 C C . ILE A 1 730 ? -18.729 50.762 26.604 1.00 86.19 730 ILE A C 1
ATOM 5709 O O . ILE A 1 730 ? -18.591 49.678 26.046 1.00 86.19 730 ILE A O 1
ATOM 5713 N N . LYS A 1 731 ? -17.673 51.471 27.016 1.00 85.75 731 LYS A N 1
ATOM 5714 C CA . LYS A 1 731 ? -16.288 51.037 26.805 1.00 85.75 731 LYS A CA 1
ATOM 5715 C C . LYS A 1 731 ? -15.929 49.753 27.558 1.00 85.75 731 LYS A C 1
ATOM 5717 O O . LYS A 1 731 ? -15.089 48.999 27.072 1.00 85.75 731 LYS A O 1
ATOM 5722 N N . ASN A 1 732 ? -16.513 49.506 28.731 1.00 84.25 732 ASN A N 1
ATOM 5723 C CA . ASN A 1 732 ? -16.336 48.245 29.450 1.00 84.25 732 ASN A CA 1
ATOM 5724 C C . ASN A 1 732 ? -17.027 47.103 28.698 1.00 84.25 732 ASN A C 1
ATOM 5726 O O . ASN A 1 732 ? -16.324 46.205 28.236 1.00 84.25 732 ASN A O 1
ATOM 5730 N N . LYS A 1 733 ? -18.330 47.239 28.415 1.00 87.94 733 LYS A N 1
ATOM 5731 C CA . LYS A 1 733 ? -19.106 46.279 27.610 1.00 87.94 733 LYS A CA 1
ATOM 5732 C C . LYS A 1 733 ? -18.424 45.943 26.284 1.00 87.94 733 LYS A C 1
ATOM 5734 O O . LYS A 1 733 ? -18.327 44.773 25.934 1.00 87.94 733 LYS A O 1
ATOM 5739 N N . GLN A 1 734 ? -17.868 46.938 25.589 1.00 90.00 734 GLN A N 1
ATOM 5740 C CA . GLN A 1 734 ? -17.169 46.708 24.327 1.00 90.00 734 GLN A CA 1
ATOM 5741 C C . GLN A 1 734 ? -15.887 45.875 24.477 1.00 90.00 734 GLN A C 1
ATOM 5743 O O . GLN A 1 734 ? -15.582 45.072 23.600 1.00 90.00 734 GLN A O 1
ATOM 5748 N N . ARG A 1 735 ? -15.135 46.003 25.582 1.00 87.12 735 ARG A N 1
ATOM 5749 C CA . ARG A 1 735 ? -13.982 45.114 25.830 1.00 87.12 735 ARG A CA 1
ATOM 5750 C C . ARG A 1 735 ? -14.423 43.676 26.100 1.00 87.12 735 ARG A C 1
ATOM 5752 O O . ARG A 1 735 ? -13.734 42.748 25.679 1.00 87.12 735 ARG A O 1
ATOM 5759 N N . ASP A 1 736 ? -15.549 43.493 26.782 1.00 85.38 736 ASP A N 1
ATOM 5760 C CA . ASP A 1 736 ? -16.082 42.166 27.095 1.00 85.38 736 ASP A CA 1
ATOM 5761 C C . ASP A 1 736 ? -16.627 41.482 25.832 1.00 85.38 736 ASP A C 1
ATOM 5763 O O . ASP A 1 736 ? -16.306 40.319 25.574 1.00 85.38 736 ASP A O 1
ATOM 5767 N N . LEU A 1 737 ? -17.343 42.225 24.979 1.00 87.81 737 LEU A N 1
ATOM 5768 C CA . LEU A 1 737 ? -17.743 41.780 23.641 1.00 87.81 737 LEU A CA 1
ATOM 5769 C C . LEU A 1 737 ? -16.533 41.418 22.775 1.00 87.81 737 LEU A C 1
ATOM 5771 O O . LEU A 1 737 ? -16.462 40.282 22.297 1.00 87.81 737 LEU A O 1
ATOM 5775 N N . GLU A 1 738 ? -15.537 42.308 22.661 1.00 89.38 738 GLU A N 1
ATOM 5776 C CA . GLU A 1 738 ? -14.296 42.044 21.922 1.00 89.38 738 GLU A CA 1
ATOM 5777 C C . GLU A 1 738 ? -13.631 40.736 22.392 1.00 89.38 738 GLU A C 1
ATOM 5779 O O . GLU A 1 738 ? -13.246 39.915 21.553 1.00 89.38 738 GLU A O 1
ATOM 5784 N N . ARG A 1 739 ? -13.562 40.503 23.714 1.00 89.62 739 ARG A N 1
ATOM 5785 C CA . ARG A 1 739 ? -12.963 39.311 24.340 1.00 89.62 739 ARG A CA 1
ATOM 5786 C C . ARG A 1 739 ? -13.747 38.025 24.056 1.00 89.62 739 ARG A C 1
ATOM 5788 O O . ARG A 1 739 ? -13.128 37.010 23.727 1.00 89.62 739 ARG A O 1
ATOM 5795 N N . ARG A 1 740 ? -15.084 38.041 24.155 1.00 89.75 740 ARG A N 1
ATOM 5796 C CA . ARG A 1 740 ? -15.933 36.885 23.788 1.00 89.75 740 ARG A CA 1
ATOM 5797 C C . ARG A 1 740 ? -15.817 36.582 22.293 1.00 89.75 740 ARG A C 1
ATOM 5799 O O . ARG A 1 740 ? -15.626 35.432 21.905 1.00 89.75 740 ARG A O 1
ATOM 5806 N N . ALA A 1 741 ? -15.847 37.614 21.457 1.00 90.69 741 ALA A N 1
ATOM 5807 C CA . ALA A 1 741 ? -15.742 37.476 20.014 1.00 90.69 741 ALA A CA 1
ATOM 5808 C C . ALA A 1 741 ? -14.348 37.021 19.551 1.00 90.69 741 ALA A C 1
ATOM 5810 O O . ALA A 1 741 ? -14.253 36.206 18.638 1.00 90.69 741 ALA A O 1
ATOM 5811 N N . ASP A 1 742 ? -13.254 37.457 20.187 1.00 90.62 742 ASP A N 1
ATOM 5812 C CA . ASP A 1 742 ? -11.915 36.903 19.924 1.00 90.62 742 ASP A CA 1
ATOM 5813 C C . ASP A 1 742 ? -11.817 35.404 20.250 1.00 90.62 742 ASP A C 1
ATOM 5815 O O . ASP A 1 742 ? -11.167 34.669 19.504 1.00 90.62 742 ASP A O 1
ATOM 5819 N N . LYS A 1 743 ? -12.495 34.927 21.305 1.00 89.88 743 LYS A N 1
ATOM 5820 C CA . LYS A 1 743 ? -12.531 33.502 21.683 1.00 89.88 743 LYS A CA 1
ATOM 5821 C C . LYS A 1 743 ? -13.183 32.638 20.596 1.00 89.88 743 LYS A C 1
ATOM 5823 O O . LYS A 1 743 ? -12.589 31.649 20.167 1.00 89.88 743 LYS A O 1
ATOM 5828 N N . GLU A 1 744 ? -14.360 33.019 20.103 1.00 90.38 744 GLU A N 1
ATOM 5829 C CA . GLU A 1 744 ? -15.071 32.234 19.079 1.00 90.38 744 GLU A CA 1
ATOM 5830 C C . GLU A 1 744 ? -14.450 32.400 17.674 1.00 90.38 744 GLU A C 1
ATOM 5832 O O . GLU A 1 744 ? -14.358 31.432 16.912 1.00 90.38 744 GLU A O 1
ATOM 5837 N N . LEU A 1 745 ? -13.886 33.573 17.351 1.00 90.12 745 LEU A N 1
ATOM 5838 C CA . LEU A 1 745 ? -13.078 33.765 16.137 1.00 90.12 745 LEU A CA 1
ATOM 5839 C C . LEU A 1 745 ? -11.774 32.950 16.162 1.00 90.12 745 LEU A C 1
ATOM 5841 O O . LEU A 1 745 ? -11.303 32.528 15.104 1.00 90.12 745 LEU A O 1
ATOM 5845 N N . ALA A 1 746 ? -11.174 32.720 17.335 1.00 88.75 746 ALA A N 1
ATOM 5846 C CA . ALA A 1 746 ? -10.017 31.838 17.472 1.00 88.75 746 ALA A CA 1
ATOM 5847 C C . ALA A 1 746 ? -10.396 30.374 17.205 1.00 88.75 746 ALA A C 1
ATOM 5849 O O . ALA A 1 746 ? -9.732 29.734 16.393 1.00 88.75 746 ALA A O 1
ATOM 5850 N N . LYS A 1 747 ? -11.501 29.876 17.783 1.00 87.88 747 LYS A N 1
ATOM 5851 C CA . LYS A 1 747 ? -12.037 28.533 17.478 1.00 87.88 747 LYS A CA 1
ATOM 5852 C C . LYS A 1 747 ? -12.343 28.354 15.992 1.00 87.88 747 LYS A C 1
ATOM 5854 O O . LYS A 1 747 ? -11.965 27.347 15.409 1.00 87.88 747 LYS A O 1
ATOM 5859 N N . THR A 1 748 ? -12.968 29.354 15.369 1.00 88.81 748 THR A N 1
ATOM 5860 C CA . THR A 1 748 ? -13.283 29.333 13.932 1.00 88.81 748 THR A CA 1
ATOM 5861 C C . THR A 1 748 ? -12.013 29.192 13.091 1.00 88.81 748 THR A C 1
ATOM 5863 O O . THR A 1 748 ? -11.944 28.345 12.205 1.00 88.81 748 THR A O 1
ATOM 5866 N N . LYS A 1 749 ? -10.967 29.968 13.407 1.00 89.12 749 LYS A N 1
ATOM 5867 C CA . LYS A 1 749 ? -9.659 29.872 12.735 1.00 89.12 749 LYS A CA 1
ATOM 5868 C C . LYS A 1 749 ? -8.953 28.542 12.986 1.00 89.12 749 LYS A C 1
ATOM 5870 O O . LYS A 1 749 ? -8.235 28.100 12.098 1.00 89.12 749 LYS A O 1
ATOM 5875 N N . GLU A 1 750 ? -9.123 27.951 14.168 1.00 85.94 750 GLU A N 1
ATOM 5876 C CA . GLU A 1 750 ? -8.555 26.653 14.547 1.00 85.94 750 GLU A CA 1
ATOM 5877 C C . GLU A 1 750 ? -9.192 25.514 13.737 1.00 85.94 750 GLU A C 1
ATOM 5879 O O . GLU A 1 750 ? -8.479 24.754 13.084 1.00 85.94 750 GLU A O 1
ATOM 5884 N N . LEU A 1 751 ? -10.528 25.471 13.684 1.00 87.31 751 LEU A N 1
ATOM 5885 C CA . LEU A 1 751 ? -11.297 24.505 12.897 1.00 87.31 751 LEU A CA 1
ATOM 5886 C C . LEU A 1 751 ? -10.999 24.640 11.393 1.00 87.31 751 LEU A C 1
ATOM 5888 O O . LEU A 1 751 ? -10.663 23.663 10.723 1.00 87.31 751 LEU A O 1
ATOM 5892 N N . GLN A 1 752 ? -11.032 25.876 10.881 1.00 85.62 752 GLN A N 1
ATOM 5893 C CA . GLN A 1 752 ? -10.736 26.211 9.484 1.00 85.62 752 GLN A CA 1
ATOM 5894 C C . GLN A 1 752 ? -9.231 26.266 9.158 1.00 85.62 752 GLN A C 1
ATOM 5896 O O . GLN A 1 752 ? -8.869 26.812 8.107 1.00 85.62 752 GLN A O 1
ATOM 5901 N N . LYS A 1 753 ? -8.329 25.746 10.013 1.00 81.56 753 LYS A N 1
ATOM 5902 C CA . LYS A 1 753 ? -6.883 25.722 9.728 1.00 81.56 753 LYS A CA 1
ATOM 5903 C C . LYS A 1 753 ? -6.623 25.029 8.393 1.00 81.56 753 LYS A C 1
ATOM 5905 O O . LYS A 1 753 ? -6.597 23.808 8.289 1.00 81.56 753 LYS A O 1
ATOM 5910 N N . ARG A 1 754 ? -6.379 25.838 7.360 1.00 56.03 754 ARG A N 1
ATOM 5911 C CA . ARG A 1 754 ? -5.800 25.371 6.105 1.00 56.03 754 ARG A CA 1
ATOM 5912 C C . ARG A 1 754 ? -4.378 24.927 6.398 1.00 56.03 754 ARG A C 1
ATOM 5914 O O . ARG A 1 754 ? -3.505 25.777 6.600 1.00 56.03 754 ARG A O 1
ATOM 5921 N N . ASP A 1 755 ? -4.144 23.627 6.311 1.00 47.84 755 ASP A N 1
ATOM 5922 C CA . ASP A 1 755 ? -2.812 23.075 6.098 1.00 47.84 755 ASP A CA 1
ATOM 5923 C C . ASP A 1 755 ? -2.339 23.429 4.678 1.00 47.84 755 ASP A C 1
ATOM 5925 O O . ASP A 1 755 ? -2.318 22.592 3.788 1.00 47.84 755 ASP A O 1
ATOM 5929 N N . ASP A 1 756 ? -2.047 24.721 4.458 1.00 45.31 756 ASP A N 1
ATOM 5930 C CA . ASP A 1 756 ? -1.137 25.241 3.430 1.00 45.31 756 ASP A CA 1
ATOM 5931 C C . ASP A 1 756 ? -1.044 26.785 3.452 1.00 45.31 756 ASP A C 1
ATOM 5933 O O . ASP A 1 756 ? -1.830 27.498 2.821 1.00 45.31 756 ASP A O 1
ATOM 5937 N N . TYR A 1 757 ? -0.031 27.349 4.130 1.00 33.03 757 TYR A N 1
ATOM 5938 C CA . TYR A 1 757 ? 0.249 28.802 4.069 1.00 33.03 757 TYR A CA 1
ATOM 5939 C C . TYR A 1 757 ? 1.714 29.186 3.784 1.00 33.03 757 TYR A C 1
ATOM 5941 O O . TYR A 1 757 ? 2.167 30.289 4.096 1.00 33.03 757 TYR A O 1
ATOM 5949 N N . LYS A 1 758 ? 2.459 28.305 3.102 1.00 31.97 758 LYS A N 1
ATOM 5950 C CA . LYS A 1 758 ? 3.674 28.700 2.356 1.00 31.97 758 LYS A CA 1
ATOM 5951 C C . LYS A 1 758 ? 3.604 28.417 0.851 1.00 31.97 758 LYS A C 1
ATOM 5953 O O . LYS A 1 758 ? 4.206 29.175 0.096 1.00 31.97 758 LYS A O 1
ATOM 5958 N N . ALA A 1 759 ? 2.837 27.420 0.401 1.00 38.59 759 ALA A N 1
ATOM 5959 C CA . ALA A 1 759 ? 2.777 27.039 -1.014 1.00 38.59 759 ALA A CA 1
ATOM 5960 C C . ALA A 1 759 ? 1.988 28.026 -1.905 1.00 38.59 759 ALA A C 1
ATOM 5962 O O . ALA A 1 759 ? 2.450 28.390 -2.989 1.00 38.59 759 ALA A O 1
ATOM 5963 N N . LEU A 1 760 ? 0.824 28.524 -1.463 1.00 35.12 760 LEU A N 1
ATOM 5964 C CA . LEU A 1 760 ? -0.045 29.336 -2.334 1.00 35.12 760 LEU A CA 1
ATOM 5965 C C . LEU A 1 760 ? 0.402 30.796 -2.529 1.00 35.12 760 LEU A C 1
ATOM 5967 O O . LEU A 1 760 ? 0.063 31.407 -3.546 1.00 35.12 760 LEU A O 1
ATOM 5971 N N . LYS A 1 761 ? 1.219 31.365 -1.630 1.00 34.56 761 LYS A N 1
ATOM 5972 C CA . LYS A 1 761 ? 1.631 32.781 -1.729 1.00 34.56 761 LYS A CA 1
ATOM 5973 C C . LYS A 1 761 ? 2.690 33.060 -2.812 1.00 34.56 761 LYS A C 1
ATOM 5975 O O . LYS A 1 761 ? 2.975 34.223 -3.075 1.00 34.56 761 LYS A O 1
ATOM 5980 N N . GLN A 1 762 ? 3.238 32.025 -3.462 1.00 38.47 762 GLN A N 1
ATOM 5981 C CA . GLN A 1 762 ? 4.155 32.163 -4.607 1.00 38.47 762 GLN A CA 1
ATOM 5982 C C . GLN A 1 762 ? 3.517 31.880 -5.980 1.00 38.47 762 GLN A C 1
ATOM 5984 O O . GLN A 1 762 ? 4.082 32.295 -6.989 1.00 38.47 762 GLN A O 1
ATOM 5989 N N . LYS A 1 763 ? 2.343 31.230 -6.058 1.00 33.66 763 LYS A N 1
ATOM 5990 C CA . LYS A 1 763 ? 1.666 30.960 -7.348 1.00 33.66 763 LYS A CA 1
ATOM 5991 C C . LYS A 1 763 ? 0.581 31.976 -7.727 1.00 33.66 763 LYS A C 1
ATOM 5993 O O . LYS A 1 763 ? 0.301 32.131 -8.909 1.00 33.66 763 LYS A O 1
ATOM 5998 N N . ALA A 1 764 ? 0.047 32.746 -6.778 1.00 30.11 764 ALA A N 1
ATOM 5999 C CA . ALA A 1 764 ? -1.002 33.744 -7.032 1.00 30.11 764 ALA A CA 1
ATOM 6000 C C . ALA A 1 764 ? -0.502 35.121 -7.546 1.00 30.11 764 ALA A C 1
ATOM 6002 O O . ALA A 1 764 ? -1.229 36.107 -7.457 1.00 30.11 764 ALA A O 1
ATOM 6003 N N . GLN A 1 765 ? 0.729 35.222 -8.072 1.00 35.03 765 GLN A N 1
ATOM 6004 C CA . GLN A 1 765 ? 1.294 36.483 -8.597 1.00 35.03 765 GLN A CA 1
ATOM 6005 C C . GLN A 1 765 ? 1.476 36.518 -10.128 1.00 35.03 765 GLN A C 1
ATOM 6007 O O . GLN A 1 765 ? 2.068 37.456 -10.660 1.00 35.03 765 GLN A O 1
ATOM 6012 N N . LYS A 1 766 ? 0.928 35.532 -10.852 1.00 41.12 766 LYS A N 1
ATOM 6013 C CA . LYS A 1 766 ? 0.803 35.551 -12.318 1.00 41.12 766 LYS A CA 1
ATOM 6014 C C . LYS A 1 766 ? -0.573 35.063 -12.768 1.00 41.12 766 LYS A C 1
ATOM 6016 O O . LYS A 1 766 ? -0.727 33.891 -13.077 1.00 41.12 766 LYS A O 1
ATOM 6021 N N . GLN A 1 767 ? -1.526 35.992 -12.826 1.00 29.48 767 GLN A N 1
ATOM 6022 C CA . GLN A 1 767 ? -2.547 36.163 -13.876 1.00 29.48 767 GLN A CA 1
ATOM 6023 C C . GLN A 1 767 ? -3.558 37.209 -13.386 1.00 29.48 767 GLN A C 1
ATOM 6025 O O . GLN A 1 767 ? -4.133 37.072 -12.309 1.00 29.48 767 GLN A O 1
ATOM 6030 N N . LYS A 1 768 ? -3.757 38.276 -14.164 1.00 27.59 768 LYS A N 1
ATOM 6031 C CA . LYS A 1 768 ? -4.816 39.271 -13.953 1.00 27.59 768 LYS A CA 1
ATOM 6032 C C . LYS A 1 768 ? -5.526 39.482 -15.300 1.00 27.59 768 LYS A C 1
ATOM 6034 O O . LYS A 1 768 ? -4.809 39.589 -16.296 1.00 27.59 768 LYS A O 1
ATOM 6039 N N . PRO A 1 769 ? -6.869 39.517 -15.368 1.00 29.98 769 PRO A N 1
ATOM 6040 C CA . PRO A 1 769 ? -7.579 39.662 -16.641 1.00 29.98 769 PRO A CA 1
ATOM 6041 C C . PRO A 1 769 ? -7.377 41.042 -17.283 1.00 29.98 769 PRO A C 1
ATOM 6043 O O . PRO A 1 769 ? -7.240 42.043 -16.574 1.00 29.98 769 PRO A O 1
ATOM 6046 N N . GLN A 1 770 ? -7.413 41.098 -18.617 1.00 25.36 770 GLN A N 1
ATOM 6047 C CA . GLN A 1 770 ? -7.548 42.348 -19.374 1.00 25.36 770 GLN A CA 1
ATOM 6048 C C . GLN A 1 770 ? -9.011 42.824 -19.394 1.00 25.36 770 GLN A C 1
ATOM 6050 O O . GLN A 1 770 ? -9.908 41.995 -19.546 1.00 25.36 770 GLN A O 1
ATOM 6055 N N . PRO A 1 771 ? -9.259 44.143 -19.344 1.00 27.14 771 PRO A N 1
ATOM 6056 C CA . PRO A 1 771 ? -10.453 44.766 -19.899 1.00 27.14 771 PRO A CA 1
ATOM 6057 C C . PRO A 1 771 ? -10.193 45.327 -21.312 1.00 27.14 771 PRO A C 1
ATOM 6059 O O . PRO A 1 771 ? -9.073 45.704 -21.656 1.00 27.14 771 PRO A O 1
ATOM 6062 N N . THR A 1 772 ? -11.252 45.395 -22.114 1.00 30.03 772 THR A N 1
ATOM 6063 C CA . THR A 1 772 ? -11.293 45.896 -23.499 1.00 30.03 772 THR A CA 1
ATOM 6064 C C . THR A 1 772 ? -11.545 47.405 -23.584 1.00 30.03 772 THR A C 1
ATOM 6066 O O . THR A 1 772 ? -12.368 47.915 -22.824 1.00 30.03 772 THR A O 1
ATOM 6069 N N . SER A 1 773 ? -10.974 48.084 -24.585 1.00 27.64 773 SER A N 1
ATOM 6070 C CA . SER A 1 773 ? -11.558 49.297 -25.192 1.00 27.64 773 SER A CA 1
ATOM 6071 C C . SER A 1 773 ? -10.936 49.592 -26.562 1.00 27.64 773 SER A C 1
ATOM 6073 O O . SER A 1 773 ? -9.758 49.308 -26.769 1.00 27.64 773 SER A O 1
ATOM 6075 N N . ASP A 1 774 ? -11.735 50.162 -27.460 1.00 28.70 774 ASP A N 1
ATOM 6076 C CA . ASP A 1 774 ? -11.465 50.314 -28.894 1.00 28.70 774 ASP A CA 1
ATOM 6077 C C . ASP A 1 774 ? -10.456 51.415 -29.312 1.00 28.70 774 ASP A C 1
ATOM 6079 O O . ASP A 1 774 ? -10.050 52.277 -28.532 1.00 28.70 774 ASP A O 1
ATOM 6083 N N . ASP A 1 775 ? -10.103 51.331 -30.601 1.00 26.80 775 ASP A N 1
ATOM 6084 C CA . ASP A 1 775 ? -9.373 52.238 -31.519 1.00 26.80 775 ASP A CA 1
ATOM 6085 C C . ASP A 1 775 ? -9.895 53.721 -31.479 1.00 26.80 775 ASP A C 1
ATOM 6087 O O . ASP A 1 775 ? -11.006 53.917 -30.975 1.00 26.80 775 ASP A O 1
ATOM 6091 N N . PRO A 1 776 ? -9.229 54.779 -32.046 1.00 37.62 776 PRO A N 1
ATOM 6092 C CA . PRO A 1 776 ? -8.317 54.686 -33.196 1.00 37.62 776 PRO A CA 1
ATOM 6093 C C . PRO A 1 776 ? -7.157 55.706 -33.398 1.00 37.62 776 PRO A C 1
ATOM 6095 O O . PRO A 1 776 ? -7.040 56.741 -32.746 1.00 37.62 776 PRO A O 1
ATOM 6098 N N . THR A 1 777 ? -6.413 55.449 -34.488 1.00 25.78 777 THR A N 1
ATOM 6099 C CA . THR A 1 777 ? -5.610 56.349 -35.366 1.00 25.78 777 THR A CA 1
ATOM 6100 C C . THR A 1 777 ? -4.102 56.609 -35.143 1.00 25.78 777 THR A C 1
ATOM 6102 O O . THR A 1 777 ? -3.670 57.126 -34.121 1.00 25.78 777 THR A O 1
ATOM 6105 N N . ALA A 1 778 ? -3.389 56.434 -36.276 1.00 28.52 778 ALA A N 1
ATOM 6106 C CA . ALA A 1 778 ? -2.188 57.129 -36.781 1.00 28.52 778 ALA A CA 1
ATOM 6107 C C . ALA A 1 778 ? -0.765 56.644 -36.389 1.00 28.52 778 ALA A C 1
ATOM 6109 O O . ALA A 1 778 ? -0.317 56.861 -35.273 1.00 28.52 778 ALA A O 1
ATOM 6110 N N . ASN A 1 779 ? -0.066 56.101 -37.408 1.00 28.41 779 ASN A N 1
ATOM 6111 C CA . ASN A 1 779 ? 1.279 56.460 -37.926 1.00 28.41 779 ASN A CA 1
ATOM 6112 C C . ASN A 1 779 ? 2.460 56.666 -36.933 1.00 28.41 779 ASN A C 1
ATOM 6114 O O . ASN A 1 779 ? 2.336 57.395 -35.959 1.00 28.41 779 ASN A O 1
ATOM 6118 N N . ASP A 1 780 ? 3.689 56.168 -37.141 1.00 28.39 780 ASP A N 1
ATOM 6119 C CA . ASP A 1 780 ? 4.363 55.591 -38.323 1.00 28.39 780 ASP A CA 1
ATOM 6120 C C . ASP A 1 780 ? 5.397 54.502 -37.921 1.00 28.39 780 ASP A C 1
ATOM 6122 O O . ASP A 1 780 ? 5.813 54.385 -36.769 1.00 28.39 780 ASP A O 1
ATOM 6126 N N . GLU A 1 781 ? 5.826 53.727 -38.919 1.00 27.23 781 GLU A N 1
ATOM 6127 C CA . GLU A 1 781 ? 6.973 52.794 -38.956 1.00 27.23 781 GLU A CA 1
ATOM 6128 C C . GLU A 1 781 ? 8.367 53.498 -38.864 1.00 27.23 781 GLU A C 1
ATOM 6130 O O . GLU A 1 781 ? 8.412 54.728 -38.957 1.00 27.23 781 GLU A O 1
ATOM 6135 N N . PRO A 1 782 ? 9.540 52.797 -38.841 1.00 39.25 782 PRO A N 1
ATOM 6136 C CA . PRO A 1 782 ? 9.821 51.377 -38.533 1.00 39.25 782 PRO A CA 1
ATOM 6137 C C . PRO A 1 782 ? 11.138 51.088 -37.730 1.00 39.25 782 PRO A C 1
ATOM 6139 O O . PRO A 1 782 ? 12.004 51.943 -37.566 1.00 39.25 782 PRO A O 1
ATOM 6142 N N . MET A 1 783 ? 11.349 49.794 -37.416 1.00 26.72 783 MET A N 1
ATOM 6143 C CA . MET A 1 783 ? 12.628 49.098 -37.096 1.00 26.72 783 MET A CA 1
ATOM 6144 C C . MET A 1 783 ? 13.314 49.405 -35.736 1.00 26.72 783 MET A C 1
ATOM 6146 O O . MET A 1 783 ? 13.279 50.526 -35.237 1.00 26.72 783 MET A O 1
ATOM 6150 N N . PRO A 1 784 ? 13.928 48.381 -35.100 1.00 33.66 784 PRO A N 1
ATOM 6151 C CA . PRO A 1 784 ? 15.258 47.923 -35.518 1.00 33.66 784 PRO A CA 1
ATOM 6152 C C . PRO A 1 784 ? 15.312 46.452 -35.953 1.00 33.66 784 PRO A C 1
ATOM 6154 O O . PRO A 1 784 ? 14.607 45.594 -35.426 1.00 33.66 784 PRO A O 1
ATOM 6157 N N . ASN A 1 785 ? 16.230 46.170 -36.874 1.00 26.98 785 ASN A N 1
ATOM 6158 C CA . ASN A 1 785 ? 16.658 44.822 -37.229 1.00 26.98 785 ASN A CA 1
ATOM 6159 C C . ASN A 1 785 ? 18.019 44.543 -36.569 1.00 26.98 785 ASN A C 1
ATOM 6161 O O . ASN A 1 785 ? 18.853 45.442 -36.535 1.00 26.98 785 ASN A O 1
ATOM 6165 N N . THR A 1 786 ? 18.212 43.302 -36.110 1.00 29.70 786 THR A N 1
ATOM 6166 C CA . THR A 1 786 ? 19.491 42.557 -36.005 1.00 29.70 786 THR A CA 1
ATOM 6167 C C . THR A 1 786 ? 20.765 43.245 -35.486 1.00 29.70 786 THR A C 1
ATOM 6169 O O . THR A 1 786 ? 21.300 44.132 -36.142 1.00 29.70 786 THR A O 1
ATOM 6172 N N . ASP A 1 787 ? 21.398 42.629 -34.482 1.00 27.81 787 ASP A N 1
ATOM 6173 C CA . ASP A 1 787 ? 22.863 42.469 -34.490 1.00 27.81 787 ASP A CA 1
ATOM 6174 C C . ASP A 1 787 ? 23.268 41.090 -33.912 1.00 27.81 787 ASP A C 1
ATOM 6176 O O . ASP A 1 787 ? 22.542 40.562 -33.058 1.00 27.81 787 ASP A O 1
ATOM 6180 N N . PRO A 1 788 ? 24.360 40.457 -34.391 1.00 40.41 788 PRO A N 1
ATOM 6181 C CA . PRO A 1 788 ? 24.807 39.132 -33.963 1.00 40.41 788 PRO A CA 1
ATOM 6182 C C . PRO A 1 788 ? 26.009 39.172 -32.992 1.00 40.41 788 PRO A C 1
ATOM 6184 O O . PRO A 1 788 ? 26.529 40.223 -32.646 1.00 40.41 788 PRO A O 1
ATOM 6187 N N . ALA A 1 789 ? 26.435 37.970 -32.587 1.00 34.31 789 ALA A N 1
ATOM 6188 C CA . ALA A 1 789 ? 27.776 37.547 -32.155 1.00 34.31 789 ALA A CA 1
ATOM 6189 C C . ALA A 1 789 ? 28.831 38.593 -31.719 1.00 34.31 789 ALA A C 1
ATOM 6191 O O . ALA A 1 789 ? 29.304 39.398 -32.514 1.00 34.31 789 ALA A O 1
ATOM 6192 N N . ASN A 1 790 ? 29.391 38.378 -30.525 1.00 29.55 790 ASN A N 1
ATOM 6193 C CA . ASN A 1 790 ? 30.800 37.984 -30.378 1.00 29.55 790 ASN A CA 1
ATOM 6194 C C . ASN A 1 790 ? 31.044 37.419 -28.971 1.00 29.55 790 ASN A C 1
ATOM 6196 O O . ASN A 1 790 ? 30.338 37.764 -28.024 1.00 29.55 790 ASN A O 1
ATOM 6200 N N . GLY A 1 791 ? 32.039 36.548 -28.841 1.00 27.02 791 GLY A N 1
ATOM 6201 C CA . GLY A 1 791 ? 32.643 36.207 -27.555 1.00 27.02 791 GLY A CA 1
ATOM 6202 C C . GLY A 1 791 ? 34.126 36.546 -27.598 1.00 27.02 791 GLY A C 1
ATOM 6203 O O . GLY A 1 791 ? 34.668 36.693 -28.692 1.00 27.02 791 GLY A O 1
ATOM 6204 N N . ASP A 1 792 ? 34.764 36.624 -26.433 1.00 28.45 792 ASP A N 1
ATOM 6205 C CA . ASP A 1 792 ? 36.162 36.220 -26.323 1.00 28.45 792 ASP A CA 1
ATOM 6206 C C . ASP A 1 792 ? 36.547 35.827 -24.887 1.00 28.45 792 ASP A C 1
ATOM 6208 O O . ASP A 1 792 ? 35.874 36.185 -23.916 1.00 28.45 792 ASP A O 1
ATOM 6212 N N . ASP A 1 793 ? 37.678 35.135 -24.838 1.00 30.17 793 ASP A N 1
ATOM 6213 C CA . ASP A 1 793 ? 38.696 35.092 -23.793 1.00 30.17 793 ASP A CA 1
ATOM 6214 C C . ASP A 1 793 ? 38.646 34.173 -22.556 1.00 30.17 793 ASP A C 1
ATOM 6216 O O . ASP A 1 793 ? 37.644 33.892 -21.893 1.00 30.17 793 ASP A O 1
ATOM 6220 N N . THR A 1 794 ? 39.870 33.712 -22.288 1.00 27.81 794 THR A N 1
ATOM 6221 C CA . THR A 1 794 ? 40.335 32.626 -21.414 1.00 27.81 794 THR A CA 1
ATOM 6222 C C . THR A 1 794 ? 41.103 33.153 -20.176 1.00 27.81 794 THR A C 1
ATOM 6224 O O . THR A 1 794 ? 41.316 34.359 -20.061 1.00 27.81 794 THR A O 1
ATOM 6227 N N . PRO A 1 795 ? 41.494 32.295 -19.203 1.00 45.22 795 PRO A N 1
ATOM 6228 C CA . PRO A 1 795 ? 41.995 32.726 -17.887 1.00 45.22 795 PRO A CA 1
ATOM 6229 C C . PRO A 1 795 ? 43.533 32.706 -17.726 1.00 45.22 795 PRO A C 1
ATOM 6231 O O . PRO A 1 795 ? 44.246 32.114 -18.531 1.00 45.22 795 PRO A O 1
ATOM 6234 N N . GLU A 1 796 ? 44.027 33.246 -16.600 1.00 25.55 796 GLU A N 1
ATOM 6235 C CA . GLU A 1 796 ? 45.418 33.111 -16.114 1.00 25.55 796 GLU A CA 1
ATOM 6236 C C . GLU A 1 796 ? 45.463 32.764 -14.599 1.00 25.55 796 GLU A C 1
ATOM 6238 O O . GLU A 1 796 ? 44.467 32.904 -13.885 1.00 25.55 796 GLU A O 1
ATOM 6243 N N . MET A 1 797 ? 46.619 32.302 -14.104 1.00 28.41 797 MET A N 1
ATOM 6244 C CA . MET A 1 797 ? 46.915 31.894 -12.713 1.00 28.41 797 MET A CA 1
ATOM 6245 C C . MET A 1 797 ? 48.219 32.588 -12.222 1.00 28.41 797 MET A C 1
ATOM 6247 O O . MET A 1 797 ? 48.896 33.226 -13.014 1.00 28.41 797 MET A O 1
ATOM 6251 N N . THR A 1 798 ? 48.692 32.545 -10.968 1.00 29.17 798 THR A N 1
ATOM 6252 C CA . THR A 1 798 ? 48.463 31.618 -9.835 1.00 29.17 798 THR A CA 1
ATOM 6253 C C . THR A 1 798 ? 48.647 32.364 -8.486 1.00 29.17 798 THR A C 1
ATOM 6255 O O . THR A 1 798 ? 48.653 33.592 -8.449 1.00 29.17 798 THR A O 1
ATOM 6258 N N . ALA A 1 799 ? 48.785 31.645 -7.366 1.00 32.44 799 ALA A N 1
ATOM 6259 C CA . ALA A 1 799 ? 49.019 32.181 -6.016 1.00 32.44 799 ALA A CA 1
ATOM 6260 C C . ALA A 1 799 ? 50.519 32.335 -5.658 1.00 32.44 799 ALA A C 1
ATOM 6262 O O . ALA A 1 799 ? 51.377 31.907 -6.432 1.00 32.44 799 ALA A O 1
ATOM 6263 N N . PRO A 1 800 ? 50.826 32.854 -4.450 1.00 37.12 800 PRO A N 1
ATOM 6264 C CA . PRO A 1 800 ? 52.029 32.442 -3.719 1.00 37.12 800 PRO A CA 1
ATOM 6265 C C . PRO A 1 800 ? 51.796 32.015 -2.245 1.00 37.12 800 PRO A C 1
ATOM 6267 O O . PRO A 1 800 ? 51.106 32.689 -1.486 1.00 37.12 800 PRO A O 1
ATOM 6270 N N . ASP A 1 801 ? 52.437 30.893 -1.895 1.00 29.62 801 ASP A N 1
ATOM 6271 C CA . ASP A 1 801 ? 53.213 30.538 -0.684 1.00 29.62 801 ASP A CA 1
ATOM 6272 C C . ASP A 1 801 ? 52.770 30.766 0.780 1.00 29.62 801 ASP A C 1
ATOM 6274 O O . ASP A 1 801 ? 52.367 31.845 1.205 1.00 29.62 801 ASP A O 1
ATOM 6278 N N . GLY A 1 802 ? 53.112 29.752 1.601 1.00 26.27 802 GLY A N 1
ATOM 6279 C CA . GLY A 1 802 ? 53.648 29.949 2.959 1.00 26.27 802 GLY A CA 1
ATOM 6280 C C . GLY A 1 802 ? 53.416 28.798 3.956 1.00 26.27 802 GLY A C 1
ATOM 6281 O O . GLY A 1 802 ? 52.299 28.657 4.446 1.00 26.27 802 GLY A O 1
ATOM 6282 N N . ASN A 1 803 ? 54.459 28.020 4.311 1.00 28.95 803 ASN A N 1
ATOM 6283 C CA . ASN A 1 803 ? 54.628 27.459 5.671 1.00 28.95 803 ASN A CA 1
ATOM 6284 C C . ASN A 1 803 ? 56.017 26.829 5.953 1.00 28.95 803 ASN A C 1
ATOM 6286 O O . ASN A 1 803 ? 56.576 26.095 5.141 1.00 28.95 803 ASN A O 1
ATOM 6290 N N . ASP A 1 804 ? 56.508 27.128 7.156 1.00 28.94 804 ASP A N 1
ATOM 6291 C CA . ASP A 1 804 ? 57.881 27.081 7.685 1.00 28.94 804 ASP A CA 1
ATOM 6292 C C . ASP A 1 804 ? 58.532 25.727 8.044 1.00 28.94 804 ASP A C 1
ATOM 6294 O O . ASP A 1 804 ? 57.865 24.733 8.333 1.00 28.94 804 ASP A O 1
ATOM 6298 N N . ALA A 1 805 ? 59.863 25.782 8.234 1.00 29.59 805 ALA A N 1
ATOM 6299 C CA . ALA A 1 805 ? 60.613 25.119 9.319 1.00 29.59 805 ALA A CA 1
ATOM 6300 C C . ALA A 1 805 ? 62.025 25.755 9.485 1.00 29.59 805 ALA A C 1
ATOM 6302 O O . ALA A 1 805 ? 62.584 26.193 8.480 1.00 29.59 805 ALA A O 1
ATOM 6303 N N . PRO A 1 806 ? 62.712 25.679 10.652 1.00 47.38 806 PRO A N 1
ATOM 6304 C CA . PRO A 1 806 ? 62.224 25.652 12.038 1.00 47.38 806 PRO A CA 1
ATOM 6305 C C . PRO A 1 806 ? 62.960 26.638 13.006 1.00 47.38 806 PRO A C 1
ATOM 6307 O O . PRO A 1 806 ? 63.924 27.308 12.652 1.00 47.38 806 PRO A O 1
ATOM 6310 N N . MET A 1 807 ? 62.488 26.660 14.263 1.00 31.81 807 MET A N 1
ATOM 6311 C CA . MET A 1 807 ? 63.027 27.264 15.514 1.00 31.81 807 MET A CA 1
ATOM 6312 C C . MET A 1 807 ? 64.563 27.156 15.748 1.00 31.81 807 MET A C 1
ATOM 6314 O O . MET A 1 807 ? 65.153 26.223 15.197 1.00 31.81 807 MET A O 1
ATOM 6318 N N . PRO A 1 808 ? 65.217 27.995 16.614 1.00 44.06 808 PRO A N 1
ATOM 6319 C CA . PRO A 1 808 ? 64.736 28.372 17.971 1.00 44.06 808 PRO A CA 1
ATOM 6320 C C . PRO A 1 808 ? 65.074 29.784 18.531 1.00 44.06 808 PRO A C 1
ATOM 6322 O O . PRO A 1 808 ? 65.966 30.462 18.038 1.00 44.06 808 PRO A O 1
ATOM 6325 N N . ASP A 1 809 ? 64.395 30.204 19.614 1.00 30.14 809 ASP A N 1
ATOM 6326 C CA . ASP A 1 809 ? 64.925 30.362 21.000 1.00 30.14 809 ASP A CA 1
ATOM 6327 C C . ASP A 1 809 ? 63.916 31.141 21.901 1.00 30.14 809 ASP A C 1
ATOM 6329 O O . ASP A 1 809 ? 62.839 31.535 21.455 1.00 30.14 809 ASP A O 1
ATOM 6333 N N . ALA A 1 810 ? 64.215 31.267 23.196 1.00 30.94 810 ALA A N 1
ATOM 6334 C CA . ALA A 1 810 ? 63.326 31.654 24.292 1.00 30.94 810 ALA A CA 1
ATOM 6335 C C . ALA A 1 810 ? 62.868 33.129 24.345 1.00 30.94 810 ALA A C 1
ATOM 6337 O O . ALA A 1 810 ? 63.544 34.037 23.870 1.00 30.94 810 ALA A O 1
ATOM 6338 N N . GLY A 1 811 ? 61.784 33.386 25.094 1.00 29.62 811 GLY A N 1
ATOM 6339 C CA . GLY A 1 811 ? 61.478 34.723 25.625 1.00 29.62 811 GLY A CA 1
ATOM 6340 C C . GLY A 1 811 ? 59.990 34.992 25.860 1.00 29.62 811 GLY A C 1
ATOM 6341 O O . GLY A 1 811 ? 59.176 34.841 24.958 1.00 29.62 811 GLY A O 1
ATOM 6342 N N . MET A 1 812 ? 59.634 35.397 27.082 1.00 31.75 812 MET A N 1
ATOM 6343 C CA . MET A 1 812 ? 58.280 35.838 27.468 1.00 31.75 812 MET A CA 1
ATOM 6344 C C . MET A 1 812 ? 58.157 37.390 27.316 1.00 31.75 812 MET A C 1
ATOM 6346 O O . MET A 1 812 ? 59.112 38.002 26.845 1.00 31.75 812 MET A O 1
ATOM 6350 N N . PRO A 1 813 ? 57.004 38.035 27.603 1.00 53.25 813 PRO A N 1
ATOM 6351 C CA . PRO A 1 813 ? 56.322 39.028 26.748 1.00 53.25 813 PRO A CA 1
ATOM 6352 C C . PRO A 1 813 ? 56.658 40.490 27.202 1.00 53.25 813 PRO A C 1
ATOM 6354 O O . PRO A 1 813 ? 57.693 40.632 27.856 1.00 53.25 813 PRO A O 1
ATOM 6357 N N . PRO A 1 814 ? 55.851 41.575 27.010 1.00 53.75 814 PRO A N 1
ATOM 6358 C CA . PRO A 1 814 ? 54.569 41.775 26.295 1.00 53.75 814 PRO A CA 1
ATOM 6359 C C . PRO A 1 814 ? 54.475 43.108 25.479 1.00 53.75 814 PRO A C 1
ATOM 6361 O O . PRO A 1 814 ? 55.474 43.778 25.247 1.00 53.75 814 PRO A O 1
ATOM 6364 N N . ASP A 1 815 ? 53.233 43.511 25.161 1.00 28.62 815 ASP A N 1
ATOM 6365 C CA . ASP A 1 815 ? 52.666 44.880 25.303 1.00 28.62 815 ASP A CA 1
ATOM 6366 C C . ASP A 1 815 ? 52.238 45.665 24.036 1.00 28.62 815 ASP A C 1
ATOM 6368 O O . ASP A 1 815 ? 52.557 45.322 22.900 1.00 28.62 815 ASP A O 1
ATOM 6372 N N . ASN A 1 816 ? 51.382 46.662 24.287 1.00 30.02 816 ASN A N 1
ATOM 6373 C CA . ASN A 1 816 ? 50.494 47.404 23.389 1.00 30.02 816 ASN A CA 1
ATOM 6374 C C . ASN A 1 816 ? 51.078 48.762 22.925 1.00 30.02 816 ASN A C 1
ATOM 6376 O O . ASN A 1 816 ? 52.101 49.214 23.429 1.00 30.02 816 ASN A O 1
ATOM 6380 N N . GLY A 1 817 ? 50.319 49.473 22.076 1.00 26.59 817 GLY A N 1
ATOM 6381 C CA . GLY A 1 817 ? 50.474 50.913 21.783 1.00 26.59 817 GLY A CA 1
ATOM 6382 C C . GLY A 1 817 ? 51.100 51.160 20.404 1.00 26.59 817 GLY A C 1
ATOM 6383 O O . GLY A 1 817 ? 52.216 50.725 20.159 1.00 26.59 817 GLY A O 1
ATOM 6384 N N . ASP A 1 818 ? 50.422 51.698 19.387 1.00 30.97 818 ASP A N 1
ATOM 6385 C CA . ASP A 1 818 ? 49.658 52.959 19.308 1.00 30.97 818 ASP A CA 1
ATOM 6386 C C . ASP A 1 818 ? 50.550 54.198 19.510 1.00 30.97 818 ASP A C 1
ATOM 6388 O O . ASP A 1 818 ? 50.884 54.518 20.644 1.00 30.97 818 ASP A O 1
ATOM 6392 N N . GLU A 1 819 ? 50.933 54.881 18.416 1.00 27.20 819 GLU A N 1
ATOM 6393 C CA . GLU A 1 819 ? 50.940 56.356 18.345 1.00 27.20 819 GLU A CA 1
ATOM 6394 C C . GLU A 1 819 ? 51.204 56.922 16.923 1.00 27.20 819 GLU A C 1
ATOM 6396 O O . GLU A 1 819 ? 52.245 56.720 16.307 1.00 27.20 819 GLU A O 1
ATOM 6401 N N . PHE A 1 820 ? 50.222 57.694 16.448 1.00 25.88 820 PHE A N 1
ATOM 6402 C CA . PHE A 1 820 ? 50.328 59.034 15.840 1.00 25.88 820 PHE A CA 1
ATOM 6403 C C . PHE A 1 820 ? 51.161 59.365 14.565 1.00 25.88 820 PHE A C 1
ATOM 6405 O O . PHE A 1 820 ? 52.383 59.313 14.487 1.00 25.88 820 PHE A O 1
ATOM 6412 N N . GLN A 1 821 ? 50.396 59.927 13.615 1.00 35.47 821 GLN A N 1
ATOM 6413 C CA . GLN A 1 821 ? 50.681 60.973 12.604 1.00 35.47 821 GLN A CA 1
ATOM 6414 C C . GLN A 1 821 ? 51.627 62.112 13.085 1.00 35.47 821 GLN A C 1
ATOM 6416 O O . GLN A 1 821 ? 51.703 62.301 14.300 1.00 35.47 821 GLN A O 1
ATOM 6421 N N . PRO A 1 822 ? 52.239 62.979 12.219 1.00 47.34 822 PRO A N 1
ATOM 6422 C CA . PRO A 1 822 ? 51.702 63.562 10.958 1.00 47.34 822 PRO A CA 1
ATOM 6423 C C . PRO A 1 822 ? 52.768 63.666 9.805 1.00 47.34 822 PRO A C 1
ATOM 6425 O O . PRO A 1 822 ? 53.667 62.837 9.789 1.00 47.34 822 PRO A O 1
ATOM 6428 N N . ALA A 1 823 ? 52.774 64.541 8.771 1.00 28.78 823 ALA A N 1
ATOM 6429 C CA . ALA A 1 823 ? 52.049 65.793 8.473 1.00 28.78 823 ALA A CA 1
ATOM 6430 C C . ALA A 1 823 ? 52.138 66.271 6.986 1.00 28.78 823 ALA A C 1
ATOM 6432 O O . ALA A 1 823 ? 53.005 65.815 6.254 1.00 28.78 823 ALA A O 1
ATOM 6433 N N . ILE A 1 824 ? 51.309 67.275 6.621 1.00 28.27 824 ILE A N 1
ATOM 6434 C CA . ILE A 1 824 ? 51.581 68.451 5.728 1.00 28.27 824 ILE A CA 1
ATOM 6435 C C . ILE A 1 824 ? 52.114 68.149 4.293 1.00 28.27 824 ILE A C 1
ATOM 6437 O O . ILE A 1 824 ? 53.269 67.789 4.117 1.00 28.27 824 ILE A O 1
ATOM 6441 N N . ALA A 1 825 ? 51.282 68.182 3.235 1.00 25.36 825 ALA A N 1
ATOM 6442 C CA . ALA A 1 825 ? 50.748 69.344 2.467 1.00 25.36 825 ALA A CA 1
ATOM 6443 C C . ALA A 1 825 ? 51.762 69.970 1.463 1.00 25.36 825 ALA A C 1
ATOM 6445 O O . ALA A 1 825 ? 52.832 70.408 1.866 1.00 25.36 825 ALA A O 1
ATOM 6446 N N . ASP A 1 826 ? 51.538 69.837 0.142 1.00 29.50 826 ASP A N 1
ATOM 6447 C CA . ASP A 1 826 ? 50.825 70.780 -0.777 1.00 29.50 826 ASP A CA 1
ATOM 6448 C C . ASP A 1 826 ? 51.718 71.983 -1.190 1.00 29.50 826 ASP A C 1
ATOM 6450 O O . ASP A 1 826 ? 52.330 72.582 -0.303 1.00 29.50 826 ASP A O 1
ATOM 6454 N N . PRO A 1 827 ? 51.871 72.348 -2.495 1.00 43.09 827 PRO A N 1
ATOM 6455 C CA . PRO A 1 827 ? 50.861 73.220 -3.132 1.00 43.09 827 PRO A CA 1
ATOM 6456 C C . PRO A 1 827 ? 50.677 73.171 -4.681 1.00 43.09 827 PRO A C 1
ATOM 6458 O O . PRO A 1 827 ? 51.640 73.113 -5.441 1.00 43.09 827 PRO A O 1
ATOM 6461 N N . THR A 1 828 ? 49.453 73.518 -5.134 1.00 29.20 828 THR A N 1
ATOM 6462 C CA . THR A 1 828 ? 49.113 74.331 -6.357 1.00 29.20 828 THR A CA 1
ATOM 6463 C C . THR A 1 828 ? 49.333 73.736 -7.777 1.00 29.20 828 THR A C 1
ATOM 6465 O O . THR A 1 828 ? 50.301 73.029 -7.997 1.00 29.20 828 THR A O 1
ATOM 6468 N N . LYS A 1 829 ? 48.581 74.029 -8.870 1.00 25.69 829 LYS A N 1
ATOM 6469 C CA . LYS A 1 829 ? 47.305 74.734 -9.254 1.00 25.69 829 LYS A CA 1
ATOM 6470 C C . LYS A 1 829 ? 47.135 74.567 -10.816 1.00 25.69 829 LYS A C 1
ATOM 6472 O O . LYS A 1 829 ? 48.056 74.025 -11.415 1.00 25.69 829 LYS A O 1
ATOM 6477 N N . PRO A 1 830 ? 46.160 75.168 -11.559 1.00 32.88 830 PRO A N 1
ATOM 6478 C CA . PRO A 1 830 ? 44.713 75.390 -11.332 1.00 32.88 830 PRO A CA 1
ATOM 6479 C C . PRO A 1 830 ? 43.777 75.156 -12.578 1.00 32.88 830 PRO A C 1
ATOM 6481 O O . PRO A 1 830 ? 44.124 75.538 -13.689 1.00 32.88 830 PRO A O 1
ATOM 6484 N N . THR A 1 831 ? 42.487 74.821 -12.349 1.00 25.11 831 THR A N 1
ATOM 6485 C CA . THR A 1 831 ? 41.269 75.261 -13.131 1.00 25.11 831 THR A CA 1
ATOM 6486 C C . THR A 1 831 ? 41.054 74.863 -14.625 1.00 25.11 831 THR A C 1
ATOM 6488 O O . THR A 1 831 ? 42.028 74.593 -15.312 1.00 25.11 831 THR A O 1
ATOM 6491 N N . PRO A 1 832 ? 39.822 74.971 -15.219 1.00 36.28 832 PRO A N 1
ATOM 6492 C CA . PRO A 1 832 ? 38.447 74.981 -14.652 1.00 36.28 832 PRO A CA 1
ATOM 6493 C C . PRO A 1 832 ? 37.325 74.190 -15.423 1.00 36.28 832 PRO A C 1
ATOM 6495 O O . PRO A 1 832 ? 37.353 74.054 -16.634 1.00 36.28 832 PRO A O 1
ATOM 6498 N N . LYS A 1 833 ? 36.219 73.897 -14.701 1.00 24.47 833 LYS A N 1
ATOM 6499 C CA . LYS A 1 833 ? 34.768 73.944 -15.093 1.00 24.47 833 LYS A CA 1
ATOM 6500 C C . LYS A 1 833 ? 34.140 73.089 -16.240 1.00 24.47 833 LYS A C 1
ATOM 6502 O O . LYS A 1 833 ? 34.364 73.315 -17.417 1.00 24.47 833 LYS A O 1
ATOM 6507 N N . LYS A 1 834 ? 33.135 72.293 -15.814 1.00 25.92 834 LYS A N 1
ATOM 6508 C CA . LYS A 1 834 ? 31.728 72.087 -16.297 1.00 25.92 834 LYS A CA 1
ATOM 6509 C C . LYS A 1 834 ? 31.215 72.859 -17.546 1.00 25.92 834 LYS A C 1
ATOM 6511 O O . LYS A 1 834 ? 31.504 74.047 -17.671 1.00 25.92 834 LYS A O 1
ATOM 6516 N N . PRO A 1 835 ? 30.268 72.273 -18.317 1.00 30.33 835 PRO A N 1
ATOM 6517 C CA . PRO A 1 835 ? 28.808 72.451 -18.070 1.00 30.33 835 PRO A CA 1
ATOM 6518 C C . PRO A 1 835 ? 28.017 71.108 -18.080 1.00 30.33 835 PRO A C 1
ATOM 6520 O O . PRO A 1 835 ? 28.503 70.128 -18.620 1.00 30.33 835 PRO A O 1
ATOM 6523 N N . SER A 1 836 ? 26.899 70.877 -17.364 1.00 23.80 836 SER A N 1
ATOM 6524 C CA . SER A 1 836 ? 25.602 71.595 -17.220 1.00 23.80 836 SER A CA 1
ATOM 6525 C C . SER A 1 836 ? 24.706 71.429 -18.466 1.00 23.80 836 SER A C 1
ATOM 6527 O O . SER A 1 836 ? 25.012 72.020 -19.488 1.00 23.80 836 SER A O 1
ATOM 6529 N N . ALA A 1 837 ? 23.717 70.520 -18.502 1.00 29.67 837 ALA A N 1
ATOM 6530 C CA . ALA A 1 837 ? 22.393 70.528 -17.832 1.00 29.67 837 ALA A CA 1
ATOM 6531 C C . ALA A 1 837 ? 21.412 71.595 -18.372 1.00 29.67 837 ALA A C 1
ATOM 6533 O O . ALA A 1 837 ? 21.781 72.764 -18.433 1.00 29.67 837 ALA A O 1
ATOM 6534 N N . GLY A 1 838 ? 20.155 71.222 -18.687 1.00 25.23 838 GLY A N 1
ATOM 6535 C CA . GLY A 1 838 ? 19.167 72.194 -19.194 1.00 25.23 838 GLY A CA 1
ATOM 6536 C C . GLY A 1 838 ? 17.773 71.680 -19.589 1.00 25.23 838 GLY A C 1
ATOM 6537 O O . GLY A 1 838 ? 17.410 71.709 -20.757 1.00 25.23 838 GLY A O 1
ATOM 6538 N N . LYS A 1 839 ? 16.958 71.304 -18.599 1.00 27.14 839 LYS A N 1
ATOM 6539 C CA . LYS A 1 839 ? 15.482 71.336 -18.662 1.00 27.14 839 LYS A CA 1
ATOM 6540 C C . LYS A 1 839 ? 14.985 72.799 -18.768 1.00 27.14 839 LYS A C 1
ATOM 6542 O O . LYS A 1 839 ? 15.509 73.618 -18.011 1.00 27.14 839 LYS A O 1
ATOM 6547 N N . PRO A 1 840 ? 13.952 73.136 -19.562 1.00 28.44 840 PRO A N 1
ATOM 6548 C CA . PRO A 1 840 ? 13.123 74.335 -19.362 1.00 28.44 840 PRO A CA 1
ATOM 6549 C C . PRO A 1 840 ? 11.804 73.974 -18.634 1.00 28.44 840 PRO A C 1
ATOM 6551 O O . PRO A 1 840 ? 11.335 72.848 -18.758 1.00 28.44 840 PRO A O 1
ATOM 6554 N N . GLU A 1 841 ? 11.118 74.813 -17.852 1.00 25.56 841 GLU A N 1
ATOM 6555 C CA . GLU A 1 841 ? 11.439 76.046 -17.105 1.00 25.56 841 GLU A CA 1
ATOM 6556 C C . GLU A 1 841 ? 10.540 76.047 -15.832 1.00 25.56 841 GLU A C 1
ATOM 6558 O O . GLU A 1 841 ? 9.471 75.446 -15.834 1.00 25.56 841 GLU A O 1
ATOM 6563 N N . LYS A 1 842 ? 11.063 76.379 -14.639 1.00 30.78 842 LYS A N 1
ATOM 6564 C CA . LYS A 1 842 ? 10.845 77.616 -13.838 1.00 30.78 842 LYS A CA 1
ATOM 6565 C C . LYS A 1 842 ? 9.379 78.045 -13.562 1.00 30.78 842 LYS A C 1
ATOM 6567 O O . LYS A 1 842 ? 8.614 78.229 -14.493 1.00 30.78 842 LYS A O 1
ATOM 6572 N N . GLY A 1 843 ? 8.990 78.349 -12.311 1.00 27.66 843 GLY A N 1
ATOM 6573 C CA . GLY A 1 843 ? 9.765 78.257 -11.054 1.00 27.66 843 GLY A CA 1
ATOM 6574 C C . GLY A 1 843 ? 9.146 78.938 -9.811 1.00 27.66 843 GLY A C 1
ATOM 6575 O O . GLY A 1 843 ? 7.985 79.329 -9.840 1.00 27.66 843 GLY A O 1
ATOM 6576 N N . LYS A 1 844 ? 10.010 79.130 -8.789 1.00 27.94 844 LYS A N 1
ATOM 6577 C CA . LYS A 1 844 ? 9.867 79.769 -7.448 1.00 27.94 844 LYS A CA 1
ATOM 6578 C C . LYS A 1 844 ? 9.540 78.882 -6.221 1.00 27.94 844 LYS A C 1
ATOM 6580 O O . LYS A 1 844 ? 8.389 78.566 -5.965 1.00 27.94 844 LYS A O 1
ATOM 6585 N N . ASP A 1 845 ? 10.612 78.542 -5.486 1.00 28.20 845 ASP A N 1
ATOM 6586 C CA . ASP A 1 845 ? 10.923 78.825 -4.056 1.00 28.20 845 ASP A CA 1
ATOM 6587 C C . ASP A 1 845 ? 9.810 78.657 -2.971 1.00 28.20 845 ASP A C 1
ATOM 6589 O O . ASP A 1 845 ? 8.705 79.148 -3.143 1.00 28.20 845 ASP A O 1
ATOM 6593 N N . SER A 1 846 ? 10.021 78.087 -1.763 1.00 28.61 846 SER A N 1
ATOM 6594 C CA . SER A 1 846 ? 11.258 77.972 -0.951 1.00 28.61 846 SER A CA 1
ATOM 6595 C C . SER A 1 846 ? 11.243 76.850 0.134 1.00 28.61 846 SER A C 1
ATOM 6597 O O . SER A 1 846 ? 10.238 76.652 0.800 1.00 28.61 846 SER A O 1
ATOM 6599 N N . ALA A 1 847 ? 12.424 76.270 0.416 1.00 26.52 847 ALA A N 1
ATOM 6600 C CA . ALA A 1 847 ? 12.998 75.933 1.748 1.00 26.52 847 ALA A CA 1
ATOM 6601 C C . ALA A 1 847 ? 12.428 74.859 2.749 1.00 26.52 847 ALA A C 1
ATOM 6603 O O . ALA A 1 847 ? 11.664 75.184 3.650 1.00 26.52 847 ALA A O 1
ATOM 6604 N N . LYS A 1 848 ? 13.157 73.715 2.811 1.00 27.02 848 LYS A N 1
ATOM 6605 C CA . LYS A 1 848 ? 13.797 73.086 4.023 1.00 27.02 848 LYS A CA 1
ATOM 6606 C C . LYS A 1 848 ? 12.927 72.217 5.013 1.00 27.02 848 LYS A C 1
ATOM 6608 O O . LYS A 1 848 ? 11.735 72.095 4.782 1.00 27.02 848 LYS A O 1
ATOM 6613 N N . PRO A 1 849 ? 13.508 71.457 5.994 1.00 34.38 849 PRO A N 1
ATOM 6614 C CA . PRO A 1 849 ? 13.896 70.032 5.833 1.00 34.38 849 PRO A CA 1
ATOM 6615 C C . PRO A 1 849 ? 13.376 69.036 6.919 1.00 34.38 849 PRO A C 1
ATOM 6617 O O . PRO A 1 849 ? 12.731 69.429 7.885 1.00 34.38 849 PRO A O 1
ATOM 6620 N N . GLN A 1 850 ? 13.756 67.748 6.809 1.00 27.53 850 GLN A N 1
ATOM 6621 C CA . GLN A 1 850 ? 13.579 66.690 7.834 1.00 27.53 850 GLN A CA 1
ATOM 6622 C C . GLN A 1 850 ? 14.778 66.548 8.827 1.00 27.53 850 GLN A C 1
ATOM 6624 O O . GLN A 1 850 ? 15.826 67.150 8.580 1.00 27.53 850 GLN A O 1
ATOM 6629 N N . PRO A 1 851 ? 14.635 65.810 9.962 1.00 39.19 851 PRO A N 1
ATOM 6630 C CA . PRO A 1 851 ? 15.364 66.108 11.208 1.00 39.19 851 PRO A CA 1
ATOM 6631 C C . PRO A 1 851 ? 16.368 65.047 11.713 1.00 39.19 851 PRO A C 1
ATOM 6633 O O . PRO A 1 851 ? 16.369 63.893 11.289 1.00 39.19 851 PRO A O 1
ATOM 6636 N N . GLY A 1 852 ? 17.136 65.425 12.745 1.00 27.58 852 GLY A N 1
ATOM 6637 C CA . GLY A 1 852 ? 17.887 64.518 13.621 1.00 27.58 852 GLY A CA 1
ATOM 6638 C C . GLY A 1 852 ? 18.083 65.105 15.031 1.00 27.58 852 GLY A C 1
ATOM 6639 O O . GLY A 1 852 ? 18.595 66.209 15.155 1.00 27.58 852 GLY A O 1
ATOM 6640 N N . LYS A 1 853 ? 17.633 64.356 16.051 1.00 35.94 853 LYS A N 1
ATOM 6641 C CA . LYS A 1 853 ? 17.867 64.460 17.515 1.00 35.94 853 LYS A CA 1
ATOM 6642 C C . LYS A 1 853 ? 18.413 65.787 18.096 1.00 35.94 853 LYS A C 1
ATOM 6644 O O . LYS A 1 853 ? 19.618 65.996 18.087 1.00 35.94 853 LYS A O 1
ATOM 6649 N N . ASP A 1 854 ? 17.553 66.548 18.781 1.00 26.50 854 ASP A N 1
ATOM 6650 C CA . ASP A 1 854 ? 17.642 66.732 20.247 1.00 26.50 854 ASP A CA 1
ATOM 6651 C C . ASP A 1 854 ? 16.366 67.391 20.824 1.00 26.50 854 ASP A C 1
ATOM 6653 O O . ASP A 1 854 ? 15.522 67.881 20.073 1.00 26.50 854 ASP A O 1
ATOM 6657 N N . LYS A 1 855 ? 16.183 67.342 22.155 1.00 33.16 855 LYS A N 1
ATOM 6658 C CA . LYS A 1 855 ? 14.993 67.858 22.880 1.00 33.16 855 LYS A CA 1
ATOM 6659 C C . LYS A 1 855 ? 14.660 69.327 22.539 1.00 33.16 855 LYS A C 1
ATOM 6661 O O . LYS A 1 855 ? 15.555 70.166 22.476 1.00 33.16 855 LYS A O 1
ATOM 6666 N N . PRO A 1 856 ? 13.361 69.679 22.532 1.00 27.22 856 PRO A N 1
ATOM 6667 C CA . PRO A 1 856 ? 12.823 70.337 23.729 1.00 27.22 856 PRO A CA 1
ATOM 6668 C C . PRO A 1 856 ? 11.605 69.623 24.325 1.00 27.22 856 PRO A C 1
ATOM 6670 O O . PRO A 1 856 ? 10.807 69.000 23.632 1.00 27.22 856 PRO A O 1
ATOM 6673 N N . GLN A 1 857 ? 11.429 69.783 25.636 1.00 40.06 857 GLN A N 1
ATOM 6674 C CA . GLN A 1 857 ? 10.142 69.550 26.285 1.00 40.06 857 GLN A CA 1
ATOM 6675 C C . GLN A 1 857 ? 9.139 70.615 25.819 1.00 40.06 857 GLN A C 1
ATOM 6677 O O . GLN A 1 857 ? 9.317 71.789 26.133 1.00 40.06 857 GLN A O 1
ATOM 6682 N N . SER A 1 858 ? 8.050 70.205 25.175 1.00 27.75 858 SER A N 1
ATOM 6683 C CA . SER A 1 858 ? 6.783 70.935 25.251 1.00 27.75 858 SER A CA 1
ATOM 6684 C C . SER A 1 858 ? 5.738 69.990 25.816 1.00 27.75 858 SER A C 1
ATOM 6686 O O . SER A 1 858 ? 5.355 69.009 25.182 1.00 27.75 858 SER A O 1
ATOM 6688 N N . SER A 1 859 ? 5.309 70.279 27.039 1.00 39.38 859 SER A N 1
ATOM 6689 C CA . SER A 1 859 ? 4.152 69.658 27.662 1.00 39.38 859 SER A CA 1
ATOM 6690 C C . SER A 1 859 ? 2.921 69.861 26.780 1.00 39.38 859 SER A C 1
ATOM 6692 O O . SER A 1 859 ? 2.351 70.951 26.764 1.00 39.38 859 SER A O 1
ATOM 6694 N N . GLN A 1 860 ? 2.495 68.806 26.093 1.00 33.44 860 GLN A N 1
ATOM 6695 C CA . GLN A 1 860 ? 1.075 68.597 25.871 1.00 33.44 860 GLN A CA 1
ATOM 6696 C C . GLN A 1 860 ? 0.619 67.496 26.817 1.00 33.44 860 GLN A C 1
ATOM 6698 O O . GLN A 1 860 ? 1.174 66.398 26.890 1.00 33.44 860 GLN A O 1
ATOM 6703 N N . SER A 1 861 ? -0.327 67.922 27.635 1.00 34.88 861 SER A N 1
ATOM 6704 C CA . SER A 1 861 ? -1.116 67.197 28.606 1.00 34.88 861 SER A CA 1
ATOM 6705 C C . SER A 1 861 ? -1.608 65.853 28.070 1.00 34.88 861 SER A C 1
ATOM 6707 O O . SER A 1 861 ? -1.888 65.689 26.884 1.00 34.88 861 SER A O 1
ATOM 6709 N N . LYS A 1 862 ? -1.817 64.907 28.992 1.00 42.47 862 LYS A N 1
ATOM 6710 C CA . LYS A 1 862 ? -2.761 63.801 28.789 1.00 42.47 862 LYS A CA 1
ATOM 6711 C C . LYS A 1 862 ? -4.192 64.358 28.802 1.00 42.47 862 LYS A C 1
ATOM 6713 O O . LYS A 1 862 ? -4.971 64.024 29.695 1.00 42.47 862 LYS A O 1
ATOM 6718 N N . ASP A 1 863 ? -4.522 65.234 27.861 1.00 45.38 863 ASP A N 1
ATOM 6719 C CA . ASP A 1 863 ? -5.907 65.640 27.670 1.00 45.38 863 ASP A CA 1
ATOM 6720 C C . ASP A 1 863 ? -6.658 64.417 27.149 1.00 45.38 863 ASP A C 1
ATOM 6722 O O . ASP A 1 863 ? -6.259 63.788 26.165 1.00 45.38 863 ASP A O 1
ATOM 6726 N N . LYS A 1 864 ? -7.695 64.005 27.886 1.00 50.97 864 LYS A N 1
ATOM 6727 C CA . LYS A 1 864 ? -8.561 62.910 27.447 1.00 50.97 864 LYS A CA 1
ATOM 6728 C C . LYS A 1 864 ? -9.141 63.318 26.082 1.00 50.97 864 LYS A C 1
ATOM 6730 O O . LYS A 1 864 ? -9.620 64.449 25.995 1.00 50.97 864 LYS A O 1
ATOM 6735 N N . PRO A 1 865 ? -9.122 62.442 25.055 1.00 58.16 865 PRO A N 1
ATOM 6736 C CA . PRO A 1 865 ? -9.737 62.750 23.763 1.00 58.16 865 PRO A CA 1
ATOM 6737 C C . PRO A 1 865 ? -11.179 63.210 23.970 1.00 58.16 865 PRO A C 1
ATOM 6739 O O . PRO A 1 865 ? -11.834 62.764 24.919 1.00 58.16 865 PRO A O 1
ATOM 6742 N N . ALA A 1 866 ? -11.667 64.120 23.132 1.00 75.25 866 ALA A N 1
ATOM 6743 C CA . ALA A 1 866 ? -12.976 64.725 23.341 1.00 75.25 866 ALA A CA 1
ATOM 6744 C C . ALA A 1 866 ? -14.077 63.641 23.361 1.00 75.25 866 ALA A C 1
ATOM 6746 O O . ALA A 1 866 ? -13.948 62.630 22.667 1.00 75.25 866 ALA A O 1
ATOM 6747 N N . PRO A 1 867 ? -15.190 63.817 24.100 1.00 73.94 867 PRO A N 1
ATOM 6748 C CA . PRO A 1 867 ? -16.250 62.805 24.177 1.00 73.94 867 PRO A CA 1
ATOM 6749 C C . PRO A 1 867 ? -16.813 62.365 22.817 1.00 73.94 867 PRO A C 1
ATOM 6751 O O . PRO A 1 867 ? -17.282 61.239 22.694 1.00 73.94 867 PRO A O 1
ATOM 6754 N N . ALA A 1 868 ? -16.743 63.227 21.796 1.00 77.94 868 ALA A N 1
ATOM 6755 C CA . ALA A 1 868 ? -17.075 62.889 20.412 1.00 77.94 868 ALA A CA 1
ATOM 6756 C C . ALA A 1 868 ? -16.023 61.967 19.758 1.00 77.94 868 ALA A C 1
ATOM 6758 O O . ALA A 1 868 ? -16.383 60.917 19.237 1.00 77.94 868 ALA A O 1
ATOM 6759 N N . GLU A 1 869 ? -14.731 62.298 19.869 1.00 82.44 869 GLU A N 1
ATOM 6760 C CA . GLU A 1 869 ? -13.618 61.471 19.367 1.00 82.44 869 GLU A CA 1
ATOM 6761 C C . GLU A 1 869 ? -13.584 60.091 20.047 1.00 82.44 869 GLU A C 1
ATOM 6763 O O . GLU A 1 869 ? -13.246 59.089 19.423 1.00 82.44 869 GLU A O 1
ATOM 6768 N N . GLN A 1 870 ? -13.965 60.014 21.329 1.00 80.62 870 GLN A N 1
ATOM 6769 C CA . GLN A 1 870 ? -14.084 58.742 22.049 1.00 80.62 870 GLN A CA 1
ATOM 6770 C C . GLN A 1 870 ? -15.200 57.851 21.492 1.00 80.62 870 GLN A C 1
ATOM 6772 O O . GLN A 1 870 ? -15.005 56.641 21.408 1.00 80.62 870 GLN A O 1
ATOM 6777 N N . ARG A 1 871 ? -16.346 58.425 21.097 1.00 84.88 871 ARG A N 1
ATOM 6778 C CA . ARG A 1 871 ? -17.437 57.675 20.448 1.00 84.88 871 ARG A CA 1
ATOM 6779 C C . ARG A 1 871 ? -17.046 57.215 19.055 1.00 84.88 871 ARG A C 1
ATOM 6781 O O . ARG A 1 871 ? -17.318 56.077 18.712 1.00 84.88 871 ARG A O 1
ATOM 6788 N N . GLU A 1 872 ? -16.381 58.071 18.284 1.00 86.56 872 GLU A N 1
ATOM 6789 C CA . GLU A 1 872 ? -15.897 57.736 16.941 1.00 86.56 872 GLU A CA 1
ATOM 6790 C C . GLU A 1 872 ? -14.892 56.570 16.984 1.00 86.56 872 GLU A C 1
ATOM 6792 O O . GLU A 1 872 ? -15.039 55.601 16.245 1.00 86.56 872 GLU A O 1
ATOM 6797 N N . GLN A 1 873 ? -13.946 56.590 17.931 1.00 87.25 873 GLN A N 1
ATOM 6798 C CA . GLN A 1 873 ? -12.990 55.492 18.142 1.00 87.25 873 GLN A CA 1
ATOM 6799 C C . GLN A 1 873 ? -13.628 54.195 18.668 1.00 87.25 873 GLN A C 1
ATOM 6801 O O . GLN A 1 873 ? -13.080 53.118 18.431 1.00 87.25 873 GLN A O 1
ATOM 6806 N N . LEU A 1 874 ? -14.738 54.269 19.410 1.00 87.12 874 LEU A N 1
ATOM 6807 C CA . LEU A 1 874 ? -15.495 53.083 19.829 1.00 87.12 874 LEU A CA 1
ATOM 6808 C C . LEU A 1 874 ? -16.291 52.510 18.649 1.00 87.12 874 LEU A C 1
ATOM 6810 O O . LEU A 1 874 ? -16.116 51.336 18.334 1.00 87.12 874 LEU A O 1
ATOM 6814 N N . ALA A 1 875 ? -17.023 53.355 17.920 1.00 88.00 875 ALA A N 1
ATOM 6815 C CA . ALA A 1 875 ? -17.779 52.975 16.730 1.00 88.00 875 ALA A CA 1
ATOM 6816 C C . ALA A 1 875 ? -16.893 52.369 15.622 1.00 88.00 875 ALA A C 1
ATOM 6818 O O . ALA A 1 875 ? -17.287 51.402 14.975 1.00 88.00 875 ALA A O 1
ATOM 6819 N N . GLU A 1 876 ? -15.665 52.867 15.421 1.00 90.81 876 GLU A N 1
ATOM 6820 C CA . GLU A 1 876 ? -14.716 52.253 14.479 1.00 90.81 876 GLU A CA 1
ATOM 6821 C C . GLU A 1 876 ? -14.310 50.830 14.914 1.00 90.81 876 GLU A C 1
ATOM 6823 O O . GLU A 1 876 ? -14.152 49.940 14.073 1.00 90.81 876 GLU A O 1
ATOM 6828 N N . ARG A 1 877 ? -14.158 50.584 16.223 1.00 91.19 877 ARG A N 1
ATOM 6829 C CA . ARG A 1 877 ? -13.816 49.256 16.761 1.00 91.19 877 ARG A CA 1
ATOM 6830 C C . ARG A 1 877 ? -14.990 48.292 16.673 1.00 91.19 877 ARG A C 1
ATOM 6832 O O . ARG A 1 877 ? -14.792 47.191 16.167 1.00 91.19 877 ARG A O 1
ATOM 6839 N N . GLU A 1 878 ? -16.173 48.733 17.090 1.00 92.12 878 GLU A N 1
ATOM 6840 C CA . GLU A 1 878 ? -17.455 48.024 16.973 1.00 92.12 878 GLU A CA 1
ATOM 6841 C C . GLU A 1 878 ? -17.693 47.596 15.510 1.00 92.12 878 GLU A C 1
ATOM 6843 O O . GLU A 1 878 ? -17.764 46.407 15.199 1.00 92.12 878 GLU A O 1
ATOM 6848 N N . ALA A 1 879 ? -17.652 48.540 14.560 1.00 92.31 879 ALA A N 1
ATOM 6849 C CA . ALA A 1 879 ? -17.823 48.254 13.132 1.00 92.31 879 ALA A CA 1
ATOM 6850 C C . ALA A 1 879 ? -16.764 47.280 12.577 1.00 92.31 879 ALA A C 1
ATOM 6852 O O . ALA A 1 879 ? -17.076 46.370 11.805 1.00 92.31 879 ALA A O 1
ATOM 6853 N N . LYS A 1 880 ? -15.499 47.425 12.992 1.00 93.88 880 LYS A N 1
ATOM 6854 C CA . LYS A 1 880 ? -14.408 46.521 12.598 1.00 93.88 880 LYS A CA 1
ATOM 6855 C C . LYS A 1 880 ? -14.528 45.130 13.226 1.00 93.88 880 LYS A C 1
ATOM 6857 O O . LYS A 1 880 ? -13.970 44.170 12.681 1.00 93.88 880 LYS A O 1
ATOM 6862 N N . LYS A 1 881 ? -15.184 45.001 14.380 1.00 94.12 881 LYS A N 1
ATOM 6863 C CA . LYS A 1 881 ? -15.406 43.720 15.052 1.00 94.12 881 LYS A CA 1
ATOM 6864 C C . LYS A 1 881 ? -16.605 42.990 14.455 1.00 94.12 881 LYS A C 1
ATOM 6866 O O . LYS A 1 881 ? -16.479 41.808 14.136 1.00 94.12 881 LYS A O 1
ATOM 6871 N N . LEU A 1 882 ? -17.679 43.722 14.167 1.00 94.88 882 LEU A N 1
ATOM 6872 C CA . LEU A 1 882 ? -18.835 43.266 13.397 1.00 94.88 882 LEU A CA 1
ATOM 6873 C C . LEU A 1 882 ? -18.426 42.683 12.030 1.00 94.88 882 LEU A C 1
ATOM 6875 O O . LEU A 1 882 ? -18.773 41.546 11.722 1.00 94.88 882 LEU A O 1
ATOM 6879 N N . ASP A 1 883 ? -17.596 43.400 11.263 1.00 94.31 883 ASP A N 1
ATOM 6880 C CA . ASP A 1 883 ? -17.048 42.940 9.973 1.00 94.31 883 ASP A CA 1
ATOM 6881 C C . ASP A 1 883 ? -16.246 41.624 10.085 1.00 94.31 883 ASP A C 1
ATOM 6883 O O . ASP A 1 883 ? -16.312 40.768 9.201 1.00 94.31 883 ASP A O 1
ATOM 6887 N N . GLN A 1 884 ? -15.509 41.421 11.185 1.00 92.31 884 GLN A N 1
ATOM 6888 C CA . GLN A 1 884 ? -14.773 40.172 11.428 1.00 92.31 884 GLN A CA 1
ATOM 6889 C C . GLN A 1 884 ? -15.697 39.000 11.765 1.00 92.31 884 GLN A C 1
ATOM 6891 O O . GLN A 1 884 ? -15.432 37.884 11.318 1.00 92.31 884 GLN A O 1
ATOM 6896 N N . LEU A 1 885 ? -16.751 39.242 12.549 1.00 93.12 885 LEU A N 1
ATOM 6897 C CA . LEU A 1 885 ? -17.743 38.231 12.917 1.00 93.12 885 LEU A CA 1
ATOM 6898 C C . LEU A 1 885 ? -18.564 37.794 11.700 1.00 93.12 885 LEU A C 1
ATOM 6900 O O . LEU A 1 885 ? -18.672 36.597 11.445 1.00 93.12 885 LEU A O 1
ATOM 6904 N N . GLN A 1 886 ? -19.042 38.746 10.895 1.00 93.94 886 GLN A N 1
ATOM 6905 C CA . GLN A 1 886 ? -19.784 38.465 9.661 1.00 93.94 886 GLN A CA 1
ATOM 6906 C C . GLN A 1 886 ? -18.940 37.665 8.659 1.00 93.94 886 GLN A C 1
ATOM 6908 O O . GLN A 1 886 ? -19.381 36.626 8.180 1.00 93.94 886 GLN A O 1
ATOM 6913 N N . LYS A 1 887 ? -17.677 38.053 8.423 1.00 92.56 887 LYS A N 1
ATOM 6914 C CA . LYS A 1 887 ? -16.768 37.291 7.542 1.00 92.56 887 LYS A CA 1
ATOM 6915 C C . LYS A 1 887 ? -16.463 35.880 8.042 1.00 92.56 887 LYS A C 1
ATOM 6917 O O . LYS A 1 887 ? -16.156 35.008 7.231 1.00 92.56 887 LYS A O 1
ATOM 6922 N N . ALA A 1 888 ? -16.493 35.656 9.354 1.00 91.50 888 ALA A N 1
ATOM 6923 C CA . ALA A 1 888 ? -16.323 34.330 9.932 1.00 91.50 888 ALA A CA 1
ATOM 6924 C C . ALA A 1 888 ? -17.587 33.470 9.758 1.00 91.50 888 ALA A C 1
ATOM 6926 O O . ALA A 1 888 ? -17.460 32.310 9.369 1.00 91.50 888 ALA A O 1
ATOM 6927 N N . ASP A 1 889 ? -18.781 34.042 9.953 1.00 94.12 889 ASP A N 1
ATOM 6928 C CA . ASP A 1 889 ? -20.051 33.361 9.664 1.00 94.12 889 ASP A CA 1
ATOM 6929 C C . ASP A 1 889 ? -20.192 33.026 8.170 1.00 94.12 889 ASP A C 1
ATOM 6931 O O . ASP A 1 889 ? -20.453 31.875 7.838 1.00 94.12 889 ASP A O 1
ATOM 6935 N N . ASP A 1 890 ? -19.915 33.967 7.260 1.00 91.56 890 ASP A N 1
ATOM 6936 C CA . ASP A 1 890 ? -19.928 33.731 5.805 1.00 91.56 890 ASP A CA 1
ATOM 6937 C C . ASP A 1 890 ? -18.969 32.598 5.388 1.00 91.56 890 ASP A C 1
ATOM 6939 O O . ASP A 1 890 ? -19.288 31.771 4.529 1.00 91.56 890 ASP A O 1
ATOM 6943 N N . SER A 1 891 ? -17.785 32.549 6.012 1.00 91.25 891 SER A N 1
ATOM 6944 C CA . SER A 1 891 ? -16.775 31.506 5.794 1.00 91.25 891 SER A CA 1
ATOM 6945 C C . SER A 1 891 ? -17.288 30.133 6.243 1.00 91.25 891 SER A C 1
ATOM 6947 O O . SER A 1 891 ? -17.198 29.162 5.490 1.00 91.25 891 SER A O 1
ATOM 6949 N N . LEU A 1 892 ? -17.870 30.050 7.444 1.00 91.94 892 LEU A N 1
ATOM 6950 C CA . LEU A 1 892 ? -18.461 28.818 7.969 1.00 91.94 892 LEU A CA 1
ATOM 6951 C C . LEU A 1 892 ? -19.731 28.408 7.208 1.00 91.94 892 LEU A C 1
ATOM 6953 O O . LEU A 1 892 ? -19.953 27.220 7.013 1.00 91.94 892 LEU A O 1
ATOM 6957 N N . ALA A 1 893 ? -20.532 29.355 6.717 1.00 92.50 893 ALA A N 1
ATOM 6958 C CA . ALA A 1 893 ? -21.710 29.088 5.894 1.00 92.50 893 ALA A CA 1
ATOM 6959 C C . ALA A 1 893 ? -21.336 28.449 4.547 1.00 92.50 893 ALA A C 1
ATOM 6961 O O . ALA A 1 893 ? -22.062 27.596 4.036 1.00 92.50 893 ALA A O 1
ATOM 6962 N N . ALA A 1 894 ? -20.201 28.846 3.963 1.00 89.00 894 ALA A N 1
ATOM 6963 C CA . ALA A 1 894 ? -19.667 28.215 2.759 1.00 89.00 894 ALA A CA 1
ATOM 6964 C C . ALA A 1 894 ? -19.163 26.786 3.032 1.00 89.00 894 ALA A C 1
ATOM 6966 O O . ALA A 1 894 ? -19.433 25.888 2.234 1.00 89.00 894 ALA A O 1
ATOM 6967 N N . ASP A 1 895 ? -18.486 26.563 4.164 1.00 88.69 895 ASP A N 1
ATOM 6968 C CA . ASP A 1 895 ? -18.059 25.223 4.585 1.00 88.69 895 ASP A CA 1
ATOM 6969 C C . ASP A 1 895 ? -19.253 24.312 4.919 1.00 88.69 895 ASP A C 1
ATOM 6971 O O . ASP A 1 895 ? -19.259 23.158 4.498 1.00 88.69 895 ASP A O 1
ATOM 6975 N N . GLN A 1 896 ? -20.295 24.834 5.579 1.00 91.31 896 GLN A N 1
ATOM 6976 C CA . GLN A 1 896 ? -21.527 24.099 5.888 1.00 91.31 896 GLN A CA 1
ATOM 6977 C C . GLN A 1 896 ? -22.258 23.652 4.616 1.00 91.31 896 GLN A C 1
ATOM 6979 O O . GLN A 1 896 ? -22.586 22.480 4.504 1.00 91.31 896 GLN A O 1
ATOM 6984 N N . ARG A 1 897 ? -22.431 24.525 3.611 1.00 92.19 897 ARG A N 1
ATOM 6985 C CA . ARG A 1 897 ? -23.063 24.133 2.331 1.00 92.19 897 ARG A CA 1
ATOM 6986 C C . ARG A 1 897 ? -22.287 23.039 1.598 1.00 92.19 897 ARG A C 1
ATOM 6988 O O . ARG A 1 897 ? -22.892 22.159 0.997 1.00 92.19 897 ARG A O 1
ATOM 6995 N N . ALA A 1 898 ? -20.954 23.100 1.629 1.00 89.69 898 ALA A N 1
ATOM 6996 C CA . ALA A 1 898 ? -20.126 22.047 1.050 1.00 89.69 898 ALA A CA 1
ATOM 6997 C C . ALA A 1 898 ? -20.299 20.724 1.817 1.00 89.69 898 ALA A C 1
ATOM 6999 O O . ALA A 1 898 ? -20.358 19.663 1.202 1.00 89.69 898 ALA A O 1
ATOM 7000 N N . LEU A 1 899 ? -20.403 20.790 3.145 1.00 92.81 899 LEU A N 1
ATOM 7001 C CA . LEU A 1 899 ? -20.638 19.637 4.008 1.00 92.81 899 LEU A CA 1
ATOM 7002 C C . LEU A 1 899 ? -22.030 19.019 3.793 1.00 92.81 899 LEU A C 1
ATOM 7004 O O . LEU A 1 899 ? -22.109 17.811 3.616 1.00 92.81 899 LEU A O 1
ATOM 7008 N N . ASP A 1 900 ? -23.087 19.834 3.710 1.00 92.62 900 ASP A N 1
ATOM 7009 C CA . ASP A 1 900 ? -24.460 19.403 3.400 1.00 92.62 900 ASP A CA 1
ATOM 7010 C C . ASP A 1 900 ? -24.526 18.665 2.048 1.00 92.62 900 ASP A C 1
ATOM 7012 O O . ASP A 1 900 ? -25.118 17.594 1.948 1.00 92.62 900 ASP A O 1
ATOM 7016 N N . GLU A 1 901 ? -23.882 19.209 1.007 1.00 92.25 901 GLU A N 1
ATOM 7017 C CA . GLU A 1 901 ? -23.803 18.570 -0.314 1.00 92.25 901 GLU A CA 1
ATOM 7018 C C . GLU A 1 901 ? -23.033 17.238 -0.242 1.00 92.25 901 GLU A C 1
ATOM 7020 O O . GLU A 1 901 ? -23.479 16.253 -0.806 1.00 92.25 901 GLU A O 1
ATOM 7025 N N . LEU A 1 902 ? -21.919 17.164 0.503 1.00 92.19 902 LEU A N 1
ATOM 7026 C CA . LEU A 1 902 ? -21.155 15.914 0.649 1.00 92.19 902 LEU A CA 1
ATOM 7027 C C . LEU A 1 902 ? -21.923 14.835 1.429 1.00 92.19 902 LEU A C 1
ATOM 7029 O O . LEU A 1 902 ? -21.910 13.676 1.028 1.00 92.19 902 LEU A O 1
ATOM 7033 N N . LEU A 1 903 ? -22.587 15.210 2.525 1.00 91.94 903 LEU A N 1
ATOM 7034 C CA . LEU A 1 903 ? -23.456 14.317 3.297 1.00 91.94 903 LEU A CA 1
ATOM 7035 C C . LEU A 1 903 ? -24.602 13.782 2.434 1.00 91.94 903 LEU A C 1
ATOM 7037 O O . LEU A 1 903 ? -24.917 12.597 2.499 1.00 91.94 903 LEU A O 1
ATOM 7041 N N . LYS A 1 904 ? -25.184 14.636 1.582 1.00 92.94 904 LYS A N 1
ATOM 7042 C CA . LYS A 1 904 ? -26.200 14.227 0.610 1.00 92.94 904 LYS A CA 1
ATOM 7043 C C . LYS A 1 904 ? -25.639 13.228 -0.404 1.00 92.94 904 LYS A C 1
ATOM 7045 O O . LYS A 1 904 ? -26.255 12.188 -0.601 1.00 92.94 904 LYS A O 1
ATOM 7050 N N . ASP A 1 905 ? -24.488 13.523 -1.011 1.00 91.88 905 ASP A N 1
ATOM 7051 C CA . ASP A 1 905 ? -23.854 12.656 -2.013 1.00 91.88 905 ASP A CA 1
ATOM 7052 C C . ASP A 1 905 ? -23.534 11.262 -1.422 1.00 91.88 905 ASP A C 1
ATOM 7054 O O . ASP A 1 905 ? -23.823 10.239 -2.040 1.00 91.88 905 ASP A O 1
ATOM 7058 N N . ILE A 1 906 ? -22.996 11.207 -0.193 1.00 89.62 906 ILE A N 1
ATOM 7059 C CA . ILE A 1 906 ? -22.730 9.947 0.529 1.00 89.62 906 ILE A CA 1
ATOM 7060 C C . ILE A 1 906 ? -24.050 9.225 0.853 1.00 89.62 906 ILE A C 1
ATOM 7062 O O . ILE A 1 906 ? -24.189 8.035 0.574 1.00 89.62 906 ILE A O 1
ATOM 7066 N N . GLY A 1 907 ? -25.043 9.940 1.388 1.00 87.56 907 GLY A N 1
ATOM 7067 C CA . GLY A 1 907 ? -26.343 9.375 1.752 1.00 87.56 907 GLY A CA 1
ATOM 7068 C C . GLY A 1 907 ? -27.143 8.834 0.561 1.00 87.56 907 GLY A C 1
ATOM 7069 O O . GLY A 1 907 ? -27.816 7.815 0.703 1.00 87.56 907 GLY A O 1
ATOM 7070 N N . GLU A 1 908 ? -27.050 9.458 -0.618 1.00 89.25 908 GLU A N 1
ATOM 7071 C CA . GLU A 1 908 ? -27.662 8.957 -1.859 1.00 89.25 908 GLU A CA 1
ATOM 7072 C C . GLU A 1 908 ? -27.004 7.657 -2.339 1.00 89.25 908 GLU A C 1
ATOM 7074 O O . GLU A 1 908 ? -27.704 6.769 -2.830 1.00 89.25 908 GLU A O 1
ATOM 7079 N N . LEU A 1 909 ? -25.692 7.497 -2.152 1.00 89.00 909 LEU A N 1
ATOM 7080 C CA . LEU A 1 909 ? -24.975 6.267 -2.501 1.00 89.00 909 LEU A CA 1
ATOM 7081 C C . LEU A 1 909 ? -25.259 5.113 -1.528 1.00 89.00 909 LEU A C 1
ATOM 7083 O O . LEU A 1 909 ? -25.357 3.972 -1.978 1.00 89.00 909 LEU A O 1
ATOM 7087 N N . LEU A 1 910 ? -25.444 5.409 -0.236 1.00 84.88 910 LEU A N 1
ATOM 7088 C CA . LEU A 1 910 ? -25.752 4.416 0.801 1.00 84.88 910 LEU A CA 1
ATOM 7089 C C . LEU A 1 910 ? -27.234 3.982 0.798 1.00 84.88 910 LEU A C 1
ATOM 7091 O O . LEU A 1 910 ? -27.526 2.794 0.753 1.00 84.88 910 LEU A O 1
ATOM 7095 N N . ASN A 1 911 ? -28.191 4.920 0.787 1.00 76.75 911 ASN A N 1
ATOM 7096 C CA . ASN A 1 911 ? -29.610 4.626 1.077 1.00 76.75 911 ASN A CA 1
ATOM 7097 C C . ASN A 1 911 ? -30.517 4.385 -0.152 1.00 76.75 911 ASN A C 1
ATOM 7099 O O . ASN A 1 911 ? -31.743 4.309 -0.020 1.00 76.75 911 ASN A O 1
ATOM 7103 N N . SER A 1 912 ? -29.980 4.309 -1.372 1.00 54.84 912 SER A N 1
ATOM 7104 C CA . SER A 1 912 ? -30.803 4.271 -2.595 1.00 54.84 912 SER A CA 1
ATOM 7105 C C . SER A 1 912 ? -31.319 2.872 -2.975 1.00 54.84 912 SER A C 1
ATOM 7107 O O . SER A 1 912 ? -30.964 2.337 -4.028 1.00 54.84 912 SER A O 1
ATOM 7109 N N . GLU A 1 913 ? -32.240 2.325 -2.169 1.00 47.69 913 GLU A N 1
ATOM 7110 C CA . GLU A 1 913 ? -33.044 1.136 -2.514 1.00 47.69 913 GLU A CA 1
ATOM 7111 C C . GLU A 1 913 ? -34.576 1.330 -2.368 1.00 47.69 913 GLU A C 1
ATOM 7113 O O . GLU A 1 913 ? -35.301 0.482 -1.858 1.00 47.69 913 GLU A O 1
ATOM 7118 N N . MET A 1 914 ? -35.116 2.445 -2.879 1.00 36.88 914 MET A N 1
ATOM 7119 C CA . MET A 1 914 ? -36.573 2.607 -3.094 1.00 36.88 914 MET A CA 1
ATOM 7120 C C . MET A 1 914 ? -36.949 3.215 -4.462 1.00 36.88 914 MET A C 1
ATOM 7122 O O . MET A 1 914 ? -38.003 3.831 -4.606 1.00 36.88 914 MET A O 1
ATOM 7126 N N . ALA A 1 915 ? -36.114 3.015 -5.491 1.00 33.03 915 ALA A N 1
ATOM 7127 C CA . ALA A 1 915 ? -36.351 3.550 -6.843 1.00 33.03 915 ALA A CA 1
ATOM 7128 C C . ALA A 1 915 ? -36.415 2.507 -7.985 1.00 33.03 915 ALA A C 1
ATOM 7130 O O . ALA A 1 915 ? -36.907 2.843 -9.055 1.00 33.03 915 ALA A O 1
ATOM 7131 N N . GLU A 1 916 ? -36.013 1.242 -7.779 1.00 34.69 916 GLU A N 1
ATOM 7132 C CA . GLU A 1 916 ? -36.006 0.201 -8.837 1.00 34.69 916 GLU A CA 1
ATOM 7133 C C . GLU A 1 916 ? -37.040 -0.929 -8.641 1.00 34.69 916 GLU A C 1
ATOM 7135 O O . GLU A 1 916 ? -36.848 -2.079 -9.035 1.00 34.69 916 GLU A O 1
ATOM 7140 N N . LYS A 1 917 ? -38.215 -0.595 -8.093 1.00 37.59 917 LYS A N 1
ATOM 7141 C CA . LYS A 1 917 ? -39.443 -1.401 -8.273 1.00 37.59 917 LYS A CA 1
ATOM 7142 C C . LYS A 1 917 ? -40.553 -0.581 -8.932 1.00 37.59 917 LYS A C 1
ATOM 7144 O O . LYS A 1 917 ? -41.705 -0.599 -8.507 1.00 37.59 917 LYS A O 1
ATOM 7149 N N . GLY A 1 918 ? -40.186 0.117 -10.007 1.00 38.00 918 GLY A N 1
ATOM 7150 C CA . GLY A 1 918 ? -41.093 0.867 -10.870 1.00 38.00 918 GLY A CA 1
ATOM 7151 C C . GLY A 1 918 ? -40.547 0.980 -12.293 1.00 38.00 918 GLY A C 1
ATOM 7152 O O . GLY A 1 918 ? -39.597 1.707 -12.524 1.00 38.00 918 GLY A O 1
ATOM 7153 N N . GLU A 1 919 ? -41.198 0.282 -13.228 1.00 34.69 919 GLU A N 1
ATOM 7154 C CA . GLU A 1 919 ? -41.121 0.496 -14.688 1.00 34.69 919 GLU A CA 1
ATOM 7155 C C . GLU A 1 919 ? -39.777 0.213 -15.402 1.00 34.69 919 GLU A C 1
ATOM 7157 O O . GLU A 1 919 ? -38.925 1.074 -15.576 1.00 34.69 919 GLU A O 1
ATOM 7162 N N . GLY A 1 920 ? -39.649 -1.002 -15.959 1.00 28.70 920 GLY A N 1
ATOM 7163 C CA . GLY A 1 920 ? -38.541 -1.371 -16.863 1.00 28.70 920 GLY A CA 1
ATOM 7164 C C . GLY A 1 920 ? -38.831 -2.510 -17.854 1.00 28.70 920 GLY A C 1
ATOM 7165 O O . GLY A 1 920 ? -37.936 -2.957 -18.569 1.00 28.70 920 GLY A O 1
ATOM 7166 N N . ASN A 1 921 ? -40.073 -3.007 -17.930 1.00 30.17 921 ASN A N 1
ATOM 7167 C CA . ASN A 1 921 ? -40.426 -4.097 -18.844 1.00 30.17 921 ASN A CA 1
ATOM 7168 C C . ASN A 1 921 ? -40.594 -3.567 -20.280 1.00 30.17 921 ASN A C 1
ATOM 7170 O O . ASN A 1 921 ? -41.671 -3.102 -20.653 1.00 30.17 921 ASN A O 1
ATOM 7174 N N . SER A 1 922 ? -39.528 -3.628 -21.082 1.00 28.27 922 SER A N 1
ATOM 7175 C CA . SER A 1 922 ? -39.549 -3.202 -22.489 1.00 28.27 922 SER A CA 1
ATOM 7176 C C . SER A 1 922 ? -40.445 -4.121 -23.340 1.00 28.27 922 SER A C 1
ATOM 7178 O O . SER A 1 922 ? -40.160 -5.318 -23.433 1.00 28.27 922 SER A O 1
ATOM 7180 N N . PRO A 1 923 ? -41.502 -3.608 -24.002 1.00 29.50 923 PRO A N 1
ATOM 7181 C CA . PRO A 1 923 ? -42.357 -4.423 -24.856 1.00 29.50 923 PRO A CA 1
ATOM 7182 C C . PRO A 1 923 ? -41.743 -4.641 -26.249 1.00 29.50 923 PRO A C 1
ATOM 7184 O O . PRO A 1 923 ? -41.142 -3.746 -26.843 1.00 29.50 923 PRO A O 1
ATOM 7187 N N . MET A 1 924 ? -41.962 -5.834 -26.806 1.00 30.67 924 MET A N 1
ATOM 7188 C CA . MET A 1 924 ? -41.689 -6.141 -28.216 1.00 30.67 924 MET A CA 1
ATOM 7189 C C . MET A 1 924 ? -42.613 -5.334 -29.152 1.00 30.67 924 MET A C 1
ATOM 7191 O O . MET A 1 924 ? -43.766 -5.083 -28.796 1.00 30.67 924 MET A O 1
ATOM 7195 N N . PRO A 1 925 ? -42.167 -4.960 -30.367 1.00 33.09 925 PRO A N 1
ATOM 7196 C CA . PRO A 1 925 ? -42.988 -4.194 -31.301 1.00 33.09 925 PRO A CA 1
ATOM 7197 C C . PRO A 1 925 ? -43.996 -5.091 -32.042 1.00 33.09 925 PRO A C 1
ATOM 7199 O O . PRO A 1 925 ? -43.598 -5.974 -32.802 1.00 33.09 925 PRO A O 1
ATOM 7202 N N . GLY A 1 926 ? -45.300 -4.837 -31.878 1.00 29.53 926 GLY A N 1
ATOM 7203 C CA . GLY A 1 926 ? -46.348 -5.574 -32.597 1.00 29.53 926 GLY A CA 1
ATOM 7204 C C . GLY A 1 926 ? -47.779 -5.050 -32.401 1.00 29.53 926 GLY A C 1
ATOM 7205 O O . GLY A 1 926 ? -48.394 -5.319 -31.380 1.00 29.53 926 GLY A O 1
ATOM 7206 N N . GLU A 1 927 ? -48.303 -4.408 -33.452 1.00 29.22 927 GLU A N 1
ATOM 7207 C CA . GLU A 1 927 ? -49.727 -4.112 -33.744 1.00 29.22 927 GLU A CA 1
ATOM 7208 C C . GLU A 1 927 ? -50.498 -3.037 -32.913 1.00 29.22 927 GLU A C 1
ATOM 7210 O O . GLU A 1 927 ? -50.066 -2.668 -31.822 1.00 29.22 927 GLU A O 1
ATOM 7215 N N . PRO A 1 928 ? -51.588 -2.428 -33.465 1.00 45.28 928 PRO A N 1
ATOM 7216 C CA . PRO A 1 928 ? -52.111 -1.126 -33.007 1.00 45.28 928 PRO A CA 1
ATOM 7217 C C . PRO A 1 928 ? -53.601 -1.085 -32.560 1.00 45.28 928 PRO A C 1
ATOM 7219 O O . PRO A 1 928 ? -54.380 -1.985 -32.867 1.00 45.28 928 PRO A O 1
ATOM 7222 N N . ASN A 1 929 ? -54.013 0.076 -32.007 1.00 28.02 929 ASN A N 1
ATOM 7223 C CA . ASN A 1 929 ? -55.382 0.505 -31.602 1.00 28.02 929 ASN A CA 1
ATOM 7224 C C . ASN A 1 929 ? -55.916 -0.152 -30.296 1.00 28.02 929 ASN A C 1
ATOM 7226 O O . ASN A 1 929 ? -55.628 -1.312 -30.048 1.00 28.02 929 ASN A O 1
ATOM 7230 N N . ALA A 1 930 ? -56.711 0.476 -29.409 1.00 28.36 930 ALA A N 1
ATOM 7231 C CA . ALA A 1 930 ? -57.390 1.791 -29.349 1.00 28.36 930 ALA A CA 1
ATOM 7232 C C . ALA A 1 930 ? -57.561 2.249 -27.849 1.00 28.36 930 ALA A C 1
ATOM 7234 O O . ALA A 1 930 ? -57.137 1.499 -26.972 1.00 28.36 930 ALA A O 1
ATOM 7235 N N . PRO A 1 931 ? -58.122 3.443 -27.518 1.00 46.56 931 PRO A N 1
ATOM 7236 C CA . PRO A 1 931 ? -57.956 4.106 -26.199 1.00 46.56 931 PRO A CA 1
ATOM 7237 C C . PRO A 1 931 ? -59.143 3.994 -25.194 1.00 46.56 931 PRO A C 1
ATOM 7239 O O . PRO A 1 931 ? -60.131 3.335 -25.492 1.00 46.56 931 PRO A O 1
ATOM 7242 N N . GLU A 1 932 ? -59.044 4.746 -24.070 1.00 26.53 932 GLU A N 1
ATOM 7243 C CA . GLU A 1 932 ? -60.035 5.017 -22.977 1.00 26.53 932 GLU A CA 1
ATOM 7244 C C . GLU A 1 932 ? -60.083 4.000 -21.802 1.00 26.53 932 GLU A C 1
ATOM 7246 O O . GLU A 1 932 ? -59.897 2.812 -22.023 1.00 26.53 932 GLU A O 1
ATOM 7251 N N . GLN A 1 933 ? -60.355 4.334 -20.520 1.00 26.67 933 GLN A N 1
ATOM 7252 C CA . GLN A 1 933 ? -60.296 5.572 -19.692 1.00 26.67 933 GLN A CA 1
ATOM 7253 C C . GLN A 1 933 ? -60.273 5.171 -18.167 1.00 26.67 933 GLN A C 1
ATOM 7255 O O . GLN A 1 933 ? -60.323 3.975 -17.880 1.00 26.67 933 GLN A O 1
ATOM 7260 N N . PRO A 1 934 ? -60.139 6.088 -17.171 1.00 38.88 934 PRO A N 1
ATOM 7261 C CA . PRO A 1 934 ? -59.607 5.755 -15.832 1.00 38.88 934 PRO A CA 1
ATOM 7262 C C . PRO A 1 934 ? -60.651 5.470 -14.734 1.00 38.88 934 PRO A C 1
ATOM 7264 O O . PRO A 1 934 ? -61.714 6.090 -14.729 1.00 38.88 934 PRO A O 1
ATOM 7267 N N . GLN A 1 935 ? -60.295 4.658 -13.721 1.00 24.39 935 GLN A N 1
ATOM 7268 C CA . GLN A 1 935 ? -60.973 4.614 -12.408 1.00 24.39 935 GLN A CA 1
ATOM 7269 C C . GLN A 1 935 ? -60.010 4.306 -11.241 1.00 24.39 935 GLN A C 1
ATOM 7271 O O . GLN A 1 935 ? -59.246 3.346 -11.284 1.00 24.39 935 GLN A O 1
ATOM 7276 N N . THR A 1 936 ? -60.105 5.104 -10.175 1.00 25.45 936 THR A N 1
ATOM 7277 C CA . THR A 1 936 ? -59.612 4.824 -8.810 1.00 25.45 936 THR A CA 1
ATOM 7278 C C . THR A 1 936 ? -60.822 4.643 -7.863 1.00 25.45 936 THR A C 1
ATOM 7280 O O . THR A 1 936 ? -61.964 4.751 -8.313 1.00 25.45 936 THR A O 1
ATOM 7283 N N . PRO A 1 937 ? -60.613 4.406 -6.555 1.00 52.25 937 PRO A N 1
ATOM 7284 C CA . PRO A 1 937 ? -60.483 3.112 -5.877 1.00 52.25 937 PRO A CA 1
ATOM 7285 C C . PRO A 1 937 ? -61.794 2.705 -5.149 1.00 52.25 937 PRO A C 1
ATOM 7287 O O . PRO A 1 937 ? -62.834 3.327 -5.373 1.00 52.25 937 PRO A O 1
ATOM 7290 N N . PRO A 1 938 ? -61.788 1.688 -4.254 1.00 39.00 938 PRO A N 1
ATOM 7291 C CA . PRO A 1 938 ? -62.046 2.053 -2.844 1.00 39.00 938 PRO A CA 1
ATOM 7292 C C . PRO A 1 938 ? -61.417 1.171 -1.730 1.00 39.00 938 PRO A C 1
ATOM 7294 O O . PRO A 1 938 ? -61.320 -0.043 -1.852 1.00 39.00 938 PRO A O 1
ATOM 7297 N N . ASN A 1 939 ? -61.118 1.843 -0.607 1.00 28.59 939 ASN A N 1
ATOM 7298 C CA . ASN A 1 939 ? -61.150 1.466 0.825 1.00 28.59 939 ASN A CA 1
ATOM 7299 C C . ASN A 1 939 ? -60.932 0.024 1.342 1.00 28.59 939 ASN A C 1
ATOM 7301 O O . ASN A 1 939 ? -61.673 -0.899 1.013 1.00 28.59 939 ASN A O 1
ATOM 7305 N N . GLY A 1 940 ? -60.113 -0.060 2.406 1.00 25.92 940 GLY A N 1
ATOM 7306 C CA . GLY A 1 940 ? -60.170 -1.108 3.437 1.00 25.92 940 GLY A CA 1
ATOM 7307 C C . GLY A 1 940 ? -59.070 -0.996 4.510 1.00 25.92 940 GLY A C 1
ATOM 7308 O O . GLY A 1 940 ? -58.022 -1.609 4.359 1.00 25.92 940 GLY A O 1
ATOM 7309 N N . GLU A 1 941 ? -59.303 -0.230 5.585 1.00 25.78 941 GLU A N 1
ATOM 7310 C CA . GLU A 1 941 ? -58.487 -0.245 6.825 1.00 25.78 941 GLU A CA 1
ATOM 7311 C C . GLU A 1 941 ? -58.862 -1.461 7.736 1.00 25.78 941 GLU A C 1
ATOM 7313 O O . GLU A 1 941 ? -59.726 -2.255 7.356 1.00 25.78 941 GLU A O 1
ATOM 7318 N N . PRO A 1 942 ? -58.329 -1.607 8.971 1.00 41.84 942 PRO A N 1
ATOM 7319 C CA . PRO A 1 942 ? -56.973 -2.079 9.267 1.00 41.84 942 PRO A CA 1
ATOM 7320 C C . PRO A 1 942 ? -56.980 -3.261 10.273 1.00 41.84 942 PRO A C 1
ATOM 7322 O O . PRO A 1 942 ? -57.958 -3.472 10.990 1.00 41.84 942 PRO A O 1
ATOM 7325 N N . THR A 1 943 ? -55.869 -3.990 10.425 1.00 25.12 943 THR A N 1
ATOM 7326 C CA . THR A 1 943 ? -55.670 -4.877 11.594 1.00 25.12 943 THR A CA 1
ATOM 7327 C C . THR A 1 943 ? -54.216 -4.915 12.041 1.00 25.12 943 THR A C 1
ATOM 7329 O O . THR A 1 943 ? -53.337 -5.236 11.242 1.00 25.12 943 THR A O 1
ATOM 7332 N N . ASP A 1 944 ? -53.989 -4.641 13.325 1.00 30.38 944 ASP A N 1
ATOM 7333 C CA . ASP A 1 944 ? -52.679 -4.666 13.971 1.00 30.38 944 ASP A CA 1
ATOM 7334 C C . ASP A 1 944 ? -52.014 -6.049 13.954 1.00 30.38 944 ASP A C 1
ATOM 7336 O O . ASP A 1 944 ? -52.634 -7.065 14.279 1.00 30.38 944 ASP A O 1
ATOM 7340 N N . ALA A 1 945 ? -50.703 -6.061 13.725 1.00 25.84 945 ALA A N 1
ATOM 7341 C CA . ALA A 1 945 ? -49.820 -7.126 14.178 1.00 25.84 945 ALA A CA 1
ATOM 7342 C C . ALA A 1 945 ? -48.532 -6.495 14.719 1.00 25.84 945 ALA A C 1
ATOM 7344 O O . ALA A 1 945 ? -47.772 -5.880 13.976 1.00 25.84 945 ALA A O 1
ATOM 7345 N N . LYS A 1 946 ? -48.291 -6.646 16.027 1.00 34.66 946 LYS A N 1
ATOM 7346 C CA . LYS A 1 946 ? -46.987 -6.345 16.626 1.00 34.66 946 LYS A CA 1
ATOM 7347 C C . LYS A 1 946 ? -45.935 -7.267 16.007 1.00 34.66 946 LYS A C 1
ATOM 7349 O O . LYS A 1 946 ? -46.071 -8.483 16.123 1.00 34.66 946 LYS A O 1
ATOM 7354 N N . GLY A 1 947 ? -44.901 -6.680 15.419 1.00 24.92 947 GLY A N 1
ATOM 7355 C CA . GLY A 1 947 ? -43.613 -7.324 15.181 1.00 24.92 947 GLY A CA 1
ATOM 7356 C C . GLY A 1 947 ? -42.561 -6.649 16.055 1.00 24.92 947 GLY A C 1
ATOM 7357 O O . GLY A 1 947 ? -42.595 -5.429 16.216 1.00 24.92 947 GLY A O 1
ATOM 7358 N N . ASP A 1 948 ? -41.683 -7.447 16.654 1.00 24.66 948 ASP A N 1
ATOM 7359 C CA . ASP A 1 948 ? -40.531 -6.978 17.428 1.00 24.66 948 ASP A CA 1
ATOM 7360 C C . ASP A 1 948 ? -39.554 -6.169 16.544 1.00 24.66 948 ASP A C 1
ATOM 7362 O O . ASP A 1 948 ? -39.570 -6.339 15.320 1.00 24.66 948 ASP A O 1
ATOM 7366 N N . PRO A 1 949 ? -38.706 -5.286 17.114 1.00 27.20 949 PRO A N 1
ATOM 7367 C CA . PRO A 1 949 ? -37.717 -4.546 16.335 1.00 27.20 949 PRO A CA 1
ATOM 7368 C C . PRO A 1 949 ? -36.695 -5.518 15.734 1.00 27.20 949 PRO A C 1
ATOM 7370 O O . PRO A 1 949 ? -35.840 -6.061 16.433 1.00 27.20 949 PRO A O 1
ATOM 7373 N N . ALA A 1 950 ? -36.821 -5.760 14.430 1.00 26.17 950 ALA A N 1
ATOM 7374 C CA . ALA A 1 950 ? -35.894 -6.589 13.679 1.00 26.17 950 ALA A CA 1
ATOM 7375 C C . ALA A 1 950 ? -34.560 -5.860 13.462 1.00 26.17 950 ALA A C 1
ATOM 7377 O O . ALA A 1 950 ? -34.516 -4.643 13.291 1.00 26.17 950 ALA A O 1
ATOM 7378 N N . ASN A 1 951 ? -33.493 -6.656 13.475 1.00 29.03 951 ASN A N 1
ATOM 7379 C CA . ASN A 1 951 ? -32.098 -6.269 13.303 1.00 29.03 951 ASN A CA 1
ATOM 7380 C C . ASN A 1 951 ? -31.890 -5.330 12.096 1.00 29.03 951 ASN A C 1
ATOM 7382 O O . ASN A 1 951 ? -32.428 -5.587 11.021 1.00 29.03 951 ASN A O 1
ATOM 7386 N N . ALA A 1 952 ? -31.048 -4.303 12.232 1.00 29.34 952 ALA A N 1
ATOM 7387 C CA . ALA A 1 952 ? -30.740 -3.355 11.150 1.00 29.34 952 ALA A CA 1
ATOM 7388 C C . ALA A 1 952 ? -29.807 -3.925 10.050 1.00 29.34 952 ALA A C 1
ATOM 7390 O O . ALA A 1 952 ? -29.290 -3.175 9.229 1.00 29.34 952 ALA A O 1
ATOM 7391 N N . SER A 1 953 ? -29.577 -5.243 10.038 1.00 34.59 953 SER A N 1
ATOM 7392 C CA . SER A 1 953 ? -28.522 -5.921 9.270 1.00 34.59 953 SER A CA 1
ATOM 7393 C C . SER A 1 953 ? -28.940 -6.459 7.894 1.00 34.59 953 SER A C 1
ATOM 7395 O O . SER A 1 953 ? -28.111 -7.052 7.218 1.00 34.59 953 SER A O 1
ATOM 7397 N N . ASP A 1 954 ? -30.199 -6.290 7.479 1.00 36.75 954 ASP A N 1
ATOM 7398 C CA . ASP A 1 954 ? -30.722 -6.790 6.192 1.00 36.75 954 ASP A CA 1
ATOM 7399 C C . ASP A 1 954 ? -30.807 -5.674 5.120 1.00 36.75 954 ASP A C 1
ATOM 7401 O O . ASP A 1 954 ? -31.796 -5.566 4.390 1.00 36.75 954 ASP A O 1
ATOM 7405 N N . GLN A 1 955 ? -29.776 -4.826 5.006 1.00 45.81 955 GLN A N 1
ATOM 7406 C CA . GLN A 1 955 ? -29.570 -4.041 3.780 1.00 45.81 955 GLN A CA 1
ATOM 7407 C C . GLN A 1 955 ? -28.832 -4.906 2.742 1.00 45.81 955 GLN A C 1
ATOM 7409 O O . GLN A 1 955 ? -27.846 -5.555 3.094 1.00 45.81 955 GLN A O 1
ATOM 7414 N N . PRO A 1 956 ? -29.260 -4.943 1.466 1.00 52.56 956 PRO A N 1
ATOM 7415 C CA . PRO A 1 956 ? -28.511 -5.656 0.440 1.00 52.56 956 PRO A CA 1
ATOM 7416 C C . PRO A 1 956 ? -27.169 -4.957 0.162 1.00 52.56 956 PRO A C 1
ATOM 7418 O O . PRO A 1 956 ? -27.103 -3.726 0.190 1.00 52.56 956 PRO A O 1
ATOM 7421 N N . PRO A 1 957 ? -26.103 -5.719 -0.143 1.00 63.06 957 PRO A N 1
ATOM 7422 C CA . PRO A 1 957 ? -24.757 -5.175 -0.271 1.00 63.06 957 PRO A CA 1
ATOM 7423 C C . PRO A 1 957 ? -24.668 -4.151 -1.403 1.00 63.06 957 PRO A C 1
ATOM 7425 O O . PRO A 1 957 ? -25.231 -4.350 -2.486 1.00 63.06 957 PRO A O 1
ATOM 7428 N N . LEU A 1 958 ? -23.895 -3.084 -1.171 1.00 77.25 958 LEU A N 1
ATOM 7429 C CA . LEU A 1 958 ? -23.666 -2.013 -2.141 1.00 77.25 958 LEU A CA 1
ATOM 7430 C C . LEU A 1 958 ? -23.342 -2.571 -3.542 1.00 77.25 958 LEU A C 1
ATOM 7432 O O . LEU A 1 958 ? -22.528 -3.491 -3.694 1.00 77.25 958 LEU A O 1
ATOM 7436 N N . SER A 1 959 ? -23.957 -2.010 -4.588 1.00 85.06 959 SER A N 1
ATOM 7437 C CA . SER A 1 959 ? -23.672 -2.424 -5.966 1.00 85.06 959 SER A CA 1
ATOM 7438 C C . SER A 1 959 ? -22.261 -1.996 -6.389 1.00 85.06 959 SER A C 1
ATOM 7440 O O . SER A 1 959 ? -21.747 -0.975 -5.934 1.00 85.06 959 SER A O 1
ATOM 7442 N N . ALA A 1 960 ? -21.626 -2.754 -7.288 1.00 79.62 960 ALA A N 1
ATOM 7443 C CA . ALA A 1 960 ? -20.245 -2.487 -7.710 1.00 79.62 960 ALA A CA 1
ATOM 7444 C C . ALA A 1 960 ? -20.040 -1.086 -8.328 1.00 79.62 960 ALA A C 1
ATOM 7446 O O . ALA A 1 960 ? -18.989 -0.478 -8.138 1.00 79.62 960 ALA A O 1
ATOM 7447 N N . GLU A 1 961 ? -21.049 -0.554 -9.024 1.00 85.62 961 GLU A N 1
ATOM 7448 C CA . GLU A 1 961 ? -21.024 0.802 -9.588 1.00 85.62 961 GLU A CA 1
ATOM 7449 C C . GLU A 1 961 ? -21.066 1.869 -8.482 1.00 85.62 961 GLU A C 1
ATOM 7451 O O . GLU A 1 961 ? -20.149 2.687 -8.391 1.00 85.62 961 GLU A O 1
ATOM 7456 N N . LYS A 1 962 ? -22.034 1.783 -7.556 1.00 86.94 962 LYS A N 1
ATOM 7457 C CA . LYS A 1 962 ? -22.124 2.691 -6.396 1.00 86.94 962 LYS A CA 1
ATOM 7458 C C . LYS A 1 962 ? -20.893 2.601 -5.493 1.00 86.94 962 LYS A C 1
ATOM 7460 O O . LYS A 1 962 ? -20.474 3.610 -4.938 1.00 86.94 962 LYS A O 1
ATOM 7465 N N . ALA A 1 963 ? -20.276 1.425 -5.366 1.00 85.25 963 ALA A N 1
ATOM 7466 C CA . ALA A 1 963 ? -19.038 1.258 -4.607 1.00 85.25 963 ALA A CA 1
ATOM 7467 C C . ALA A 1 963 ? -17.853 1.981 -5.272 1.00 85.25 963 ALA A C 1
ATOM 7469 O O . ALA A 1 963 ? -17.058 2.632 -4.594 1.00 85.25 963 ALA A O 1
ATOM 7470 N N . ALA A 1 964 ? -17.744 1.950 -6.603 1.00 86.00 964 ALA A N 1
ATOM 7471 C CA . ALA A 1 964 ? -16.738 2.746 -7.303 1.00 86.00 964 ALA A CA 1
ATOM 7472 C C . ALA A 1 964 ? -16.962 4.259 -7.089 1.00 86.00 964 ALA A C 1
ATOM 7474 O O . ALA A 1 964 ? -16.008 4.984 -6.789 1.00 86.00 964 ALA A O 1
ATOM 7475 N N . GLU A 1 965 ? -18.213 4.722 -7.167 1.00 90.19 965 GLU A N 1
ATOM 7476 C CA . GLU A 1 965 ? -18.580 6.127 -6.936 1.00 90.19 965 GLU A CA 1
ATOM 7477 C C . GLU A 1 965 ? -18.328 6.575 -5.488 1.00 90.19 965 GLU A C 1
ATOM 7479 O O . GLU A 1 965 ? -17.690 7.607 -5.273 1.00 90.19 965 GLU A O 1
ATOM 7484 N N . LEU A 1 966 ? -18.732 5.779 -4.492 1.00 90.56 966 LEU A N 1
ATOM 7485 C CA . LEU A 1 966 ? -18.507 6.056 -3.070 1.00 90.56 966 LEU A CA 1
ATOM 7486 C C . LEU A 1 966 ? -17.009 6.115 -2.749 1.00 90.56 966 LEU A C 1
ATOM 7488 O O . LEU A 1 966 ? -16.553 7.042 -2.082 1.00 90.56 966 LEU A O 1
ATOM 7492 N N . SER A 1 967 ? -16.213 5.192 -3.295 1.00 90.06 967 SER A N 1
ATOM 7493 C CA . SER A 1 967 ? -14.755 5.200 -3.133 1.00 90.06 967 SER A CA 1
ATOM 7494 C C . SER A 1 967 ? -14.124 6.465 -3.727 1.00 90.06 967 SER A C 1
ATOM 7496 O O . SER A 1 967 ? -13.276 7.098 -3.092 1.00 90.06 967 SER A O 1
ATOM 7498 N N . GLN A 1 968 ? -14.581 6.899 -4.906 1.00 91.06 968 GLN A N 1
ATOM 7499 C CA . GLN A 1 968 ? -14.136 8.148 -5.528 1.00 91.06 968 GLN A CA 1
ATOM 7500 C C . GLN A 1 968 ? -14.572 9.392 -4.729 1.00 91.06 968 GLN A C 1
ATOM 7502 O O . GLN A 1 968 ? -13.799 10.349 -4.611 1.00 91.06 968 GLN A O 1
ATOM 7507 N N . LEU A 1 969 ? -15.778 9.385 -4.157 1.00 92.44 969 LEU A N 1
ATOM 7508 C CA . LEU A 1 969 ? -16.326 10.477 -3.353 1.00 92.44 969 LEU A CA 1
ATOM 7509 C C . LEU A 1 969 ? -15.579 10.641 -2.021 1.00 92.44 969 LEU A C 1
ATOM 7511 O O . LEU A 1 969 ? -15.156 11.753 -1.693 1.00 92.44 969 LEU A O 1
ATOM 7515 N N . LEU A 1 970 ? -15.337 9.544 -1.298 1.00 89.75 970 LEU A N 1
ATOM 7516 C CA . LEU A 1 970 ? -14.563 9.522 -0.049 1.00 89.75 970 LEU A CA 1
ATOM 7517 C C . LEU A 1 970 ? -13.097 9.940 -0.271 1.00 89.75 970 LEU A C 1
ATOM 7519 O O . LEU A 1 970 ? -12.498 10.616 0.565 1.00 89.75 970 LEU A O 1
ATOM 7523 N N . GLN A 1 971 ? -12.524 9.617 -1.434 1.00 88.81 971 GLN A N 1
ATOM 7524 C CA . GLN A 1 971 ? -11.184 10.069 -1.828 1.00 88.81 971 GLN A CA 1
ATOM 7525 C C . GLN A 1 971 ? -11.143 11.518 -2.349 1.00 88.81 971 GLN A C 1
ATOM 7527 O O . GLN A 1 971 ? -10.055 12.039 -2.614 1.00 88.81 971 GLN A O 1
ATOM 7532 N N . SER A 1 972 ? -12.285 12.197 -2.493 1.00 90.94 972 SER A N 1
ATOM 7533 C CA . SER A 1 972 ? -12.328 13.557 -3.035 1.00 90.94 972 SER A CA 1
ATOM 7534 C C . SER A 1 972 ? -11.618 14.576 -2.121 1.00 90.94 972 SER A C 1
ATOM 7536 O O . SER A 1 972 ? -11.660 14.460 -0.892 1.00 90.94 972 SER A O 1
ATOM 7538 N N . PRO A 1 973 ? -11.035 15.662 -2.673 1.00 88.25 973 PRO A N 1
ATOM 7539 C CA . PRO A 1 973 ? -10.454 16.738 -1.861 1.00 88.25 973 PRO A CA 1
ATOM 7540 C C . PRO A 1 973 ? -11.462 17.398 -0.905 1.00 88.25 973 PRO A C 1
ATOM 7542 O O . PRO A 1 973 ? -11.073 17.977 0.109 1.00 88.25 973 PRO A O 1
ATOM 7545 N N . LYS A 1 974 ? -12.758 17.321 -1.236 1.00 88.12 974 LYS A N 1
ATOM 7546 C CA . LYS A 1 974 ? -13.875 17.828 -0.435 1.00 88.12 974 LYS A CA 1
ATOM 7547 C C . LYS A 1 974 ? -14.065 16.972 0.822 1.00 88.12 974 LYS A C 1
ATOM 7549 O O . LYS A 1 974 ? -14.027 17.523 1.920 1.00 88.12 974 LYS A O 1
ATOM 7554 N N . ALA A 1 975 ? -14.155 15.649 0.662 1.00 88.56 975 ALA A N 1
ATOM 7555 C CA . ALA A 1 975 ? -14.229 14.696 1.768 1.00 88.56 975 ALA A CA 1
ATOM 7556 C C . ALA A 1 975 ? -12.979 14.742 2.655 1.00 88.56 975 ALA A C 1
ATOM 7558 O O . ALA A 1 975 ? -13.094 14.919 3.864 1.00 88.56 975 ALA A O 1
ATOM 7559 N N . GLN A 1 976 ? -11.780 14.729 2.063 1.00 88.12 976 GLN A N 1
ATOM 7560 C CA . GLN A 1 976 ? -10.526 14.840 2.818 1.00 88.12 976 GLN A CA 1
ATOM 7561 C C . GLN A 1 976 ? -10.451 16.125 3.659 1.00 88.12 976 GLN A C 1
ATOM 7563 O O . GLN A 1 976 ? -10.056 16.078 4.825 1.00 88.12 976 GLN A O 1
ATOM 7568 N N . LYS A 1 977 ? -10.859 17.278 3.103 1.00 87.06 977 LYS A N 1
ATOM 7569 C CA . LYS A 1 977 ? -10.909 18.546 3.850 1.00 87.06 977 LYS A CA 1
ATOM 7570 C C . LYS A 1 977 ? -11.934 18.487 4.987 1.00 87.06 977 LYS A C 1
ATOM 7572 O O . LYS A 1 977 ? -11.648 18.980 6.076 1.00 87.06 977 LYS A O 1
ATOM 7577 N N . ALA A 1 978 ? -13.113 17.921 4.738 1.00 89.19 978 ALA A N 1
ATOM 7578 C CA . ALA A 1 978 ? -14.173 17.814 5.734 1.00 89.19 978 ALA A CA 1
ATOM 7579 C C . ALA A 1 978 ? -13.756 16.904 6.903 1.00 89.19 978 ALA A C 1
ATOM 7581 O O . ALA A 1 978 ? -13.793 17.343 8.050 1.00 89.19 978 ALA A O 1
ATOM 7582 N N . MET A 1 979 ? -13.196 15.726 6.615 1.00 87.19 979 MET A N 1
ATOM 7583 C CA . MET A 1 979 ? -12.645 14.812 7.624 1.00 87.19 979 MET A CA 1
ATOM 7584 C C . MET A 1 979 ? -11.529 15.459 8.456 1.00 87.19 979 MET A C 1
ATOM 7586 O O . MET A 1 979 ? -11.524 15.344 9.677 1.00 87.19 979 MET A O 1
ATOM 7590 N N . GLN A 1 980 ? -10.624 16.235 7.844 1.00 87.00 980 GLN A N 1
ATOM 7591 C CA . GLN A 1 980 ? -9.634 17.005 8.613 1.00 87.00 980 GLN A CA 1
ATOM 7592 C C . GLN A 1 980 ? -10.271 18.039 9.558 1.00 87.00 980 GLN A C 1
ATOM 7594 O O . GLN A 1 980 ? -9.723 18.308 10.626 1.00 87.00 980 GLN A O 1
ATOM 7599 N N . MET A 1 981 ? -11.391 18.662 9.175 1.00 88.75 981 MET A N 1
ATOM 7600 C CA . MET A 1 981 ? -12.111 19.588 10.057 1.00 88.75 981 MET A CA 1
ATOM 7601 C C . MET A 1 981 ? -12.799 18.832 11.206 1.00 88.75 981 MET A C 1
ATOM 7603 O O . MET A 1 981 ? -12.713 19.298 12.340 1.00 88.75 981 MET A O 1
ATOM 7607 N N . ALA A 1 982 ? -13.358 17.641 10.959 1.00 86.69 982 ALA A N 1
ATOM 7608 C CA . ALA A 1 982 ? -13.892 16.759 12.004 1.00 86.69 982 ALA A CA 1
ATOM 7609 C C . ALA A 1 982 ? -12.800 16.324 13.005 1.00 86.69 982 ALA A C 1
ATOM 7611 O O . ALA A 1 982 ? -12.953 16.512 14.210 1.00 86.69 982 ALA A O 1
ATOM 7612 N N . SER A 1 983 ? -11.625 15.885 12.535 1.00 82.25 983 SER A N 1
ATOM 7613 C CA . SER A 1 983 ? -10.508 15.533 13.432 1.00 82.25 983 SER A CA 1
ATOM 7614 C C . SER A 1 983 ? -10.013 16.723 14.273 1.00 82.25 983 SER A C 1
ATOM 7616 O O . SER A 1 983 ? -9.661 16.557 15.442 1.00 82.25 983 SER A O 1
ATOM 7618 N N . ARG A 1 984 ? -9.993 17.947 13.713 1.00 84.94 984 ARG A N 1
ATOM 7619 C CA . ARG A 1 984 ? -9.651 19.163 14.481 1.00 84.94 984 ARG A CA 1
ATOM 7620 C C . ARG A 1 984 ? -10.720 19.493 15.524 1.00 84.94 984 ARG A C 1
ATOM 7622 O O . ARG A 1 984 ? -10.361 19.886 16.632 1.00 84.94 984 ARG A O 1
ATOM 7629 N N . LEU A 1 985 ? -12.001 19.308 15.203 1.00 85.56 985 LEU A N 1
ATOM 7630 C CA . LEU A 1 985 ? -13.106 19.473 16.148 1.00 85.56 985 LEU A CA 1
ATOM 7631 C C . LEU A 1 985 ? -12.953 18.529 17.351 1.00 85.56 985 LEU A C 1
ATOM 7633 O O . LEU A 1 985 ? -12.956 19.005 18.485 1.00 85.56 985 LEU A O 1
ATOM 7637 N N . GLN A 1 986 ? -12.736 17.233 17.116 1.00 77.56 986 GLN A N 1
ATOM 7638 C CA . GLN A 1 986 ? -12.531 16.241 18.180 1.00 77.56 986 GLN A CA 1
ATOM 7639 C C . GLN A 1 986 ? -11.333 16.605 19.078 1.00 77.56 986 GLN A C 1
ATOM 7641 O O . GLN A 1 986 ? -11.455 16.640 20.305 1.00 77.56 986 GLN A O 1
ATOM 7646 N N . ALA A 1 987 ? -10.199 17.003 18.487 1.00 74.69 987 ALA A N 1
ATOM 7647 C CA . ALA A 1 987 ? -9.035 17.478 19.243 1.00 74.69 987 ALA A CA 1
ATOM 7648 C C . ALA A 1 987 ? -9.344 18.724 20.104 1.00 74.69 987 ALA A C 1
ATOM 7650 O O . ALA A 1 987 ? -8.900 18.822 21.250 1.00 74.69 987 ALA A O 1
ATOM 7651 N N . MET A 1 988 ? -10.152 19.663 19.594 1.00 77.75 988 MET A N 1
ATOM 7652 C CA . MET A 1 988 ? -10.604 20.839 20.350 1.00 77.75 988 MET A CA 1
ATOM 7653 C C . MET A 1 988 ? -11.562 20.484 21.502 1.00 77.75 988 MET A C 1
ATOM 7655 O O . MET A 1 988 ? -11.579 21.194 22.511 1.00 77.75 988 MET A O 1
ATOM 7659 N N . GLN A 1 989 ? -12.348 19.409 21.383 1.00 67.12 989 GLN A N 1
ATOM 7660 C CA . GLN A 1 989 ? -13.245 18.936 22.445 1.00 67.12 989 GLN A CA 1
ATOM 7661 C C . GLN A 1 989 ? -12.506 18.185 23.568 1.00 67.12 989 GLN A C 1
ATOM 7663 O O . GLN A 1 989 ? -12.899 18.311 24.738 1.00 67.12 989 GLN A O 1
ATOM 7668 N N . ALA A 1 990 ? -11.446 17.441 23.222 1.00 53.16 990 ALA A N 1
ATOM 7669 C CA . ALA A 1 990 ? -10.636 16.634 24.140 1.00 53.16 990 ALA A CA 1
ATOM 7670 C C . ALA A 1 990 ? -9.862 17.474 25.175 1.00 53.16 990 ALA A C 1
ATOM 7672 O O . ALA A 1 990 ? -9.710 17.058 26.322 1.00 53.16 990 ALA A O 1
ATOM 7673 N N . GLY A 1 991 ? -9.455 18.696 24.812 1.00 46.00 991 GLY A N 1
ATOM 7674 C CA . GLY A 1 991 ? -8.882 19.673 25.745 1.00 46.00 991 GLY A CA 1
ATOM 7675 C C . GLY A 1 991 ? -7.366 19.588 25.958 1.00 46.00 991 GLY A C 1
ATOM 7676 O O . GLY A 1 991 ? -6.850 20.294 26.827 1.00 46.00 991 GLY A O 1
ATOM 7677 N N . ASP A 1 992 ? -6.653 18.786 25.167 1.00 32.16 992 ASP A N 1
ATOM 7678 C CA . ASP A 1 992 ? -5.190 18.759 25.181 1.00 32.16 992 ASP A CA 1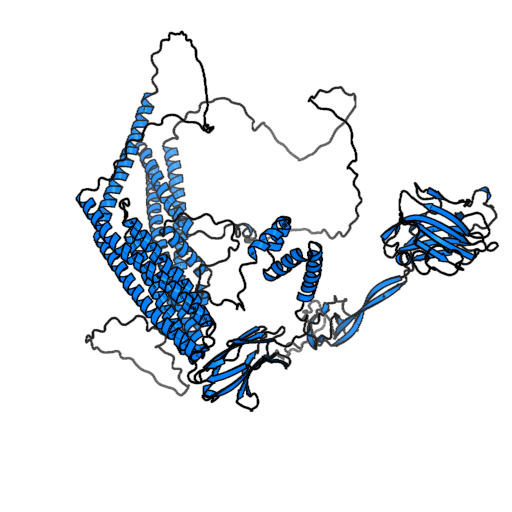
ATOM 7679 C C . ASP A 1 992 ? -4.585 20.016 24.523 1.00 32.16 992 ASP A C 1
ATOM 7681 O O . ASP A 1 992 ? -5.018 20.435 23.444 1.00 32.16 992 ASP A O 1
ATOM 7685 N N . PRO A 1 993 ? -3.546 20.634 25.119 1.00 26.52 993 PRO A N 1
ATOM 7686 C CA . PRO A 1 993 ? -2.735 21.613 24.412 1.00 26.52 993 PRO A CA 1
ATOM 7687 C C . PRO A 1 993 ? -1.916 20.893 23.324 1.00 26.52 993 PRO A C 1
ATOM 7689 O O . PRO A 1 993 ? -1.303 19.865 23.614 1.00 26.52 993 PRO A O 1
ATOM 7692 N N . PRO A 1 994 ? -1.833 21.419 22.089 1.00 29.16 994 PRO A N 1
ATOM 7693 C CA . PRO A 1 994 ? -1.120 20.736 21.017 1.00 29.16 994 PRO A CA 1
ATOM 7694 C C . PRO A 1 994 ? 0.372 20.614 21.348 1.00 29.16 994 PRO A C 1
ATOM 7696 O O . PRO A 1 994 ? 1.068 21.627 21.502 1.00 29.16 994 PRO A O 1
ATOM 7699 N N . GLU A 1 995 ? 0.882 19.379 21.403 1.00 26.17 995 GLU A N 1
ATOM 7700 C CA . GLU A 1 995 ? 2.325 19.144 21.386 1.00 26.17 995 GLU A CA 1
ATOM 7701 C C . GLU A 1 995 ? 2.935 19.828 20.156 1.00 26.17 995 GLU A C 1
ATOM 7703 O O . GLU A 1 995 ? 2.436 19.729 19.031 1.00 26.17 995 GLU A O 1
ATOM 7708 N N . GLN A 1 996 ? 4.048 20.537 20.357 1.00 25.39 996 GLN A N 1
ATOM 7709 C CA . GLN A 1 996 ? 4.801 21.071 19.228 1.00 25.39 996 GLN A CA 1
ATOM 7710 C C . GLN A 1 996 ? 5.335 19.902 18.390 1.00 25.39 996 GLN A C 1
ATOM 7712 O O . GLN A 1 996 ? 5.915 18.978 18.964 1.00 25.39 996 GLN A O 1
ATOM 7717 N N . PRO A 1 997 ? 5.223 19.943 17.049 1.00 27.97 997 PRO A N 1
ATOM 7718 C CA . PRO A 1 997 ? 5.644 18.834 16.207 1.00 27.97 997 PRO A CA 1
ATOM 7719 C C . PRO A 1 997 ? 7.129 18.534 16.423 1.00 27.97 997 PRO A C 1
ATOM 7721 O O . PRO A 1 997 ? 8.008 19.368 16.166 1.00 27.97 997 PRO A O 1
ATOM 7724 N N . ASN A 1 998 ? 7.398 17.321 16.903 1.00 27.00 998 ASN A N 1
ATOM 7725 C CA . ASN A 1 998 ? 8.742 16.834 17.160 1.00 27.00 998 ASN A CA 1
ATOM 7726 C C . ASN A 1 998 ? 9.551 16.866 15.849 1.00 27.00 998 ASN A C 1
ATOM 7728 O O . ASN A 1 998 ? 9.129 16.328 14.826 1.00 27.00 998 ASN A O 1
ATOM 7732 N N . LYS A 1 999 ? 10.713 17.530 15.854 1.00 26.91 999 LYS A N 1
ATOM 7733 C CA . LYS A 1 999 ? 11.408 18.039 14.647 1.00 26.91 999 LYS A CA 1
ATOM 7734 C C . LYS A 1 999 ? 12.022 16.983 13.704 1.00 26.91 999 LYS A C 1
ATOM 7736 O O . LYS A 1 999 ? 12.846 17.338 12.864 1.00 26.91 999 LYS A O 1
ATOM 7741 N N . ASN A 1 1000 ? 11.639 15.712 13.822 1.00 27.45 1000 ASN A N 1
ATOM 7742 C CA . ASN A 1 1000 ? 12.279 14.575 13.156 1.00 27.45 1000 ASN A CA 1
ATOM 7743 C C . ASN A 1 1000 ? 11.340 13.663 12.340 1.00 27.45 1000 ASN A C 1
ATOM 7745 O O . ASN A 1 1000 ? 11.712 12.530 12.040 1.00 27.45 1000 ASN A O 1
ATOM 7749 N N . GLN A 1 1001 ? 10.177 14.152 11.898 1.00 27.73 1001 GLN A N 1
ATOM 7750 C CA . GLN A 1 1001 ? 9.433 13.525 10.796 1.00 27.73 1001 GLN A CA 1
ATOM 7751 C C . GLN A 1 1001 ? 9.234 14.514 9.640 1.00 27.73 1001 GLN A C 1
ATOM 7753 O O . GLN A 1 1001 ? 8.838 15.662 9.832 1.00 27.73 1001 GLN A O 1
ATOM 7758 N N . LYS A 1 1002 ? 9.563 14.058 8.427 1.00 27.25 1002 LYS A N 1
ATOM 7759 C CA . LYS A 1 1002 ? 9.329 14.750 7.156 1.00 27.25 1002 LYS A CA 1
ATOM 7760 C C . LYS A 1 1002 ? 8.516 13.829 6.249 1.00 27.25 1002 LYS A C 1
ATOM 7762 O O . LYS A 1 1002 ? 9.118 13.032 5.540 1.00 27.25 1002 LYS A O 1
ATOM 7767 N N . ASP A 1 1003 ? 7.201 13.997 6.243 1.00 28.62 1003 ASP A N 1
ATOM 7768 C CA . ASP A 1 1003 ? 6.400 13.906 5.017 1.00 28.62 1003 ASP A CA 1
ATOM 7769 C C . ASP A 1 1003 ? 5.034 14.589 5.249 1.00 28.62 1003 ASP A C 1
ATOM 7771 O O . ASP A 1 1003 ? 4.324 14.176 6.164 1.00 28.62 1003 ASP A O 1
ATOM 7775 N N . PRO A 1 1004 ? 4.671 15.669 4.525 1.00 32.06 1004 PRO A N 1
ATOM 7776 C CA . PRO A 1 1004 ? 3.484 16.474 4.835 1.00 32.06 1004 PRO A CA 1
ATOM 7777 C C . PRO A 1 1004 ? 2.262 16.203 3.930 1.00 32.06 1004 PRO A C 1
ATOM 7779 O O . PRO A 1 1004 ? 1.412 17.076 3.809 1.00 32.06 1004 PRO A O 1
ATOM 7782 N N . ASN A 1 1005 ? 2.162 15.034 3.286 1.00 31.66 1005 ASN A N 1
ATOM 7783 C CA . ASN A 1 1005 ? 1.021 14.654 2.434 1.00 31.66 1005 ASN A CA 1
ATOM 7784 C C . ASN A 1 1005 ? 0.355 13.357 2.934 1.00 31.66 1005 ASN A C 1
ATOM 7786 O O . ASN A 1 1005 ? 0.515 12.296 2.330 1.00 31.66 1005 ASN A O 1
ATOM 7790 N N . ALA A 1 1006 ? -0.400 13.444 4.031 1.00 25.97 1006 ALA A N 1
ATOM 7791 C CA . ALA A 1 1006 ? -1.229 12.351 4.540 1.00 25.97 1006 ALA A CA 1
ATOM 7792 C C . ALA A 1 1006 ? -2.669 12.846 4.808 1.00 25.97 1006 ALA A C 1
ATOM 7794 O O . ALA A 1 1006 ? -2.838 13.777 5.600 1.00 25.97 1006 ALA A O 1
ATOM 7795 N N . PRO A 1 1007 ? -3.705 12.271 4.165 1.00 26.86 1007 PRO A N 1
ATOM 7796 C CA . PRO A 1 1007 ? -5.097 12.465 4.571 1.00 26.86 1007 PRO A CA 1
ATOM 7797 C C . PRO A 1 1007 ? -5.409 11.668 5.860 1.00 26.86 1007 PRO A C 1
ATOM 7799 O O . PRO A 1 1007 ? -4.629 10.780 6.222 1.00 26.86 1007 PRO A O 1
ATOM 7802 N N . PRO A 1 1008 ? -6.531 11.951 6.556 1.00 27.02 1008 PRO A N 1
ATOM 7803 C CA . PRO A 1 1008 ? -7.020 11.086 7.635 1.00 27.02 1008 PRO A CA 1
ATOM 7804 C C . PRO A 1 1008 ? -7.295 9.665 7.100 1.00 27.02 1008 PRO A C 1
ATOM 7806 O O . PRO A 1 1008 ? -7.563 9.516 5.905 1.00 27.02 1008 PRO A O 1
ATOM 7809 N N . PRO A 1 1009 ? -7.157 8.614 7.928 1.00 26.88 1009 PRO A N 1
ATOM 7810 C CA . PRO A 1 1009 ? -6.947 7.259 7.426 1.00 26.88 1009 PRO A CA 1
ATOM 7811 C C . PRO A 1 1009 ? -8.245 6.559 6.984 1.00 26.88 1009 PRO A C 1
ATOM 7813 O O . PRO A 1 1009 ? -9.073 6.247 7.836 1.00 26.88 1009 PRO A O 1
ATOM 7816 N N . PRO A 1 1010 ? -8.391 6.177 5.701 1.00 26.47 1010 PRO A N 1
ATOM 7817 C CA . PRO A 1 1010 ? -9.195 5.017 5.347 1.00 26.47 1010 PRO A CA 1
ATOM 7818 C C . PRO A 1 1010 ? -8.440 3.729 5.718 1.00 26.47 1010 PRO A C 1
ATOM 7820 O O . PRO A 1 1010 ? -7.211 3.712 5.869 1.00 26.47 1010 PRO A O 1
ATOM 7823 N N . LEU A 1 1011 ? -9.182 2.630 5.834 1.00 28.03 1011 LEU A N 1
ATOM 7824 C CA . LEU A 1 1011 ? -8.646 1.316 6.181 1.00 28.03 1011 LEU A CA 1
ATOM 7825 C C . LEU A 1 1011 ? -7.619 0.837 5.136 1.00 28.03 1011 LEU A C 1
ATOM 7827 O O . LEU A 1 1011 ? -7.832 0.919 3.926 1.00 28.03 1011 LEU A O 1
ATOM 7831 N N . LYS A 1 1012 ? -6.448 0.394 5.611 1.00 30.05 1012 LYS A N 1
ATOM 7832 C CA . LYS A 1 1012 ? -5.269 0.141 4.765 1.00 30.05 1012 LYS A CA 1
ATOM 7833 C C . LYS A 1 1012 ? -5.301 -1.239 4.114 1.00 30.05 1012 LYS A C 1
ATOM 7835 O O . LYS A 1 1012 ? -4.952 -2.230 4.753 1.00 30.05 1012 LYS A O 1
ATOM 7840 N N . SER A 1 1013 ? -5.533 -1.269 2.807 1.00 27.55 1013 SER A N 1
ATOM 7841 C CA . SER A 1 1013 ? -5.218 -2.429 1.975 1.00 27.55 1013 SER A CA 1
ATOM 7842 C C . SER A 1 1013 ? -3.700 -2.570 1.726 1.00 27.55 1013 SER A C 1
ATOM 7844 O O . SER A 1 1013 ? -2.990 -1.610 1.429 1.00 27.55 1013 SER A O 1
ATOM 7846 N N . ASN A 1 1014 ? -3.210 -3.812 1.807 1.00 29.09 1014 ASN A N 1
ATOM 7847 C CA . ASN A 1 1014 ? -1.906 -4.321 1.336 1.00 29.09 1014 ASN A CA 1
ATOM 7848 C C . ASN A 1 1014 ? -0.569 -3.816 1.954 1.00 29.09 1014 ASN A C 1
ATOM 7850 O O . ASN A 1 1014 ? -0.011 -2.801 1.535 1.00 29.09 1014 ASN A O 1
ATOM 7854 N N . PRO A 1 1015 ? 0.130 -4.671 2.733 1.00 32.31 1015 PRO A N 1
ATOM 7855 C CA . PRO A 1 1015 ? 1.586 -4.765 2.734 1.00 32.31 1015 PRO A CA 1
ATOM 7856 C C . PRO A 1 1015 ? 2.123 -5.561 1.523 1.00 32.31 1015 PRO A C 1
ATOM 7858 O O . PRO A 1 1015 ? 1.537 -6.553 1.068 1.00 32.31 1015 PRO A O 1
ATOM 7861 N N . LYS A 1 1016 ? 3.303 -5.143 1.040 1.00 26.95 1016 LYS A N 1
ATOM 7862 C CA . LYS A 1 1016 ? 4.184 -5.929 0.154 1.00 26.95 1016 LYS A CA 1
ATOM 7863 C C . LYS A 1 1016 ? 4.914 -7.029 0.950 1.00 26.95 1016 LYS A C 1
ATOM 7865 O O . LYS A 1 1016 ? 5.168 -6.831 2.139 1.00 26.95 1016 LYS A O 1
ATOM 7870 N N . PRO A 1 1017 ? 5.271 -8.166 0.321 1.00 27.08 1017 PRO A N 1
ATOM 7871 C CA . PRO A 1 1017 ? 5.715 -9.364 1.032 1.00 27.08 1017 PRO A CA 1
ATOM 7872 C C . PRO A 1 1017 ? 7.090 -9.206 1.692 1.00 27.08 1017 PRO A C 1
ATOM 7874 O O . PRO A 1 1017 ? 7.987 -8.549 1.157 1.00 27.08 1017 PRO A O 1
ATOM 7877 N N . ARG A 1 1018 ? 7.277 -9.872 2.838 1.00 25.58 1018 ARG A N 1
ATOM 7878 C CA . ARG A 1 1018 ? 8.550 -9.923 3.566 1.00 25.58 1018 ARG A CA 1
ATOM 7879 C C . ARG A 1 1018 ? 8.980 -11.374 3.776 1.00 25.58 1018 ARG A C 1
ATOM 7881 O O . ARG A 1 1018 ? 8.370 -12.107 4.544 1.00 25.58 1018 ARG A O 1
ATOM 7888 N N . SER A 1 1019 ? 10.045 -11.787 3.097 1.00 26.88 1019 SER A N 1
ATOM 7889 C CA . SER A 1 1019 ? 10.605 -13.133 3.212 1.00 26.88 1019 SER A CA 1
ATOM 7890 C C . SER A 1 1019 ? 11.717 -13.217 4.268 1.00 26.88 1019 SER A C 1
ATOM 7892 O O . SER A 1 1019 ? 12.765 -12.591 4.135 1.00 26.88 1019 SER A O 1
ATOM 7894 N N . GLY A 1 1020 ? 11.511 -14.079 5.268 1.00 26.81 1020 GLY A N 1
ATOM 7895 C CA . GLY A 1 1020 ? 12.559 -14.967 5.787 1.00 26.81 1020 GLY A CA 1
ATOM 7896 C C . GLY A 1 1020 ? 13.508 -14.496 6.908 1.00 26.81 1020 GLY A C 1
ATOM 7897 O O . GLY A 1 1020 ? 14.452 -13.748 6.664 1.00 26.81 1020 GLY A O 1
ATOM 7898 N N . LEU A 1 1021 ? 13.363 -15.200 8.042 1.00 28.56 1021 LEU A N 1
ATOM 7899 C CA . LEU A 1 1021 ? 14.409 -15.725 8.949 1.00 28.56 1021 LEU A CA 1
ATOM 7900 C C . LEU A 1 1021 ? 14.958 -14.854 10.102 1.00 28.56 1021 LEU A C 1
ATOM 7902 O O . LEU A 1 1021 ? 15.357 -13.704 9.942 1.00 28.56 1021 LEU A O 1
ATOM 7906 N N . GLU A 1 1022 ? 15.013 -15.500 11.273 1.00 36.50 1022 GLU A N 1
ATOM 7907 C CA . GLU A 1 1022 ? 15.594 -15.049 12.547 1.00 36.50 1022 GLU A CA 1
ATOM 7908 C C . GLU A 1 1022 ? 17.135 -15.139 12.563 1.00 36.50 1022 GLU A C 1
ATOM 7910 O O . GLU A 1 1022 ? 17.722 -15.953 11.847 1.00 36.50 1022 GLU A O 1
ATOM 7915 N N . GLY A 1 1023 ? 17.799 -14.365 13.436 1.00 26.72 1023 GLY A N 1
ATOM 7916 C CA . GLY A 1 1023 ? 19.247 -14.487 13.659 1.00 26.72 1023 GLY A CA 1
ATOM 7917 C C . GLY A 1 1023 ? 19.870 -13.487 14.648 1.00 26.72 1023 GLY A C 1
ATOM 7918 O O . GLY A 1 1023 ? 20.200 -12.378 14.257 1.00 26.72 1023 GLY A O 1
ATOM 7919 N N . ASP A 1 1024 ? 20.067 -13.950 15.888 1.00 31.05 1024 ASP A N 1
ATOM 7920 C CA . ASP A 1 1024 ? 21.067 -13.571 16.916 1.00 31.05 1024 ASP A CA 1
ATOM 7921 C C . ASP A 1 1024 ? 21.333 -12.089 17.323 1.00 31.05 1024 ASP A C 1
ATOM 7923 O O . ASP A 1 1024 ? 21.578 -11.190 16.525 1.00 31.05 1024 ASP A O 1
ATOM 7927 N N . ASN A 1 1025 ? 21.407 -11.852 18.641 1.00 34.62 1025 ASN A N 1
ATOM 7928 C CA . ASN A 1 1025 ? 21.559 -10.530 19.278 1.00 34.62 1025 ASN A CA 1
ATOM 7929 C C . ASN A 1 1025 ? 23.024 -10.130 19.578 1.00 34.62 1025 ASN A C 1
ATOM 7931 O O . ASN A 1 1025 ? 23.282 -9.154 20.288 1.00 34.62 1025 ASN A O 1
ATOM 7935 N N . SER A 1 1026 ? 24.005 -10.868 19.054 1.00 42.28 1026 SER A N 1
ATOM 7936 C CA . SER A 1 1026 ? 25.438 -10.650 19.312 1.00 42.28 1026 SER A CA 1
ATOM 7937 C C . SER A 1 1026 ? 26.067 -9.484 18.520 1.00 42.28 1026 SER A C 1
ATOM 7939 O O . SER A 1 1026 ? 27.163 -9.023 18.854 1.00 42.28 1026 SER A O 1
ATOM 7941 N N . SER A 1 1027 ? 25.379 -8.948 17.504 1.00 43.78 1027 SER A N 1
ATOM 7942 C CA . SER A 1 1027 ? 25.928 -7.957 16.563 1.00 43.78 1027 SER A CA 1
ATOM 7943 C C . SER A 1 1027 ? 26.064 -6.529 17.122 1.00 43.78 1027 SER A C 1
ATOM 7945 O O . SER A 1 1027 ? 27.021 -5.824 16.785 1.00 43.78 1027 SER A O 1
ATOM 7947 N N . GLN A 1 1028 ? 25.162 -6.080 18.007 1.00 49.66 1028 GLN A N 1
ATOM 7948 C CA . GLN A 1 1028 ? 25.072 -4.658 18.393 1.00 49.66 1028 GLN A CA 1
ATOM 7949 C C . GLN A 1 1028 ? 26.291 -4.127 19.166 1.00 49.66 1028 GLN A C 1
ATOM 7951 O O . GLN A 1 1028 ? 26.787 -3.039 18.856 1.00 49.66 1028 GLN A O 1
ATOM 7956 N N . PHE A 1 1029 ? 26.813 -4.881 20.140 1.00 44.56 1029 PHE A N 1
ATOM 7957 C CA . PHE A 1 1029 ? 27.976 -4.448 20.933 1.00 44.56 1029 PHE A CA 1
ATOM 7958 C C . PHE A 1 1029 ? 29.253 -4.353 20.087 1.00 44.56 1029 PHE A C 1
ATOM 7960 O O . PHE A 1 1029 ? 30.048 -3.428 20.258 1.00 44.56 1029 PHE A O 1
ATOM 7967 N N . ALA A 1 1030 ? 29.421 -5.257 19.121 1.00 50.84 1030 ALA A N 1
ATOM 7968 C CA . ALA A 1 1030 ? 30.561 -5.241 18.212 1.00 50.84 1030 ALA A CA 1
ATOM 7969 C C . ALA A 1 1030 ? 30.445 -4.140 17.133 1.00 50.84 1030 ALA A C 1
ATOM 7971 O O . ALA A 1 1030 ? 31.461 -3.664 16.622 1.00 50.84 1030 ALA A O 1
ATOM 7972 N N . MET A 1 1031 ? 29.224 -3.684 16.821 1.00 53.22 1031 MET A N 1
ATOM 7973 C CA . MET A 1 1031 ? 28.976 -2.563 15.906 1.00 53.22 1031 MET A CA 1
ATOM 7974 C C . MET A 1 1031 ? 29.412 -1.211 16.502 1.00 53.22 1031 MET A C 1
ATOM 7976 O O . MET A 1 1031 ? 29.942 -0.361 15.785 1.00 53.22 1031 MET A O 1
ATOM 7980 N N . GLN A 1 1032 ? 29.226 -0.996 17.812 1.00 55.22 1032 GLN A N 1
ATOM 7981 C CA . GLN A 1 1032 ? 29.587 0.275 18.463 1.00 55.22 1032 GLN A CA 1
ATOM 7982 C C . GLN A 1 1032 ? 31.096 0.499 18.614 1.00 55.22 1032 GLN A C 1
ATOM 7984 O O . GLN A 1 1032 ? 31.520 1.654 18.596 1.00 55.22 1032 GLN A O 1
ATOM 7989 N N . ALA A 1 1033 ? 31.898 -0.563 18.738 1.00 59.38 1033 ALA A N 1
ATOM 7990 C CA . ALA A 1 1033 ? 33.353 -0.445 18.840 1.00 59.38 1033 ALA A CA 1
ATOM 7991 C C . ALA A 1 1033 ? 33.972 0.087 17.532 1.00 59.38 1033 ALA A C 1
ATOM 7993 O O . ALA A 1 1033 ? 34.648 1.110 17.544 1.00 59.38 1033 ALA A O 1
ATOM 7994 N N . VAL A 1 1034 ? 33.657 -0.545 16.394 1.00 58.56 1034 VAL A N 1
ATOM 7995 C CA . VAL A 1 1034 ? 34.223 -0.194 15.073 1.00 58.56 1034 VAL A CA 1
ATOM 7996 C C . VAL A 1 1034 ? 33.755 1.186 14.582 1.00 58.56 1034 VAL A C 1
ATOM 7998 O O . VAL A 1 1034 ? 34.497 1.902 13.919 1.00 58.56 1034 VAL A O 1
ATOM 8001 N N . LEU A 1 1035 ? 32.536 1.608 14.939 1.00 60.09 1035 LEU A N 1
ATOM 8002 C CA . LEU A 1 1035 ? 31.989 2.920 14.562 1.00 60.09 1035 LEU A CA 1
ATOM 8003 C C . LEU A 1 1035 ? 32.502 4.094 15.419 1.00 60.09 1035 LEU A C 1
ATOM 8005 O O . LEU A 1 1035 ? 32.082 5.231 15.189 1.00 60.09 1035 LEU A O 1
ATOM 8009 N N . LYS A 1 1036 ? 33.342 3.853 16.434 1.00 68.06 1036 LYS A N 1
ATOM 8010 C CA . LYS A 1 1036 ? 33.842 4.908 17.331 1.00 68.06 1036 LYS A CA 1
ATOM 8011 C C . LYS A 1 1036 ? 35.073 5.632 16.780 1.00 68.06 1036 LYS A C 1
ATOM 8013 O O . LYS A 1 1036 ? 35.205 6.829 17.020 1.00 68.06 1036 LYS A O 1
ATOM 8018 N N . ASP A 1 1037 ? 35.899 4.926 16.013 1.00 61.03 1037 ASP A N 1
ATOM 8019 C CA . ASP A 1 1037 ? 37.186 5.415 15.495 1.00 61.03 1037 ASP A CA 1
ATOM 8020 C C . ASP A 1 1037 ? 37.081 5.977 14.058 1.00 61.03 1037 ASP A C 1
ATOM 8022 O O . ASP A 1 1037 ? 38.081 6.327 13.435 1.00 61.03 1037 ASP A O 1
ATOM 8026 N N . LEU A 1 1038 ? 35.854 6.083 13.533 1.00 61.31 1038 LEU A N 1
ATOM 8027 C CA . LEU A 1 1038 ? 35.519 6.665 12.229 1.00 61.31 1038 LEU A CA 1
ATOM 8028 C C . LEU A 1 1038 ? 34.928 8.073 12.394 1.00 61.31 1038 LEU A C 1
ATOM 8030 O O . LEU A 1 1038 ? 34.217 8.351 13.364 1.00 61.31 1038 LEU A O 1
ATOM 8034 N N . ASP A 1 1039 ? 35.177 8.955 11.423 1.00 70.06 1039 ASP A N 1
ATOM 8035 C CA . ASP A 1 1039 ? 34.698 10.338 11.479 1.00 70.06 1039 ASP A CA 1
ATOM 8036 C C . ASP A 1 1039 ? 33.152 10.436 11.441 1.00 70.06 1039 ASP A C 1
ATOM 8038 O O . ASP A 1 1039 ? 32.473 9.529 10.941 1.00 70.06 1039 ASP A O 1
ATOM 8042 N N . PRO A 1 1040 ? 32.553 11.538 11.940 1.00 58.56 1040 PRO A N 1
ATOM 8043 C CA . PRO A 1 1040 ? 31.100 11.654 12.055 1.00 58.56 1040 PRO A CA 1
ATOM 8044 C C . PRO A 1 1040 ? 30.338 11.573 10.725 1.00 58.56 1040 PRO A C 1
ATOM 8046 O O . PRO A 1 1040 ? 29.209 11.074 10.707 1.00 58.56 1040 PRO A O 1
ATOM 8049 N N . ALA A 1 1041 ? 30.921 12.040 9.616 1.00 53.78 1041 ALA A N 1
ATOM 8050 C CA . ALA A 1 1041 ? 30.269 12.013 8.311 1.00 53.78 1041 ALA A CA 1
ATOM 8051 C C . ALA A 1 1041 ? 30.240 10.580 7.764 1.00 53.78 1041 ALA A C 1
ATOM 8053 O O . ALA A 1 1041 ? 29.153 10.077 7.455 1.00 53.78 1041 ALA A O 1
ATOM 8054 N N . THR A 1 1042 ? 31.384 9.890 7.763 1.00 60.03 1042 THR A N 1
ATOM 8055 C CA . THR A 1 1042 ? 31.506 8.478 7.358 1.00 60.03 1042 THR A CA 1
ATOM 8056 C C . THR A 1 1042 ? 30.667 7.563 8.248 1.00 60.03 1042 THR A C 1
ATOM 8058 O O . THR A 1 1042 ? 29.914 6.725 7.747 1.00 60.03 1042 THR A O 1
ATOM 8061 N N . ARG A 1 1043 ? 30.678 7.781 9.569 1.00 70.50 1043 ARG A N 1
ATOM 8062 C CA . ARG A 1 1043 ? 29.804 7.074 10.516 1.00 70.50 1043 ARG A CA 1
ATOM 8063 C C . ARG A 1 1043 ? 28.323 7.267 10.175 1.00 70.50 1043 ARG A C 1
ATOM 8065 O O . ARG A 1 1043 ? 27.564 6.300 10.202 1.00 70.50 1043 ARG A O 1
ATOM 8072 N N . SER A 1 1044 ? 27.906 8.485 9.816 1.00 57.88 1044 SER A N 1
ATOM 8073 C CA . SER A 1 1044 ? 26.524 8.756 9.392 1.00 57.88 1044 SER A CA 1
ATOM 8074 C C . SER A 1 1044 ? 26.169 8.103 8.050 1.00 57.88 1044 SER A C 1
ATOM 8076 O O . SER A 1 1044 ? 25.016 7.727 7.853 1.00 57.88 1044 SER A O 1
ATOM 8078 N N . MET A 1 1045 ? 27.145 7.946 7.149 1.00 63.41 1045 MET A N 1
ATOM 8079 C CA . MET A 1 1045 ? 26.988 7.280 5.854 1.00 63.41 1045 MET A CA 1
ATOM 8080 C C . MET A 1 1045 ? 26.748 5.779 6.058 1.00 63.41 1045 MET A C 1
ATOM 8082 O O . MET A 1 1045 ? 25.736 5.250 5.608 1.00 63.41 1045 MET A O 1
ATOM 8086 N N . ILE A 1 1046 ? 27.608 5.114 6.839 1.00 64.69 1046 ILE A N 1
ATOM 8087 C CA . ILE A 1 1046 ? 27.504 3.682 7.165 1.00 64.69 1046 ILE A CA 1
ATOM 8088 C C . ILE A 1 1046 ? 26.197 3.386 7.924 1.00 64.69 1046 ILE A C 1
ATOM 8090 O O . ILE A 1 1046 ? 25.488 2.433 7.599 1.00 64.69 1046 ILE A O 1
ATOM 8094 N N . LEU A 1 1047 ? 25.800 4.254 8.863 1.00 67.06 1047 LEU A N 1
ATOM 8095 C CA . LEU A 1 1047 ? 24.515 4.161 9.573 1.00 67.06 1047 LEU A CA 1
ATOM 8096 C C . LEU A 1 1047 ? 23.274 4.437 8.696 1.00 67.06 1047 LEU A C 1
ATOM 8098 O O . LEU A 1 1047 ? 22.155 4.209 9.162 1.00 67.06 1047 LEU A O 1
ATOM 8102 N N . LYS A 1 1048 ? 23.444 4.860 7.436 1.00 62.88 1048 LYS A N 1
ATOM 8103 C CA . LYS A 1 1048 ? 22.377 4.987 6.424 1.00 62.88 1048 LYS A CA 1
ATOM 8104 C C . LYS A 1 1048 ? 22.389 3.867 5.372 1.00 62.88 1048 LYS A C 1
ATOM 8106 O O . LYS A 1 1048 ? 21.418 3.737 4.634 1.00 62.88 1048 LYS A O 1
ATOM 8111 N N . MET A 1 1049 ? 23.430 3.031 5.311 1.00 65.06 1049 MET A N 1
ATOM 8112 C CA . MET A 1 1049 ? 23.480 1.871 4.405 1.00 65.06 1049 MET A CA 1
ATOM 8113 C C . MET A 1 1049 ? 22.531 0.756 4.871 1.00 65.06 1049 MET A C 1
ATOM 8115 O O . MET A 1 1049 ? 22.273 0.623 6.071 1.00 65.06 1049 MET A O 1
ATOM 8119 N N . GLN A 1 1050 ? 22.025 -0.065 3.942 1.00 67.19 1050 GLN A N 1
ATOM 8120 C CA . GLN A 1 1050 ? 21.133 -1.190 4.266 1.00 67.19 1050 GLN A CA 1
ATOM 8121 C C . GLN A 1 1050 ? 21.793 -2.180 5.250 1.00 67.19 1050 GLN A C 1
ATOM 8123 O O . GLN A 1 1050 ? 22.991 -2.421 5.113 1.00 67.19 1050 GLN A O 1
ATOM 8128 N N . PRO A 1 1051 ? 21.051 -2.801 6.194 1.00 66.19 1051 PRO A N 1
ATOM 8129 C CA . PRO A 1 1051 ? 21.632 -3.620 7.266 1.00 66.19 1051 PRO A CA 1
ATOM 8130 C C . PRO A 1 1051 ? 22.605 -4.713 6.802 1.00 66.19 1051 PRO A C 1
ATOM 8132 O O . PRO A 1 1051 ? 23.740 -4.719 7.260 1.00 66.19 1051 PRO A O 1
ATOM 8135 N N . ARG A 1 1052 ? 22.237 -5.550 5.818 1.00 64.56 1052 ARG A N 1
ATOM 8136 C CA . ARG A 1 1052 ? 23.138 -6.597 5.283 1.00 64.56 1052 ARG A CA 1
ATOM 8137 C C . ARG A 1 1052 ? 24.435 -6.026 4.695 1.00 64.56 1052 ARG A C 1
ATOM 8139 O O . ARG A 1 1052 ? 25.515 -6.532 4.963 1.00 64.56 1052 ARG A O 1
ATOM 8146 N N . VAL A 1 1053 ? 24.323 -4.939 3.929 1.00 65.44 1053 VAL A N 1
ATOM 8147 C CA . VAL A 1 1053 ? 25.452 -4.249 3.276 1.00 65.44 1053 VAL A CA 1
ATOM 8148 C C . VAL A 1 1053 ? 26.349 -3.557 4.314 1.00 65.44 1053 VAL A C 1
ATOM 8150 O O . VAL A 1 1053 ? 27.568 -3.513 4.172 1.00 65.44 1053 VAL A O 1
ATOM 8153 N N . ARG A 1 1054 ? 25.741 -3.039 5.387 1.00 75.19 1054 ARG A N 1
ATOM 8154 C CA . ARG A 1 1054 ? 26.410 -2.438 6.544 1.00 75.19 1054 ARG A CA 1
ATOM 8155 C C . ARG A 1 1054 ? 27.167 -3.482 7.363 1.00 75.19 1054 ARG A C 1
ATOM 8157 O O . ARG A 1 1054 ? 28.283 -3.203 7.781 1.00 75.19 1054 ARG A O 1
ATOM 8164 N N . GLU A 1 1055 ? 26.585 -4.656 7.588 1.00 69.88 1055 GLU A N 1
ATOM 8165 C CA . GLU A 1 1055 ? 27.237 -5.756 8.307 1.00 69.88 1055 GLU A CA 1
ATOM 8166 C C . GLU A 1 1055 ? 28.383 -6.368 7.488 1.00 69.88 1055 GLU A C 1
ATOM 8168 O O . GLU A 1 1055 ? 29.469 -6.516 8.035 1.00 69.88 1055 GLU A O 1
ATOM 8173 N N . GLU A 1 1056 ? 28.212 -6.602 6.178 1.00 67.19 1056 GLU A N 1
ATOM 8174 C CA . GLU A 1 1056 ? 29.288 -7.050 5.265 1.00 67.19 1056 GLU A CA 1
ATOM 8175 C C . GLU A 1 1056 ? 30.476 -6.056 5.284 1.00 67.19 1056 GLU A C 1
ATOM 8177 O O . GLU A 1 1056 ? 31.632 -6.449 5.460 1.00 67.19 1056 GLU A O 1
ATOM 8182 N N . LEU A 1 1057 ? 30.193 -4.746 5.222 1.00 71.44 1057 LEU A N 1
ATOM 8183 C CA . LEU A 1 1057 ? 31.202 -3.687 5.332 1.00 71.44 1057 LEU A CA 1
ATOM 8184 C C . LEU A 1 1057 ? 31.886 -3.660 6.713 1.00 71.44 1057 LEU A C 1
ATOM 8186 O O . LEU A 1 1057 ? 33.114 -3.615 6.788 1.00 71.44 1057 LEU A O 1
ATOM 8190 N N . LEU A 1 1058 ? 31.126 -3.696 7.811 1.00 73.12 1058 LEU A N 1
ATOM 8191 C CA . LEU A 1 1058 ? 31.673 -3.644 9.175 1.00 73.12 1058 LEU A CA 1
ATOM 8192 C C . LEU A 1 1058 ? 32.419 -4.924 9.582 1.00 73.12 1058 LEU A C 1
ATOM 8194 O O . LEU A 1 1058 ? 33.313 -4.850 10.427 1.00 73.12 1058 LEU A O 1
ATOM 8198 N N . GLN A 1 1059 ? 32.099 -6.064 8.968 1.00 71.75 1059 GLN A N 1
ATOM 8199 C CA . GLN A 1 1059 ? 32.878 -7.294 9.073 1.00 71.75 1059 GLN A CA 1
ATOM 8200 C C . GLN A 1 1059 ? 34.213 -7.142 8.326 1.00 71.75 1059 GLN A C 1
ATOM 8202 O O . GLN A 1 1059 ? 35.265 -7.345 8.927 1.00 71.75 1059 GLN A O 1
ATOM 8207 N N . SER A 1 1060 ? 34.203 -6.663 7.073 1.00 66.25 1060 SER A N 1
ATOM 8208 C CA . SER A 1 1060 ? 35.446 -6.446 6.306 1.00 66.25 1060 SER A CA 1
ATOM 8209 C C . SER A 1 1060 ? 36.402 -5.434 6.961 1.00 66.25 1060 SER A C 1
ATOM 8211 O O . SER A 1 1060 ? 37.612 -5.648 6.981 1.00 66.25 1060 SER A O 1
ATOM 8213 N N . LEU A 1 1061 ? 35.869 -4.376 7.587 1.00 62.16 1061 LEU A N 1
ATOM 8214 C CA . LEU A 1 1061 ? 36.644 -3.397 8.364 1.00 62.16 1061 LEU A CA 1
ATOM 8215 C C . LEU A 1 1061 ? 37.278 -4.000 9.628 1.00 62.16 1061 LEU A C 1
ATOM 8217 O O . LEU A 1 1061 ? 38.304 -3.503 10.089 1.00 62.16 1061 LEU A O 1
ATOM 8221 N N . ARG A 1 1062 ? 36.676 -5.055 10.191 1.00 66.25 1062 ARG A N 1
ATOM 8222 C CA . ARG A 1 1062 ? 37.186 -5.775 11.367 1.00 66.25 1062 ARG A CA 1
ATOM 8223 C C . ARG A 1 1062 ? 38.266 -6.798 11.007 1.00 66.25 1062 ARG A C 1
ATOM 8225 O O . ARG A 1 1062 ? 39.140 -7.049 11.830 1.00 66.25 1062 ARG A O 1
ATOM 8232 N N . GLU A 1 1063 ? 38.192 -7.384 9.813 1.00 62.88 1063 GLU A N 1
ATOM 8233 C CA . GLU A 1 1063 ? 39.087 -8.460 9.360 1.00 62.88 1063 GLU A CA 1
ATOM 8234 C C . GLU A 1 1063 ? 40.282 -7.956 8.529 1.00 62.88 1063 GLU A C 1
ATOM 8236 O O . GLU A 1 1063 ? 41.402 -8.409 8.755 1.00 62.88 1063 GLU A O 1
ATOM 8241 N N . GLU A 1 1064 ? 40.079 -7.004 7.606 1.00 60.84 1064 GLU A N 1
ATOM 8242 C CA . GLU A 1 1064 ? 41.111 -6.505 6.670 1.00 60.84 1064 GLU A CA 1
ATOM 8243 C C . GLU A 1 1064 ? 41.511 -5.027 6.905 1.00 60.84 1064 GLU A C 1
ATOM 8245 O O . GLU A 1 1064 ? 42.392 -4.497 6.226 1.00 60.84 1064 GLU A O 1
ATOM 8250 N N . GLY A 1 1065 ? 40.884 -4.327 7.859 1.00 62.12 1065 GLY A N 1
ATOM 8251 C CA . GLY A 1 1065 ? 41.190 -2.923 8.163 1.00 62.12 1065 GLY A CA 1
ATOM 8252 C C . GLY A 1 1065 ? 40.833 -1.939 7.027 1.00 62.12 1065 GLY A C 1
ATOM 8253 O O . GLY A 1 1065 ? 39.933 -2.209 6.226 1.00 62.12 1065 GLY A O 1
ATOM 8254 N N . PRO A 1 1066 ? 41.497 -0.766 6.933 1.00 55.66 1066 PRO A N 1
ATOM 8255 C CA . PRO A 1 1066 ? 41.120 0.290 5.983 1.00 55.66 1066 PRO A CA 1
ATOM 8256 C C . PRO A 1 1066 ? 41.366 -0.058 4.502 1.00 55.66 1066 PRO A C 1
ATOM 8258 O O . PRO A 1 1066 ? 40.815 0.609 3.626 1.00 55.66 1066 PRO A O 1
ATOM 8261 N N . GLU A 1 1067 ? 42.132 -1.107 4.190 1.00 54.94 1067 GLU A N 1
ATOM 8262 C CA . GLU A 1 1067 ? 42.260 -1.610 2.812 1.00 54.94 1067 GLU A CA 1
ATOM 8263 C C . GLU A 1 1067 ? 41.040 -2.451 2.387 1.00 54.94 1067 GLU A C 1
ATOM 8265 O O . GLU A 1 1067 ? 40.611 -2.375 1.229 1.00 54.94 1067 GLU A O 1
ATOM 8270 N N . GLY A 1 1068 ? 40.396 -3.147 3.334 1.00 59.31 1068 GLY A N 1
ATOM 8271 C CA . GLY A 1 1068 ? 39.129 -3.856 3.116 1.00 59.31 1068 GLY A CA 1
ATOM 8272 C C . GLY A 1 1068 ? 38.013 -2.929 2.620 1.00 59.31 1068 GLY A C 1
ATOM 8273 O O . GLY A 1 1068 ? 37.268 -3.277 1.704 1.00 59.31 1068 GLY A O 1
ATOM 8274 N N . TYR A 1 1069 ? 37.975 -1.686 3.114 1.00 50.50 1069 TYR A N 1
ATOM 8275 C CA . TYR A 1 1069 ? 37.075 -0.629 2.631 1.00 50.50 1069 TYR A CA 1
ATOM 8276 C C . TYR A 1 1069 ? 37.269 -0.312 1.137 1.00 50.50 1069 TYR A C 1
ATOM 8278 O O . TYR A 1 1069 ? 36.288 -0.130 0.413 1.00 50.50 1069 TYR A O 1
ATOM 8286 N N . GLN A 1 1070 ? 38.509 -0.301 0.629 1.00 53.53 1070 GLN A N 1
ATOM 8287 C CA . GLN A 1 1070 ? 38.760 -0.063 -0.798 1.00 53.53 1070 GLN A CA 1
ATOM 8288 C C . GLN A 1 1070 ? 38.360 -1.254 -1.673 1.00 53.53 1070 GLN A C 1
ATOM 8290 O O . GLN A 1 1070 ? 37.856 -1.049 -2.780 1.00 53.53 1070 GLN A O 1
ATOM 8295 N N . ARG A 1 1071 ? 38.546 -2.492 -1.193 1.00 58.41 1071 ARG A N 1
ATOM 8296 C CA . ARG A 1 1071 ? 38.000 -3.693 -1.849 1.00 58.41 1071 ARG A CA 1
ATOM 8297 C C . ARG A 1 1071 ? 36.480 -3.653 -1.886 1.00 58.41 1071 ARG A C 1
ATOM 8299 O O . ARG A 1 1071 ? 35.910 -3.793 -2.964 1.00 58.41 1071 ARG A O 1
ATOM 8306 N N . PHE A 1 1072 ? 35.842 -3.369 -0.752 1.00 62.84 1072 PHE A N 1
ATOM 8307 C CA . PHE A 1 1072 ? 34.393 -3.253 -0.658 1.00 62.84 1072 PHE A CA 1
ATOM 8308 C C . PHE A 1 1072 ? 33.850 -2.171 -1.594 1.00 62.84 1072 PHE A C 1
ATOM 8310 O O . PHE A 1 1072 ? 32.909 -2.439 -2.326 1.00 62.84 1072 PHE A O 1
ATOM 8317 N N . ILE A 1 1073 ? 34.450 -0.977 -1.660 1.00 55.34 1073 ILE A N 1
ATOM 8318 C CA . ILE A 1 1073 ? 34.020 0.063 -2.609 1.00 55.34 1073 ILE A CA 1
ATOM 8319 C C . ILE A 1 1073 ? 34.239 -0.376 -4.060 1.00 55.34 1073 ILE A C 1
ATOM 8321 O O . ILE A 1 1073 ? 33.359 -0.165 -4.892 1.00 55.34 1073 ILE A O 1
ATOM 8325 N N . ARG A 1 1074 ? 35.360 -1.028 -4.384 1.00 57.34 1074 ARG A N 1
ATOM 8326 C CA . ARG A 1 1074 ? 35.632 -1.535 -5.739 1.00 57.34 1074 ARG A CA 1
ATOM 8327 C C . ARG A 1 1074 ? 34.620 -2.601 -6.166 1.00 57.34 1074 ARG A C 1
ATOM 8329 O O . ARG A 1 1074 ? 34.153 -2.566 -7.304 1.00 57.34 1074 ARG A O 1
ATOM 8336 N N . ASP A 1 1075 ? 34.239 -3.492 -5.256 1.00 56.72 1075 ASP A N 1
ATOM 8337 C CA . ASP A 1 1075 ? 33.245 -4.532 -5.517 1.00 56.72 1075 ASP A CA 1
ATOM 8338 C C . ASP A 1 1075 ? 31.801 -4.030 -5.391 1.00 56.72 1075 ASP A C 1
ATOM 8340 O O . ASP A 1 1075 ? 30.946 -4.511 -6.121 1.00 56.72 1075 ASP A O 1
ATOM 8344 N N . TYR A 1 1076 ? 31.518 -3.001 -4.590 1.00 57.72 1076 TYR A N 1
ATOM 8345 C CA . TYR A 1 1076 ? 30.225 -2.310 -4.540 1.00 57.72 1076 TYR A CA 1
ATOM 8346 C C . TYR A 1 1076 ? 29.992 -1.468 -5.800 1.00 57.72 1076 TYR A C 1
ATOM 8348 O O . TYR A 1 1076 ? 28.896 -1.492 -6.347 1.00 57.72 1076 TYR A O 1
ATOM 8356 N N . PHE A 1 1077 ? 31.019 -0.804 -6.346 1.00 45.97 1077 PHE A N 1
ATOM 8357 C CA . PHE A 1 1077 ? 30.925 -0.140 -7.651 1.00 45.97 1077 PHE A CA 1
ATOM 8358 C C . PHE A 1 1077 ? 30.917 -1.129 -8.825 1.00 45.97 1077 PHE A C 1
ATOM 8360 O O . PHE A 1 1077 ? 30.193 -0.886 -9.791 1.00 45.97 1077 PHE A O 1
ATOM 8367 N N . LYS A 1 1078 ? 31.601 -2.283 -8.743 1.00 47.50 1078 LYS A N 1
ATOM 8368 C CA . LYS A 1 1078 ? 31.363 -3.407 -9.676 1.00 47.50 1078 LYS A CA 1
ATOM 8369 C C . LYS A 1 1078 ? 29.948 -3.972 -9.553 1.00 47.50 1078 LYS A C 1
ATOM 8371 O O . LYS A 1 1078 ? 29.338 -4.274 -10.569 1.00 47.50 1078 LYS A O 1
ATOM 8376 N N . ARG A 1 1079 ? 29.409 -4.098 -8.337 1.00 50.50 1079 ARG A N 1
ATOM 8377 C CA . ARG A 1 1079 ? 28.022 -4.512 -8.080 1.00 50.50 1079 ARG A CA 1
ATOM 8378 C C . ARG A 1 1079 ? 27.022 -3.428 -8.479 1.00 50.50 1079 ARG A C 1
ATOM 8380 O O . ARG A 1 1079 ? 25.923 -3.805 -8.816 1.00 50.50 1079 ARG A O 1
ATOM 8387 N N . LEU A 1 1080 ? 27.366 -2.136 -8.537 1.00 47.16 1080 LEU A N 1
ATOM 8388 C CA . LEU A 1 1080 ? 26.505 -1.075 -9.092 1.00 47.16 1080 LEU A CA 1
ATOM 8389 C C . LEU A 1 1080 ? 26.552 -1.032 -10.624 1.00 47.16 1080 LEU A C 1
ATOM 8391 O O . LEU A 1 1080 ? 25.509 -0.945 -11.262 1.00 47.16 1080 LEU A O 1
ATOM 8395 N N . THR A 1 1081 ? 27.734 -1.192 -11.225 1.00 45.69 1081 THR A N 1
ATOM 8396 C CA . THR A 1 1081 ? 27.876 -1.376 -12.685 1.00 45.69 1081 THR A CA 1
ATOM 8397 C C . THR A 1 1081 ? 27.319 -2.719 -13.172 1.00 45.69 1081 THR A C 1
ATOM 8399 O O . THR A 1 1081 ? 26.972 -2.831 -14.342 1.00 45.69 1081 THR A O 1
ATOM 8402 N N . LYS A 1 1082 ? 27.132 -3.697 -12.273 1.00 43.72 1082 LYS A N 1
ATOM 8403 C CA . LYS A 1 1082 ? 26.309 -4.901 -12.481 1.00 43.72 1082 LYS A CA 1
ATOM 8404 C C . LYS A 1 1082 ? 24.893 -4.826 -11.897 1.00 43.72 1082 LYS A C 1
ATOM 8406 O O . LYS A 1 1082 ? 24.089 -5.668 -12.231 1.00 43.72 1082 LYS A O 1
ATOM 8411 N N . ALA A 1 1083 ? 24.510 -3.839 -11.090 1.00 42.97 1083 ALA A N 1
ATOM 8412 C CA . ALA A 1 1083 ? 23.111 -3.647 -10.662 1.00 42.97 1083 ALA A CA 1
ATOM 8413 C C . ALA A 1 1083 ? 22.317 -2.816 -11.679 1.00 42.97 1083 ALA A C 1
ATOM 8415 O O . ALA A 1 1083 ? 21.109 -2.650 -11.544 1.00 42.97 1083 ALA A O 1
ATOM 8416 N N . GLY A 1 1084 ? 22.987 -2.401 -12.754 1.00 39.25 1084 GLY A N 1
ATOM 8417 C CA . GLY A 1 1084 ? 22.390 -2.308 -14.077 1.00 39.25 1084 GLY A CA 1
ATOM 8418 C C . GLY A 1 1084 ? 22.139 -3.659 -14.775 1.00 39.25 1084 GLY A C 1
ATOM 8419 O O . GLY A 1 1084 ? 21.931 -3.602 -15.979 1.00 39.25 1084 GLY A O 1
ATOM 8420 N N . GLN A 1 1085 ? 22.194 -4.828 -14.096 1.00 31.00 1085 GLN A N 1
ATOM 8421 C CA . GLN A 1 1085 ? 21.673 -6.154 -14.527 1.00 31.00 1085 GLN A CA 1
ATOM 8422 C C . GLN A 1 1085 ? 21.938 -7.312 -13.512 1.00 31.00 1085 GLN A C 1
ATOM 8424 O O . GLN A 1 1085 ? 23.054 -7.844 -13.477 1.00 31.00 1085 GLN A O 1
ATOM 8429 N N . PRO A 1 1086 ? 20.943 -7.841 -12.759 1.00 34.97 1086 PRO A N 1
ATOM 8430 C CA . PRO A 1 1086 ? 21.054 -9.225 -12.284 1.00 34.97 1086 PRO A CA 1
ATOM 8431 C C . PRO A 1 1086 ? 21.146 -10.150 -13.511 1.00 34.97 1086 PRO A C 1
ATOM 8433 O O . PRO A 1 1086 ? 20.475 -9.906 -14.509 1.00 34.97 1086 PRO A O 1
ATOM 8436 N N . ALA A 1 1087 ? 21.990 -11.185 -13.441 1.00 42.34 1087 ALA A N 1
ATOM 8437 C CA . ALA A 1 1087 ? 22.784 -11.657 -14.590 1.00 42.34 1087 ALA A CA 1
ATOM 8438 C C . ALA A 1 1087 ? 23.895 -10.633 -14.935 1.00 42.34 1087 ALA A C 1
ATOM 8440 O O . ALA A 1 1087 ? 23.941 -10.056 -16.015 1.00 42.34 1087 ALA A O 1
ATOM 8441 N N . LYS A 1 1088 ? 24.858 -10.415 -14.028 1.00 31.72 1088 LYS A N 1
ATOM 8442 C CA . LYS A 1 1088 ? 25.285 -11.341 -12.953 1.00 31.72 1088 LYS A CA 1
ATOM 8443 C C . LYS A 1 1088 ? 25.600 -10.662 -11.627 1.00 31.72 1088 LYS A C 1
ATOM 8445 O O . LYS A 1 1088 ? 26.734 -10.142 -11.512 1.00 31.72 1088 LYS A O 1
#